Protein AF-A0A7E6FCP8-F1 (afdb_monomer)

Mean predicted aligned error: 22.7 Å

Secondary structure (DSSP, 8-state):
-HHHHHHHHHTT-----------SSSEE-S-HHHHHTSSSEEEEEEE-SS--TT-SSHHHHHHHHHHHHHHGGGGTEEEEEEETTTS--SGGGSTTGGGEEEEEETTEEEEEEEGGG-SSHHHHHHHHHHGGGTTTEEEP-SHHHHHHHHHHTTTT-EEEEEE-S-SSSHHHHHHHHHHHHHTTTEEEEEE--HHHHTTSTT--SS---EEEEE--TT--TTSTT----EEE--S--SHHHHHHHHHHHTS-SSEE--TT----GGGTSEEEEEEE-TTTHHHHHHHHHHHHHHHTTTEEEEEEETTSTT-TTTTTT---SSEEEEE-TT-S--EE--SPP-HHHHHHHHHHHTTTTSSSSSSS--TTTTTSTT-SS----HHHHHHHTTTT--GGGTSEEE-HHHHHHHTT-SS-EEEEEE-TT-HHHHHHHHHHHHHHHHHGGG-TT-EEEEEETTTTHHHHHHTT--SSSEEEEE--SS---SS--PEEP-S-SSHHHHHHHHHHHHS-SSEE--GGGHHHHHTT-GGGGGGT-SEEEEEE--TT-HHHHHHHHHHHHTTTTSEEEEE-HHHHHHHHHHHT-PSSEEEEEESS-SS-SEEEEPSP--HHHHHHHHHHTTS-TTEEP-TTTHHHHHHTT--EEEEEE-SSHHHHHHHHHHHHHHHHS-TTT-EEEEEE---TT-TTHHHHHHHHHH---SSSEEEEEETTTTEEEE--S----HHHHHHHHHHHHHHGGGSPPSB---TT----SSPPP-TTSS-------------------------------------------S-PPP--------TT--TTSTT--TTSBTTTEE-TT--TTS--TTT-GGGSPGGGEEEEEE-TTS-HHHHHHHHHHHHHHHHHH-BTTB-SSEEEE-SS-SS-EEEE--SSEEEESS--SS-EEEEE-TT--SHHHHHHHHHHHHTPPPGGGSTTGGGTEEE-GGGB-GGGGGGGPPP-TTT---TTPPP-TT-TTSPPTTTTBSSTTS-SEEESSTT------S---HHHHHHHHHHHTPPPPPPPPPPPTT---S-B--SSS-TT-EEPP--TTS-EE-PEEESS--SSTT-S-SS-SSSSSSSS-EEEE--TT-TT-EEEEEPSPBPSEEEEEEEEEEE-SSS--EEEEEEEETTEEEEEEEEEES--EEEEEEEEEEEEESSSBEEEEEEE--STT--EEEEEEEEESS--

Nearest PDB structures (foldseek):
  7uai-assembly1_C  TM=5.241E-01  e=2.575E-29  Homo sapiens
  8a28-assembly1_A  TM=5.181E-01  e=2.309E-29  Limulus polyphemus
  7uaf-assembly1_C  TM=5.137E-01  e=4.173E-28  Homo sapiens
  3edg-assembly1_A  TM=9.385E-01  e=3.650E-19  Homo sapiens
  8a28-assembly2_B  TM=8.696E-01  e=6.247E-18  Limulus polyphemus

Solvent-accessible surface area (backbone atoms only — not comparable to full-atom values): 69952 Å² total; per-residue (Å²): 79,73,58,48,49,40,61,63,30,66,78,67,75,88,84,92,84,92,82,82,92,78,82,85,68,48,40,79,44,86,49,59,70,63,62,39,59,34,90,52,36,32,40,39,36,45,42,74,59,96,68,38,84,83,40,98,47,53,63,64,51,50,52,40,54,34,56,28,32,60,62,37,48,79,71,55,35,47,42,34,38,37,44,47,85,82,36,91,56,77,62,71,73,43,91,66,38,53,46,33,35,38,33,28,50,44,77,44,79,76,46,76,46,50,40,88,64,42,86,47,42,48,19,42,45,31,61,61,52,46,66,86,33,46,90,39,55,44,42,38,76,40,46,62,56,50,52,54,54,54,54,72,28,49,54,67,30,30,36,42,39,35,41,32,71,37,26,54,34,66,68,41,32,41,53,50,58,47,33,74,73,38,44,93,64,33,42,37,36,35,28,67,40,71,72,40,55,72,82,63,88,87,76,72,98,64,75,71,68,45,45,32,41,30,47,11,38,85,45,64,99,80,54,100,76,77,67,52,60,70,35,70,58,75,66,67,93,43,60,71,49,47,58,38,15,50,57,45,67,77,39,71,83,57,44,69,73,57,97,83,70,70,92,67,69,45,79,68,32,28,31,37,40,39,36,23,37,91,90,45,38,70,64,50,51,61,40,47,53,59,46,37,68,68,37,52,47,52,46,50,42,32,44,38,62,72,79,54,94,81,48,78,88,62,60,83,77,61,94,61,68,61,34,45,32,41,30,53,47,90,53,97,62,72,52,67,60,90,66,76,73,45,63,68,48,48,52,53,47,41,49,60,49,51,36,28,56,66,46,41,52,65,76,84,84,69,94,61,70,82,66,62,82,79,73,82,80,83,92,87,45,74,46,55,56,45,40,61,78,42,80,86,61,84,50,74,88,78,39,45,77,44,48,77,68,56,43,63,52,45,78,72,30,66,58,59,31,38,35,38,36,30,46,97,84,38,52,68,40,42,32,35,47,49,47,39,46,56,47,42,74,76,49,36,88,81,49,84,81,71,45,51,30,37,34,51,39,74,88,37,44,71,58,32,58,75,71,64,61,88,61,70,64,35,42,33,42,42,46,67,68,80,76,82,67,100,58,101,67,67,48,74,64,84,74,63,80,45,44,59,52,51,49,30,26,55,56,42,56,74,48,64,51,57,43,83,57,56,77,85,51,48,67,36,49,76,71,34,55,45,90,54,41,51,83,52,40,61,49,40,37,41,35,28,30,58,70,94,34,69,48,51,54,24,50,43,50,24,22,52,78,40,56,26,77,54,52,39,33,32,30,46,48,68,57,21,54,54,51,28,62,73,73,77,47,68,80,57,29,38,34,38,41,24,84,79,34,90,86,61,36,64,46,76,47,67,71,77,63,38,37,62,55,50,46,51,48,57,60,62,54,75,58,49,68,71,32,76,63,38,63,83,51,46,67,59,55,60,73,66,75,49,36,39,35,42,36,38,32,46,97,45,79,68,28,55,55,37,51,61,23,50,58,44,40,50,67,75,46,68,73,87,68,44,47,39,29,32,42,82,72,69,59,102,86,42,92,52,65,60,55,50,51,46,32,72,77,65,72,57,94,54,79,57,35,42,37,40,35,33,76,94,74,60,35,36,39,67,65,82,82,84,61,48,48,50,68,55,49,50,52,51,53,49,47,50,69,78,40,43,93,80,50,81,56,75,43,84,70,71,103,75,78,61,61,62,94,62,76,81,83,61,76,90,76,63,88,88,48,71,71,76,65,54,72,87,88,85,84,89,88,88,88,84,90,82,91,80,90,89,88,84,89,86,90,85,83,89,85,89,88,86,88,89,85,87,90,87,87,80,83,82,87,80,86,88,76,90,80,78,82,60,87,80,50,43,78,94,43,27,49,51,30,63,90,36,51,67,18,27,36,48,56,88,91,51,62,89,85,50,60,25,22,78,45,32,70,80,19,36,45,70,92,32,45,45,33,30,44,75,48,90,80,59,51,72,70,55,48,49,34,47,48,47,6,59,46,47,56,28,61,64,39,36,50,96,92,40,69,46,39,43,78,42,77,59,85,83,68,81,53,34,38,42,38,42,75,46,80,25,28,30,16,33,61,16,38,77,91,44,66,45,59,32,28,47,10,76,85,30,81,36,43,16,49,38,34,40,41,51,39,19,37,59,20,50,75,50,50,67,27,37,75,68,31,77,83,48,36,47,74,36,70,90,35,36,35,78,93,50,55,72,48,69,46,66,43,49,74,62,40,42,72,66,85,90,52,82,87,60,59,58,22,41,46,24,65,40,38,40,58,62,32,70,49,73,92,46,57,19,46,40,64,76,50,85,99,60,74,52,30,51,63,78,51,61,30,74,64,50,34,38,48,51,21,62,71,72,72,38,84,68,74,81,86,78,80,82,65,70,68,90,44,74,38,62,58,36,50,42,58,61,46,68,25,69,43,42,76,47,93,74,62,92,94,50,53,77,48,55,69,44,80,45,30,58,57,49,92,46,86,81,24,27,47,72,35,19,70,80,74,56,27,66,84,24,21,25,38,30,34,77,7,64,94,29,49,66,14,40,22,33,38,27,43,40,78,42,70,51,41,46,30,17,40,36,30,32,34,23,33,13,38,48,67,31,27,35,47,34,34,31,37,25,46,93,87,38,81,75,43,82,74,47,75,50,63,47,62,74,45,88,52,80,42,80,48,76,43,63,51,70,43,90,48,62,28,28,48,33,46,35,40,32,20,42,20,41,38,14,22,41,31,40,28,50,30,37,68,40,91,35,80,110

pLDDT: mean 73.48, std 18.7, range [22.86, 97.38]

Radius of gyration: 41.13 Å; Cα contacts (8 Å, |Δi|>4): 2178; chains: 1; bounding box: 108×116×101 Å

Sequence (1224 aa):
MFLALITILVFAGRINGEEEFSFRRVTLVSDAEKFKAADGFKMIYHIVNSVIPTYERKEDFFEMFEHSADVLRNYDFKVGLIDCSTVKDIECNEPKVNSKVFLYNGDEIWADVPLANMLDVDSVVSNALLIPLLDDFEIIYTRIERLEVVAQLQGFKNVIFGYLFAIGTNVHRVLLELAYIYKQEIQFMLTTTQRTISDLEQHPKDNSTMIWFFLCKDSSDTEPFGVCPTVLYRGNISFTSLASAIKLVNGPKYYYLPENGSSIPCNVSNCLYLFHSKENKADVENVAESVVTTYLGVVAVILVDMDSKNLNSYLYYTKKTPSAAISFAGQNGKTFMETSFSKVSLMNFLQRYVAGSVVKQEPLIEEQEALEEFAYSINDDEVSNVVYSNRDVEYDNIVTTLTDQSFADLEQSSQLTLVIFYLPYNPVYSALLQHFLEWKQKYGSLYPHLSVARFNCFDWTDVCEKQHILHTPTLQLFGQKQGLSTSKTAINYTGALHATDIMAFLYLHHFNETVHLKEADIPSLLSGQFQSIANITSHCLLGLFSEDSEELKNFSRAAKEKRGTSLFTFLTGDAAKKFAKKNGVSIPSVMAIRWSDLLQPINYLSPPITPETVSQFAEASKVEKFGELTPEILPYIHRLGKPLSIFFWKPSDTCESAFAEVKRVSQSVKSQDIVFTWLNLASQMSDHFQIQLFETYFQAPVVPALSMVYFSEHAVYNYEDGNFSEESVLEWMEKLREKRHEMKSSYDMEYNDWKPTLRSINFLKDHPFMPLKETTTTTTTTAAAAVAVATSNMSQNIIVLLLFCVGTVGAIPIKSEFEYLPEGFDPAHPEDVPGMFQGDIDLDGHSPWSRNAVGDLKRRWPNGVVPFNIHSYFEEYEKETIMEGIQHIQEMTRLNGKDCIKFKNQTDEENYVYIGTGFGCHSNIGYKGKPQGISLGRGCRSRGIVSHEMLHTLGFYHEQSRPDRDNYVKINMTNVKEKAKSNFLKLYPPIVSTQGLPYDYNSIMHYNPYEFAIDRSIQTVESLKEGVTIGQRIGMSQLDILRVQKLYGCPERKIVVRQPAGLVTPNCTFDSDLCGWTHGEISPNVKNNTWIRENEETFTWKTGPSRDHTYGTFEGYFLYSEASSNAGSVAKIRTPTLKAGVHCLSFWYHMYGHNMGSLSVNELVKGKTLTKLFTKSGNQGNKWINGRISFTATEDTKIEFESTVGSVQSDIAIDDVMVLDAKC

Organism: NCBI:txid2607531

InterPro domains:
  IPR000998 MAM domain [PF00629] (1068-1224)
  IPR000998 MAM domain [PS50060] (1066-1224)
  IPR000998 MAM domain [SM00137] (1063-1223)
  IPR000998 MAM domain [cd06263] (1068-1224)
  IPR001506 Peptidase M12A [PF01400] (856-1048)
  IPR001506 Peptidase M12A [PR00480] (888-906)
  IPR001506 Peptidase M12A [PR00480] (940-958)
  IPR001506 Peptidase M12A [PR00480] (959-976)
  IPR001506 Peptidase M12A [PR00480] (998-1013)
  IPR001506 Peptidase M12A [PR00480] (1036-1049)
  IPR001506 Peptidase M12A [PS51864] (852-1051)
  IPR006026 Peptidase, metallopeptidase [SM00235] (857-1003)
  IPR013320 Concanavalin A-like lectin/glucanase domain superfamily [SSF49899] (1066-1224)
  IPR024079 Metallopeptidase, catalytic domain superfamily [G3DSA:3.40.390.10] (825-1053)
  IPR034035 Astacin-like metallopeptidase domain [cd04280] (863-1048)
  IPR036249 Thioredoxin-like superfamily [SSF52833] (394-506)
  IPR040090 Thioredoxin domain-containing protein 16 [PTHR22699] (51-765)
  IPR057639 TXNDC16, N-terminal [PF24508] (59-129)
  IPR057642 TXNDC16, second thioredoxin-like domain [PF24509] (133-252)

Foldseek 3Di:
DLFLLQVLFVPFDDDDDDDDDDQDQAAADQDPLVVLQDAFKEKEQEAADLDQPQDPHPVLVSVQLRVLSVVCVVVRYHYYYYYVVNHDDPCSPPVPSSQWIFMHHRNDTQDTHGVNQVPGSLSSLLVNLCSVCQVQAFEDEALLSVQVVQLVCAQPAKEKEKAACFASDPLNSLQSVCSSVCSNHYGYYYYNHPNNVVPDPDDDPDRDMWMKIFLRNPDDPPPPPSGGLIATALADRGNLLVVQLSVQSSDPLAAEDDPVDDDDSLQRAKEKEWEAEPVCVVQSVVLSNVCSSHHRSHYHYYYYYPVDDRCPVPVPPDPDPGWMWIDGHPDDDIHTQPDDDDSVSVVVVCCCVVCCNSVVVPPDDDPDPVPPVLLSDDDDDPLSVLLVVPPPDDCCVPAPEDDPVVVVVQLVAQAKEKEFEAANPDSLVSVLVVQLVVCCVVCVVLPVRYHYHYYYCRRPVVVCVVLVPPDPRWIWIHHDHPDPDDDSHTHTDDADSGNLLVVLLRVLLVDDLEAEDDLVQVVCVQQCNRSVNCVRDQKAKEWQAEPPDVLVVQLSLLSVVCRSPHHHYYYYDPSSVVVCVVVVHDPGKMKMAGNPAPQDRIDIDDDPRGSVSNNLVRLLSRAHLEEADHSNCSVSVVVLQAKEKEWEAEDDPLQVVLVVQVVVLSNVDDSNHYRHYYYYPDDPPHVPPSLVSCCVPPVDNDPRWMKIQRPVQRFIATDDPSDSHNVSVVVVVVCCVPPVVVDDTPDDDDPDPPDPPDDDDDSVPDDHDDDDGRDDDDDDDDDDDDDDDDDDDDDDDDDDDDDDDDDDDDDDDDDDDDADQPVPQDLVQLQQHPPAQLSAEDAVPDDLLDAWCQLPVVLADVLLEAAEDEDPPDDPVLVVQLVLLVVQLQVLLDDPNDTLHHYDHDDPDQEHEYEDAHGGWHAYAGGDVGYTYTHQYPPQSHSLSSNLRVLSHRGDAALLQAPCNVVWKDFPLVFADPSCSSSNHHDDPPRDDPLPPDRDQAASRYQFQQRRTPDSVHGRIGTPDPPGGHNDRQGGDLSSSQVSCSSSVHDGDDDDDDDDAPAQFQFFQCLRHPSVKDKADDDPVFQEWEWDKAAAQAPDPFWDARGGDRSRHSNTIWTKTAQQVAAQHKTKMKGDKDFFAKKKKKKKKAKTWPQAAKKWKFKADPSDTDDTFDMDTDHPDHDIDMDITIDGGRGTIMIMIMGTGHHSTHMMIIGRIDMDRDHD

Structure (mmCIF, N/CA/C/O backbone):
data_AF-A0A7E6FCP8-F1
#
_entry.id   AF-A0A7E6FCP8-F1
#
loop_
_atom_site.group_PDB
_atom_site.id
_atom_site.type_symbol
_atom_site.label_atom_id
_atom_site.label_alt_id
_atom_site.label_comp_id
_atom_site.label_asym_id
_atom_site.label_entity_id
_atom_site.label_seq_id
_atom_site.pdbx_PDB_ins_code
_atom_site.Cartn_x
_atom_site.Cartn_y
_atom_site.Cartn_z
_atom_site.occupancy
_atom_site.B_iso_or_equiv
_atom_site.auth_seq_id
_atom_site.auth_comp_id
_atom_site.auth_asym_id
_atom_site.auth_atom_id
_atom_site.pdbx_PDB_model_num
ATOM 1 N N . MET A 1 1 ? 13.374 8.288 -27.196 1.00 41.34 1 MET A N 1
ATOM 2 C CA . MET A 1 1 ? 14.717 8.305 -27.789 1.00 41.34 1 MET A CA 1
ATOM 3 C C . MET A 1 1 ? 15.658 9.076 -26.891 1.00 41.34 1 MET A C 1
ATOM 5 O O . MET A 1 1 ? 16.559 8.461 -26.359 1.00 41.34 1 MET A O 1
ATOM 9 N N . PHE A 1 2 ? 15.390 10.361 -26.618 1.00 39.50 2 PHE A N 1
ATOM 10 C CA . PHE A 1 2 ? 16.136 11.156 -25.629 1.00 39.50 2 PHE A CA 1
ATOM 11 C C . PHE A 1 2 ? 16.240 10.456 -24.256 1.00 39.50 2 PHE A C 1
ATOM 13 O O . PHE A 1 2 ? 17.345 10.246 -23.781 1.00 39.50 2 PHE A O 1
ATOM 20 N N . LEU A 1 3 ? 15.121 9.974 -23.693 1.00 40.94 3 LEU A N 1
ATOM 21 C CA . LEU A 1 3 ? 15.103 9.171 -22.454 1.00 40.94 3 LEU A CA 1
ATOM 22 C C . LEU A 1 3 ? 15.929 7.874 -22.548 1.00 40.94 3 LEU A C 1
ATOM 24 O O . LEU A 1 3 ? 16.766 7.634 -21.693 1.00 40.94 3 LEU A O 1
ATOM 28 N N . ALA A 1 4 ? 15.736 7.073 -23.599 1.00 46.28 4 ALA A N 1
ATOM 29 C CA . ALA A 1 4 ? 16.467 5.818 -23.808 1.00 46.28 4 ALA A CA 1
ATOM 30 C C . ALA A 1 4 ? 17.984 6.027 -23.973 1.00 46.28 4 ALA A C 1
ATOM 32 O O . ALA A 1 4 ? 18.779 5.263 -23.435 1.00 46.28 4 ALA A O 1
ATOM 33 N N . LEU A 1 5 ? 18.383 7.090 -24.680 1.00 48.25 5 LEU A N 1
ATOM 34 C CA . LEU A 1 5 ? 19.777 7.505 -24.790 1.00 48.25 5 LEU A CA 1
ATOM 35 C C . LEU A 1 5 ? 20.315 7.964 -23.437 1.00 48.25 5 LEU A C 1
ATOM 37 O O . LEU A 1 5 ? 21.386 7.514 -23.068 1.00 48.25 5 LEU A O 1
ATOM 41 N N . ILE A 1 6 ? 19.576 8.765 -22.660 1.00 47.31 6 ILE A N 1
ATOM 42 C CA . ILE A 1 6 ? 19.974 9.104 -21.283 1.00 47.31 6 ILE A CA 1
ATOM 43 C C . ILE A 1 6 ? 20.208 7.829 -20.465 1.00 47.31 6 ILE A C 1
ATOM 45 O O . ILE A 1 6 ? 21.270 7.709 -19.869 1.00 47.31 6 ILE A O 1
ATOM 49 N N . THR A 1 7 ? 19.299 6.848 -20.495 1.00 44.97 7 THR A N 1
ATOM 50 C CA . THR A 1 7 ? 19.487 5.582 -19.766 1.00 44.97 7 THR A CA 1
ATOM 51 C C . THR A 1 7 ? 20.761 4.854 -20.196 1.00 44.97 7 THR A C 1
ATOM 53 O O . THR A 1 7 ? 21.536 4.452 -19.342 1.00 44.97 7 THR A O 1
ATOM 56 N N . ILE A 1 8 ? 21.025 4.726 -21.500 1.00 42.69 8 ILE A N 1
ATOM 57 C CA . ILE A 1 8 ? 22.248 4.080 -22.010 1.00 42.69 8 ILE A CA 1
ATOM 58 C C . ILE A 1 8 ? 23.518 4.856 -21.608 1.00 42.69 8 ILE A C 1
ATOM 60 O O . ILE A 1 8 ? 24.549 4.253 -21.322 1.00 42.69 8 ILE A O 1
ATOM 64 N N . LEU A 1 9 ? 23.447 6.187 -21.578 1.00 45.47 9 LEU A N 1
ATOM 65 C CA . LEU A 1 9 ? 24.585 7.076 -21.336 1.00 45.47 9 LEU A CA 1
ATOM 66 C C . LEU A 1 9 ? 24.925 7.255 -19.850 1.00 45.47 9 LEU A C 1
ATOM 68 O O . LEU A 1 9 ? 26.081 7.514 -19.527 1.00 45.47 9 LEU A O 1
ATOM 72 N N . VAL A 1 10 ? 23.943 7.125 -18.952 1.00 45.47 10 VAL A N 1
ATOM 73 C CA . VAL A 1 10 ? 24.137 7.226 -17.493 1.00 45.47 10 VAL A CA 1
ATOM 74 C C . VAL A 1 10 ? 25.068 6.121 -16.975 1.00 45.47 10 VAL A C 1
ATOM 76 O O . VAL A 1 10 ? 25.889 6.380 -16.104 1.00 45.47 10 VAL A O 1
ATOM 79 N N . PHE A 1 11 ? 25.046 4.925 -17.571 1.00 43.00 11 PHE A N 1
ATOM 80 C CA . PHE A 1 11 ? 25.895 3.801 -17.147 1.00 43.00 11 PHE A CA 1
ATOM 81 C C . PHE A 1 11 ? 27.321 3.781 -17.754 1.00 43.00 11 PHE A C 1
ATOM 83 O O . PHE A 1 11 ? 28.019 2.770 -17.646 1.00 43.00 11 PHE A O 1
ATOM 90 N N . ALA A 1 12 ? 27.771 4.861 -18.408 1.00 36.41 12 ALA A N 1
ATOM 91 C CA . ALA A 1 12 ? 29.074 4.935 -19.092 1.00 36.41 12 ALA A CA 1
ATOM 92 C C . ALA A 1 12 ? 30.150 5.776 -18.350 1.00 36.41 12 ALA A C 1
ATOM 94 O O . ALA A 1 12 ? 31.179 6.123 -18.933 1.00 36.41 12 ALA A O 1
ATOM 95 N N . GLY A 1 13 ? 29.928 6.110 -17.071 1.00 29.22 13 GLY A N 1
ATOM 96 C CA . GLY A 1 13 ? 30.851 6.882 -16.220 1.00 29.22 13 GLY A CA 1
ATOM 97 C C . GLY A 1 13 ? 32.115 6.132 -15.743 1.00 29.22 13 GLY A C 1
ATOM 98 O O . GLY A 1 13 ? 32.189 4.908 -15.753 1.00 29.22 13 GLY A O 1
ATOM 99 N N . ARG A 1 14 ? 33.139 6.894 -15.330 1.00 28.56 14 ARG A N 1
ATOM 100 C CA . ARG A 1 14 ? 34.508 6.479 -14.913 1.00 28.56 14 ARG A CA 1
ATOM 101 C C . ARG A 1 14 ? 34.673 6.519 -13.369 1.00 28.56 14 ARG A C 1
ATOM 103 O O . ARG A 1 14 ? 33.984 7.330 -12.776 1.00 28.56 14 ARG A O 1
ATOM 110 N N . ILE A 1 15 ? 35.618 5.885 -12.637 1.00 29.64 15 ILE A N 1
ATOM 111 C CA . ILE A 1 15 ? 36.692 4.862 -12.835 1.00 29.64 15 ILE A CA 1
ATOM 112 C C . ILE A 1 15 ? 37.302 4.475 -11.440 1.00 29.64 15 ILE A C 1
ATOM 114 O O . ILE A 1 15 ? 37.383 5.343 -10.577 1.00 29.64 15 ILE A O 1
ATOM 118 N N . ASN A 1 16 ? 37.893 3.266 -11.316 1.00 27.00 16 ASN A N 1
ATOM 119 C CA . ASN A 1 16 ? 38.901 2.770 -10.325 1.00 27.00 16 ASN A CA 1
ATOM 120 C C . ASN A 1 16 ? 38.527 2.418 -8.860 1.00 27.00 16 ASN A C 1
ATOM 122 O O . ASN A 1 16 ? 38.222 3.299 -8.064 1.00 27.00 16 ASN A O 1
ATOM 126 N N . GLY A 1 17 ? 38.869 1.177 -8.464 1.00 25.30 17 GLY A N 1
ATOM 127 C CA . GLY A 1 17 ? 39.250 0.799 -7.087 1.00 25.30 17 GLY A CA 1
ATOM 128 C C . GLY A 1 17 ? 38.893 -0.645 -6.694 1.00 25.30 17 GLY A C 1
ATOM 129 O O . GLY A 1 17 ? 37.728 -0.926 -6.452 1.00 25.30 17 GLY A O 1
ATOM 130 N N . GLU A 1 18 ? 39.873 -1.553 -6.597 1.00 34.81 18 GLU A N 1
ATOM 131 C CA . GLU A 1 18 ? 39.699 -2.880 -5.968 1.00 34.81 18 GLU A CA 1
ATOM 132 C C . GLU A 1 18 ? 39.964 -2.777 -4.450 1.00 34.81 18 GLU A C 1
ATOM 134 O O . GLU A 1 18 ? 41.054 -2.347 -4.077 1.00 34.81 18 GLU A O 1
ATOM 139 N N . GLU A 1 19 ? 39.047 -3.222 -3.578 1.00 29.81 19 GLU A N 1
ATOM 140 C CA . GLU A 1 19 ? 39.340 -3.507 -2.156 1.00 29.81 19 GLU A CA 1
ATOM 141 C C . GLU A 1 19 ? 38.599 -4.760 -1.640 1.00 29.81 19 GLU A C 1
ATOM 143 O O . GLU A 1 19 ? 37.489 -5.079 -2.067 1.00 29.81 19 GLU A O 1
ATOM 148 N N . GLU A 1 20 ? 39.234 -5.481 -0.708 1.00 33.72 20 GLU A N 1
ATOM 149 C CA . GLU A 1 20 ? 38.661 -6.628 0.012 1.00 33.72 20 GLU A CA 1
ATOM 150 C C . GLU A 1 20 ? 37.803 -6.162 1.205 1.00 33.72 20 GLU A C 1
ATOM 152 O O . GLU A 1 20 ? 38.218 -5.305 1.985 1.00 33.72 20 GLU A O 1
ATOM 157 N N . PHE A 1 21 ? 36.631 -6.773 1.415 1.00 34.31 21 PHE A N 1
ATOM 158 C CA . PHE A 1 21 ? 35.751 -6.445 2.546 1.00 34.31 21 PHE A CA 1
ATOM 159 C C . PHE A 1 21 ? 36.363 -6.824 3.910 1.00 34.31 21 PHE A C 1
ATOM 161 O O . PHE A 1 21 ? 36.671 -7.991 4.160 1.00 34.31 21 PHE A O 1
ATOM 168 N N . SER A 1 22 ? 36.441 -5.860 4.840 1.00 36.31 22 SER A N 1
ATOM 169 C CA . SER A 1 22 ? 36.771 -6.106 6.254 1.00 36.31 22 SER A CA 1
ATOM 170 C C . SER A 1 22 ? 35.552 -5.884 7.161 1.00 36.31 22 SER A C 1
ATOM 172 O O . SER A 1 22 ? 35.138 -4.741 7.367 1.00 36.31 22 SER A O 1
ATOM 174 N N . PHE A 1 23 ? 35.014 -6.950 7.752 1.00 46.88 23 PHE A N 1
ATOM 175 C CA . PHE A 1 23 ? 33.907 -6.875 8.718 1.00 46.88 23 PHE A CA 1
ATOM 176 C C . PHE A 1 23 ? 34.357 -6.201 10.027 1.00 46.88 23 PHE A C 1
ATOM 178 O O . PHE A 1 23 ? 35.418 -6.543 10.558 1.00 46.88 23 PHE A O 1
ATOM 185 N N . ARG A 1 24 ? 33.569 -5.261 10.575 1.00 55.03 24 ARG A N 1
ATOM 186 C CA . ARG A 1 24 ? 33.927 -4.517 11.804 1.00 55.03 24 ARG A CA 1
ATOM 187 C C . ARG A 1 24 ? 33.027 -4.804 13.005 1.00 55.03 24 ARG A C 1
ATOM 189 O O . ARG A 1 24 ? 33.483 -4.629 14.134 1.00 55.03 24 ARG A O 1
ATOM 196 N N . ARG A 1 25 ? 31.768 -5.192 12.789 1.00 64.94 25 ARG A N 1
ATOM 197 C CA . ARG A 1 25 ? 30.730 -5.269 13.834 1.00 64.94 25 ARG A CA 1
ATOM 198 C C . ARG A 1 25 ? 30.083 -6.648 13.994 1.00 64.94 25 ARG A C 1
ATOM 200 O O . ARG A 1 25 ? 29.543 -6.922 15.065 1.00 64.94 25 ARG A O 1
ATOM 207 N N . VAL A 1 26 ? 30.155 -7.519 12.983 1.00 75.88 26 VAL A N 1
ATOM 208 C CA . VAL A 1 26 ? 29.755 -8.934 13.105 1.00 75.88 26 VAL A CA 1
ATOM 209 C C . VAL A 1 26 ? 30.952 -9.774 13.540 1.00 75.88 26 VAL A C 1
ATOM 211 O O . VAL A 1 26 ? 32.064 -9.584 13.049 1.00 75.88 26 VAL A O 1
ATOM 214 N N . THR A 1 27 ? 30.748 -10.723 14.455 1.00 82.06 27 THR A N 1
ATOM 215 C CA . THR A 1 27 ? 31.838 -11.609 14.886 1.00 82.06 27 THR A CA 1
ATOM 216 C C . THR A 1 27 ? 32.044 -12.723 13.862 1.00 82.06 27 THR A C 1
ATOM 218 O O . THR A 1 27 ? 31.191 -13.596 13.737 1.00 82.06 27 THR A O 1
ATOM 221 N N . LEU A 1 28 ? 33.190 -12.755 13.176 1.00 82.38 28 LEU A N 1
ATOM 222 C CA . LEU A 1 28 ? 33.640 -13.976 12.498 1.00 82.38 28 LEU A CA 1
ATOM 223 C C . LEU A 1 28 ? 34.003 -15.012 13.570 1.00 82.38 28 LEU A C 1
ATOM 225 O O . LEU A 1 28 ? 34.980 -14.856 14.307 1.00 82.38 28 LEU A O 1
ATOM 229 N N . VAL A 1 29 ? 33.170 -16.039 13.703 1.00 84.12 29 VAL A N 1
ATOM 230 C CA . VAL A 1 29 ? 33.243 -17.029 14.776 1.00 84.12 29 VAL A CA 1
ATOM 231 C C . VAL A 1 29 ? 34.266 -18.094 14.405 1.00 84.12 29 VAL A C 1
ATOM 233 O O . VAL A 1 29 ? 34.015 -18.916 13.536 1.00 84.12 29 VAL A O 1
ATOM 236 N N . SER A 1 30 ? 35.413 -18.104 15.085 1.00 82.50 30 SER A N 1
ATOM 237 C CA . SER A 1 30 ? 36.467 -19.119 14.913 1.00 82.50 30 SER A CA 1
ATOM 238 C C . SER A 1 30 ? 36.326 -20.339 15.836 1.00 82.50 30 SER A C 1
ATOM 240 O O . SER A 1 30 ? 37.015 -21.339 15.644 1.00 82.50 30 SER A O 1
ATOM 242 N N . ASP A 1 31 ? 35.441 -20.257 16.831 1.00 86.44 31 ASP A N 1
ATOM 243 C CA . ASP A 1 31 ? 35.149 -21.288 17.831 1.00 86.44 31 ASP A CA 1
ATOM 244 C C . ASP A 1 31 ? 33.633 -21.274 18.094 1.00 86.44 31 ASP A C 1
ATOM 246 O O . ASP A 1 31 ? 33.118 -20.427 18.832 1.00 86.44 31 ASP A O 1
ATOM 250 N N . ALA A 1 32 ? 32.915 -22.159 17.395 1.00 84.56 32 ALA A N 1
ATOM 251 C CA . ALA A 1 32 ? 31.454 -22.200 17.378 1.00 84.56 32 ALA A CA 1
ATOM 252 C C . ALA A 1 32 ? 30.867 -22.579 18.745 1.00 84.56 32 ALA A C 1
ATOM 254 O O . ALA A 1 32 ? 29.986 -21.877 19.244 1.00 84.56 32 ALA A O 1
ATOM 255 N N . GLU A 1 33 ? 31.400 -23.629 19.382 1.00 84.50 33 GLU A N 1
ATOM 256 C CA . GLU A 1 33 ? 30.969 -24.081 20.711 1.00 84.50 33 GLU A CA 1
ATOM 257 C C . GLU A 1 33 ? 31.109 -22.956 21.742 1.00 84.50 33 GLU A C 1
ATOM 259 O O . GLU A 1 33 ? 30.174 -22.680 22.492 1.00 84.50 33 GLU A O 1
ATOM 264 N N . LYS A 1 34 ? 32.237 -22.236 21.746 1.00 85.31 34 LYS A N 1
ATOM 265 C CA . LYS A 1 34 ? 32.463 -21.133 22.687 1.00 85.31 34 LYS A CA 1
ATOM 266 C C . LYS A 1 34 ? 31.580 -19.912 22.426 1.00 85.31 34 LYS A C 1
ATOM 268 O O . LYS A 1 34 ? 31.202 -19.232 23.381 1.00 85.31 34 LYS A O 1
ATOM 273 N N . PHE A 1 35 ? 31.274 -19.593 21.167 1.00 86.06 35 PHE A N 1
ATOM 274 C CA . PHE A 1 35 ? 30.385 -18.471 20.844 1.00 86.06 35 PHE A CA 1
ATOM 275 C C . PHE A 1 35 ? 28.933 -18.784 21.229 1.00 86.06 35 PHE A C 1
ATOM 277 O O . PHE A 1 35 ? 28.271 -17.945 21.844 1.00 86.06 35 PHE A O 1
ATOM 284 N N . LYS A 1 36 ? 28.474 -20.015 20.965 1.00 85.19 36 LYS A N 1
ATOM 285 C CA . LYS A 1 36 ? 27.177 -20.531 21.427 1.00 85.19 36 LYS A CA 1
ATOM 286 C C . LYS A 1 36 ? 27.110 -20.574 22.958 1.00 85.19 36 LYS A C 1
ATOM 288 O O . LYS A 1 36 ? 26.186 -20.027 23.535 1.00 85.19 36 LYS A O 1
ATOM 293 N N . ALA A 1 37 ? 28.130 -21.075 23.649 1.00 80.56 37 ALA A N 1
ATOM 294 C CA . ALA A 1 37 ? 28.138 -21.165 25.114 1.00 80.56 37 ALA A CA 1
ATOM 295 C C . ALA A 1 37 ? 28.313 -19.825 25.874 1.00 80.56 37 ALA A C 1
ATOM 297 O O . ALA A 1 37 ? 28.359 -19.826 27.103 1.00 80.56 37 ALA A O 1
ATOM 298 N N . ALA A 1 38 ? 28.447 -18.678 25.196 1.00 81.00 38 ALA A N 1
ATOM 299 C CA . ALA A 1 38 ? 28.571 -17.375 25.859 1.00 81.00 38 ALA A CA 1
ATOM 300 C C . ALA A 1 38 ? 27.248 -16.915 26.513 1.00 81.00 38 ALA A C 1
ATOM 302 O O . ALA A 1 38 ? 26.175 -17.333 26.095 1.00 81.00 38 ALA A O 1
ATOM 303 N N . ASP A 1 39 ? 27.283 -15.991 27.477 1.00 78.44 39 ASP A N 1
ATOM 304 C CA . ASP A 1 39 ? 26.044 -15.415 28.037 1.00 78.44 39 ASP A CA 1
ATOM 305 C C . ASP A 1 39 ? 25.289 -14.540 27.013 1.00 78.44 39 ASP A C 1
ATOM 307 O O . ASP A 1 39 ? 25.915 -13.914 26.150 1.00 78.44 39 ASP A O 1
ATOM 311 N N . GLY A 1 40 ? 23.961 -14.455 27.137 1.00 78.69 40 GLY A N 1
ATOM 312 C CA . GLY A 1 40 ? 23.076 -13.671 26.259 1.00 78.69 40 GLY A CA 1
ATOM 313 C C . GLY A 1 40 ? 22.528 -14.448 25.055 1.00 78.69 40 GLY A C 1
ATOM 314 O O . GLY A 1 40 ? 22.816 -15.640 24.874 1.00 78.69 40 GLY A O 1
ATOM 315 N N . PHE A 1 41 ? 21.744 -13.758 24.224 1.00 86.38 41 PHE A N 1
ATOM 316 C CA . PHE A 1 41 ? 21.187 -14.308 22.986 1.00 86.38 41 PHE A CA 1
ATOM 317 C C . PHE A 1 41 ? 22.212 -14.234 21.849 1.00 86.38 41 PHE A C 1
ATOM 319 O O . PHE A 1 41 ? 23.056 -13.335 21.815 1.00 86.38 41 PHE A O 1
ATOM 326 N N . LYS A 1 42 ? 22.190 -15.188 20.913 1.00 90.19 42 LYS A N 1
ATOM 327 C CA . LYS A 1 42 ? 23.081 -15.175 19.739 1.00 90.19 42 LYS A CA 1
ATOM 328 C C . LYS A 1 42 ? 22.268 -15.348 18.480 1.00 90.19 42 LYS A C 1
ATOM 330 O O . LYS A 1 42 ? 21.325 -16.130 18.454 1.00 90.19 42 LYS A O 1
ATOM 335 N N . MET A 1 43 ? 22.703 -14.671 17.432 1.00 91.00 43 MET A N 1
ATOM 336 C CA . MET A 1 43 ? 22.166 -14.799 16.089 1.00 91.00 43 MET A CA 1
ATOM 337 C C . MET A 1 43 ? 23.304 -15.236 15.174 1.00 91.00 43 MET A C 1
ATOM 339 O O . MET A 1 43 ? 24.273 -14.498 15.008 1.00 91.00 43 MET A O 1
ATOM 343 N N . ILE A 1 44 ? 23.230 -16.454 14.640 1.00 91.44 44 ILE A N 1
ATOM 344 C CA . ILE A 1 44 ? 24.329 -17.076 13.896 1.00 91.44 44 ILE A CA 1
ATOM 345 C C . ILE A 1 44 ? 23.865 -17.440 12.490 1.00 91.44 44 ILE A C 1
ATOM 347 O O . ILE A 1 44 ? 22.931 -18.226 12.314 1.00 91.44 44 ILE A O 1
ATOM 351 N N . TYR A 1 45 ? 24.552 -16.894 11.488 1.00 90.94 45 TYR A N 1
ATOM 352 C CA . TYR A 1 45 ? 24.407 -17.313 10.097 1.00 90.94 45 TYR A CA 1
ATOM 353 C C . TYR A 1 45 ? 25.598 -18.183 9.666 1.00 90.94 45 TYR A C 1
ATOM 355 O O . TYR A 1 45 ? 26.749 -17.901 10.014 1.00 90.94 45 TYR A O 1
ATOM 363 N N . HIS A 1 46 ? 25.306 -19.252 8.920 1.00 89.38 46 HIS A N 1
ATOM 364 C CA . HIS A 1 46 ? 26.269 -20.281 8.530 1.00 89.38 46 HIS A CA 1
ATOM 365 C C . HIS A 1 46 ? 26.526 -20.218 7.018 1.00 89.38 46 HIS A C 1
ATOM 367 O O . HIS A 1 46 ? 25.661 -20.532 6.197 1.00 89.38 46 HIS A O 1
ATOM 373 N N . ILE A 1 47 ? 27.737 -19.815 6.647 1.00 85.19 47 ILE A N 1
ATOM 374 C CA . ILE A 1 47 ? 28.186 -19.651 5.266 1.00 85.19 47 ILE A CA 1
ATOM 375 C C . ILE A 1 47 ? 28.709 -21.004 4.770 1.00 85.19 47 ILE A C 1
ATOM 377 O O . ILE A 1 47 ? 29.776 -21.452 5.179 1.00 85.19 47 ILE A O 1
ATOM 381 N N . VAL A 1 48 ? 27.965 -21.666 3.881 1.00 75.00 48 VAL A N 1
ATOM 382 C CA . VAL A 1 48 ? 28.369 -22.955 3.267 1.00 75.00 48 VAL A CA 1
ATOM 383 C C . VAL A 1 48 ? 29.042 -22.762 1.908 1.00 75.00 48 VAL A C 1
ATOM 385 O O . VAL A 1 48 ? 29.833 -23.588 1.457 1.00 75.00 48 VAL A O 1
ATOM 388 N N . ASN A 1 49 ? 28.698 -21.678 1.223 1.00 65.94 49 ASN A N 1
ATOM 389 C CA . ASN A 1 49 ? 29.067 -21.383 -0.151 1.00 65.94 49 ASN A CA 1
ATOM 390 C C . ASN A 1 49 ? 29.043 -19.865 -0.388 1.00 65.94 49 ASN A C 1
ATOM 392 O O . ASN A 1 49 ? 28.466 -19.106 0.385 1.00 65.94 49 ASN A O 1
ATOM 396 N N . SER A 1 50 ? 29.656 -19.411 -1.481 1.00 57.97 50 SER A N 1
ATOM 397 C CA . SER A 1 50 ? 29.769 -17.986 -1.825 1.00 57.97 50 SER A CA 1
ATOM 398 C C . SER A 1 50 ? 28.476 -17.348 -2.360 1.00 57.97 50 SER A C 1
ATOM 400 O O . SER A 1 50 ? 28.542 -16.264 -2.931 1.00 57.97 50 SER A O 1
ATOM 402 N N . VAL A 1 51 ? 27.331 -18.028 -2.246 1.00 55.72 51 VAL A N 1
ATOM 403 C CA . VAL A 1 51 ? 26.039 -17.629 -2.823 1.00 55.72 51 VAL A CA 1
ATOM 404 C C . VAL A 1 51 ? 24.971 -17.736 -1.742 1.00 55.72 51 VAL A C 1
ATOM 406 O O . VAL A 1 51 ? 24.771 -18.811 -1.175 1.00 55.72 51 VAL A O 1
ATOM 409 N N . ILE A 1 52 ? 24.282 -16.628 -1.475 1.00 66.44 52 ILE A N 1
ATOM 410 C CA . ILE A 1 52 ? 23.255 -16.519 -0.435 1.00 66.44 52 ILE A CA 1
ATOM 411 C C . ILE A 1 52 ? 21.886 -16.592 -1.131 1.00 66.44 52 ILE A C 1
ATOM 413 O O . ILE A 1 52 ? 21.574 -15.688 -1.896 1.00 66.44 52 ILE A O 1
ATOM 417 N N . PRO A 1 53 ? 21.060 -17.640 -0.929 1.00 49.72 53 PRO A N 1
ATOM 418 C CA . PRO A 1 53 ? 19.911 -17.935 -1.803 1.00 49.72 53 PRO A CA 1
ATOM 419 C C . PRO A 1 53 ? 18.812 -16.865 -1.907 1.00 49.72 53 PRO A C 1
ATOM 421 O O . PRO A 1 53 ? 17.951 -16.983 -2.775 1.00 49.72 53 PRO A O 1
ATOM 424 N N . THR A 1 54 ? 18.809 -15.875 -1.014 1.00 52.75 54 THR A N 1
ATOM 425 C CA . THR A 1 54 ? 17.815 -14.789 -0.944 1.00 52.75 54 THR A CA 1
ATOM 426 C C . THR A 1 54 ? 18.352 -13.458 -1.491 1.00 52.75 54 THR A C 1
ATOM 428 O O . THR A 1 54 ? 17.563 -12.550 -1.724 1.00 52.75 54 THR A O 1
ATOM 431 N N . TYR A 1 55 ? 19.663 -13.338 -1.730 1.00 47.19 55 TYR A N 1
ATOM 432 C CA . TYR A 1 55 ? 20.324 -12.079 -2.089 1.00 47.19 55 TYR A CA 1
ATOM 433 C C . TYR A 1 55 ? 21.127 -12.221 -3.383 1.00 47.19 55 TYR A C 1
ATOM 435 O O . TYR A 1 55 ? 21.941 -13.135 -3.515 1.00 47.19 55 TYR A O 1
ATOM 443 N N . GLU A 1 56 ? 20.929 -11.298 -4.328 1.00 46.69 56 GLU A N 1
ATOM 444 C CA . GLU A 1 56 ? 21.622 -11.323 -5.625 1.00 46.69 56 GLU A CA 1
ATOM 445 C C . GLU A 1 56 ? 23.137 -11.105 -5.484 1.00 46.69 56 GLU A C 1
ATOM 447 O O . GLU A 1 56 ? 23.921 -11.739 -6.195 1.00 46.69 56 GLU A O 1
ATOM 452 N N . ARG A 1 57 ? 23.558 -10.279 -4.516 1.00 46.66 57 ARG A N 1
ATOM 453 C CA . ARG A 1 57 ? 24.955 -10.148 -4.079 1.00 46.66 57 ARG A CA 1
ATOM 454 C C . ARG A 1 57 ? 25.064 -10.525 -2.606 1.00 46.66 57 ARG A C 1
ATOM 456 O O . ARG A 1 57 ? 24.241 -10.130 -1.784 1.00 46.66 57 ARG A O 1
ATOM 463 N N . LYS A 1 58 ? 26.103 -11.282 -2.251 1.00 59.31 58 LYS A N 1
ATOM 464 C CA . LYS A 1 58 ? 26.352 -11.693 -0.855 1.00 59.31 58 LYS A CA 1
ATOM 465 C C . LYS A 1 58 ? 26.698 -10.486 0.032 1.00 59.31 58 LYS A C 1
ATOM 467 O O . LYS A 1 58 ? 26.437 -10.513 1.228 1.00 59.31 58 LYS A O 1
ATOM 472 N N . GLU A 1 59 ? 27.274 -9.448 -0.568 1.00 61.69 59 GLU A N 1
ATOM 473 C CA . GLU A 1 59 ? 27.671 -8.184 0.047 1.00 61.69 59 GLU A CA 1
ATOM 474 C C . GLU A 1 59 ? 26.467 -7.466 0.675 1.00 61.69 59 GLU A C 1
ATOM 476 O O . GLU A 1 59 ? 26.535 -7.105 1.847 1.00 61.69 59 GLU A O 1
ATOM 481 N N . ASP A 1 60 ? 25.347 -7.372 -0.053 1.00 57.62 60 ASP A N 1
ATOM 482 C CA . ASP A 1 60 ? 24.120 -6.692 0.396 1.00 57.62 60 ASP A CA 1
ATOM 483 C C . ASP A 1 60 ? 23.531 -7.352 1.656 1.00 57.62 60 ASP A C 1
ATOM 485 O O . ASP A 1 60 ? 23.114 -6.677 2.600 1.00 57.62 60 ASP A O 1
ATOM 489 N N . PHE A 1 61 ? 23.556 -8.691 1.712 1.00 70.56 61 PHE A N 1
ATOM 490 C CA . PHE A 1 61 ? 23.182 -9.426 2.920 1.00 70.56 61 PHE A CA 1
ATOM 491 C C . PHE A 1 61 ? 24.120 -9.103 4.084 1.00 70.56 61 PHE A C 1
ATOM 493 O O . PHE A 1 61 ? 23.653 -8.851 5.193 1.00 70.56 61 PHE A O 1
ATOM 500 N N . PHE A 1 62 ? 25.438 -9.149 3.863 1.00 74.94 62 PHE A N 1
ATOM 501 C CA . PHE A 1 62 ? 26.399 -8.945 4.943 1.00 74.94 62 PHE A CA 1
ATOM 502 C C . PHE A 1 62 ? 26.351 -7.523 5.505 1.00 74.94 62 PHE A C 1
ATOM 504 O O . PHE A 1 62 ? 26.451 -7.374 6.720 1.00 74.94 62 PHE A O 1
ATOM 511 N N . GLU A 1 63 ? 26.137 -6.510 4.664 1.00 67.44 63 GLU A N 1
ATOM 512 C CA . GLU A 1 63 ? 25.921 -5.127 5.094 1.00 67.44 63 GLU A CA 1
ATOM 513 C C . GLU A 1 63 ? 24.660 -5.018 5.967 1.00 67.44 63 GLU A C 1
ATOM 515 O O . GLU A 1 63 ? 24.745 -4.611 7.128 1.00 67.44 63 GLU A O 1
ATOM 520 N N . MET A 1 64 ? 23.505 -5.494 5.486 1.00 77.56 64 MET A N 1
ATOM 521 C CA . MET A 1 64 ? 22.263 -5.517 6.272 1.00 77.56 64 MET A CA 1
ATOM 522 C C . MET A 1 64 ? 22.429 -6.276 7.603 1.00 77.56 64 MET A C 1
ATOM 524 O O . MET A 1 64 ? 21.975 -5.813 8.655 1.00 77.56 64 MET A O 1
ATOM 528 N N . PHE A 1 65 ? 23.097 -7.431 7.590 1.00 79.69 65 PHE A N 1
ATOM 529 C CA . PHE A 1 65 ? 23.350 -8.243 8.783 1.00 79.69 65 PHE A CA 1
ATOM 530 C C . PHE A 1 65 ? 24.311 -7.535 9.761 1.00 79.69 65 PHE A C 1
ATOM 532 O O . PHE A 1 65 ? 24.145 -7.643 10.977 1.00 79.69 65 PHE A O 1
ATOM 539 N N . GLU A 1 66 ? 25.262 -6.742 9.254 1.00 78.44 66 GLU A N 1
ATOM 540 C CA . GLU A 1 66 ? 26.175 -5.910 10.047 1.00 78.44 66 GLU A CA 1
ATOM 541 C C . GLU A 1 66 ? 25.480 -4.696 10.688 1.00 78.44 66 GLU A C 1
ATOM 543 O O . GLU A 1 66 ? 25.722 -4.408 11.865 1.00 78.44 66 GLU A O 1
ATOM 548 N N . HIS A 1 67 ? 24.564 -4.037 9.974 1.00 71.62 67 HIS A N 1
ATOM 549 C CA . HIS A 1 67 ? 23.714 -2.979 10.532 1.00 71.62 67 HIS A CA 1
ATOM 550 C C . HIS A 1 67 ? 22.744 -3.523 11.592 1.00 71.62 67 HIS A C 1
ATOM 552 O O . HIS A 1 67 ? 22.623 -2.960 12.683 1.00 71.62 67 HIS A O 1
ATOM 558 N N . SER A 1 68 ? 22.128 -4.677 11.329 1.00 72.88 68 SER A N 1
ATOM 559 C CA . SER A 1 68 ? 21.255 -5.368 12.289 1.00 72.88 68 SER A CA 1
ATOM 560 C C . SER A 1 68 ? 21.995 -5.742 13.576 1.00 72.88 68 SER A C 1
ATOM 562 O O . SER A 1 68 ? 21.460 -5.591 14.675 1.00 72.88 68 SER A O 1
ATOM 564 N N . ALA A 1 69 ? 23.263 -6.150 13.462 1.00 79.25 69 ALA A N 1
ATOM 565 C CA . ALA A 1 69 ? 24.140 -6.433 14.595 1.00 79.25 69 ALA A CA 1
ATOM 566 C C . ALA A 1 69 ? 24.501 -5.206 15.451 1.00 79.25 69 ALA A C 1
ATOM 568 O O . ALA A 1 69 ? 25.021 -5.375 16.556 1.00 79.25 69 ALA A O 1
ATOM 569 N N . ASP A 1 70 ? 24.273 -3.983 14.965 1.00 76.44 70 ASP A N 1
ATOM 570 C CA . ASP A 1 70 ? 24.448 -2.745 15.733 1.00 76.44 70 ASP A CA 1
ATOM 571 C C . ASP A 1 70 ? 23.228 -2.436 16.598 1.00 76.44 70 ASP A C 1
ATOM 573 O O . ASP A 1 70 ? 23.377 -2.167 17.788 1.00 76.44 70 ASP A O 1
ATOM 577 N N . VAL A 1 71 ? 22.029 -2.590 16.032 1.00 68.25 71 VAL A N 1
ATOM 578 C CA . VAL A 1 71 ? 20.759 -2.438 16.755 1.00 68.25 71 VAL A CA 1
ATOM 579 C C . VAL A 1 71 ? 20.606 -3.526 17.821 1.00 68.25 71 VAL A C 1
ATOM 581 O O . VAL A 1 71 ? 20.360 -3.226 18.989 1.00 68.25 71 VAL A O 1
ATOM 584 N N . LEU A 1 72 ? 20.816 -4.791 17.440 1.00 77.94 72 LEU A N 1
ATOM 585 C CA . LEU A 1 72 ? 20.612 -5.957 18.305 1.00 77.94 72 LEU A CA 1
ATOM 586 C C . LEU A 1 72 ? 21.530 -5.988 19.540 1.00 77.94 72 LEU A C 1
ATOM 588 O O . LEU A 1 72 ? 21.145 -6.521 20.581 1.00 77.94 72 LEU A O 1
ATOM 592 N N . ARG A 1 73 ? 22.700 -5.338 19.484 1.00 77.50 73 ARG A N 1
ATOM 593 C CA . ARG A 1 73 ? 23.603 -5.209 20.641 1.00 77.50 73 ARG A CA 1
ATOM 594 C C . ARG A 1 73 ? 22.994 -4.450 21.825 1.00 77.50 73 ARG A C 1
ATOM 596 O O . ARG A 1 73 ? 23.443 -4.663 22.947 1.00 77.50 73 ARG A O 1
ATOM 603 N N . ASN A 1 74 ? 21.974 -3.617 21.605 1.00 76.56 74 ASN A N 1
ATOM 604 C CA . ASN A 1 74 ? 21.252 -2.927 22.682 1.00 76.56 74 ASN A CA 1
ATOM 605 C C . ASN A 1 74 ? 20.256 -3.838 23.429 1.00 76.56 74 ASN A C 1
ATOM 607 O O . ASN A 1 74 ? 19.724 -3.439 24.463 1.00 76.56 74 ASN A O 1
ATOM 611 N N . TYR A 1 75 ? 20.026 -5.056 22.925 1.00 77.19 75 TYR A N 1
ATOM 612 C CA . TYR A 1 75 ? 19.045 -6.026 23.423 1.00 77.19 75 TYR A CA 1
ATOM 613 C C . TYR A 1 75 ? 19.701 -7.365 23.825 1.00 77.19 75 TYR A C 1
ATOM 615 O O . TYR A 1 75 ? 19.098 -8.426 23.703 1.00 77.19 75 TYR A O 1
ATOM 623 N N . ASP A 1 76 ? 20.964 -7.325 24.268 1.00 81.19 76 ASP A N 1
ATOM 624 C CA . ASP A 1 76 ? 21.772 -8.483 24.699 1.00 81.19 76 ASP A CA 1
ATOM 625 C C . ASP A 1 76 ? 21.994 -9.591 23.639 1.00 81.19 76 ASP A C 1
ATOM 627 O O . ASP A 1 76 ? 22.396 -10.714 23.967 1.00 81.19 76 ASP A O 1
ATOM 631 N N . PHE A 1 77 ? 21.817 -9.270 22.351 1.00 85.31 77 PHE A N 1
ATOM 632 C CA . PHE A 1 77 ? 22.150 -10.159 21.234 1.00 85.31 77 PHE A CA 1
ATOM 633 C C . PHE A 1 77 ? 23.603 -10.003 20.760 1.00 85.31 77 PHE A C 1
ATOM 635 O O . PHE A 1 77 ? 24.123 -8.900 20.572 1.00 85.31 77 PHE A O 1
ATOM 642 N N . LYS A 1 78 ? 24.243 -11.138 20.464 1.00 88.75 78 LYS A N 1
ATOM 643 C CA . LYS A 1 78 ? 25.549 -11.238 19.795 1.00 88.75 78 LYS A CA 1
ATOM 644 C C . LYS A 1 78 ? 25.376 -11.848 18.408 1.00 88.75 78 LYS A C 1
ATOM 646 O O . LYS A 1 78 ? 24.959 -12.997 18.285 1.00 88.75 78 LYS A O 1
ATOM 651 N N . VAL A 1 79 ? 25.728 -11.103 17.364 1.00 90.75 79 VAL A N 1
ATOM 652 C CA . VAL A 1 79 ? 25.606 -11.577 15.978 1.00 90.75 79 VAL A CA 1
ATOM 653 C C . VAL A 1 79 ? 26.935 -12.154 15.487 1.00 90.75 79 VAL A C 1
ATOM 655 O O . VAL A 1 79 ? 27.996 -11.541 15.660 1.00 90.75 79 VAL A O 1
ATOM 658 N N . GLY A 1 80 ? 26.878 -13.351 14.904 1.00 89.25 80 GLY A N 1
ATOM 659 C CA . GLY A 1 80 ? 28.036 -14.125 14.473 1.00 89.25 80 GLY A CA 1
ATOM 660 C C . GLY A 1 80 ? 27.886 -14.734 13.078 1.00 89.25 80 GLY A C 1
ATOM 661 O O . GLY A 1 80 ? 26.786 -15.057 12.627 1.00 89.25 80 GLY A O 1
ATOM 662 N N . LEU A 1 81 ? 29.024 -14.914 12.412 1.00 90.19 81 LEU A N 1
ATOM 663 C CA . LEU A 1 81 ? 29.162 -15.613 11.136 1.00 90.19 81 LEU A CA 1
ATOM 664 C C . LEU A 1 81 ? 30.066 -16.828 11.321 1.00 90.19 81 LEU A C 1
ATOM 666 O O . LEU A 1 81 ? 31.216 -16.678 11.735 1.00 90.19 81 LEU A O 1
ATOM 670 N N . ILE A 1 82 ? 29.557 -18.013 10.990 1.00 89.31 82 ILE A N 1
ATOM 671 C CA . ILE A 1 82 ? 30.337 -19.253 10.916 1.00 89.31 82 ILE A CA 1
ATOM 672 C C . ILE A 1 82 ? 30.564 -19.575 9.443 1.00 89.31 82 ILE A C 1
ATOM 674 O O . ILE A 1 82 ? 29.611 -19.765 8.695 1.00 89.31 82 ILE A O 1
ATOM 678 N N . ASP A 1 83 ? 31.822 -19.661 9.019 1.00 87.12 83 ASP A N 1
ATOM 679 C CA . ASP A 1 83 ? 32.181 -20.197 7.707 1.00 87.12 83 ASP A CA 1
ATOM 680 C C . ASP A 1 83 ? 32.389 -21.713 7.814 1.00 87.12 83 ASP A C 1
ATOM 682 O O . ASP A 1 83 ? 33.379 -22.191 8.367 1.00 87.12 83 ASP A O 1
ATOM 686 N N . CYS A 1 84 ? 31.449 -22.474 7.259 1.00 86.12 84 CYS A N 1
ATOM 687 C CA . CYS A 1 84 ? 31.436 -23.934 7.288 1.00 86.12 84 CYS A CA 1
ATOM 688 C C . CYS A 1 84 ? 32.571 -24.582 6.478 1.00 86.12 84 CYS A C 1
ATOM 690 O O . CYS A 1 84 ? 32.773 -25.794 6.569 1.00 86.12 84 CYS A O 1
ATOM 692 N N . SER A 1 85 ? 33.312 -23.811 5.672 1.00 82.31 85 SER A N 1
ATOM 693 C CA . SER A 1 85 ? 34.510 -24.302 4.987 1.00 82.31 85 SER A CA 1
ATOM 694 C C . SER A 1 85 ? 35.755 -24.297 5.885 1.00 82.31 85 SER A C 1
ATOM 696 O O . SER A 1 85 ? 36.666 -25.103 5.673 1.00 82.31 85 SER A O 1
ATOM 698 N N . THR A 1 86 ? 35.786 -23.441 6.914 1.00 81.69 86 THR A N 1
ATOM 699 C CA . THR A 1 86 ? 36.933 -23.263 7.822 1.00 81.69 86 THR A CA 1
ATOM 700 C C . THR A 1 86 ? 36.660 -23.725 9.254 1.00 81.69 86 THR A C 1
ATOM 702 O O . THR A 1 86 ? 37.578 -24.204 9.925 1.00 81.69 86 THR A O 1
ATOM 705 N N . VAL A 1 87 ? 35.409 -23.654 9.713 1.00 84.38 87 VAL A N 1
ATOM 706 C CA . VAL A 1 87 ? 34.979 -23.986 11.076 1.00 84.38 87 VAL A CA 1
ATOM 707 C C . VAL A 1 87 ? 34.085 -25.220 11.053 1.00 84.38 87 VAL A C 1
ATOM 709 O O . VAL A 1 87 ? 33.156 -25.331 10.257 1.00 84.38 87 VAL A O 1
ATOM 712 N N . LYS A 1 88 ? 34.372 -26.177 11.941 1.00 79.75 88 LYS A N 1
ATOM 713 C CA . LYS A 1 88 ? 33.542 -27.373 12.110 1.00 79.75 88 LYS A CA 1
ATOM 714 C C . LYS A 1 88 ? 32.441 -27.089 13.113 1.00 79.75 88 LYS A C 1
ATOM 716 O O . LYS A 1 88 ? 32.731 -26.913 14.291 1.00 79.75 88 LYS A O 1
ATOM 721 N N . ASP A 1 89 ? 31.211 -27.119 12.631 1.00 85.00 89 ASP A N 1
ATOM 722 C CA . ASP A 1 89 ? 30.003 -26.955 13.428 1.00 85.00 89 ASP A CA 1
ATOM 723 C C . ASP A 1 89 ? 28.954 -27.986 12.987 1.00 85.00 89 ASP A C 1
ATOM 725 O O . ASP A 1 89 ? 29.025 -28.494 11.860 1.00 85.00 89 ASP A O 1
ATOM 729 N N . ILE A 1 90 ? 28.018 -28.368 13.860 1.00 82.94 90 ILE A N 1
ATOM 730 C CA . ILE A 1 90 ? 27.100 -29.479 13.551 1.00 82.94 90 ILE A CA 1
ATOM 731 C C . ILE A 1 90 ? 26.019 -29.053 12.545 1.00 82.94 90 ILE A C 1
ATOM 733 O O . ILE A 1 90 ? 25.763 -29.779 11.580 1.00 82.94 90 ILE A O 1
ATOM 737 N N . GLU A 1 91 ? 25.509 -27.831 12.678 1.00 85.56 91 GLU A N 1
ATOM 738 C CA . GLU A 1 91 ? 24.496 -27.188 11.835 1.00 85.56 91 GLU A CA 1
ATOM 739 C C . GLU A 1 91 ? 25.001 -26.936 10.409 1.00 85.56 91 GLU A C 1
ATOM 741 O O . GLU A 1 91 ? 24.211 -26.923 9.472 1.00 85.56 91 GLU A O 1
ATOM 746 N N . CYS A 1 92 ? 26.318 -26.858 10.187 1.00 85.06 92 CYS A N 1
ATOM 747 C CA . CYS A 1 92 ? 26.902 -26.819 8.840 1.00 85.06 92 CYS A CA 1
ATOM 748 C C . CYS A 1 92 ? 26.559 -28.049 7.971 1.00 85.06 92 CYS A C 1
ATOM 750 O O . CYS A 1 92 ? 26.787 -28.026 6.762 1.00 85.06 92 CYS A O 1
ATOM 752 N N . ASN A 1 93 ? 26.021 -29.121 8.567 1.00 81.94 93 ASN A N 1
ATOM 753 C CA . ASN A 1 93 ? 25.545 -30.315 7.866 1.00 81.94 93 ASN A CA 1
ATOM 754 C C . ASN A 1 93 ? 24.015 -30.323 7.650 1.00 81.94 93 ASN A C 1
ATOM 756 O O . ASN A 1 93 ? 23.507 -31.251 7.018 1.00 81.94 93 ASN A O 1
ATOM 760 N N . GLU A 1 94 ? 23.278 -29.327 8.157 1.00 79.06 94 GLU A N 1
ATOM 761 C CA . GLU A 1 94 ? 21.819 -29.252 8.027 1.00 79.06 94 GLU A CA 1
ATOM 762 C C . GLU A 1 94 ? 21.381 -28.894 6.590 1.00 79.06 94 GLU A C 1
ATOM 764 O O . GLU A 1 94 ? 21.960 -28.003 5.949 1.00 79.06 94 GLU A O 1
ATOM 769 N N . PRO A 1 95 ? 20.329 -29.538 6.044 1.00 72.94 95 PRO A N 1
ATOM 770 C CA . PRO A 1 95 ? 19.820 -29.214 4.718 1.00 72.94 95 PRO A CA 1
ATOM 771 C C . PRO A 1 95 ? 19.348 -27.757 4.627 1.00 72.94 95 PRO A C 1
ATOM 773 O O . PRO A 1 95 ? 18.457 -27.327 5.357 1.00 72.94 95 PRO A O 1
ATOM 776 N N . LYS A 1 96 ? 19.895 -27.017 3.654 1.00 71.06 96 LYS A N 1
ATOM 777 C CA . LYS A 1 96 ? 19.613 -25.586 3.425 1.00 71.06 96 LYS A CA 1
ATOM 778 C C . LYS A 1 96 ? 19.999 -24.666 4.600 1.00 71.06 96 LYS A C 1
ATOM 780 O O . LYS A 1 96 ? 19.391 -23.613 4.768 1.00 71.06 96 LYS A O 1
ATOM 785 N N . VAL A 1 97 ? 21.013 -25.013 5.399 1.00 79.38 97 VAL A N 1
ATOM 786 C CA . VAL A 1 97 ? 21.502 -24.141 6.490 1.00 79.38 97 VAL A CA 1
ATOM 787 C C . VAL A 1 97 ? 21.859 -22.718 6.006 1.00 79.38 97 VAL A C 1
ATOM 789 O O . VAL A 1 97 ? 21.570 -21.746 6.694 1.00 79.38 97 VAL A O 1
ATOM 792 N N . ASN A 1 98 ? 22.355 -22.570 4.770 1.00 76.88 98 ASN A N 1
ATOM 793 C CA . ASN A 1 98 ? 22.640 -21.276 4.132 1.00 76.88 98 ASN A CA 1
ATOM 794 C C . ASN A 1 98 ? 21.388 -20.464 3.723 1.00 76.88 98 ASN A C 1
ATOM 796 O O . ASN A 1 98 ? 21.529 -19.397 3.137 1.00 76.88 98 ASN A O 1
ATOM 800 N N . SER A 1 99 ? 20.169 -20.953 3.978 1.00 75.19 99 SER A N 1
ATOM 801 C CA . SER A 1 99 ? 18.913 -20.216 3.769 1.00 75.19 99 SER A CA 1
ATOM 802 C C . SER A 1 99 ? 18.209 -19.862 5.087 1.00 75.19 99 SER A C 1
ATOM 804 O O . SER A 1 99 ? 17.010 -19.567 5.077 1.00 75.19 99 SER A O 1
ATOM 806 N N . LYS A 1 100 ? 18.911 -19.949 6.225 1.00 84.00 100 LYS A N 1
ATOM 807 C CA . LYS A 1 100 ? 18.369 -19.719 7.570 1.00 84.00 100 LYS A CA 1
ATOM 808 C C . LYS A 1 100 ? 19.388 -19.046 8.488 1.00 84.00 100 LYS A C 1
ATOM 810 O O . LYS A 1 100 ? 20.590 -19.248 8.340 1.00 84.00 100 LYS A O 1
ATOM 815 N N . VAL A 1 101 ? 18.899 -18.316 9.484 1.00 86.75 101 VAL A N 1
ATOM 816 C CA . VAL A 1 101 ? 19.687 -17.776 10.597 1.00 86.75 101 VAL A CA 1
ATOM 817 C C . VAL A 1 101 ? 19.199 -18.414 11.894 1.00 86.75 101 VAL A C 1
ATOM 819 O O . VAL A 1 101 ? 17.996 -18.526 12.120 1.00 86.75 101 VAL A O 1
ATOM 822 N N . PHE A 1 102 ? 20.126 -18.848 12.744 1.00 88.69 102 PHE A N 1
ATOM 823 C CA . PHE A 1 102 ? 19.821 -19.580 13.971 1.00 88.69 102 PHE A CA 1
ATOM 824 C C . PHE A 1 102 ? 19.911 -18.654 15.181 1.00 88.69 102 PHE A C 1
ATOM 826 O O . PHE A 1 102 ? 20.904 -17.941 15.353 1.00 88.69 102 PHE A O 1
ATOM 833 N N . LEU A 1 103 ? 18.880 -18.684 16.020 1.00 87.19 103 LEU A N 1
ATOM 834 C CA . LEU A 1 103 ? 18.793 -17.942 17.270 1.00 87.19 103 LEU A CA 1
ATOM 835 C C . LEU A 1 103 ? 19.043 -18.898 18.439 1.00 87.19 103 LEU A C 1
ATOM 837 O O . LEU A 1 103 ? 18.351 -19.907 18.581 1.00 87.19 103 LEU A O 1
ATOM 841 N N . TYR A 1 104 ? 20.033 -18.570 19.268 1.00 85.69 104 TYR A N 1
ATOM 842 C CA . TYR A 1 104 ? 20.445 -19.360 20.429 1.00 85.69 104 TYR A CA 1
ATOM 843 C C . TYR A 1 104 ? 20.233 -18.589 21.730 1.00 85.69 104 TYR A C 1
ATOM 845 O O . TYR A 1 104 ? 20.521 -17.389 21.798 1.00 85.69 104 TYR A O 1
ATOM 853 N N . ASN A 1 105 ? 19.859 -19.304 22.789 1.00 81.94 105 ASN A N 1
ATOM 854 C CA . ASN A 1 105 ? 19.963 -18.840 24.169 1.00 81.94 105 ASN A CA 1
ATOM 855 C C . ASN A 1 105 ? 20.766 -19.873 24.970 1.00 81.94 105 ASN A C 1
ATOM 857 O O . ASN A 1 105 ? 20.459 -21.061 24.940 1.00 81.94 105 ASN A O 1
ATOM 861 N N . GLY A 1 106 ? 21.849 -19.447 25.627 1.00 76.81 106 GLY A N 1
ATOM 862 C CA . GLY A 1 106 ? 22.904 -20.394 26.005 1.00 76.81 106 GLY A CA 1
ATOM 863 C C . GLY A 1 106 ? 23.369 -21.200 24.781 1.00 76.81 106 GLY A C 1
ATOM 864 O O . GLY A 1 106 ? 23.509 -20.630 23.696 1.00 76.81 106 GLY A O 1
ATOM 865 N N . ASP A 1 107 ? 23.574 -22.500 24.967 1.00 75.06 107 ASP A N 1
ATOM 866 C CA . ASP A 1 107 ? 23.916 -23.502 23.952 1.00 75.06 107 ASP A CA 1
ATOM 867 C C . ASP A 1 107 ? 22.699 -24.123 23.228 1.00 75.06 107 ASP A C 1
ATOM 869 O O . ASP A 1 107 ? 22.879 -24.930 22.317 1.00 75.06 107 ASP A O 1
ATOM 873 N N . GLU A 1 108 ? 21.468 -23.732 23.575 1.00 79.75 108 GLU A N 1
ATOM 874 C CA . GLU A 1 108 ? 20.229 -24.256 22.987 1.00 79.75 108 GLU A CA 1
ATOM 875 C C . GLU A 1 108 ? 19.753 -23.408 21.791 1.00 79.75 108 GLU A C 1
ATOM 877 O O . GLU A 1 108 ? 19.705 -22.176 21.866 1.00 79.75 108 GLU A O 1
ATOM 882 N N . ILE A 1 109 ? 19.363 -24.063 20.689 1.00 81.56 109 ILE A N 1
ATOM 883 C CA . ILE A 1 109 ? 18.676 -23.414 19.558 1.00 81.56 109 ILE A CA 1
ATOM 884 C C . ILE A 1 109 ? 17.223 -23.159 19.958 1.00 81.56 109 ILE A C 1
ATOM 886 O O . ILE A 1 109 ? 16.480 -24.097 20.235 1.00 81.56 109 ILE A O 1
ATOM 890 N N . TRP A 1 110 ? 16.809 -21.895 19.933 1.00 77.94 110 TRP A N 1
ATOM 891 C CA . TRP A 1 110 ? 15.429 -21.483 20.199 1.00 77.94 110 TRP A CA 1
ATOM 892 C C . TRP A 1 110 ? 14.599 -21.334 18.921 1.00 77.94 110 TRP A C 1
ATOM 894 O O . TRP A 1 110 ? 13.406 -21.625 18.937 1.00 77.94 110 TRP A O 1
ATOM 904 N N . ALA A 1 111 ? 15.213 -20.913 17.811 1.00 79.31 111 ALA A N 1
ATOM 905 C CA . ALA A 1 111 ? 14.543 -20.823 16.514 1.00 79.31 111 ALA A CA 1
ATOM 906 C C . ALA A 1 111 ? 15.534 -20.857 15.340 1.00 79.31 111 ALA A C 1
ATOM 908 O O . ALA A 1 111 ? 16.638 -20.317 15.428 1.00 79.31 111 ALA A O 1
ATOM 909 N N . ASP A 1 112 ? 15.105 -21.414 14.208 1.00 78.81 112 ASP A N 1
ATOM 910 C CA . ASP A 1 112 ? 15.740 -21.250 12.902 1.00 78.81 112 ASP A CA 1
ATOM 911 C C . ASP A 1 112 ? 14.847 -20.390 11.993 1.00 78.81 112 ASP A C 1
ATOM 913 O O . ASP A 1 112 ? 13.802 -20.819 11.507 1.00 78.81 112 ASP A O 1
ATOM 917 N N . VAL A 1 113 ? 15.244 -19.138 11.762 1.00 72.25 113 VAL A N 1
ATOM 918 C CA . VAL A 1 113 ? 14.440 -18.186 10.986 1.00 72.25 113 VAL A CA 1
ATOM 919 C C . VAL A 1 113 ? 14.879 -18.216 9.517 1.00 72.25 113 VAL A C 1
ATOM 921 O O . VAL A 1 113 ? 16.070 -18.051 9.239 1.00 72.25 113 VAL A O 1
ATOM 924 N N . PRO A 1 114 ? 13.965 -18.412 8.547 1.00 70.00 114 PRO A N 1
ATOM 925 C CA . PRO A 1 114 ? 14.303 -18.351 7.128 1.00 70.00 114 PRO A CA 1
ATOM 926 C C . PRO A 1 114 ? 14.852 -16.980 6.720 1.00 70.00 114 PRO A C 1
ATOM 928 O O . PRO A 1 114 ? 14.270 -15.953 7.060 1.00 70.00 114 PRO A O 1
ATOM 931 N N . LEU A 1 115 ? 15.898 -16.970 5.890 1.00 67.56 115 LEU A N 1
ATOM 932 C CA . LEU A 1 115 ? 16.449 -15.749 5.282 1.00 67.56 115 LEU A CA 1
ATOM 933 C C . LEU A 1 115 ? 15.396 -14.953 4.491 1.00 67.56 115 LEU A C 1
ATOM 935 O O . LEU A 1 115 ? 15.446 -13.735 4.458 1.00 67.56 115 LEU A O 1
ATOM 939 N N . ALA A 1 116 ? 14.386 -15.619 3.924 1.00 54.38 116 ALA A N 1
ATOM 940 C CA . ALA A 1 116 ? 13.267 -14.962 3.238 1.00 54.38 116 ALA A CA 1
ATOM 941 C C . ALA A 1 116 ? 12.372 -14.091 4.153 1.00 54.38 116 ALA A C 1
ATOM 943 O O . ALA A 1 116 ? 11.564 -13.318 3.644 1.00 54.38 116 ALA A O 1
ATOM 944 N N . ASN A 1 117 ? 12.511 -14.208 5.480 1.00 54.72 117 ASN A N 1
ATOM 945 C CA . ASN A 1 117 ? 11.817 -13.378 6.472 1.00 54.72 117 ASN A CA 1
ATOM 946 C C . ASN A 1 117 ? 12.719 -12.252 7.024 1.00 54.72 117 ASN A C 1
ATOM 948 O O . ASN A 1 117 ? 12.320 -11.545 7.947 1.00 54.72 117 ASN A O 1
ATOM 952 N N . MET A 1 118 ? 13.937 -12.124 6.493 1.00 60.06 118 MET A N 1
ATOM 953 C CA . MET A 1 118 ? 14.966 -11.156 6.861 1.00 60.06 118 MET A CA 1
ATOM 954 C C . MET A 1 118 ? 15.383 -10.438 5.584 1.00 60.06 118 MET A C 1
ATOM 956 O O . MET A 1 118 ? 16.268 -10.913 4.884 1.00 60.06 118 MET A O 1
ATOM 960 N N . LEU A 1 119 ? 14.679 -9.360 5.245 1.00 52.22 119 LEU A N 1
ATOM 961 C CA . LEU A 1 119 ? 14.855 -8.635 3.980 1.00 52.22 119 LEU A CA 1
ATOM 962 C C . LEU A 1 119 ? 15.538 -7.275 4.175 1.00 52.22 119 LEU A C 1
ATOM 964 O O . LEU A 1 119 ? 16.141 -6.745 3.247 1.00 52.22 119 LEU A O 1
ATOM 968 N N . ASP A 1 120 ? 15.460 -6.743 5.392 1.00 52.69 120 ASP A N 1
ATOM 969 C CA . ASP A 1 120 ? 15.980 -5.451 5.828 1.00 52.69 120 ASP A CA 1
ATOM 970 C C . ASP A 1 120 ? 16.348 -5.505 7.329 1.00 52.69 120 ASP A C 1
ATOM 972 O O . ASP A 1 120 ? 16.141 -6.511 8.016 1.00 52.69 120 ASP A O 1
ATOM 976 N N . VAL A 1 121 ? 16.896 -4.410 7.862 1.00 61.91 121 VAL A N 1
ATOM 977 C CA . VAL A 1 121 ? 17.293 -4.322 9.278 1.00 61.91 121 VAL A CA 1
ATOM 978 C C . VAL A 1 121 ? 16.095 -4.488 10.225 1.00 61.91 121 VAL A C 1
ATOM 980 O O . VAL A 1 121 ? 16.213 -5.166 11.246 1.00 61.91 121 VAL A O 1
ATOM 983 N N . ASP A 1 122 ? 14.934 -3.921 9.893 1.00 54.28 122 ASP A N 1
ATOM 984 C CA . ASP A 1 122 ? 13.752 -3.944 10.763 1.00 54.28 122 ASP A CA 1
ATOM 985 C C . ASP A 1 122 ? 13.138 -5.341 10.878 1.00 54.28 122 ASP A C 1
ATOM 987 O O . ASP A 1 122 ? 12.716 -5.737 11.966 1.00 54.28 122 ASP A O 1
ATOM 991 N N . SER A 1 123 ? 13.134 -6.120 9.798 1.00 53.75 123 SER A N 1
ATOM 992 C CA . SER A 1 123 ? 12.695 -7.516 9.779 1.00 53.75 123 SER A CA 1
ATOM 993 C C . SER A 1 123 ? 13.696 -8.441 10.476 1.00 53.75 123 SER A C 1
ATOM 995 O O . SER A 1 123 ? 13.265 -9.303 11.245 1.00 53.75 123 SER A O 1
ATOM 997 N N . VAL A 1 124 ? 15.011 -8.236 10.321 1.00 66.94 124 VAL A N 1
ATOM 998 C CA . VAL A 1 124 ? 16.034 -8.966 11.101 1.00 66.94 124 VAL A CA 1
ATOM 999 C C . VAL A 1 124 ? 15.865 -8.702 12.600 1.00 66.94 124 VAL A C 1
ATOM 1001 O O . VAL A 1 124 ? 15.771 -9.652 13.380 1.00 66.94 124 VAL A O 1
ATOM 1004 N N . VAL A 1 125 ? 15.767 -7.430 13.003 1.00 74.31 125 VAL A N 1
ATOM 1005 C CA . VAL A 1 125 ? 15.589 -7.023 14.406 1.00 74.31 125 VAL A CA 1
ATOM 1006 C C . VAL A 1 125 ? 14.249 -7.519 14.954 1.00 74.31 125 VAL A C 1
ATOM 1008 O O . VAL A 1 125 ? 14.220 -8.111 16.028 1.00 74.31 125 VAL A O 1
ATOM 1011 N N . SER A 1 126 ? 13.150 -7.359 14.210 1.00 67.62 126 SER A N 1
ATOM 1012 C CA . SER A 1 126 ? 11.814 -7.810 14.625 1.00 67.62 126 SER A CA 1
ATOM 1013 C C . SER A 1 126 ? 11.750 -9.320 14.849 1.00 67.62 126 SER A C 1
ATOM 1015 O O . SER A 1 126 ? 11.262 -9.762 15.884 1.00 67.62 126 SER A O 1
ATOM 1017 N N . ASN A 1 127 ? 12.245 -10.128 13.902 1.00 75.62 127 ASN A N 1
ATOM 1018 C CA . ASN A 1 127 ? 12.226 -11.586 14.050 1.00 75.62 127 ASN A CA 1
ATOM 1019 C C . ASN A 1 127 ? 13.152 -12.046 15.187 1.00 75.62 127 ASN A C 1
ATOM 1021 O O . ASN A 1 127 ? 12.833 -13.016 15.866 1.00 75.62 127 ASN A O 1
ATOM 1025 N N . ALA A 1 128 ? 14.274 -11.358 15.425 1.00 81.88 128 ALA A N 1
ATOM 1026 C CA . ALA A 1 128 ? 15.148 -11.656 16.555 1.00 81.88 128 ALA A CA 1
ATOM 1027 C C . ALA A 1 128 ? 14.524 -11.266 17.909 1.00 81.88 128 ALA A C 1
ATOM 1029 O O . ALA A 1 128 ? 14.667 -12.028 18.859 1.00 81.88 128 ALA A O 1
ATOM 1030 N N . LEU A 1 129 ? 13.816 -10.131 18.002 1.00 79.62 129 LEU A N 1
ATOM 1031 C CA . LEU A 1 129 ? 13.174 -9.650 19.235 1.00 79.62 129 LEU A CA 1
ATOM 1032 C C . LEU A 1 129 ? 11.855 -10.354 19.574 1.00 79.62 129 LEU A C 1
ATOM 1034 O O . LEU A 1 129 ? 11.548 -10.472 20.756 1.00 79.62 129 LEU A O 1
ATOM 1038 N N . LEU A 1 130 ? 11.102 -10.853 18.589 1.00 77.81 130 LEU A N 1
ATOM 1039 C CA . LEU A 1 130 ? 9.865 -11.604 18.838 1.00 77.81 130 LEU A CA 1
ATOM 1040 C C . LEU A 1 130 ? 10.137 -12.888 19.645 1.00 77.81 130 LEU A C 1
ATOM 1042 O O . LEU A 1 130 ? 9.448 -13.162 20.617 1.00 77.81 130 LEU A O 1
ATOM 1046 N N . ILE A 1 131 ? 11.196 -13.638 19.311 1.00 75.31 131 ILE A N 1
ATOM 1047 C CA . ILE A 1 131 ? 11.533 -14.919 19.964 1.00 75.31 131 ILE A CA 1
ATOM 1048 C C . ILE A 1 131 ? 11.756 -14.829 21.499 1.00 75.31 131 ILE A C 1
ATOM 1050 O O . ILE A 1 131 ? 11.258 -15.696 22.212 1.00 75.31 131 ILE A O 1
ATOM 1054 N N . PRO A 1 132 ? 12.458 -13.829 22.068 1.00 76.12 132 PRO A N 1
ATOM 1055 C CA . PRO A 1 132 ? 12.538 -13.615 23.520 1.00 76.12 132 PRO A CA 1
ATOM 1056 C C . PRO A 1 132 ? 11.369 -12.807 24.119 1.00 76.12 132 PRO A C 1
ATOM 1058 O O . PRO A 1 132 ? 11.401 -12.505 25.317 1.00 76.12 132 PRO A O 1
ATOM 1061 N N . LEU A 1 133 ? 10.381 -12.412 23.310 1.00 79.25 133 LEU A N 1
ATOM 1062 C CA . LEU A 1 133 ? 9.152 -11.738 23.749 1.00 79.25 133 LEU A CA 1
ATOM 1063 C C . LEU A 1 133 ? 7.919 -12.641 23.762 1.00 79.25 133 LEU A C 1
ATOM 1065 O O . LEU A 1 133 ? 6.892 -12.189 24.241 1.00 79.25 133 LEU A O 1
ATOM 1069 N N . LEU A 1 134 ? 8.099 -13.908 23.384 1.00 69.00 134 LEU A N 1
ATOM 1070 C CA . LEU A 1 134 ? 7.143 -15.003 23.182 1.00 69.00 134 LEU A CA 1
ATOM 1071 C C . LEU A 1 134 ? 6.093 -15.342 24.276 1.00 69.00 134 LEU A C 1
ATOM 1073 O O . LEU A 1 134 ? 5.374 -16.330 24.113 1.00 69.00 134 LEU A O 1
ATOM 1077 N N . ASP A 1 135 ? 5.989 -14.558 25.352 1.00 68.88 135 ASP A N 1
ATOM 1078 C CA . ASP A 1 135 ? 4.912 -14.607 26.363 1.00 68.88 135 ASP A CA 1
ATOM 1079 C C . ASP A 1 135 ? 4.365 -13.188 26.731 1.00 68.88 135 ASP A C 1
ATOM 1081 O O . ASP A 1 135 ? 3.489 -13.035 27.587 1.00 68.88 135 ASP A O 1
ATOM 1085 N N . ASP A 1 136 ? 4.898 -12.122 26.121 1.00 78.19 136 ASP A N 1
ATOM 1086 C CA . ASP A 1 136 ? 4.687 -10.700 26.440 1.00 78.19 136 ASP A CA 1
ATOM 1087 C C . ASP A 1 136 ? 4.143 -9.881 25.232 1.00 78.19 136 ASP A C 1
ATOM 1089 O O . ASP A 1 136 ? 3.788 -8.705 25.412 1.00 78.19 136 ASP A O 1
ATOM 1093 N N . PHE A 1 137 ? 4.071 -10.457 24.016 1.00 81.62 137 PHE A N 1
ATOM 1094 C CA . PHE A 1 137 ? 3.702 -9.772 22.763 1.00 81.62 137 PHE A CA 1
ATOM 1095 C C . PHE A 1 137 ? 2.710 -10.577 21.893 1.00 81.62 137 PHE A C 1
ATOM 1097 O O . PHE A 1 137 ? 2.996 -11.027 20.784 1.00 81.62 137 PHE A O 1
ATOM 1104 N N . GLU A 1 138 ? 1.475 -10.742 22.358 1.00 80.12 138 GLU A N 1
ATOM 1105 C CA . GLU A 1 138 ? 0.540 -11.667 21.711 1.00 80.12 138 GLU A CA 1
ATOM 1106 C C . GLU A 1 138 ? 0.005 -11.174 20.354 1.00 80.12 138 GLU A C 1
ATOM 1108 O O . GLU A 1 138 ? -0.571 -10.087 20.242 1.00 80.12 138 GLU A O 1
ATOM 1113 N N . ILE A 1 139 ? 0.077 -12.013 19.314 1.00 76.12 139 ILE A N 1
ATOM 1114 C CA . ILE A 1 139 ? -0.592 -11.724 18.036 1.00 76.12 139 ILE A CA 1
ATOM 1115 C C . ILE A 1 139 ? -1.952 -12.411 17.952 1.00 76.12 139 ILE A C 1
ATOM 1117 O O . ILE A 1 139 ? -2.088 -13.634 17.913 1.00 76.12 139 ILE A O 1
ATOM 1121 N N . ILE A 1 140 ? -2.959 -11.553 17.871 1.00 76.19 140 ILE A N 1
ATOM 1122 C CA . ILE A 1 140 ? -4.382 -11.814 17.935 1.00 76.19 140 ILE A CA 1
ATOM 1123 C C . ILE A 1 140 ? -4.947 -11.913 16.514 1.00 76.19 140 ILE A C 1
ATOM 1125 O O . ILE A 1 140 ? -4.833 -10.995 15.702 1.00 76.19 140 ILE A O 1
ATOM 1129 N N . TYR A 1 141 ? -5.627 -13.009 16.207 1.00 64.38 141 TYR A N 1
ATOM 1130 C CA . TYR A 1 141 ? -6.217 -13.303 14.901 1.00 64.38 141 TYR A CA 1
ATOM 1131 C C . TYR A 1 141 ? -7.736 -13.141 14.895 1.00 64.38 141 TYR A C 1
ATOM 1133 O O . TYR A 1 141 ? -8.329 -12.982 13.826 1.00 64.38 141 TYR A O 1
ATOM 1141 N N . THR A 1 142 ? -8.367 -13.167 16.072 1.00 58.28 142 THR A N 1
ATOM 1142 C CA . THR A 1 142 ? -9.821 -13.059 16.215 1.00 58.28 142 THR A CA 1
ATOM 1143 C C . THR A 1 142 ? -10.238 -12.062 17.290 1.00 58.28 142 THR A C 1
ATOM 1145 O O . THR A 1 142 ? -9.558 -11.855 18.294 1.00 58.28 142 THR A O 1
ATOM 1148 N N . ARG A 1 143 ? -11.432 -11.481 17.123 1.00 68.56 143 ARG A N 1
ATOM 1149 C CA . ARG A 1 143 ? -12.069 -10.639 18.147 1.00 68.56 143 ARG A CA 1
ATOM 1150 C C . ARG A 1 143 ? -12.227 -11.371 19.495 1.00 68.56 143 ARG A C 1
ATOM 1152 O O . ARG A 1 143 ? -12.217 -10.717 20.532 1.00 68.56 143 ARG A O 1
ATOM 1159 N N . ILE A 1 144 ? -12.378 -12.700 19.470 1.00 58.66 144 ILE A N 1
ATOM 1160 C CA . ILE A 1 144 ? -12.542 -13.563 20.654 1.00 58.66 144 ILE A CA 1
ATOM 1161 C C . ILE A 1 144 ? -11.285 -13.518 21.516 1.00 58.66 144 ILE A C 1
ATOM 1163 O O . ILE A 1 144 ? -11.326 -13.060 22.650 1.00 58.66 144 ILE A O 1
ATOM 1167 N N . GLU A 1 145 ? -10.170 -13.904 20.902 1.00 71.62 145 GLU A N 1
ATOM 1168 C CA . GLU A 1 145 ? -8.819 -13.976 21.459 1.00 71.62 145 GLU A CA 1
ATOM 1169 C C . GLU A 1 145 ? -8.445 -12.619 22.087 1.00 71.62 145 GLU A C 1
ATOM 1171 O O . GLU A 1 145 ? -8.069 -12.557 23.254 1.00 71.62 145 GLU A O 1
ATOM 1176 N N . ARG A 1 146 ? -8.742 -11.502 21.400 1.00 85.25 146 ARG A N 1
ATOM 1177 C CA . ARG A 1 146 ? -8.590 -10.142 21.956 1.00 85.25 146 ARG A CA 1
ATOM 1178 C C . ARG A 1 146 ? -9.351 -9.935 23.273 1.00 85.25 146 ARG A C 1
ATOM 1180 O O . ARG A 1 146 ? -8.837 -9.312 24.195 1.00 85.25 146 ARG A O 1
ATOM 1187 N N . LEU A 1 147 ? -10.616 -10.356 23.330 1.00 77.00 147 LEU A N 1
ATOM 1188 C CA . LEU A 1 147 ? -11.487 -10.151 24.493 1.00 77.00 147 LEU A CA 1
ATOM 1189 C C . LEU A 1 147 ? -11.102 -11.069 25.658 1.00 77.00 147 LEU A C 1
ATOM 1191 O O . LEU A 1 147 ? -11.186 -10.642 26.806 1.00 77.00 147 LEU A O 1
ATOM 1195 N N . GLU A 1 148 ? -10.660 -12.294 25.374 1.00 75.19 148 GLU A N 1
ATOM 1196 C CA . GLU A 1 148 ? -10.186 -13.245 26.382 1.00 75.19 148 GLU A CA 1
ATOM 1197 C C . GLU A 1 148 ? -8.907 -12.749 27.065 1.00 75.19 148 GLU A C 1
ATOM 1199 O O . GLU A 1 148 ? -8.843 -12.736 28.294 1.00 75.19 148 GLU A O 1
ATOM 1204 N N . VAL A 1 149 ? -7.929 -12.266 26.295 1.00 75.50 149 VAL A N 1
ATOM 1205 C CA . VAL A 1 149 ? -6.658 -11.733 26.817 1.00 75.50 149 VAL A CA 1
ATOM 1206 C C . VAL A 1 149 ? -6.889 -10.458 27.635 1.00 75.50 149 VAL A C 1
ATOM 1208 O O . VAL A 1 149 ? -6.426 -10.344 28.769 1.00 75.50 149 VAL A O 1
ATOM 1211 N N . VAL A 1 150 ? -7.710 -9.528 27.128 1.00 83.06 150 VAL A N 1
ATOM 1212 C CA . VAL A 1 150 ? -8.120 -8.315 27.866 1.00 83.06 150 VAL A CA 1
ATOM 1213 C C . VAL A 1 150 ? -8.823 -8.658 29.186 1.00 83.06 150 VAL A C 1
ATOM 1215 O O . VAL A 1 150 ? -8.555 -8.013 30.198 1.00 83.06 150 VAL A O 1
ATOM 1218 N N . ALA A 1 151 ? -9.684 -9.681 29.207 1.00 77.06 151 ALA A N 1
ATOM 1219 C CA . ALA A 1 151 ? -10.372 -10.115 30.423 1.00 77.06 151 ALA A CA 1
ATOM 1220 C C . ALA A 1 151 ? -9.427 -10.780 31.442 1.00 77.06 151 ALA A C 1
ATOM 1222 O O . ALA A 1 151 ? -9.591 -10.575 32.642 1.00 77.06 151 ALA A O 1
ATOM 1223 N N . GLN A 1 152 ? -8.421 -11.539 30.992 1.00 79.69 152 GLN A N 1
ATOM 1224 C CA . GLN A 1 152 ? -7.411 -12.144 31.876 1.00 79.69 152 GLN A CA 1
ATOM 1225 C C . GLN A 1 152 ? -6.505 -11.103 32.552 1.00 79.69 152 GLN A C 1
ATOM 1227 O O . GLN A 1 152 ? -6.031 -11.326 33.665 1.00 79.69 152 GLN A O 1
ATOM 1232 N N . LEU A 1 153 ? -6.273 -9.965 31.894 1.00 80.75 153 LEU A N 1
ATOM 1233 C CA . LEU A 1 153 ? -5.386 -8.897 32.369 1.00 80.75 153 LEU A CA 1
ATOM 1234 C C . LEU A 1 153 ? -6.113 -7.822 33.195 1.00 80.75 153 LEU A C 1
ATOM 1236 O O . LEU A 1 153 ? -5.471 -6.918 33.745 1.00 80.75 153 LEU A O 1
ATOM 1240 N N . GLN A 1 154 ? -7.441 -7.927 33.318 1.00 82.88 154 GLN A N 1
ATOM 1241 C CA . GLN A 1 154 ? -8.264 -7.027 34.118 1.00 82.88 154 GLN A CA 1
ATOM 1242 C C . GLN A 1 154 ? -7.819 -7.023 35.593 1.00 82.88 154 GLN A C 1
ATOM 1244 O O . GLN A 1 154 ? -7.616 -8.066 36.208 1.00 82.88 154 GLN A O 1
ATOM 1249 N N . GLY A 1 155 ? -7.611 -5.829 36.157 1.00 78.00 155 GLY A N 1
ATOM 1250 C CA . GLY A 1 155 ? -7.081 -5.639 37.511 1.00 78.00 155 GLY A CA 1
ATOM 1251 C C . GLY A 1 155 ? -5.581 -5.936 37.681 1.00 78.00 155 GLY A C 1
ATOM 1252 O O . GLY A 1 155 ? -5.080 -5.840 38.801 1.00 78.00 155 GLY A O 1
ATOM 1253 N N . PHE A 1 156 ? -4.851 -6.284 36.608 1.00 82.31 156 PHE A N 1
ATOM 1254 C CA . PHE A 1 156 ? -3.439 -6.687 36.676 1.00 82.31 156 PHE A CA 1
ATOM 1255 C C . PHE A 1 156 ? -2.492 -5.775 35.874 1.00 82.31 156 PHE A C 1
ATOM 1257 O O . PHE A 1 156 ? -1.674 -5.067 36.467 1.00 82.31 156 PHE A O 1
ATOM 1264 N N . LYS A 1 157 ? -2.609 -5.747 34.539 1.00 86.44 157 LYS A N 1
ATOM 1265 C CA . LYS A 1 157 ? -1.788 -4.915 33.632 1.00 86.44 157 LYS A CA 1
ATOM 1266 C C . LYS A 1 157 ? -2.690 -4.123 32.689 1.00 86.44 157 LYS A C 1
ATOM 1268 O O . LYS A 1 157 ? -3.742 -4.608 32.297 1.00 86.44 157 LYS A O 1
ATOM 1273 N N . ASN A 1 158 ? -2.259 -2.932 32.276 1.00 89.38 158 ASN A N 1
ATOM 1274 C CA . ASN A 1 158 ? -2.852 -2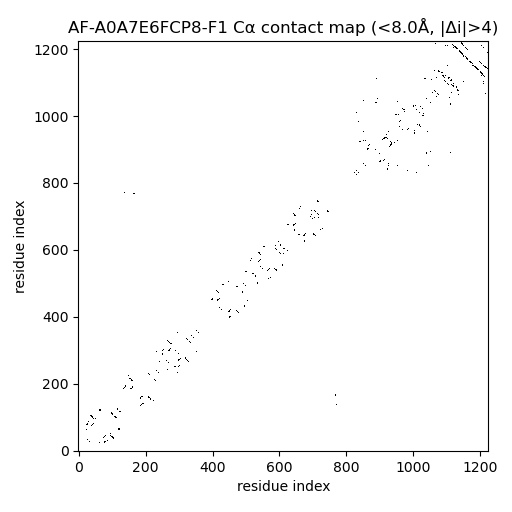.258 31.116 1.00 89.38 158 ASN A CA 1
ATOM 1275 C C . ASN A 1 158 ? -2.403 -2.961 29.824 1.00 89.38 158 ASN A C 1
ATOM 1277 O O . ASN A 1 158 ? -1.338 -3.582 29.809 1.00 89.38 158 ASN A O 1
ATOM 1281 N N . VAL A 1 159 ? -3.183 -2.843 28.746 1.00 90.81 159 VAL A N 1
ATOM 1282 C CA . VAL A 1 159 ? -2.865 -3.482 27.455 1.00 90.81 159 VAL A CA 1
ATOM 1283 C C . VAL A 1 159 ? -2.765 -2.448 26.339 1.00 90.81 159 VAL A C 1
ATOM 1285 O O . VAL A 1 159 ? -3.601 -1.546 26.244 1.00 90.81 159 VAL A O 1
ATOM 1288 N N . ILE A 1 160 ? -1.752 -2.590 25.488 1.00 92.31 160 ILE A N 1
ATOM 1289 C CA . ILE A 1 160 ? -1.607 -1.860 24.226 1.00 92.31 160 ILE A CA 1
ATOM 1290 C C . ILE A 1 160 ? -1.964 -2.810 23.099 1.00 92.31 160 ILE A C 1
ATOM 1292 O O . ILE A 1 160 ? -1.348 -3.860 22.964 1.00 92.31 160 ILE A O 1
ATOM 1296 N N . PHE A 1 161 ? -2.944 -2.436 22.284 1.00 91.88 161 PHE A N 1
ATOM 1297 C CA . PHE A 1 161 ? -3.407 -3.248 21.168 1.00 91.88 161 PHE A CA 1
ATOM 1298 C C . PHE A 1 161 ? -3.233 -2.504 19.846 1.00 91.88 161 PHE A C 1
ATOM 1300 O O . PHE A 1 161 ? -3.852 -1.458 19.649 1.00 91.88 161 PHE A O 1
ATOM 1307 N N . GLY A 1 162 ? -2.402 -3.037 18.951 1.00 88.62 162 GLY A N 1
ATOM 1308 C CA . GLY A 1 162 ? -2.173 -2.490 17.614 1.00 88.62 162 GLY A CA 1
ATOM 1309 C C . GLY A 1 162 ? -2.926 -3.253 16.523 1.00 88.62 162 GLY A C 1
ATOM 1310 O O . GLY A 1 162 ? -2.795 -4.468 16.420 1.00 88.62 162 GLY A O 1
ATOM 1311 N N . TYR A 1 163 ? -3.653 -2.549 15.657 1.00 86.94 163 TYR A N 1
ATOM 1312 C CA . TYR A 1 163 ? -3.967 -3.034 14.311 1.00 86.94 163 TYR A CA 1
ATOM 1313 C C . TYR A 1 163 ? -2.939 -2.470 13.345 1.00 86.94 163 TYR A C 1
ATOM 1315 O O . TYR A 1 163 ? -2.821 -1.253 13.227 1.00 86.94 163 TYR A O 1
ATOM 1323 N N . LEU A 1 164 ? -2.202 -3.338 12.661 1.00 71.88 164 LEU A N 1
ATOM 1324 C CA . LEU A 1 164 ? -1.287 -2.950 11.595 1.00 71.88 164 LEU A CA 1
ATOM 1325 C C . LEU A 1 164 ? -1.762 -3.599 10.296 1.00 71.88 164 LEU A C 1
ATOM 1327 O O . LEU A 1 164 ? -2.141 -4.766 10.290 1.00 71.88 164 LEU A O 1
ATOM 1331 N N . PHE A 1 165 ? -1.666 -2.888 9.173 1.00 57.19 165 PHE A N 1
ATOM 1332 C CA . PHE A 1 165 ? -1.843 -3.507 7.851 1.00 57.19 165 PHE A CA 1
ATOM 1333 C C . PHE A 1 165 ? -0.800 -4.606 7.584 1.00 57.19 165 PHE A C 1
ATOM 1335 O O . PHE A 1 165 ? -1.058 -5.548 6.838 1.00 57.19 165 PHE A O 1
ATOM 1342 N N . ALA A 1 166 ? 0.379 -4.454 8.194 1.00 50.22 166 ALA A N 1
ATOM 1343 C CA . ALA A 1 166 ? 1.543 -5.289 7.993 1.00 50.22 166 ALA A CA 1
ATOM 1344 C C . ALA A 1 166 ? 2.459 -5.296 9.211 1.00 50.22 166 ALA A C 1
ATOM 1346 O O . ALA A 1 166 ? 2.628 -4.295 9.909 1.00 50.22 166 ALA A O 1
ATOM 1347 N N . ILE A 1 167 ? 3.125 -6.422 9.400 1.00 55.62 167 ILE A N 1
ATOM 1348 C CA . ILE A 1 167 ? 3.986 -6.702 10.542 1.00 55.62 167 ILE A CA 1
ATOM 1349 C C . ILE A 1 167 ? 5.391 -7.024 9.997 1.00 55.62 167 ILE A C 1
ATOM 1351 O O . ILE A 1 167 ? 5.511 -7.450 8.852 1.00 55.62 167 ILE A O 1
ATOM 1355 N N . GLY A 1 168 ? 6.460 -6.799 10.766 1.00 49.47 168 GLY A N 1
ATOM 1356 C CA . GLY A 1 168 ? 7.824 -6.672 10.213 1.00 49.47 168 GLY A CA 1
ATOM 1357 C C . GLY A 1 168 ? 8.099 -5.285 9.612 1.00 49.47 168 GLY A C 1
ATOM 1358 O O . GLY A 1 168 ? 9.129 -5.066 8.996 1.00 49.47 168 GLY A O 1
ATOM 1359 N N . THR A 1 169 ? 7.161 -4.357 9.803 1.00 57.53 169 THR A N 1
ATOM 1360 C CA . THR A 1 169 ? 7.276 -2.923 9.523 1.00 57.53 169 THR A CA 1
ATOM 1361 C C . THR A 1 169 ? 7.960 -2.196 10.682 1.00 57.53 169 THR A C 1
ATOM 1363 O O . THR A 1 169 ? 8.028 -2.730 11.792 1.00 57.53 169 THR A O 1
ATOM 1366 N N . ASN A 1 170 ? 8.358 -0.937 10.483 1.00 60.41 170 ASN A N 1
ATOM 1367 C CA . ASN A 1 170 ? 8.885 -0.119 11.576 1.00 60.41 170 ASN A CA 1
ATOM 1368 C C . ASN A 1 170 ? 7.949 -0.068 12.800 1.00 60.41 170 ASN A C 1
ATOM 1370 O O . ASN A 1 170 ? 8.387 -0.304 13.921 1.00 60.41 170 ASN A O 1
ATOM 1374 N N . VAL A 1 171 ? 6.639 0.139 12.607 1.00 65.25 171 VAL A N 1
ATOM 1375 C CA . VAL A 1 171 ? 5.685 0.177 13.733 1.00 65.25 171 VAL A CA 1
ATOM 1376 C C . VAL A 1 171 ? 5.667 -1.146 14.505 1.00 65.25 171 VAL A C 1
ATOM 1378 O O . VAL A 1 171 ? 5.539 -1.139 15.728 1.00 65.25 171 VAL A O 1
ATOM 1381 N N . HIS A 1 172 ? 5.835 -2.284 13.826 1.00 72.81 172 HIS A N 1
ATOM 1382 C CA . HIS A 1 172 ? 5.993 -3.567 14.508 1.00 72.81 172 HIS A CA 1
ATOM 1383 C C . HIS A 1 172 ? 7.276 -3.614 15.341 1.00 72.81 172 HIS A C 1
ATOM 1385 O O . HIS A 1 172 ? 7.213 -3.981 16.514 1.00 72.81 172 HIS A O 1
ATOM 1391 N N . ARG A 1 173 ? 8.411 -3.191 14.770 1.00 75.81 173 ARG A N 1
ATOM 1392 C CA . ARG A 1 173 ? 9.677 -3.086 15.500 1.00 75.81 173 ARG A CA 1
ATOM 1393 C C . ARG A 1 173 ? 9.531 -2.183 16.726 1.00 75.81 173 ARG A C 1
ATOM 1395 O O . ARG A 1 173 ? 9.859 -2.619 17.820 1.00 75.81 173 ARG A O 1
ATOM 1402 N N . VAL A 1 174 ? 8.971 -0.982 16.579 1.00 77.56 174 VAL A N 1
ATOM 1403 C CA . VAL A 1 174 ? 8.726 -0.040 17.684 1.00 77.56 174 VAL A CA 1
ATOM 1404 C C . VAL A 1 174 ? 7.880 -0.677 18.788 1.00 77.56 174 VAL A C 1
ATOM 1406 O O . VAL A 1 174 ? 8.194 -0.521 19.967 1.00 77.56 174 VAL A O 1
ATOM 1409 N N . LEU A 1 175 ? 6.822 -1.415 18.439 1.00 82.00 175 LEU A N 1
ATOM 1410 C CA . LEU A 1 175 ? 5.987 -2.106 19.424 1.00 82.00 175 LEU A CA 1
ATOM 1411 C C . LEU A 1 175 ? 6.743 -3.244 20.137 1.00 82.00 175 LEU A C 1
ATOM 1413 O O . LEU A 1 175 ? 6.582 -3.378 21.348 1.00 82.00 175 LEU A O 1
ATOM 1417 N N . LEU A 1 176 ? 7.606 -3.997 19.444 1.00 81.50 176 LEU A N 1
ATOM 1418 C CA . LEU A 1 176 ? 8.483 -5.009 20.054 1.00 81.50 176 LEU A CA 1
ATOM 1419 C C . LEU A 1 176 ? 9.571 -4.392 20.949 1.00 81.50 176 LEU A C 1
ATOM 1421 O O . LEU A 1 176 ? 9.800 -4.869 22.057 1.00 81.50 176 LEU A O 1
ATOM 1425 N N . GLU A 1 177 ? 10.227 -3.312 20.519 1.00 80.75 177 GLU A N 1
ATOM 1426 C CA . GLU A 1 177 ? 11.239 -2.603 21.315 1.00 80.75 177 GLU A CA 1
ATOM 1427 C C . GLU A 1 177 ? 10.619 -2.013 22.596 1.00 80.75 177 GLU A C 1
ATOM 1429 O O . GLU A 1 177 ? 11.199 -2.100 23.683 1.00 80.75 177 GLU A O 1
ATOM 1434 N N . LEU A 1 178 ? 9.397 -1.474 22.504 1.00 85.00 178 LEU A N 1
ATOM 1435 C CA . LEU A 1 178 ? 8.629 -1.030 23.668 1.00 85.00 178 LEU A CA 1
ATOM 1436 C C . LEU A 1 178 ? 8.185 -2.200 24.550 1.00 85.00 178 LEU A C 1
ATOM 1438 O O . LEU A 1 178 ? 8.260 -2.074 25.770 1.00 85.00 178 LEU A O 1
ATOM 1442 N N . ALA A 1 179 ? 7.778 -3.334 23.978 1.00 87.62 179 ALA A N 1
ATOM 1443 C CA . ALA A 1 179 ? 7.463 -4.535 24.746 1.00 87.62 179 ALA A CA 1
ATOM 1444 C C . ALA A 1 179 ? 8.690 -5.057 25.505 1.00 87.62 179 ALA A C 1
ATOM 1446 O O . ALA A 1 179 ? 8.591 -5.320 26.699 1.00 87.62 179 ALA A O 1
ATOM 1447 N N . TYR A 1 180 ? 9.877 -5.081 24.891 1.00 83.31 180 TYR A N 1
ATOM 1448 C CA . TYR A 1 180 ? 11.125 -5.460 25.565 1.00 83.31 180 TYR A CA 1
ATOM 1449 C C . TYR A 1 180 ? 11.417 -4.624 26.815 1.00 83.31 180 TYR A C 1
ATOM 1451 O O . TYR A 1 180 ? 11.857 -5.166 27.831 1.00 83.31 180 TYR A O 1
ATOM 1459 N N . ILE A 1 181 ? 11.118 -3.325 26.765 1.00 82.62 181 ILE A N 1
ATOM 1460 C CA . ILE A 1 181 ? 11.333 -2.387 27.873 1.00 82.62 181 ILE A CA 1
ATOM 1461 C C . ILE A 1 181 ? 10.199 -2.448 28.910 1.00 82.62 181 ILE A C 1
ATOM 1463 O O . ILE A 1 181 ? 10.466 -2.425 30.111 1.00 82.62 181 ILE A O 1
ATOM 1467 N N . TYR A 1 182 ? 8.939 -2.515 28.469 1.00 84.94 182 TYR A N 1
ATOM 1468 C CA . TYR A 1 182 ? 7.753 -2.309 29.313 1.00 84.94 182 TYR A CA 1
ATOM 1469 C C . TYR A 1 182 ? 6.947 -3.577 29.627 1.00 84.94 182 TYR A C 1
ATOM 1471 O O . TYR A 1 182 ? 5.946 -3.474 30.339 1.00 84.94 182 TYR A O 1
ATOM 1479 N N . LYS A 1 183 ? 7.381 -4.766 29.191 1.00 83.00 183 LYS A N 1
ATOM 1480 C CA . LYS A 1 183 ? 6.708 -6.057 29.440 1.00 83.00 183 LYS A CA 1
ATOM 1481 C C . LYS A 1 183 ? 6.309 -6.321 30.891 1.00 83.00 183 LYS A C 1
ATOM 1483 O O . LYS A 1 183 ? 5.272 -6.923 31.158 1.00 83.00 183 LYS A O 1
ATOM 1488 N N . GLN A 1 184 ? 7.079 -5.824 31.861 1.00 84.12 184 GLN A N 1
ATOM 1489 C CA . GLN A 1 184 ? 6.733 -5.966 33.282 1.00 84.12 184 GLN A CA 1
ATOM 1490 C C . GLN A 1 184 ? 5.529 -5.106 33.714 1.00 84.12 184 GLN A C 1
ATOM 1492 O O . GLN A 1 184 ? 4.867 -5.439 34.695 1.00 84.12 184 GLN A O 1
ATOM 1497 N N . GLU A 1 185 ? 5.223 -4.021 32.998 1.00 83.38 185 GLU A N 1
ATOM 1498 C CA . GLU A 1 185 ? 4.180 -3.051 33.356 1.00 83.38 185 GLU A CA 1
ATOM 1499 C C . GLU A 1 185 ? 2.922 -3.118 32.473 1.00 83.38 185 GLU A C 1
ATOM 1501 O O . GLU A 1 185 ? 1.827 -2.800 32.946 1.00 83.38 185 GLU A O 1
ATOM 1506 N N . ILE A 1 186 ? 3.078 -3.481 31.197 1.00 88.56 186 ILE A N 1
ATOM 1507 C CA . ILE A 1 186 ? 2.041 -3.449 30.156 1.00 88.56 186 ILE A CA 1
ATOM 1508 C C . ILE A 1 186 ? 2.130 -4.723 29.316 1.00 88.56 186 ILE A C 1
ATOM 1510 O O . ILE A 1 186 ? 3.228 -5.175 29.006 1.00 88.56 186 ILE A O 1
ATOM 1514 N N . GLN A 1 187 ? 0.978 -5.281 28.936 1.00 90.31 187 GLN A N 1
ATOM 1515 C CA . GLN A 1 187 ? 0.912 -6.319 27.905 1.00 90.31 187 GLN A CA 1
ATOM 1516 C C . GLN A 1 187 ? 0.800 -5.667 26.525 1.00 90.31 187 GLN A C 1
ATOM 1518 O O . GLN A 1 187 ? 0.062 -4.690 26.357 1.00 90.31 187 GLN A O 1
ATOM 1523 N N . PHE A 1 188 ? 1.482 -6.225 25.531 1.00 92.50 188 PHE A N 1
ATOM 1524 C CA . PHE A 1 188 ? 1.317 -5.826 24.141 1.00 92.50 188 PHE A CA 1
ATOM 1525 C C . PHE A 1 188 ? 0.522 -6.892 23.387 1.00 92.50 188 PHE A C 1
ATOM 1527 O O . PHE A 1 188 ? 0.673 -8.087 23.621 1.00 92.50 188 PHE A O 1
ATOM 1534 N N . MET A 1 189 ? -0.356 -6.434 22.501 1.00 90.75 189 MET A N 1
ATOM 1535 C CA . MET A 1 189 ? -1.142 -7.258 21.596 1.00 90.75 189 MET A CA 1
ATOM 1536 C C . MET A 1 189 ? -1.114 -6.650 20.191 1.00 90.75 189 MET A C 1
ATOM 1538 O O . MET A 1 189 ? -1.165 -5.424 20.040 1.00 90.75 189 MET A O 1
ATOM 1542 N N . LEU A 1 190 ? -1.133 -7.480 19.152 1.00 87.50 190 LEU A N 1
ATOM 1543 C CA . LEU A 1 190 ? -1.138 -7.021 17.761 1.00 87.50 190 LEU A CA 1
ATOM 1544 C C . LEU A 1 190 ? -2.122 -7.809 16.889 1.00 87.50 190 LEU A C 1
ATOM 1546 O O . LEU A 1 190 ? -2.378 -8.977 17.137 1.00 87.50 190 LEU A O 1
ATOM 1550 N N . THR A 1 191 ? -2.680 -7.204 15.841 1.00 77.38 191 THR A N 1
ATOM 1551 C CA . THR A 1 191 ? -3.451 -7.916 14.812 1.00 77.38 191 THR A CA 1
ATOM 1552 C C . THR A 1 191 ? -3.256 -7.316 13.420 1.00 77.38 191 THR A C 1
ATOM 1554 O O . THR A 1 191 ? -3.115 -6.105 13.270 1.00 77.38 191 THR A O 1
ATOM 1557 N N . THR A 1 192 ? -3.330 -8.157 12.387 1.00 69.94 192 THR A N 1
ATOM 1558 C CA . THR A 1 192 ? -3.504 -7.749 10.975 1.00 69.94 192 THR A CA 1
ATOM 1559 C C . THR A 1 192 ? -4.934 -7.898 10.473 1.00 69.94 192 THR A C 1
ATOM 1561 O O . THR A 1 192 ? -5.235 -7.596 9.320 1.00 69.94 192 THR A O 1
ATOM 1564 N N . THR A 1 193 ? -5.847 -8.393 11.308 1.00 66.31 193 THR A N 1
ATOM 1565 C CA . THR A 1 193 ? -7.178 -8.805 10.861 1.00 66.31 193 THR A CA 1
ATOM 1566 C C . THR A 1 193 ? -8.206 -7.740 11.230 1.00 66.31 193 THR A C 1
ATOM 1568 O O . THR A 1 193 ? -8.591 -7.601 12.386 1.00 66.31 193 THR A O 1
ATOM 1571 N N . GLN A 1 194 ? -8.736 -7.031 10.229 1.00 67.19 194 GLN A N 1
ATOM 1572 C CA . GLN A 1 194 ? -9.729 -5.957 10.416 1.00 67.19 194 GLN A CA 1
ATOM 1573 C C . GLN A 1 194 ? -11.016 -6.429 11.139 1.00 67.19 194 GLN A C 1
ATOM 1575 O O . GLN A 1 194 ? -11.685 -5.661 11.828 1.00 67.19 194 GLN A O 1
ATOM 1580 N N . ARG A 1 195 ? -11.352 -7.727 11.065 1.00 63.44 195 ARG A N 1
ATOM 1581 C CA . ARG A 1 195 ? -12.464 -8.319 11.839 1.00 63.44 195 ARG A CA 1
ATOM 1582 C C . ARG A 1 195 ? -12.212 -8.287 13.352 1.00 63.44 195 ARG A C 1
ATOM 1584 O O . ARG A 1 195 ? -13.159 -8.124 14.117 1.00 63.44 195 ARG A O 1
ATOM 1591 N N . THR A 1 196 ? -10.954 -8.393 13.784 1.00 68.31 196 THR A N 1
ATOM 1592 C CA . THR A 1 196 ? -10.537 -8.359 15.196 1.00 68.31 196 THR A CA 1
ATOM 1593 C C . THR A 1 196 ? -10.787 -7.003 15.844 1.00 68.31 196 THR A C 1
ATOM 1595 O O . THR A 1 196 ? -10.993 -6.954 17.054 1.00 68.31 196 THR A O 1
ATOM 1598 N N . ILE A 1 197 ? -10.802 -5.909 15.074 1.00 77.75 197 ILE A N 1
ATOM 1599 C CA . ILE A 1 197 ? -11.056 -4.565 15.615 1.00 77.75 197 ILE A CA 1
ATOM 1600 C C . ILE A 1 197 ? -12.536 -4.168 15.614 1.00 77.75 197 ILE A C 1
ATOM 1602 O O . ILE A 1 197 ? -12.916 -3.410 16.494 1.00 77.75 197 ILE A O 1
ATOM 1606 N N . SER A 1 198 ? -13.351 -4.735 14.713 1.00 68.44 198 SER A N 1
ATOM 1607 C CA . SER A 1 198 ? -14.727 -4.350 14.304 1.00 68.44 198 SER A CA 1
ATOM 1608 C C . SER A 1 198 ? -15.736 -3.765 15.320 1.00 68.44 198 SER A C 1
ATOM 1610 O O . SER A 1 198 ? -16.707 -3.145 14.891 1.00 68.44 198 SER A O 1
ATOM 1612 N N . ASP A 1 199 ? -15.551 -3.941 16.628 1.00 70.81 199 ASP A N 1
ATOM 1613 C CA . ASP A 1 199 ? -16.468 -3.547 17.706 1.00 70.81 199 ASP A CA 1
ATOM 1614 C C . ASP A 1 199 ? -15.986 -2.411 18.629 1.00 70.81 199 ASP A C 1
ATOM 1616 O O . ASP A 1 199 ? -16.782 -1.923 19.430 1.00 70.81 199 ASP A O 1
ATOM 1620 N N . LEU A 1 200 ? -14.716 -1.990 18.567 1.00 77.06 200 LEU A N 1
ATOM 1621 C CA . LEU A 1 200 ? -14.272 -0.775 19.286 1.00 77.06 200 LEU A CA 1
ATOM 1622 C C . LEU A 1 200 ? -14.872 0.495 18.623 1.00 77.06 200 LEU A C 1
ATOM 1624 O O . LEU A 1 200 ? -15.476 0.425 17.553 1.00 77.06 200 LEU A O 1
ATOM 1628 N N . GLU A 1 201 ? -14.708 1.679 19.214 1.00 55.81 201 GLU A N 1
ATOM 1629 C CA . GLU A 1 201 ? -15.180 2.917 18.573 1.00 55.81 201 GLU A CA 1
ATOM 1630 C C . GLU A 1 201 ? -14.185 3.482 17.538 1.00 55.81 201 GLU A C 1
ATOM 1632 O O . GLU A 1 201 ? -12.970 3.421 17.718 1.00 55.81 201 GLU A O 1
ATOM 1637 N N . GLN A 1 202 ? -14.734 4.131 16.500 1.00 58.59 202 GLN A N 1
ATOM 1638 C CA . GLN A 1 202 ? -14.024 4.911 15.468 1.00 58.59 202 GLN A CA 1
ATOM 1639 C C . GLN A 1 202 ? -13.116 4.132 14.497 1.00 58.59 202 GLN A C 1
ATOM 1641 O O . GLN A 1 202 ? -12.160 4.700 13.972 1.00 58.59 202 GLN A O 1
ATOM 1646 N N . HIS A 1 203 ? -13.452 2.879 14.174 1.00 53.59 203 HIS A N 1
ATOM 1647 C CA . HIS A 1 203 ? -12.769 2.161 13.087 1.00 53.59 203 HIS A CA 1
ATOM 1648 C C . HIS A 1 203 ? -12.922 2.850 11.732 1.00 53.59 203 HIS A C 1
ATOM 1650 O O . HIS A 1 203 ? -14.038 3.243 11.367 1.00 53.59 203 HIS A O 1
ATOM 1656 N N . PRO A 1 204 ? -11.833 2.953 10.958 1.00 44.19 204 PRO A N 1
ATOM 1657 C CA . PRO A 1 204 ? -11.864 3.473 9.609 1.00 44.19 204 PRO A CA 1
ATOM 1658 C C . PRO A 1 204 ? -12.390 2.405 8.643 1.00 44.19 204 PRO A C 1
ATOM 1660 O O . PRO A 1 204 ? -12.488 1.218 8.959 1.00 44.19 204 PRO A O 1
ATOM 1663 N N . LYS A 1 205 ? -12.703 2.834 7.419 1.00 44.84 205 LYS A N 1
ATOM 1664 C CA . LYS A 1 205 ? -13.017 1.934 6.295 1.00 44.84 205 LYS A CA 1
ATOM 1665 C C . LYS A 1 205 ? -11.786 1.614 5.434 1.00 44.84 205 LYS A C 1
ATOM 1667 O O . LYS A 1 205 ? -11.937 1.064 4.348 1.00 44.84 205 LYS A O 1
ATOM 1672 N N . ASP A 1 206 ? -10.601 1.991 5.9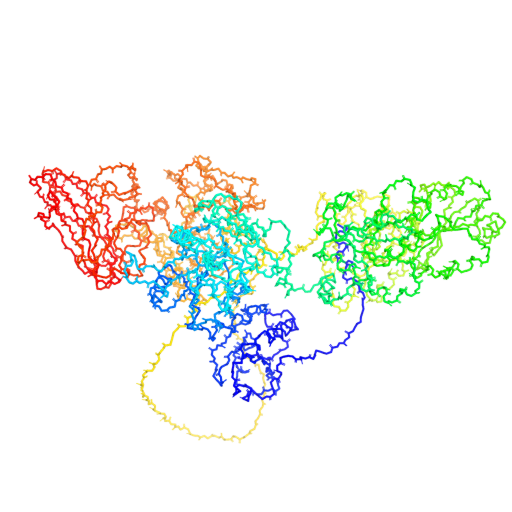02 1.00 43.88 206 ASP A N 1
ATOM 1673 C CA . ASP A 1 206 ? -9.309 1.816 5.240 1.00 43.88 206 ASP A CA 1
ATOM 1674 C C . ASP A 1 206 ? -8.362 0.946 6.089 1.00 43.88 206 ASP A C 1
ATOM 1676 O O . ASP A 1 206 ? -8.687 0.558 7.213 1.00 43.88 206 ASP A O 1
ATOM 1680 N N . ASN A 1 207 ? -7.198 0.619 5.526 1.00 52.94 207 ASN A N 1
ATOM 1681 C CA . ASN A 1 207 ? -6.179 -0.223 6.158 1.00 52.94 207 ASN A CA 1
ATOM 1682 C C . ASN A 1 207 ? -5.155 0.606 6.966 1.00 52.94 207 ASN A C 1
ATOM 1684 O O . ASN A 1 207 ? -3.969 0.281 6.963 1.00 52.94 207 ASN A O 1
ATOM 1688 N N . SER A 1 208 ? -5.557 1.710 7.605 1.00 60.12 208 SER A N 1
ATOM 1689 C CA . SER A 1 208 ? -4.633 2.511 8.421 1.00 60.12 208 SER A CA 1
ATOM 1690 C C . SER A 1 208 ? -4.257 1.818 9.739 1.00 60.12 208 SER A C 1
ATOM 1692 O O . SER A 1 208 ? -5.077 1.169 10.389 1.00 60.12 208 SER A O 1
ATOM 1694 N N . THR A 1 209 ? -2.9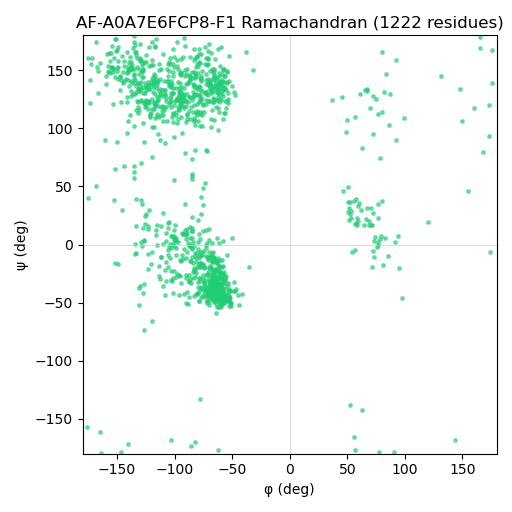91 1.961 10.143 1.00 74.31 209 THR A N 1
ATOM 1695 C CA . THR A 1 209 ? -2.481 1.442 11.421 1.00 74.31 209 THR A CA 1
ATOM 1696 C C . THR A 1 209 ? -3.089 2.206 12.598 1.00 74.31 209 THR A C 1
ATOM 1698 O O . THR A 1 209 ? -3.110 3.436 12.598 1.00 74.31 209 THR A O 1
ATOM 1701 N N . MET A 1 210 ? -3.548 1.491 13.626 1.00 84.44 210 MET A N 1
ATOM 1702 C CA . MET A 1 210 ? -4.211 2.064 14.802 1.00 84.44 210 MET A CA 1
ATOM 1703 C C . MET A 1 210 ? -3.771 1.397 16.101 1.00 84.44 210 MET A C 1
ATOM 1705 O O . MET A 1 210 ? -3.443 0.214 16.116 1.00 84.44 210 MET A O 1
ATOM 1709 N N . ILE A 1 211 ? -3.782 2.155 17.201 1.00 88.12 211 ILE A N 1
ATOM 1710 C CA . ILE A 1 211 ? -3.380 1.683 18.532 1.00 88.12 211 ILE A CA 1
ATOM 1711 C C . ILE A 1 211 ? -4.449 2.069 19.559 1.00 88.12 211 ILE A C 1
ATOM 1713 O O . ILE A 1 211 ? -4.858 3.227 19.631 1.00 88.12 211 ILE A O 1
ATOM 1717 N N . TRP A 1 212 ? -4.862 1.117 20.395 1.00 90.00 212 TRP A N 1
ATOM 1718 C CA . TRP A 1 212 ? -5.779 1.332 21.516 1.00 90.00 212 TRP A CA 1
ATOM 1719 C C . TRP A 1 212 ? -5.114 0.991 22.852 1.00 90.00 212 TRP A C 1
ATOM 1721 O O . TRP A 1 212 ? -4.438 -0.030 22.979 1.00 90.00 212 TRP A O 1
ATOM 1731 N N . PHE A 1 213 ? -5.366 1.817 23.866 1.00 89.62 213 PHE A N 1
ATOM 1732 C CA . PHE A 1 213 ? -5.048 1.533 25.264 1.00 89.62 213 PHE A CA 1
ATOM 1733 C C . PHE A 1 213 ? -6.265 0.939 25.968 1.00 89.62 213 PHE A C 1
ATOM 1735 O O . PHE A 1 213 ? -7.319 1.574 26.023 1.00 89.62 213 PHE A O 1
ATOM 1742 N N . PHE A 1 214 ? -6.107 -0.242 26.557 1.00 88.94 214 PHE A N 1
ATOM 1743 C CA . PHE A 1 214 ? -7.093 -0.876 27.427 1.00 88.94 214 PHE A CA 1
ATOM 1744 C C . PHE A 1 214 ? -6.654 -0.673 28.880 1.00 88.94 214 PHE A C 1
ATOM 1746 O O . PHE A 1 214 ? -5.638 -1.214 29.327 1.00 88.94 214 PHE A O 1
ATOM 1753 N N . LEU A 1 215 ? -7.417 0.128 29.623 1.00 86.25 215 LEU A N 1
ATOM 1754 C CA . LEU A 1 215 ? -7.093 0.586 30.980 1.00 86.25 215 LEU A CA 1
ATOM 1755 C C . LEU A 1 215 ? -7.528 -0.435 32.034 1.00 86.25 215 LEU A C 1
ATOM 1757 O O . LEU A 1 215 ? -8.336 -0.163 32.921 1.00 86.25 215 LEU A O 1
ATOM 1761 N N . CYS A 1 216 ? -7.032 -1.655 31.872 1.00 83.50 216 CYS A N 1
ATOM 1762 C CA . CYS A 1 216 ? -7.434 -2.815 32.649 1.00 83.50 216 CYS A CA 1
ATOM 1763 C C . CYS A 1 216 ? -6.997 -2.745 34.120 1.00 83.50 216 CYS A C 1
ATOM 1765 O O . CYS A 1 216 ? -7.737 -3.213 34.987 1.00 83.50 216 CYS A O 1
ATOM 1767 N N . LYS A 1 217 ? -5.844 -2.128 34.414 1.00 82.38 217 LYS A N 1
ATOM 1768 C CA . LYS A 1 217 ? -5.188 -2.148 35.733 1.00 82.38 217 LYS A CA 1
ATOM 1769 C C . LYS A 1 217 ? -6.015 -1.516 36.858 1.00 82.38 217 LYS A C 1
ATOM 1771 O O . LYS A 1 217 ? -6.088 -2.080 37.943 1.00 82.38 217 LYS A O 1
ATOM 1776 N N . ASP A 1 218 ? -6.655 -0.379 36.582 1.00 71.81 218 ASP A N 1
ATOM 1777 C CA . ASP A 1 218 ? -7.437 0.389 37.566 1.00 71.81 218 ASP A CA 1
ATOM 1778 C C . ASP A 1 218 ? -8.956 0.127 37.470 1.00 71.81 218 ASP A C 1
ATOM 1780 O O . ASP A 1 218 ? -9.751 0.790 38.142 1.00 71.81 218 ASP A O 1
ATOM 1784 N N . SER A 1 219 ? -9.388 -0.810 36.618 1.00 66.88 219 SER A N 1
ATOM 1785 C CA . SER A 1 219 ? -10.807 -1.152 36.468 1.00 66.88 219 SER A CA 1
ATOM 1786 C C . SER A 1 219 ? -11.271 -2.103 37.579 1.00 66.88 219 SER A C 1
ATOM 1788 O O . SER A 1 219 ? -10.598 -3.087 37.877 1.00 66.88 219 SER A O 1
ATOM 1790 N N . SER A 1 220 ? -12.423 -1.824 38.197 1.00 56.44 220 SER A N 1
ATOM 1791 C CA . SER A 1 220 ? -13.018 -2.690 39.224 1.00 56.44 220 SER A CA 1
ATOM 1792 C C . SER A 1 220 ? -14.087 -3.620 38.651 1.00 56.44 220 SER A C 1
ATOM 1794 O O . SER A 1 220 ? -14.833 -3.234 37.750 1.00 56.44 220 SER A O 1
ATOM 1796 N N . ASP A 1 221 ? -14.265 -4.787 39.278 1.00 51.88 221 ASP A N 1
ATOM 1797 C CA . ASP A 1 221 ? -15.270 -5.823 38.951 1.00 51.88 221 ASP A CA 1
ATOM 1798 C C . ASP A 1 221 ? -16.750 -5.365 38.994 1.00 51.88 221 ASP A C 1
ATOM 1800 O O . ASP A 1 221 ? -17.667 -6.172 38.846 1.00 51.88 221 ASP A O 1
ATOM 1804 N N . THR A 1 222 ? -17.022 -4.085 39.263 1.00 42.03 222 THR A N 1
ATOM 1805 C CA . THR A 1 222 ? -18.367 -3.543 39.519 1.00 42.03 222 THR A CA 1
ATOM 1806 C C . THR A 1 222 ? -18.957 -2.722 38.369 1.00 42.03 222 THR A C 1
ATOM 1808 O O . THR A 1 222 ? -20.102 -2.287 38.484 1.00 42.03 222 THR A O 1
ATOM 1811 N N . GLU A 1 223 ? -18.212 -2.477 37.286 1.00 41.88 223 GLU A N 1
ATOM 1812 C CA . GLU A 1 223 ? -18.739 -1.790 36.094 1.00 41.88 223 GLU A CA 1
ATOM 1813 C C . GLU A 1 223 ? -19.619 -2.734 35.240 1.00 41.88 223 GLU A C 1
ATOM 1815 O O . GLU A 1 223 ? -19.261 -3.904 35.079 1.00 41.88 223 GLU A O 1
ATOM 1820 N N . PRO A 1 224 ? -20.750 -2.283 34.647 1.00 35.25 224 PRO A N 1
ATOM 1821 C CA . PRO A 1 224 ? -21.842 -3.174 34.212 1.00 35.25 224 PRO A CA 1
ATOM 1822 C C . PRO A 1 224 ? -21.571 -4.135 33.042 1.00 35.25 224 PRO A C 1
ATOM 1824 O O . PRO A 1 224 ? -22.494 -4.838 32.630 1.00 35.25 224 PRO A O 1
ATOM 1827 N N . PHE A 1 225 ? -20.357 -4.156 32.485 1.00 42.41 225 PHE A N 1
ATOM 1828 C CA . PHE A 1 225 ? -20.010 -4.953 31.303 1.00 42.41 225 PHE A CA 1
ATOM 1829 C C . PHE A 1 225 ? -18.692 -5.737 31.398 1.00 42.41 225 PHE A C 1
ATOM 1831 O O . PHE A 1 225 ? -18.441 -6.545 30.511 1.00 42.41 225 PHE A O 1
ATOM 1838 N N . GLY A 1 226 ? -17.866 -5.549 32.438 1.00 48.69 226 GLY A N 1
ATOM 1839 C CA . GLY A 1 226 ? -16.605 -6.300 32.582 1.00 48.69 226 GLY A CA 1
ATOM 1840 C C . GLY A 1 226 ? -15.612 -6.112 31.423 1.00 48.69 226 GLY A C 1
ATOM 1841 O O . GLY A 1 226 ? -14.920 -7.051 31.049 1.00 48.69 226 GLY A O 1
ATOM 1842 N N . VAL A 1 227 ? -15.578 -4.921 30.814 1.00 62.81 227 VAL A N 1
ATOM 1843 C CA . VAL A 1 227 ? -14.639 -4.568 29.736 1.00 62.81 227 VAL A CA 1
ATOM 1844 C C . VAL A 1 227 ? -13.782 -3.399 30.203 1.00 62.81 227 VAL A C 1
ATOM 1846 O O . VAL A 1 227 ? -14.312 -2.396 30.685 1.00 62.81 227 VAL A O 1
ATOM 1849 N N . CYS A 1 228 ? -12.463 -3.510 30.046 1.00 76.00 228 CYS A N 1
ATOM 1850 C CA . CYS A 1 228 ? -11.536 -2.436 30.385 1.00 76.00 228 CYS A CA 1
ATOM 1851 C C . CYS A 1 228 ? -11.862 -1.155 29.589 1.00 76.00 228 CYS A C 1
ATOM 1853 O O . CYS A 1 228 ? -12.063 -1.238 28.370 1.00 76.00 228 CYS A O 1
ATOM 1855 N N . PRO A 1 229 ? -11.861 0.040 30.215 1.00 79.69 229 PRO A N 1
ATOM 1856 C CA . PRO A 1 229 ? -12.034 1.295 29.493 1.00 79.69 229 PRO A CA 1
ATOM 1857 C C . PRO A 1 229 ? -11.016 1.394 28.353 1.00 79.69 229 PRO A C 1
ATOM 1859 O O . PRO A 1 229 ? -9.813 1.288 28.583 1.00 79.69 229 PRO A O 1
ATOM 1862 N N . THR A 1 230 ? -11.502 1.545 27.122 1.00 81.88 230 THR A N 1
ATOM 1863 C CA . THR A 1 230 ? -10.670 1.509 25.913 1.00 81.88 230 THR A CA 1
ATOM 1864 C C . THR A 1 230 ? -10.549 2.910 25.325 1.00 81.88 230 THR A C 1
ATOM 1866 O O . THR A 1 230 ? -11.558 3.582 25.119 1.00 81.88 230 THR A O 1
ATOM 1869 N N . VAL A 1 231 ? -9.325 3.354 25.036 1.00 80.44 231 VAL A N 1
ATOM 1870 C CA . VAL A 1 231 ? -9.038 4.674 24.457 1.00 80.44 231 VAL A CA 1
ATOM 1871 C C . VAL A 1 231 ? -8.214 4.505 23.183 1.00 80.44 231 VAL A C 1
ATOM 1873 O O . VAL A 1 231 ? -7.114 3.961 23.224 1.00 80.44 231 VAL A O 1
ATOM 1876 N N . LEU A 1 232 ? -8.730 4.989 22.050 1.00 83.81 232 LEU A N 1
ATOM 1877 C CA . LEU A 1 232 ? -7.965 5.104 20.803 1.00 83.81 232 LEU A CA 1
ATOM 1878 C C . LEU A 1 232 ? -6.842 6.136 20.987 1.00 83.81 232 LEU A C 1
ATOM 1880 O O . LEU A 1 232 ? -7.117 7.289 21.335 1.00 83.81 232 LEU A O 1
ATOM 1884 N N . TYR A 1 233 ? -5.597 5.744 20.726 1.00 84.94 233 TYR A N 1
ATOM 1885 C CA . TYR A 1 233 ? -4.468 6.667 20.706 1.00 84.94 233 TYR A CA 1
ATOM 1886 C C . TYR A 1 233 ? -4.565 7.610 19.503 1.00 84.94 233 TYR A C 1
ATOM 1888 O O . TYR A 1 233 ? -4.925 7.203 18.402 1.00 84.94 233 TYR A O 1
ATOM 1896 N N . ARG A 1 234 ? -4.251 8.891 19.726 1.00 74.88 234 ARG A N 1
ATOM 1897 C CA . ARG A 1 234 ? -4.329 9.958 18.709 1.00 74.88 234 ARG A CA 1
ATOM 1898 C C . ARG A 1 234 ? -3.030 10.758 18.570 1.00 74.88 234 ARG A C 1
ATOM 1900 O O . ARG A 1 234 ? -3.064 11.864 18.044 1.00 74.88 234 ARG A O 1
ATOM 1907 N N . GLY A 1 235 ? -1.926 10.258 19.124 1.00 68.44 235 GLY A N 1
ATOM 1908 C CA . GLY A 1 235 ? -0.597 10.843 18.937 1.00 68.44 235 GLY A CA 1
ATOM 1909 C C . GLY A 1 235 ? 0.135 10.215 17.750 1.00 68.44 235 GLY A C 1
ATOM 1910 O O . GLY A 1 235 ? -0.377 9.289 17.121 1.00 68.44 235 GLY A O 1
ATOM 1911 N N . ASN A 1 236 ? 1.341 10.708 17.468 1.00 69.12 236 ASN A N 1
ATOM 1912 C CA . ASN A 1 236 ? 2.211 10.122 16.453 1.00 69.12 236 ASN A CA 1
ATOM 1913 C C . ASN A 1 236 ? 2.672 8.711 16.873 1.00 69.12 236 ASN A C 1
ATOM 1915 O O . ASN A 1 236 ? 2.951 8.465 18.048 1.00 69.12 236 ASN A O 1
ATOM 1919 N N . ILE A 1 237 ? 2.769 7.781 15.924 1.00 69.06 237 ILE A N 1
ATOM 1920 C CA . ILE A 1 237 ? 3.172 6.393 16.178 1.00 69.06 237 ILE A CA 1
ATOM 1921 C C . ILE A 1 237 ? 4.693 6.294 16.012 1.00 69.06 237 ILE A C 1
ATOM 1923 O O . ILE A 1 237 ? 5.197 5.849 14.990 1.00 69.06 237 ILE A O 1
ATOM 1927 N N . SER A 1 238 ? 5.420 6.738 17.039 1.00 67.69 238 SER A N 1
ATOM 1928 C CA . SER A 1 238 ? 6.878 6.609 17.144 1.00 67.69 238 SER A CA 1
ATOM 1929 C C . SER A 1 238 ? 7.282 6.085 18.523 1.00 67.69 238 SER A C 1
ATOM 1931 O O . SER A 1 238 ? 6.520 6.204 19.490 1.00 67.69 238 SER A O 1
ATOM 1933 N N . PHE A 1 239 ? 8.496 5.536 18.643 1.00 72.50 239 PHE A N 1
ATOM 1934 C CA . PHE A 1 239 ? 9.019 5.005 19.908 1.00 72.50 239 PHE A CA 1
ATOM 1935 C C . PHE A 1 239 ? 8.949 6.034 21.048 1.00 72.50 239 PHE A C 1
ATOM 1937 O O . PHE A 1 239 ? 8.472 5.730 22.141 1.00 72.50 239 PHE A O 1
ATOM 1944 N N . THR A 1 240 ? 9.365 7.278 20.794 1.00 66.69 240 THR A N 1
ATOM 1945 C CA . THR A 1 240 ? 9.373 8.368 21.785 1.00 66.69 240 THR A CA 1
ATOM 1946 C C . THR A 1 240 ? 7.963 8.773 22.224 1.00 66.69 240 THR A C 1
ATOM 1948 O O . THR A 1 240 ? 7.710 8.958 23.422 1.00 66.69 240 THR A O 1
ATOM 1951 N N . SER A 1 241 ? 7.034 8.857 21.269 1.00 68.94 241 SER A N 1
ATOM 1952 C CA . SER A 1 241 ? 5.632 9.227 21.492 1.00 68.94 241 SER A CA 1
ATOM 1953 C C . SER A 1 241 ? 4.886 8.156 22.288 1.00 68.94 241 SER A C 1
ATOM 1955 O O . SER A 1 241 ? 4.227 8.467 23.283 1.00 68.94 241 SER A O 1
ATOM 1957 N N . LEU A 1 242 ? 5.055 6.883 21.918 1.00 79.00 242 LEU A N 1
ATOM 1958 C CA . LEU A 1 242 ? 4.431 5.748 22.599 1.00 79.00 242 LEU A CA 1
ATOM 1959 C C . LEU A 1 242 ? 5.063 5.471 23.970 1.00 79.00 242 LEU A C 1
ATOM 1961 O O . LEU A 1 242 ? 4.327 5.259 24.930 1.00 79.00 242 LEU A O 1
ATOM 1965 N N . ALA A 1 243 ? 6.390 5.568 24.125 1.00 78.38 243 ALA A N 1
ATOM 1966 C CA . ALA A 1 243 ? 7.048 5.476 25.435 1.00 78.38 243 ALA A CA 1
ATOM 1967 C C . ALA A 1 243 ? 6.568 6.567 26.409 1.00 78.38 243 ALA A C 1
ATOM 1969 O O . ALA A 1 243 ? 6.468 6.337 27.616 1.00 78.38 243 ALA A O 1
ATOM 1970 N N . SER A 1 244 ? 6.264 7.762 25.900 1.00 74.19 244 SER A N 1
ATOM 1971 C CA . SER A 1 244 ? 5.679 8.844 26.698 1.00 74.19 244 SER A CA 1
ATOM 1972 C C . SER A 1 244 ? 4.206 8.576 27.014 1.00 74.19 244 SER A C 1
ATOM 1974 O O . SER A 1 244 ? 3.792 8.734 28.162 1.00 74.19 244 SER A O 1
ATOM 1976 N N . ALA A 1 245 ? 3.433 8.072 26.047 1.00 82.19 245 ALA A N 1
ATOM 1977 C CA . ALA A 1 245 ? 2.045 7.671 26.256 1.00 82.19 245 ALA A CA 1
ATOM 1978 C C . ALA A 1 245 ? 1.910 6.564 27.320 1.00 82.19 245 ALA A C 1
ATOM 1980 O O . ALA A 1 245 ? 1.079 6.686 28.217 1.00 82.19 245 ALA A O 1
ATOM 1981 N N . ILE A 1 246 ? 2.785 5.553 27.289 1.00 85.00 246 ILE A N 1
ATOM 1982 C CA . ILE A 1 246 ? 2.910 4.478 28.289 1.00 85.00 246 ILE A CA 1
ATOM 1983 C C . ILE A 1 246 ? 3.077 5.045 29.705 1.00 85.00 246 ILE A C 1
ATOM 1985 O O . ILE A 1 246 ? 2.331 4.681 30.616 1.00 85.00 246 ILE A O 1
ATOM 1989 N N . LYS A 1 247 ? 3.995 6.003 29.889 1.00 81.12 247 LYS A N 1
ATOM 1990 C CA . LYS A 1 247 ? 4.237 6.660 31.187 1.00 81.12 247 LYS A CA 1
ATOM 1991 C C . LYS A 1 247 ? 3.024 7.441 31.699 1.00 81.12 247 LYS A C 1
ATOM 1993 O O . LYS A 1 247 ? 2.849 7.550 32.910 1.00 81.12 247 LYS A O 1
ATOM 1998 N N . LEU A 1 248 ? 2.199 7.988 30.803 1.00 79.19 248 LEU A N 1
ATOM 1999 C CA . LEU A 1 248 ? 0.952 8.671 31.163 1.00 79.19 248 LEU A CA 1
ATOM 2000 C C . LEU A 1 248 ? -0.178 7.682 31.480 1.00 79.19 248 LEU A C 1
ATOM 2002 O O . LEU A 1 248 ? -0.914 7.903 32.435 1.00 79.19 248 LEU A O 1
ATOM 2006 N N . VAL A 1 249 ? -0.294 6.588 30.721 1.00 82.06 249 VAL A N 1
ATOM 2007 C CA . VAL A 1 249 ? -1.289 5.515 30.921 1.00 82.06 249 VAL A CA 1
ATOM 2008 C C . VAL A 1 249 ? -1.066 4.764 32.238 1.00 82.06 249 VAL A C 1
ATOM 2010 O O . VAL A 1 249 ? -2.033 4.393 32.898 1.00 82.06 249 VAL A O 1
ATOM 2013 N N . ASN A 1 250 ? 0.190 4.586 32.655 1.00 78.50 250 ASN A N 1
ATOM 2014 C CA . ASN A 1 250 ? 0.546 4.005 33.956 1.00 78.50 250 ASN A CA 1
ATOM 2015 C C . ASN A 1 250 ? 0.632 5.043 35.096 1.00 78.50 250 ASN A C 1
ATOM 2017 O O . ASN A 1 250 ? 0.924 4.677 36.238 1.00 78.50 250 ASN A O 1
ATOM 2021 N N . GLY A 1 251 ? 0.407 6.327 34.800 1.00 74.81 251 GLY A N 1
ATOM 2022 C CA . GLY A 1 251 ? 0.397 7.422 35.768 1.00 74.81 251 GLY A CA 1
ATOM 2023 C C . GLY A 1 251 ? -0.994 7.697 36.363 1.00 74.81 251 GLY A C 1
ATOM 2024 O O . GLY A 1 251 ? -1.998 7.164 35.898 1.00 74.81 251 GLY A O 1
ATOM 2025 N N . PRO A 1 252 ? -1.095 8.557 37.394 1.00 74.69 252 PRO A N 1
ATOM 2026 C CA . PRO A 1 252 ? -2.390 9.013 37.897 1.00 74.69 252 PRO A CA 1
ATOM 2027 C C . PRO A 1 252 ? -3.155 9.809 36.827 1.00 74.69 252 PRO A C 1
ATOM 2029 O O . PRO A 1 252 ? -2.559 10.638 36.139 1.00 74.69 252 PRO A O 1
ATOM 2032 N N . LYS A 1 253 ? -4.490 9.636 36.767 1.00 74.06 253 LYS A N 1
ATOM 2033 C CA . LYS A 1 253 ? -5.401 10.335 35.826 1.00 74.06 253 LYS A CA 1
ATOM 2034 C C . LYS A 1 253 ? -5.074 11.826 35.650 1.00 74.06 253 LYS A C 1
ATOM 2036 O O . LYS A 1 253 ? -5.113 12.344 34.540 1.00 74.06 253 LYS A O 1
ATOM 2041 N N . TYR A 1 254 ? -4.774 12.521 36.745 1.00 82.50 254 TYR A N 1
ATOM 2042 C CA . TYR A 1 254 ? -4.277 13.894 36.736 1.00 82.50 254 TYR A CA 1
ATOM 2043 C C . TYR A 1 254 ? -3.353 14.145 37.931 1.00 82.50 254 TYR A C 1
ATOM 2045 O O . TYR A 1 254 ? -3.482 13.528 38.991 1.00 82.50 254 TYR A O 1
ATOM 2053 N N . TYR A 1 255 ? -2.425 15.084 37.766 1.00 80.75 255 TYR A N 1
ATOM 2054 C CA . TYR A 1 255 ? -1.425 15.443 38.768 1.00 80.75 255 TYR A CA 1
ATOM 2055 C C . TYR A 1 255 ? -1.840 16.726 39.492 1.00 80.75 255 TYR A C 1
ATOM 2057 O O . TYR A 1 255 ? -2.196 17.715 38.857 1.00 80.75 255 TYR A O 1
ATOM 2065 N N . TYR A 1 256 ? -1.737 16.770 40.817 1.00 78.75 256 TYR A N 1
ATOM 2066 C CA . TYR A 1 256 ? -1.776 18.045 41.540 1.00 78.75 256 TYR A CA 1
ATOM 2067 C C . TYR A 1 256 ? -0.384 18.671 41.534 1.00 78.75 256 TYR A C 1
ATOM 2069 O O . TYR A 1 256 ? 0.601 17.966 41.758 1.00 78.75 256 TYR A O 1
ATOM 2077 N N . LEU A 1 257 ? -0.289 19.983 41.300 1.00 72.81 257 LEU A N 1
ATOM 2078 C CA . LEU A 1 257 ? 0.991 20.694 41.347 1.00 72.81 257 LEU A CA 1
ATOM 2079 C C . LEU A 1 257 ? 1.604 20.584 42.768 1.00 72.81 257 LEU A C 1
ATOM 2081 O O . LEU A 1 257 ? 1.018 21.115 43.713 1.00 72.81 257 LEU A O 1
ATOM 2085 N N . PRO A 1 258 ? 2.755 19.908 42.958 1.00 59.22 258 PRO A N 1
ATOM 2086 C CA . PRO A 1 258 ? 3.284 19.623 44.289 1.00 59.22 258 PRO A CA 1
ATOM 2087 C C . PRO A 1 258 ? 4.004 20.842 44.878 1.00 59.22 258 PRO A C 1
ATOM 2089 O O . PRO A 1 258 ? 4.845 21.450 44.217 1.00 59.22 258 PRO A O 1
ATOM 2092 N N . GLU A 1 259 ? 3.760 21.147 46.157 1.00 54.31 259 GLU A N 1
ATOM 2093 C CA . GLU A 1 259 ? 4.357 22.312 46.842 1.00 54.31 259 GLU A CA 1
ATOM 2094 C C . GLU A 1 259 ? 5.899 22.280 46.914 1.00 54.31 259 GLU A C 1
ATOM 2096 O O . GLU A 1 259 ? 6.516 23.329 47.090 1.00 54.31 259 GLU A O 1
ATOM 2101 N N . ASN A 1 260 ? 6.510 21.098 46.738 1.00 46.75 260 ASN A N 1
ATOM 2102 C CA . ASN A 1 260 ? 7.952 20.846 46.870 1.00 46.75 260 ASN A CA 1
ATOM 2103 C C . ASN A 1 260 ? 8.654 20.407 45.562 1.00 46.75 260 ASN A C 1
ATOM 2105 O O . ASN A 1 260 ? 9.797 19.962 45.615 1.00 46.75 260 ASN A O 1
ATOM 2109 N N . GLY A 1 261 ? 8.008 20.519 44.394 1.00 48.66 261 GLY A N 1
ATOM 2110 C CA . GLY A 1 261 ? 8.697 20.362 43.100 1.00 48.66 261 GLY A CA 1
ATOM 2111 C C . GLY A 1 261 ? 9.038 18.931 42.654 1.00 48.66 261 GLY A C 1
ATOM 2112 O O . GLY A 1 261 ? 10.061 18.729 42.003 1.00 48.66 261 GLY A O 1
ATOM 2113 N N . SER A 1 262 ? 8.199 17.937 42.965 1.00 50.78 262 SER A N 1
ATOM 2114 C CA . SER A 1 262 ? 8.309 16.586 42.384 1.00 50.78 262 SER A CA 1
ATOM 2115 C C . SER A 1 262 ? 8.237 16.614 40.847 1.00 50.78 262 SER A C 1
ATOM 2117 O O . SER A 1 262 ? 7.571 17.475 40.271 1.00 50.78 262 SER A O 1
ATOM 2119 N N . SER A 1 263 ? 8.876 15.651 40.174 1.00 54.88 263 SER A N 1
ATOM 2120 C CA . SER A 1 263 ? 8.917 15.565 38.708 1.00 54.88 263 SER A CA 1
ATOM 2121 C C . SER A 1 263 ? 7.539 15.283 38.097 1.00 54.88 263 SER A C 1
ATOM 2123 O O . SER A 1 263 ? 7.029 14.165 38.164 1.00 54.88 263 SER A O 1
ATOM 2125 N N . ILE A 1 264 ? 6.957 16.299 37.466 1.00 62.00 264 ILE A N 1
ATOM 2126 C CA . ILE A 1 264 ? 5.749 16.200 36.639 1.00 62.00 264 ILE A CA 1
ATOM 2127 C C . ILE A 1 264 ? 6.178 15.791 35.215 1.00 62.00 264 ILE A C 1
ATOM 2129 O O . ILE A 1 264 ? 7.206 16.295 34.756 1.00 62.00 264 ILE A O 1
ATOM 2133 N N . PRO A 1 265 ? 5.427 14.955 34.469 1.00 60.16 265 PRO A N 1
ATOM 2134 C CA . PRO A 1 265 ? 5.816 14.491 33.124 1.00 60.16 265 PRO A CA 1
ATOM 2135 C C . PRO A 1 265 ? 5.951 15.566 32.018 1.00 60.16 265 PRO A C 1
ATOM 2137 O O . PRO A 1 265 ? 6.223 15.219 30.873 1.00 60.16 265 PRO A O 1
ATOM 2140 N N . CYS A 1 266 ? 5.836 16.867 32.315 1.00 64.44 266 CYS A N 1
ATOM 2141 C CA . CYS A 1 266 ? 5.884 17.947 31.312 1.00 64.44 266 CYS A CA 1
ATOM 2142 C C . CYS A 1 266 ? 7.202 18.093 30.544 1.00 64.44 266 CYS A C 1
ATOM 2144 O O . CYS A 1 266 ? 7.235 18.775 29.525 1.00 64.44 266 CYS A O 1
ATOM 2146 N N . ASN A 1 267 ? 8.290 17.481 31.016 1.00 59.31 267 ASN A N 1
ATOM 2147 C CA . ASN A 1 267 ? 9.555 17.488 30.280 1.00 59.31 267 ASN A CA 1
ATOM 2148 C C . ASN A 1 267 ? 9.541 16.528 29.075 1.00 59.31 267 ASN A C 1
ATOM 2150 O O . ASN A 1 267 ? 10.403 16.647 28.215 1.00 59.31 267 ASN A O 1
ATOM 2154 N N . VAL A 1 268 ? 8.595 15.580 29.023 1.00 56.78 268 VAL A N 1
ATOM 2155 C CA . VAL A 1 268 ? 8.503 14.526 27.990 1.00 56.78 268 VAL A CA 1
ATOM 2156 C C . VAL A 1 268 ? 7.111 14.423 27.356 1.00 56.78 268 VAL A C 1
ATOM 2158 O O . VAL A 1 268 ? 6.853 13.537 26.550 1.00 56.78 268 VAL A O 1
ATOM 2161 N N . SER A 1 269 ? 6.165 15.281 27.740 1.00 64.62 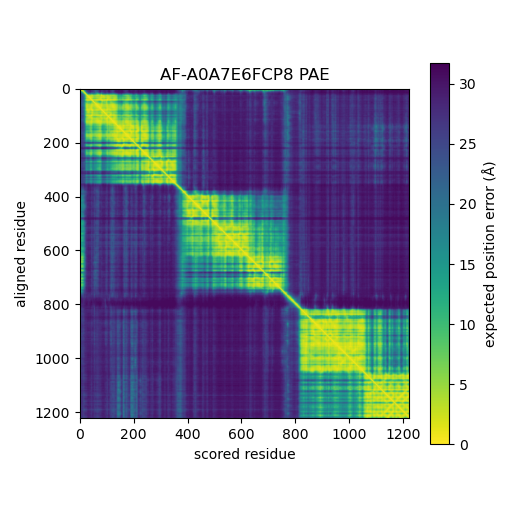269 SER A N 1
ATOM 2162 C CA . SER A 1 269 ? 4.783 15.237 27.252 1.00 64.62 269 SER A CA 1
ATOM 2163 C C . SER A 1 269 ? 4.117 16.605 27.350 1.00 64.62 269 SER A C 1
ATOM 2165 O O . SER A 1 269 ? 4.442 17.407 28.225 1.00 64.62 269 SER A O 1
ATOM 2167 N N . ASN A 1 270 ? 3.139 16.854 26.480 1.00 81.12 270 ASN A N 1
ATOM 2168 C CA . ASN A 1 270 ? 2.339 18.075 26.516 1.00 81.12 270 ASN A CA 1
ATOM 2169 C C . ASN A 1 270 ? 1.527 18.148 27.819 1.00 81.12 270 ASN A C 1
ATOM 2171 O O . ASN A 1 270 ? 0.971 17.148 28.270 1.00 81.12 270 ASN A O 1
ATOM 2175 N N . CYS A 1 271 ? 1.442 19.335 28.421 1.00 83.25 271 CYS A N 1
ATOM 2176 C CA . CYS A 1 271 ? 0.842 19.540 29.738 1.00 83.25 271 CYS A CA 1
ATOM 2177 C C . CYS A 1 271 ? -0.305 20.553 29.707 1.00 83.25 271 CYS A C 1
ATOM 2179 O O . CYS A 1 271 ? -0.111 21.720 29.361 1.00 83.25 271 CYS A O 1
ATOM 2181 N N . LEU A 1 272 ? -1.489 20.124 30.149 1.00 88.62 272 LEU A N 1
ATOM 2182 C CA . LEU A 1 272 ? -2.662 20.970 30.357 1.00 88.62 272 LEU A CA 1
ATOM 2183 C C . LEU A 1 272 ? -2.790 21.344 31.834 1.00 88.62 272 LEU A C 1
ATOM 2185 O O . LEU A 1 272 ? -3.123 20.513 32.672 1.00 88.62 272 LEU A O 1
ATOM 2189 N N . TYR A 1 273 ? -2.588 22.619 32.138 1.00 87.12 273 TYR A N 1
ATOM 2190 C CA . TYR A 1 273 ? -2.822 23.201 33.453 1.00 87.12 273 TYR A CA 1
ATOM 2191 C C . TYR A 1 273 ? -4.270 23.682 33.554 1.00 87.12 273 TYR A C 1
ATOM 2193 O O . TYR A 1 273 ? -4.700 24.532 32.773 1.00 87.12 273 TYR A O 1
ATOM 2201 N N . LEU A 1 274 ? -5.004 23.172 34.539 1.00 89.31 274 LEU A N 1
ATOM 2202 C CA . LEU A 1 274 ? -6.350 23.606 34.892 1.00 89.31 274 LEU A CA 1
ATOM 2203 C C . LEU A 1 274 ? -6.297 24.319 36.246 1.00 89.31 274 LEU A C 1
ATOM 2205 O O . LEU A 1 274 ? -5.958 23.727 37.271 1.00 89.31 274 LEU A O 1
ATOM 2209 N N . PHE A 1 275 ? -6.605 25.612 36.234 1.00 87.38 275 PHE A N 1
ATOM 2210 C CA . PHE A 1 275 ? -6.527 26.486 37.399 1.00 87.38 275 PHE A CA 1
ATOM 2211 C C . PHE A 1 275 ? -7.893 26.570 38.072 1.00 87.38 275 PHE A C 1
ATOM 2213 O O . PHE A 1 275 ? -8.867 27.009 37.451 1.00 87.38 275 PHE A O 1
ATOM 2220 N N . HIS A 1 276 ? -7.950 26.201 39.348 1.00 88.44 276 HIS A N 1
ATOM 2221 C CA . HIS A 1 276 ? -9.160 26.246 40.161 1.00 88.44 276 HIS A CA 1
ATOM 2222 C C . HIS A 1 276 ? -8.947 27.071 41.437 1.00 88.44 276 HIS A C 1
ATOM 2224 O O . HIS A 1 276 ? -7.822 27.342 41.850 1.00 88.44 276 HIS A O 1
ATOM 2230 N N . SER A 1 277 ? -10.048 27.467 42.066 1.00 86.75 277 SER A N 1
ATOM 2231 C CA . SER A 1 277 ? -10.106 27.873 43.476 1.00 86.75 277 SER A CA 1
ATOM 2232 C C . SER A 1 277 ? -11.002 26.893 44.237 1.00 86.75 277 SER A C 1
ATOM 2234 O O . SER A 1 277 ? -11.590 25.983 43.644 1.00 86.75 277 SER A O 1
ATOM 2236 N N . LYS A 1 278 ? -11.139 27.058 45.554 1.00 84.56 278 LYS A N 1
ATOM 2237 C CA . LYS A 1 278 ? -11.987 26.186 46.391 1.00 84.56 278 LYS A CA 1
ATOM 2238 C C . LYS A 1 278 ? -13.451 26.109 45.953 1.00 84.56 278 LYS A C 1
ATOM 2240 O O . LYS A 1 278 ? -14.078 25.078 46.167 1.00 84.56 278 LYS A O 1
ATOM 2245 N N . GLU A 1 279 ? -13.988 27.164 45.343 1.00 85.38 279 GLU A N 1
ATOM 2246 C CA . GLU A 1 279 ? -15.404 27.240 44.950 1.00 85.38 279 GLU A CA 1
ATOM 2247 C C . GLU A 1 279 ? -15.729 26.477 43.655 1.00 85.38 279 GLU A C 1
ATOM 2249 O O . GLU A 1 279 ? -16.843 25.989 43.511 1.00 85.38 279 GLU A O 1
ATOM 2254 N N . ASN A 1 280 ? -14.772 26.349 42.727 1.00 87.81 280 ASN A N 1
ATOM 2255 C CA . ASN A 1 280 ? -14.976 25.736 41.402 1.00 87.81 280 ASN A CA 1
ATOM 2256 C C . ASN A 1 280 ? -14.157 24.451 41.174 1.00 87.81 280 ASN A C 1
ATOM 2258 O O . ASN A 1 280 ? -14.157 23.906 40.070 1.00 87.81 280 ASN A O 1
ATOM 2262 N N . LYS A 1 281 ? -13.491 23.936 42.217 1.00 88.06 281 LYS A N 1
ATOM 2263 C CA . LYS A 1 281 ? -12.658 22.727 42.152 1.00 88.06 281 LYS A CA 1
ATOM 2264 C C . LYS A 1 281 ? -13.389 21.525 41.527 1.00 88.06 281 LYS A C 1
ATOM 2266 O O . LYS A 1 281 ? -12.866 20.933 40.588 1.00 88.06 281 LYS A O 1
ATOM 2271 N N . ALA A 1 282 ? -14.596 21.206 41.999 1.00 86.00 282 ALA A N 1
ATOM 2272 C CA . ALA A 1 282 ? -15.350 20.038 41.532 1.00 86.00 282 ALA A CA 1
ATOM 2273 C C . ALA A 1 282 ? -15.727 20.126 40.038 1.00 86.00 282 ALA A C 1
ATOM 2275 O O . ALA A 1 282 ? -15.654 19.133 39.317 1.00 86.00 282 ALA A O 1
ATOM 2276 N N . ASP A 1 283 ? -16.071 21.321 39.547 1.00 84.75 283 ASP A N 1
ATOM 2277 C CA . ASP A 1 283 ? -16.369 21.540 38.126 1.00 84.75 283 ASP A CA 1
ATOM 2278 C C . ASP A 1 283 ? -15.119 21.355 37.255 1.00 84.75 283 ASP A C 1
ATOM 2280 O O . ASP A 1 283 ? -15.195 20.800 36.158 1.00 84.75 283 ASP A O 1
ATOM 2284 N N . VAL A 1 284 ? -13.954 21.786 37.751 1.00 88.31 284 VAL A N 1
ATOM 2285 C CA . VAL A 1 284 ? -12.669 21.597 37.069 1.00 88.31 284 VAL A CA 1
ATOM 2286 C C . VAL A 1 284 ? -12.252 20.125 37.055 1.00 88.31 284 VAL A C 1
ATOM 2288 O O . VAL A 1 284 ? -11.788 19.658 36.020 1.00 88.31 284 VAL A O 1
ATOM 2291 N N . GLU A 1 285 ? -12.465 19.377 38.140 1.00 87.69 285 GLU A N 1
ATOM 2292 C CA . GLU A 1 285 ? -12.187 17.933 38.211 1.00 87.69 285 GLU A CA 1
ATOM 2293 C C . GLU A 1 285 ? -13.081 17.123 37.252 1.00 87.69 285 GLU A C 1
ATOM 2295 O O . GLU A 1 285 ? -12.568 16.325 36.467 1.00 87.69 285 GLU A O 1
ATOM 2300 N N . ASN A 1 286 ? -14.388 17.409 37.200 1.00 84.75 286 ASN A N 1
ATOM 2301 C CA . ASN A 1 286 ? -15.318 16.797 36.236 1.00 84.75 286 ASN A CA 1
ATOM 2302 C C . ASN A 1 286 ? -14.922 17.066 34.767 1.00 84.75 286 ASN A C 1
ATOM 2304 O O . ASN A 1 286 ? -15.087 16.223 33.876 1.00 84.75 286 ASN A O 1
ATOM 2308 N N . VAL A 1 287 ? -14.405 18.268 34.490 1.00 86.44 287 VAL A N 1
ATOM 2309 C CA . VAL A 1 287 ? -13.895 18.637 33.163 1.00 86.44 287 VAL A CA 1
ATOM 2310 C C . VAL A 1 287 ? -12.551 17.955 32.879 1.00 86.44 287 VAL A C 1
ATOM 2312 O O . VAL A 1 287 ? -12.353 17.484 31.759 1.00 86.44 287 VAL A O 1
ATOM 2315 N N . ALA A 1 288 ? -11.665 17.842 33.872 1.00 86.38 288 ALA A N 1
ATOM 2316 C CA . ALA A 1 288 ? -10.390 17.138 33.762 1.00 86.38 288 ALA A CA 1
ATOM 2317 C C . ALA A 1 288 ? -10.594 15.665 33.391 1.00 86.38 288 ALA A C 1
ATOM 2319 O O . ALA A 1 288 ? -9.978 15.195 32.439 1.00 86.38 288 ALA A O 1
ATOM 2320 N N . GLU A 1 289 ? -11.512 14.963 34.059 1.00 83.25 289 GLU A N 1
ATOM 2321 C CA . GLU A 1 289 ? -11.810 13.559 33.757 1.00 83.25 289 GLU A CA 1
ATOM 2322 C C . GLU A 1 289 ? -12.290 13.375 32.307 1.00 83.25 289 GLU A C 1
ATOM 2324 O O . GLU A 1 289 ? -11.794 12.503 31.599 1.00 83.25 289 GLU A O 1
ATOM 2329 N N . SER A 1 290 ? -13.131 14.285 31.800 1.00 80.56 290 SER A N 1
ATOM 2330 C CA . SER A 1 290 ? -13.544 14.279 30.386 1.00 80.56 290 SER A CA 1
ATOM 2331 C C . SER A 1 290 ? -12.379 14.463 29.399 1.00 80.56 290 SER A C 1
ATOM 2333 O O . SER A 1 290 ? -12.418 13.913 28.296 1.00 80.56 290 SER A O 1
ATOM 2335 N N . VAL A 1 291 ? -11.363 15.254 29.763 1.00 82.25 291 VAL A N 1
ATOM 2336 C CA . VAL A 1 291 ? -10.158 15.453 28.943 1.00 82.25 291 VAL A CA 1
ATOM 2337 C C . VAL A 1 291 ? -9.286 14.204 28.964 1.00 82.25 291 VAL A C 1
ATOM 2339 O O . VAL A 1 291 ? -8.894 13.733 27.898 1.00 82.25 291 VAL A O 1
ATOM 2342 N N . VAL A 1 292 ? -9.030 13.651 30.152 1.00 79.06 292 VAL A N 1
ATOM 2343 C CA . VAL A 1 292 ? -8.212 12.445 30.346 1.00 79.06 292 VAL A CA 1
ATOM 2344 C C . VAL A 1 292 ? -8.789 11.279 29.548 1.00 79.06 292 VAL A C 1
ATOM 2346 O O . VAL A 1 292 ? -8.051 10.653 28.801 1.00 79.06 292 VAL A O 1
ATOM 2349 N N . THR A 1 293 ? -10.105 11.046 29.588 1.00 73.81 293 THR A N 1
ATOM 2350 C CA . THR A 1 293 ? -10.760 9.987 28.792 1.00 73.81 293 THR A CA 1
ATOM 2351 C C . THR A 1 293 ? -10.582 10.151 27.275 1.00 73.81 293 THR A C 1
ATOM 2353 O O . THR A 1 293 ? -10.619 9.164 26.550 1.00 73.81 293 THR A O 1
ATOM 2356 N N . THR A 1 294 ? -10.389 11.377 26.771 1.00 76.69 294 THR A N 1
ATOM 2357 C CA . THR A 1 294 ? -10.367 11.661 25.320 1.00 76.69 294 THR A CA 1
ATOM 2358 C C . THR A 1 294 ? -8.953 11.821 24.746 1.00 76.69 294 THR A C 1
ATOM 2360 O O . THR A 1 294 ? -8.738 11.544 23.567 1.00 76.69 294 THR A O 1
ATOM 2363 N N . TYR A 1 295 ? -8.000 12.279 25.562 1.00 78.81 295 TYR A N 1
ATOM 2364 C CA . TYR A 1 295 ? -6.623 12.611 25.168 1.00 78.81 295 TYR A CA 1
ATOM 2365 C C . TYR A 1 295 ? -5.569 11.861 26.006 1.00 78.81 295 TYR A C 1
ATOM 2367 O O . TYR A 1 295 ? -4.442 12.340 26.181 1.00 78.81 295 TYR A O 1
ATOM 2375 N N . LEU A 1 296 ? -5.927 10.687 26.539 1.00 78.81 296 LEU A N 1
ATOM 2376 C CA . LEU A 1 296 ? -5.004 9.836 27.287 1.00 78.81 296 LEU A CA 1
ATOM 2377 C C . LEU A 1 296 ? -3.778 9.477 26.441 1.00 78.81 296 LEU A C 1
ATOM 2379 O O . LEU A 1 296 ? -3.884 9.239 25.239 1.00 78.81 296 LEU A O 1
ATOM 2383 N N . GLY A 1 297 ? -2.602 9.476 27.066 1.00 73.56 297 GLY A N 1
ATOM 2384 C CA . GLY A 1 297 ? -1.335 9.244 26.372 1.00 73.56 297 GLY A CA 1
ATOM 2385 C C . GLY A 1 297 ? -0.861 10.404 25.482 1.00 73.56 297 GLY A C 1
ATOM 2386 O O . GLY A 1 297 ? 0.255 10.342 24.981 1.00 73.56 297 GLY A O 1
ATOM 2387 N N . VAL A 1 298 ? -1.658 11.467 25.300 1.00 74.44 298 VAL A N 1
ATOM 2388 C CA . VAL A 1 298 ? -1.307 12.637 24.468 1.00 74.44 298 VAL A CA 1
ATOM 2389 C C . VAL A 1 298 ? -1.053 13.889 25.317 1.00 74.44 298 VAL A C 1
ATOM 2391 O O . VAL A 1 298 ? -0.178 14.691 24.989 1.00 74.44 298 VAL A O 1
ATOM 2394 N N . VAL A 1 299 ? -1.797 14.075 26.416 1.00 80.94 299 VAL A N 1
ATOM 2395 C CA . VAL A 1 299 ? -1.660 15.244 27.303 1.00 80.94 299 VAL A CA 1
ATOM 2396 C C . VAL A 1 299 ? -1.727 14.849 28.777 1.00 80.94 299 VAL A C 1
ATOM 2398 O O . VAL A 1 299 ? -2.698 14.246 29.227 1.00 80.94 299 VAL A O 1
ATOM 2401 N N . ALA A 1 300 ? -0.734 15.273 29.559 1.00 84.25 300 ALA A N 1
ATOM 2402 C CA . ALA A 1 300 ? -0.770 15.205 31.015 1.00 84.25 300 ALA A CA 1
ATOM 2403 C C . ALA A 1 300 ? -1.647 16.334 31.583 1.00 84.25 300 ALA A C 1
ATOM 2405 O O . ALA A 1 300 ? -1.404 17.514 31.317 1.00 84.25 300 ALA A O 1
ATOM 2406 N N . VAL A 1 301 ? -2.652 15.996 32.394 1.00 88.19 301 VAL A N 1
ATOM 2407 C CA . VAL A 1 301 ? -3.534 16.989 33.029 1.00 88.19 301 VAL A CA 1
ATOM 2408 C C . VAL A 1 301 ? -3.035 17.329 34.433 1.00 88.19 301 VAL A C 1
ATOM 2410 O O . VAL A 1 301 ? -2.742 16.442 35.235 1.00 88.19 301 VAL A O 1
ATOM 2413 N N . ILE A 1 302 ? -2.933 18.626 34.730 1.00 86.94 302 ILE A N 1
ATOM 2414 C CA . ILE A 1 302 ? -2.396 19.163 35.983 1.00 86.94 302 ILE A CA 1
ATOM 2415 C C . ILE A 1 302 ? -3.405 20.109 36.616 1.00 86.94 302 ILE A C 1
ATOM 2417 O O . ILE A 1 302 ? -3.781 21.116 36.017 1.00 86.94 302 ILE A O 1
ATOM 2421 N N . LEU A 1 303 ? -3.786 19.830 37.857 1.00 87.81 303 LEU A N 1
ATOM 2422 C CA . LEU A 1 303 ? -4.644 20.696 38.655 1.00 87.81 303 LEU A CA 1
ATOM 2423 C C . LEU A 1 303 ? -3.795 21.665 39.485 1.00 87.81 303 LEU A C 1
ATOM 2425 O O . LEU A 1 303 ? -2.852 21.264 40.177 1.00 87.81 303 LEU A O 1
ATOM 2429 N N . VAL A 1 304 ? -4.131 22.954 39.402 1.00 84.69 304 VAL A N 1
ATOM 2430 C CA . VAL A 1 304 ? -3.434 24.048 40.089 1.00 84.69 304 VAL A CA 1
ATOM 2431 C C . VAL A 1 304 ? -4.415 24.786 41.002 1.00 84.69 304 VAL A C 1
ATOM 2433 O O . VAL A 1 304 ? -5.316 25.476 40.522 1.00 84.69 304 VAL A O 1
ATOM 2436 N N . ASP A 1 305 ? -4.208 24.663 42.315 1.00 84.25 305 ASP A N 1
ATOM 2437 C CA . ASP A 1 305 ? -4.988 25.369 43.336 1.00 84.25 305 ASP A CA 1
ATOM 2438 C C . ASP A 1 305 ? -4.463 26.797 43.533 1.00 84.25 305 ASP A C 1
ATOM 2440 O O . ASP A 1 305 ? -3.451 27.018 44.201 1.00 84.25 305 ASP A O 1
ATOM 2444 N N . MET A 1 306 ? -5.171 27.776 42.969 1.00 80.00 306 MET A N 1
ATOM 2445 C CA . MET A 1 306 ? -4.809 29.194 43.052 1.00 80.00 306 MET A CA 1
ATOM 2446 C C . MET A 1 306 ? -4.942 29.787 44.465 1.00 80.00 306 MET A C 1
ATOM 2448 O O . MET A 1 306 ? -4.450 30.893 44.692 1.00 80.00 306 MET A O 1
ATOM 2452 N N . ASP A 1 307 ? -5.549 29.065 45.417 1.00 76.81 307 ASP A N 1
ATOM 2453 C CA . ASP A 1 307 ? -5.620 29.461 46.828 1.00 76.81 307 ASP A CA 1
ATOM 2454 C C . ASP A 1 307 ? -4.380 29.002 47.644 1.00 76.81 307 ASP A C 1
ATOM 2456 O O . ASP A 1 307 ? -4.292 29.286 48.847 1.00 76.81 307 ASP A O 1
ATOM 2460 N N . SER A 1 308 ? -3.412 28.302 47.024 1.00 74.75 308 SER A N 1
ATOM 2461 C CA . SER A 1 308 ? -2.150 27.879 47.661 1.00 74.75 308 SER A CA 1
ATOM 2462 C C . SER A 1 308 ? -1.101 29.004 47.744 1.00 74.75 308 SER A C 1
ATOM 2464 O O . SER A 1 308 ? -0.993 29.884 46.890 1.00 74.75 308 SER A O 1
ATOM 2466 N N . LYS A 1 309 ? -0.279 28.971 48.802 1.00 58.47 309 LYS A N 1
ATOM 2467 C CA . LYS A 1 309 ? 0.604 30.078 49.218 1.00 58.47 309 LYS A CA 1
ATOM 2468 C C . LYS A 1 309 ? 1.908 30.228 48.418 1.00 58.47 309 LYS A C 1
ATOM 2470 O O . LYS A 1 309 ? 2.582 31.239 48.596 1.00 58.47 309 LYS A O 1
ATOM 2475 N N . ASN A 1 310 ? 2.273 29.266 47.562 1.00 58.69 310 ASN A N 1
ATOM 2476 C CA . ASN A 1 310 ? 3.601 29.196 46.920 1.00 58.69 310 ASN A CA 1
ATOM 2477 C C . ASN A 1 310 ? 3.632 29.537 45.409 1.00 58.69 310 ASN A C 1
ATOM 2479 O O . ASN A 1 310 ? 4.663 29.374 44.762 1.00 58.69 310 ASN A O 1
ATOM 2483 N N . LEU A 1 311 ? 2.547 30.051 44.820 1.00 62.41 311 LEU A N 1
ATOM 2484 C CA . LEU A 1 311 ? 2.400 30.218 43.358 1.00 62.41 311 LEU A CA 1
ATOM 2485 C C . LEU A 1 311 ? 2.994 31.512 42.746 1.00 62.41 311 LEU A C 1
ATOM 2487 O O . LEU A 1 311 ? 2.583 31.927 41.661 1.00 62.41 311 LEU A O 1
ATOM 2491 N N . ASN A 1 312 ? 3.976 32.156 43.386 1.00 52.91 312 ASN A N 1
ATOM 2492 C CA . ASN A 1 312 ? 4.493 33.476 42.965 1.00 52.91 312 ASN A CA 1
ATOM 2493 C C . ASN A 1 312 ? 5.041 33.547 41.522 1.00 52.91 312 ASN A C 1
ATOM 2495 O O . ASN A 1 312 ? 5.008 34.621 40.927 1.00 52.91 312 ASN A O 1
ATOM 2499 N N . SER A 1 313 ? 5.499 32.437 40.935 1.00 52.75 313 SER A N 1
ATOM 2500 C CA . SER A 1 313 ? 5.931 32.365 39.526 1.00 52.75 313 SER A CA 1
ATOM 2501 C C . SER A 1 313 ? 4.785 32.163 38.521 1.00 52.75 313 SER A C 1
ATOM 2503 O O . SER A 1 313 ? 4.946 32.475 37.344 1.00 52.75 313 SER A O 1
ATOM 2505 N N . TYR A 1 314 ? 3.621 31.678 38.963 1.00 51.91 314 TYR A N 1
ATOM 2506 C CA . TYR A 1 314 ? 2.450 31.412 38.113 1.00 51.91 314 TYR A CA 1
ATOM 2507 C C . TYR A 1 314 ? 1.385 32.520 38.190 1.00 51.91 314 TYR A C 1
ATOM 2509 O O . TYR A 1 314 ? 0.624 32.721 37.243 1.00 51.91 314 TYR A O 1
ATOM 2517 N N . LEU A 1 315 ? 1.382 33.297 39.279 1.00 49.81 315 LEU A N 1
ATOM 2518 C CA . LEU A 1 315 ? 0.458 34.411 39.540 1.00 49.81 315 LEU A CA 1
ATOM 2519 C C . LEU A 1 315 ? 0.535 35.581 38.538 1.00 49.81 315 LEU A C 1
ATOM 2521 O O . LEU A 1 315 ? -0.340 36.446 38.552 1.00 49.81 315 LEU A O 1
ATOM 2525 N N . TYR A 1 316 ? 1.548 35.629 37.667 1.00 50.91 316 TYR A N 1
ATOM 2526 C CA . TYR A 1 316 ? 1.710 36.716 36.694 1.00 50.91 316 TYR A CA 1
ATOM 2527 C C . TYR A 1 316 ? 0.721 36.638 35.512 1.00 50.91 316 TYR A C 1
ATOM 2529 O O . TYR A 1 316 ? 0.478 37.651 34.860 1.00 50.91 316 TYR A O 1
ATOM 2537 N N . TYR A 1 317 ? 0.129 35.464 35.241 1.00 50.66 317 TYR A N 1
ATOM 2538 C CA . TYR A 1 317 ? -0.557 35.204 33.965 1.00 50.66 317 TYR A CA 1
ATOM 2539 C C . TYR A 1 317 ? -2.081 35.001 34.036 1.00 50.66 317 TYR A C 1
ATOM 2541 O O . TYR A 1 317 ? -2.751 35.181 33.021 1.00 50.66 317 TYR A O 1
ATOM 2549 N N . THR A 1 318 ? -2.682 34.696 35.196 1.00 54.53 318 THR A N 1
ATOM 2550 C CA . THR A 1 318 ? -4.156 34.707 35.332 1.00 54.53 318 THR A CA 1
ATOM 2551 C C . THR A 1 318 ? -4.632 35.131 36.728 1.00 54.53 318 THR A C 1
ATOM 2553 O O . THR A 1 318 ? -4.050 34.775 37.749 1.00 54.53 318 THR A O 1
ATOM 2556 N N . LYS A 1 319 ? -5.731 35.902 36.755 1.00 55.31 319 LYS A N 1
ATOM 2557 C CA . LYS A 1 319 ? -6.529 36.247 37.951 1.00 55.31 319 LYS A CA 1
ATOM 2558 C C . LYS A 1 319 ? -7.956 35.674 37.888 1.00 55.31 319 LYS A C 1
ATOM 2560 O O . LYS A 1 319 ? -8.850 36.179 38.562 1.00 55.31 319 LYS A O 1
ATOM 2565 N N . LYS A 1 320 ? -8.208 34.692 37.017 1.00 69.31 320 LYS A N 1
ATOM 2566 C CA . LYS A 1 320 ? -9.549 34.137 36.776 1.00 69.31 320 LYS A CA 1
ATOM 2567 C C . LYS A 1 320 ? -9.535 32.633 37.023 1.00 69.31 320 LYS A C 1
ATOM 2569 O O . LYS A 1 320 ? -8.788 31.917 36.363 1.00 69.31 320 LYS A O 1
ATOM 2574 N N . THR A 1 321 ? -10.393 32.164 37.920 1.00 75.25 321 THR A N 1
ATOM 2575 C CA . THR A 1 321 ? -10.727 30.744 38.073 1.00 75.25 321 THR A CA 1
ATOM 2576 C C . THR A 1 321 ? -12.228 30.547 37.805 1.00 75.25 321 THR A C 1
ATOM 2578 O O . THR A 1 321 ? -13.018 31.437 38.131 1.00 75.25 321 THR A O 1
ATOM 2581 N N . PRO A 1 322 ? -12.639 29.424 37.193 1.00 86.50 322 PRO A N 1
ATOM 2582 C CA . PRO A 1 322 ? -11.778 28.416 36.577 1.00 86.50 322 PRO A CA 1
ATOM 2583 C C . PRO A 1 322 ? -11.151 28.917 35.257 1.00 86.50 322 PRO A C 1
ATOM 2585 O O . PRO A 1 322 ? -11.749 29.711 34.529 1.00 86.50 322 PRO A O 1
ATOM 2588 N N . SER A 1 323 ? -9.925 28.485 34.950 1.00 85.38 323 SER A N 1
ATOM 2589 C CA . SER A 1 323 ? -9.242 28.768 33.672 1.00 85.38 323 SER A CA 1
ATOM 2590 C C . SER A 1 323 ? -8.289 27.637 33.271 1.00 85.38 323 SER A C 1
ATOM 2592 O O . SER A 1 323 ? -8.056 26.712 34.046 1.00 85.38 323 SER A O 1
ATOM 2594 N N . ALA A 1 324 ? -7.762 27.675 32.043 1.00 87.62 324 ALA A N 1
ATOM 2595 C CA . ALA A 1 324 ? -6.875 26.640 31.510 1.00 87.62 324 ALA A CA 1
ATOM 2596 C C . ALA A 1 324 ? -5.697 27.231 30.723 1.00 87.62 324 ALA A C 1
ATOM 2598 O O . ALA A 1 324 ? -5.818 28.309 30.134 1.00 87.62 324 ALA A O 1
ATOM 2599 N N . ALA A 1 325 ? -4.581 26.502 30.678 1.00 84.12 325 ALA A N 1
ATOM 2600 C CA . ALA A 1 325 ? -3.447 26.779 29.801 1.00 84.12 325 ALA A CA 1
ATOM 2601 C C . ALA A 1 325 ? -2.748 25.490 29.363 1.00 84.12 325 ALA A C 1
ATOM 2603 O O . ALA A 1 325 ? -2.626 24.564 30.160 1.00 84.12 325 ALA A O 1
ATOM 2604 N N . ILE A 1 326 ? -2.235 25.449 28.136 1.00 84.50 326 ILE A N 1
ATOM 2605 C CA . ILE A 1 326 ? -1.415 24.343 27.630 1.00 84.50 326 ILE A CA 1
ATOM 2606 C C . ILE A 1 326 ? 0.064 24.753 27.542 1.00 84.50 326 ILE A C 1
ATOM 2608 O O . ILE A 1 326 ? 0.383 25.930 27.366 1.00 84.50 326 ILE A O 1
ATOM 2612 N N . SER A 1 327 ? 0.960 23.782 27.689 1.00 79.38 327 SER A N 1
ATOM 2613 C CA . SER A 1 327 ? 2.407 23.891 27.488 1.00 79.38 327 SER A CA 1
ATOM 2614 C C . SER A 1 327 ? 2.858 22.695 26.660 1.00 79.38 327 SER A C 1
ATOM 2616 O O . SER A 1 327 ? 2.429 21.573 26.940 1.00 79.38 327 SER A O 1
ATOM 2618 N N . PHE A 1 328 ? 3.717 22.925 25.673 1.00 74.69 328 PHE A N 1
ATOM 2619 C CA . PHE A 1 328 ? 4.258 21.868 24.820 1.00 74.69 328 PHE A CA 1
ATOM 2620 C C . PHE A 1 328 ? 5.605 21.378 25.352 1.00 74.69 328 PHE A C 1
ATOM 2622 O O . PHE A 1 328 ? 6.348 22.157 25.958 1.00 74.69 328 PHE A O 1
ATOM 2629 N N . ALA A 1 329 ? 5.911 20.096 25.151 1.00 62.75 329 ALA A N 1
ATOM 2630 C CA . ALA A 1 329 ? 7.208 19.539 25.528 1.00 62.75 329 ALA A CA 1
ATOM 2631 C C . ALA A 1 329 ? 8.347 20.305 24.819 1.00 62.75 329 ALA A C 1
ATOM 2633 O O . ALA A 1 329 ? 8.213 20.712 23.668 1.00 62.75 329 ALA A O 1
ATOM 2634 N N . GLY A 1 330 ? 9.448 20.566 25.529 1.00 56.25 330 GLY A N 1
ATOM 2635 C CA . GLY A 1 330 ? 10.609 21.295 24.996 1.00 56.25 330 GLY A CA 1
ATOM 2636 C C . GLY A 1 330 ? 10.444 22.813 24.791 1.00 56.25 330 GLY A C 1
ATOM 2637 O O . GLY A 1 330 ? 11.448 23.494 24.592 1.00 56.25 330 GLY A O 1
ATOM 2638 N N . GLN A 1 331 ? 9.234 23.384 24.885 1.00 61.75 331 GLN A N 1
ATOM 2639 C CA . GLN A 1 331 ? 9.008 24.818 24.647 1.00 61.75 331 GLN A CA 1
ATOM 2640 C C . GLN A 1 331 ? 8.935 25.659 25.931 1.00 61.75 331 GLN A C 1
ATOM 2642 O O . GLN A 1 331 ? 8.198 25.359 26.870 1.00 61.75 331 GLN A O 1
ATOM 2647 N N . ASN A 1 332 ? 9.628 26.801 25.933 1.00 57.38 332 ASN A N 1
ATOM 2648 C CA . ASN A 1 332 ? 9.557 27.795 27.007 1.00 57.38 332 ASN A CA 1
ATOM 2649 C C . ASN A 1 332 ? 8.329 28.713 26.847 1.00 57.38 332 ASN A C 1
ATOM 2651 O O . ASN A 1 332 ? 8.441 29.842 26.371 1.00 57.38 332 ASN A O 1
ATOM 2655 N N . GLY A 1 333 ? 7.148 28.256 27.273 1.00 62.88 333 GLY A N 1
ATOM 2656 C CA . GLY A 1 333 ? 5.942 29.088 27.282 1.00 62.88 333 GLY A CA 1
ATOM 2657 C C . GLY A 1 333 ? 4.672 28.358 27.714 1.00 62.88 333 GLY A C 1
ATOM 2658 O O . GLY A 1 333 ? 4.641 27.137 27.799 1.00 62.88 333 GLY A O 1
ATOM 2659 N N . LYS A 1 334 ? 3.601 29.116 27.983 1.00 72.12 334 LYS A N 1
ATOM 2660 C CA . LYS A 1 334 ? 2.246 28.582 28.199 1.00 72.12 334 LYS A CA 1
ATOM 2661 C C . LYS A 1 334 ? 1.230 29.390 27.402 1.00 72.12 334 LYS A C 1
ATOM 2663 O O . LYS A 1 334 ? 1.217 30.617 27.499 1.00 72.12 334 LYS A O 1
ATOM 2668 N N . THR A 1 335 ? 0.355 28.718 26.661 1.00 78.88 335 THR A N 1
ATOM 2669 C CA . THR A 1 335 ? -0.757 29.354 25.944 1.00 78.88 335 THR A CA 1
ATOM 2670 C C . THR A 1 335 ? -2.027 29.248 26.777 1.00 78.88 335 THR A C 1
ATOM 2672 O O . THR A 1 335 ? -2.418 28.152 27.172 1.00 78.88 335 THR A O 1
ATOM 2675 N N . PHE A 1 336 ? -2.676 30.377 27.054 1.00 77.38 336 PHE A N 1
ATOM 2676 C CA . PHE A 1 336 ? -3.856 30.450 27.919 1.00 77.38 336 PHE A CA 1
ATOM 2677 C C . PHE A 1 336 ? -5.157 30.412 27.110 1.00 77.38 336 PHE A C 1
ATOM 2679 O O . PHE A 1 336 ? -5.232 30.937 26.002 1.00 77.38 336 PHE A O 1
ATOM 2686 N N . MET A 1 337 ? -6.202 29.806 27.675 1.00 80.25 337 MET A N 1
ATOM 2687 C CA . MET A 1 337 ? -7.532 29.786 27.069 1.00 80.25 337 MET A CA 1
ATOM 2688 C C . MET A 1 337 ? -8.238 31.134 27.272 1.00 80.25 337 MET A C 1
ATOM 2690 O O . MET A 1 337 ? -8.590 31.498 28.393 1.00 80.25 337 MET A O 1
ATOM 2694 N N . GLU A 1 338 ? -8.476 31.862 26.180 1.00 75.25 338 GLU A N 1
ATOM 2695 C CA . GLU A 1 338 ? -9.105 33.195 26.204 1.00 75.25 338 GLU A CA 1
ATOM 2696 C C . GLU A 1 338 ? -10.635 33.163 26.400 1.00 75.25 338 GLU A C 1
ATOM 2698 O O . GLU A 1 338 ? -11.244 34.162 26.790 1.00 75.25 338 GLU A O 1
ATOM 2703 N N . THR A 1 339 ? -11.275 32.020 26.135 1.00 75.06 339 THR A N 1
ATOM 2704 C CA . THR A 1 339 ? -12.732 31.828 26.231 1.00 75.06 339 THR A CA 1
ATOM 2705 C C . THR A 1 339 ? -13.194 31.432 27.635 1.00 75.06 339 THR A C 1
ATOM 2707 O O . THR A 1 339 ? -12.417 30.919 28.439 1.00 75.06 339 THR A O 1
ATOM 2710 N N . SER A 1 340 ? -14.488 31.602 27.931 1.00 79.81 340 SER A N 1
ATOM 2711 C CA . SER A 1 340 ? -15.085 31.140 29.192 1.00 79.81 340 SER A CA 1
ATOM 2712 C C . SER A 1 340 ? -14.902 29.632 29.387 1.00 79.81 340 SER A C 1
ATOM 2714 O O . SER A 1 340 ? -15.146 28.838 28.476 1.00 79.81 340 SER A O 1
ATOM 2716 N N . PHE A 1 341 ? -14.476 29.235 30.585 1.00 84.69 341 PHE A N 1
ATOM 2717 C CA . PHE A 1 341 ? -14.210 27.841 30.923 1.00 84.69 341 PHE A CA 1
ATOM 2718 C C . PHE A 1 341 ? -15.501 27.012 30.925 1.00 84.69 341 PHE A C 1
ATOM 2720 O O . PHE A 1 341 ? -16.455 27.316 31.637 1.00 84.69 341 PHE A O 1
ATOM 2727 N N . SER A 1 342 ? -15.524 25.963 30.108 1.00 82.75 342 SER A N 1
ATOM 2728 C CA . SER A 1 342 ? -16.569 24.939 30.063 1.00 82.75 342 SER A CA 1
ATOM 2729 C C . SER A 1 342 ? -15.991 23.682 29.411 1.00 82.75 342 SER A C 1
ATOM 2731 O O . SER A 1 342 ? -14.978 23.781 28.714 1.00 82.75 342 SER A O 1
ATOM 2733 N N . LYS A 1 343 ? -16.646 22.519 29.555 1.00 81.56 343 LYS A N 1
ATOM 2734 C CA . LYS A 1 343 ? -16.251 21.295 28.832 1.00 81.56 343 LYS A CA 1
ATOM 2735 C C . LYS A 1 343 ? -16.131 21.550 27.326 1.00 81.56 343 LYS A C 1
ATOM 2737 O O . LYS A 1 343 ? -15.101 21.249 26.744 1.00 81.56 343 LYS A O 1
ATOM 2742 N N . VAL A 1 344 ? -17.134 22.169 26.700 1.00 80.38 344 VAL A N 1
ATOM 2743 C CA . VAL A 1 344 ? -17.129 22.435 25.247 1.00 80.38 344 VAL A CA 1
ATOM 2744 C C . VAL A 1 344 ? -16.022 23.421 24.859 1.00 80.38 344 VAL A C 1
ATOM 2746 O O . VAL A 1 344 ? -15.295 23.175 23.901 1.00 80.38 344 VAL A O 1
ATOM 2749 N N . SER A 1 345 ? -15.837 24.503 25.622 1.00 80.88 345 SER A N 1
ATOM 2750 C CA . SER A 1 345 ? -14.763 25.478 25.378 1.00 80.88 345 SER A CA 1
ATOM 2751 C C . SER A 1 345 ? -13.381 24.839 25.486 1.00 80.88 345 SER A C 1
ATOM 2753 O O . SER A 1 345 ? -12.529 25.093 24.641 1.00 80.88 345 SER A O 1
ATOM 2755 N N . LEU A 1 346 ? -13.166 23.998 26.504 1.00 84.06 346 LEU A N 1
ATOM 2756 C CA . LEU A 1 346 ? -11.886 23.343 26.743 1.00 84.06 346 LEU A CA 1
ATOM 2757 C C . LEU A 1 346 ? -11.610 22.254 25.706 1.00 84.06 346 LEU A C 1
ATOM 2759 O O . LEU A 1 346 ? -10.493 22.172 25.215 1.00 84.06 346 LEU A O 1
ATOM 2763 N N . MET A 1 347 ? -12.614 21.468 25.313 1.00 81.75 347 MET A N 1
ATOM 2764 C CA . MET A 1 347 ? -12.454 20.486 24.238 1.00 81.75 347 MET A CA 1
ATOM 2765 C C . MET A 1 347 ? -12.183 21.172 22.896 1.00 81.75 347 MET A C 1
ATOM 2767 O O . MET A 1 347 ? -11.321 20.705 22.168 1.00 81.75 347 MET A O 1
ATOM 2771 N N . ASN A 1 348 ? -12.803 22.323 22.606 1.00 78.12 348 ASN A N 1
ATOM 2772 C CA . ASN A 1 348 ? -12.478 23.138 21.428 1.00 78.12 348 ASN A CA 1
ATOM 2773 C C . ASN A 1 348 ? -11.090 23.797 21.522 1.00 78.12 348 ASN A C 1
ATOM 2775 O O . ASN A 1 348 ? -10.416 23.959 20.509 1.00 78.12 348 ASN A O 1
ATOM 2779 N N . PHE A 1 349 ? -10.648 24.191 22.719 1.00 78.75 349 PHE A N 1
ATOM 2780 C CA . PHE A 1 349 ? -9.291 24.683 22.965 1.00 78.75 349 PHE A CA 1
ATOM 2781 C C . PHE A 1 349 ? -8.278 23.562 22.699 1.00 78.75 349 PHE A C 1
ATOM 2783 O O . PHE A 1 349 ? -7.399 23.718 21.860 1.00 78.75 349 PHE A O 1
ATOM 2790 N N . LEU A 1 350 ? -8.466 22.382 23.289 1.00 78.88 350 LEU A N 1
ATOM 2791 C CA . LEU A 1 350 ? -7.654 21.202 22.994 1.00 78.88 350 LEU A CA 1
ATOM 2792 C C . LEU A 1 350 ? -7.780 20.775 21.527 1.00 78.88 350 LEU A C 1
ATOM 2794 O O . LEU A 1 350 ? -6.785 20.417 20.926 1.00 78.88 350 LEU A O 1
ATOM 2798 N N . GLN A 1 351 ? -8.917 20.929 20.859 1.00 73.81 351 GLN A N 1
ATOM 2799 C CA . GLN A 1 351 ? -8.996 20.663 19.420 1.00 73.81 351 GLN A CA 1
ATOM 2800 C C . GLN A 1 351 ? -8.223 21.701 18.573 1.00 73.81 351 GLN A C 1
ATOM 2802 O O . GLN A 1 351 ? -7.872 21.425 17.438 1.00 73.81 351 GLN A O 1
ATOM 2807 N N . ARG A 1 352 ? -7.894 22.885 19.105 1.00 71.06 352 ARG A N 1
ATOM 2808 C CA . ARG A 1 352 ? -7.059 23.904 18.427 1.00 71.06 352 ARG A CA 1
ATOM 2809 C C . ARG A 1 352 ? -5.574 23.861 18.799 1.00 71.06 352 ARG A C 1
ATOM 2811 O O . ARG A 1 352 ? -4.777 24.547 18.155 1.00 71.06 352 ARG A O 1
ATOM 2818 N N . TYR A 1 353 ? -5.225 23.135 19.865 1.00 67.62 353 TYR A N 1
ATOM 2819 C CA . TYR A 1 353 ? -3.870 23.074 20.435 1.00 67.62 353 TYR A CA 1
ATOM 2820 C C . TYR A 1 353 ? -3.322 21.650 20.586 1.00 67.62 353 TYR A C 1
ATOM 2822 O O . TYR A 1 353 ? -2.149 21.453 20.347 1.00 67.62 353 TYR A O 1
ATOM 2830 N N . VAL A 1 354 ? -4.157 20.651 20.874 1.00 62.88 354 VAL A N 1
ATOM 2831 C CA . VAL A 1 354 ? -3.860 19.209 20.735 1.00 62.88 354 VAL A CA 1
ATOM 2832 C C . VAL A 1 354 ? -4.196 18.720 19.337 1.00 62.88 354 VAL A C 1
ATOM 2834 O O . VAL A 1 354 ? -3.317 18.171 18.714 1.00 62.88 354 VAL A O 1
ATOM 2837 N N . ALA A 1 355 ? -5.346 19.060 18.745 1.00 46.94 355 ALA A N 1
ATOM 2838 C CA . ALA A 1 355 ? -5.437 19.171 17.275 1.00 46.94 355 ALA A CA 1
ATOM 2839 C C . ALA A 1 355 ? -4.856 20.514 16.769 1.00 46.94 355 ALA A C 1
ATOM 2841 O O . ALA A 1 355 ? -5.089 20.948 15.658 1.00 46.94 355 ALA A O 1
ATOM 2842 N N . GLY A 1 356 ? -4.000 21.131 17.591 1.00 41.22 356 GLY A N 1
ATOM 2843 C CA . GLY A 1 356 ? -2.878 21.976 17.177 1.00 41.22 356 GLY A CA 1
ATOM 2844 C C . GLY A 1 356 ? -1.517 21.321 17.461 1.00 41.22 356 GLY A C 1
ATOM 2845 O O . GLY A 1 356 ? -0.539 21.998 17.750 1.00 41.22 356 GLY A O 1
ATOM 2846 N N . SER A 1 357 ? -1.491 19.994 17.478 1.00 40.34 357 SER A N 1
ATOM 2847 C CA . SER A 1 357 ? -0.310 19.115 17.528 1.00 40.34 357 SER A CA 1
ATOM 2848 C C . SER A 1 357 ? -0.588 17.789 16.796 1.00 40.34 357 SER A C 1
ATOM 2850 O O . SER A 1 357 ? 0.335 17.088 16.429 1.00 40.34 357 SER A O 1
ATOM 2852 N N . VAL A 1 358 ? -1.873 17.503 16.562 1.00 36.66 358 VAL A N 1
ATOM 2853 C CA . VAL A 1 358 ? -2.495 16.477 15.714 1.00 36.66 358 VAL A CA 1
ATOM 2854 C C . VAL A 1 358 ? -3.127 17.131 14.459 1.00 36.66 358 VAL A C 1
ATOM 2856 O O . VAL A 1 358 ? -3.439 16.429 13.511 1.00 36.66 358 VAL A O 1
ATOM 2859 N N . VAL A 1 359 ? -3.315 18.469 14.454 1.00 29.80 359 VAL A N 1
ATOM 2860 C CA . VAL A 1 359 ? -3.600 19.334 13.269 1.00 29.80 359 VAL A CA 1
ATOM 2861 C C . VAL A 1 359 ? -2.949 20.749 13.421 1.00 29.80 359 VAL A C 1
ATOM 2863 O O . VAL A 1 359 ? -3.484 21.763 12.982 1.00 29.80 359 VAL A O 1
ATOM 2866 N N . LYS A 1 360 ? -1.814 20.825 14.147 1.00 25.34 360 LYS A N 1
ATOM 2867 C CA . LYS A 1 360 ? -0.712 21.814 13.968 1.00 25.34 360 LYS A CA 1
ATOM 2868 C C . LYS A 1 360 ? 0.639 21.220 14.461 1.00 25.34 360 LYS A C 1
ATOM 2870 O O . LYS A 1 360 ? 1.383 21.869 15.184 1.00 25.34 360 LYS A O 1
ATOM 2875 N N . GLN A 1 361 ? 0.947 19.945 14.252 1.00 31.42 361 GLN A N 1
ATOM 2876 C CA . GLN A 1 361 ? 1.421 19.488 12.940 1.00 31.42 361 GLN A CA 1
ATOM 2877 C C . GLN A 1 361 ? 0.394 19.752 11.832 1.00 31.42 361 GLN A C 1
ATOM 2879 O O . GLN A 1 361 ? -0.758 19.379 11.990 1.00 31.42 361 GLN A O 1
ATOM 2884 N N . GLU A 1 362 ? 0.808 20.466 10.776 1.00 30.66 362 GLU A N 1
ATOM 2885 C CA . GLU A 1 362 ? -0.023 21.298 9.869 1.00 30.66 362 GLU A CA 1
ATOM 2886 C C . GLU A 1 362 ? -0.406 22.681 10.458 1.00 30.66 362 GLU A C 1
ATOM 2888 O O . GLU A 1 362 ? -1.534 22.908 10.891 1.00 30.66 362 GLU A O 1
ATOM 2893 N N . PRO A 1 363 ? 0.543 23.636 10.521 1.00 27.77 363 PRO A N 1
ATOM 2894 C CA . PRO A 1 363 ? 1.225 24.079 9.306 1.00 27.77 363 PRO A CA 1
ATOM 2895 C C . PRO A 1 363 ? 2.744 24.170 9.480 1.00 27.77 363 PRO A C 1
ATOM 2897 O O . PRO A 1 363 ? 3.186 25.043 10.217 1.00 27.77 363 PRO A O 1
ATOM 2900 N N . LEU A 1 364 ? 3.501 23.347 8.735 1.00 28.95 364 LEU A N 1
ATOM 2901 C CA . LEU A 1 364 ? 4.977 23.362 8.647 1.00 28.95 364 LEU A CA 1
ATOM 2902 C C . LEU A 1 364 ? 5.638 23.208 10.044 1.00 28.95 364 LEU A C 1
ATOM 2904 O O . LEU A 1 364 ? 5.590 24.093 10.886 1.00 28.95 364 LEU A O 1
ATOM 2908 N N . ILE A 1 365 ? 6.281 22.104 10.404 1.00 28.86 365 ILE A N 1
ATOM 2909 C CA . ILE A 1 365 ? 7.360 21.392 9.715 1.00 28.86 365 ILE A CA 1
ATOM 2910 C C . ILE A 1 365 ? 7.466 20.024 10.408 1.00 28.86 365 ILE A C 1
ATOM 2912 O O . ILE A 1 365 ? 7.542 20.029 11.630 1.00 28.86 365 ILE A O 1
ATOM 2916 N N . GLU A 1 366 ? 7.494 18.903 9.673 1.00 26.86 366 GLU A N 1
ATOM 2917 C CA . GLU A 1 366 ? 8.168 17.642 10.086 1.00 26.86 366 GLU A CA 1
ATOM 2918 C C . GLU A 1 366 ? 8.128 16.562 8.981 1.00 26.86 366 GLU A C 1
ATOM 2920 O O . GLU A 1 366 ? 8.022 15.362 9.226 1.00 26.86 366 GLU A O 1
ATOM 2925 N N . GLU A 1 367 ? 8.313 16.979 7.724 1.00 29.81 367 GLU A N 1
ATOM 2926 C CA . GLU A 1 367 ? 8.646 16.076 6.609 1.00 29.81 367 GLU A CA 1
ATOM 2927 C C . GLU A 1 367 ? 10.137 15.663 6.718 1.00 29.81 367 GLU A C 1
ATOM 2929 O O . GLU A 1 367 ? 10.923 15.850 5.793 1.00 29.81 367 GLU A O 1
ATOM 2934 N N . GLN A 1 368 ? 10.567 15.227 7.914 1.00 29.14 368 GLN A N 1
ATOM 2935 C CA . GLN A 1 368 ? 11.990 15.047 8.232 1.00 29.14 368 GLN A CA 1
ATOM 2936 C C . GLN A 1 368 ? 12.337 13.972 9.284 1.00 29.14 368 GLN A C 1
ATOM 2938 O O . GLN A 1 368 ? 13.477 13.533 9.271 1.00 29.14 368 GLN A O 1
ATOM 2943 N N . GLU A 1 369 ? 11.402 13.463 10.103 1.00 27.69 369 GLU A N 1
ATOM 2944 C CA . GLU A 1 369 ? 11.644 12.227 10.895 1.00 27.69 369 GLU A CA 1
ATOM 2945 C C . GLU A 1 369 ? 11.027 10.970 10.243 1.00 27.69 369 GLU A C 1
ATOM 2947 O O . GLU A 1 369 ? 11.589 9.885 10.336 1.00 27.69 369 GLU A O 1
ATOM 2952 N N . ALA A 1 370 ? 9.941 11.099 9.468 1.00 29.16 370 ALA A N 1
ATOM 2953 C CA . ALA A 1 370 ? 9.365 9.979 8.701 1.00 29.16 370 ALA A CA 1
ATOM 2954 C C . ALA A 1 370 ? 10.133 9.643 7.398 1.00 29.16 370 ALA A C 1
ATOM 2956 O O . ALA A 1 370 ? 9.820 8.663 6.724 1.00 29.16 370 ALA A O 1
ATOM 2957 N N . LEU A 1 371 ? 11.131 10.456 7.029 1.00 30.66 371 LEU A N 1
ATOM 2958 C CA . LEU A 1 371 ? 11.970 10.288 5.831 1.00 30.66 371 LEU A CA 1
ATOM 2959 C C . LEU A 1 371 ? 13.346 9.662 6.129 1.00 30.66 371 LEU A C 1
ATOM 2961 O O . LEU A 1 371 ? 14.196 9.571 5.240 1.00 30.66 371 LEU A O 1
ATOM 2965 N N . GLU A 1 372 ? 13.584 9.211 7.364 1.00 30.41 372 GLU A N 1
ATOM 2966 C CA . GLU A 1 372 ? 14.856 8.582 7.738 1.00 30.41 372 GLU A CA 1
ATOM 2967 C C . GLU A 1 372 ? 14.843 7.047 7.683 1.00 30.41 372 GLU A C 1
ATOM 2969 O O . GLU A 1 372 ? 15.888 6.465 7.402 1.00 30.41 372 GLU A O 1
ATOM 2974 N N . GLU A 1 373 ? 13.689 6.388 7.836 1.00 30.97 373 GLU A N 1
ATOM 2975 C CA . GLU A 1 373 ? 13.606 4.913 7.893 1.00 30.97 373 GLU A CA 1
ATOM 2976 C C . GLU A 1 373 ? 13.335 4.224 6.543 1.00 30.97 373 GLU A C 1
ATOM 2978 O O . GLU A 1 373 ? 13.498 3.014 6.428 1.00 30.97 373 GLU A O 1
ATOM 2983 N N . PHE A 1 374 ? 13.012 4.973 5.483 1.00 29.59 374 PHE A N 1
ATOM 2984 C CA . PHE A 1 374 ? 12.832 4.426 4.124 1.00 29.59 374 PHE A CA 1
ATOM 2985 C C . PHE A 1 374 ? 14.109 4.461 3.255 1.00 29.59 374 PHE A C 1
ATOM 2987 O O . PHE A 1 374 ? 14.053 4.208 2.053 1.00 29.59 374 PHE A O 1
ATOM 2994 N N . ALA A 1 375 ? 15.266 4.795 3.840 1.00 30.17 375 ALA A N 1
ATOM 2995 C CA . ALA A 1 375 ? 16.493 5.148 3.115 1.00 30.17 375 ALA A CA 1
ATOM 2996 C C . ALA A 1 375 ? 17.550 4.022 2.997 1.00 30.17 375 ALA A C 1
ATOM 2998 O O . ALA A 1 375 ? 18.702 4.313 2.690 1.00 30.17 375 ALA A O 1
ATOM 2999 N N . TYR A 1 376 ? 17.185 2.754 3.237 1.00 27.47 376 TYR A N 1
ATOM 3000 C CA . TYR A 1 376 ? 18.132 1.624 3.316 1.00 27.47 376 TYR A CA 1
ATOM 3001 C C . TYR A 1 376 ? 17.781 0.409 2.432 1.00 27.47 376 TYR A C 1
ATOM 3003 O O . TYR A 1 376 ? 18.065 -0.729 2.799 1.00 27.47 376 TYR A O 1
ATOM 3011 N N . SER A 1 377 ? 17.210 0.605 1.236 1.00 28.41 377 SER A N 1
ATOM 3012 C CA . SER A 1 377 ? 17.337 -0.432 0.197 1.00 28.41 377 SER A CA 1
ATOM 3013 C C . SER A 1 377 ? 17.404 0.113 -1.234 1.00 28.41 377 SER A C 1
ATOM 3015 O O . SER A 1 377 ? 16.474 0.734 -1.738 1.00 28.41 377 SER A O 1
ATOM 3017 N N . ILE A 1 378 ? 18.513 -0.257 -1.886 1.00 30.11 378 ILE A N 1
ATOM 3018 C CA . ILE A 1 378 ? 18.871 -0.142 -3.311 1.00 30.11 378 ILE A CA 1
ATOM 3019 C C . ILE A 1 378 ? 19.637 1.137 -3.698 1.00 30.11 378 ILE A C 1
ATOM 3021 O O . ILE A 1 378 ? 19.085 2.138 -4.152 1.00 30.11 378 ILE A O 1
ATOM 3025 N N . ASN A 1 379 ? 20.966 1.019 -3.611 1.00 32.41 379 ASN A N 1
ATOM 3026 C CA . ASN A 1 379 ? 21.914 1.814 -4.390 1.00 32.41 379 ASN A CA 1
ATOM 3027 C C . ASN A 1 379 ? 21.753 1.507 -5.889 1.00 32.41 379 ASN A C 1
ATOM 3029 O O . ASN A 1 379 ? 21.996 0.372 -6.290 1.00 32.41 379 ASN A O 1
ATOM 3033 N N . ASP A 1 380 ? 21.397 2.517 -6.688 1.00 37.34 380 ASP A N 1
ATOM 3034 C CA . ASP A 1 380 ? 22.075 2.830 -7.965 1.00 37.34 380 ASP A CA 1
ATOM 3035 C C . ASP A 1 380 ? 21.634 4.212 -8.502 1.00 37.34 380 ASP A C 1
ATOM 3037 O O . ASP A 1 380 ? 21.237 4.399 -9.652 1.00 37.34 380 ASP A O 1
ATOM 3041 N N . ASP A 1 381 ? 21.707 5.219 -7.629 1.00 40.94 381 ASP A N 1
ATOM 3042 C CA . ASP A 1 381 ? 21.694 6.626 -8.027 1.00 40.94 381 ASP A CA 1
ATOM 3043 C C . ASP A 1 381 ? 22.848 7.320 -7.294 1.00 40.94 381 ASP A C 1
ATOM 3045 O O . ASP A 1 381 ? 22.867 7.352 -6.059 1.00 40.94 381 ASP A O 1
ATOM 3049 N N . GLU A 1 382 ? 23.819 7.867 -8.036 1.00 39.94 382 GLU A N 1
ATOM 3050 C CA . GLU A 1 382 ? 24.921 8.644 -7.448 1.00 39.94 382 GLU A CA 1
ATOM 3051 C C . GLU A 1 382 ? 24.368 9.791 -6.592 1.00 39.94 382 GLU A C 1
ATOM 3053 O O . GLU A 1 382 ? 24.928 10.083 -5.540 1.00 39.94 382 GLU A O 1
ATOM 3058 N N . VAL A 1 383 ? 23.216 10.365 -6.968 1.00 38.22 383 VAL A N 1
ATOM 3059 C CA . VAL A 1 383 ? 22.504 11.385 -6.185 1.00 38.22 383 VAL A CA 1
ATOM 3060 C C . VAL A 1 383 ? 22.065 10.836 -4.826 1.00 38.22 383 VAL A C 1
ATOM 3062 O O . VAL A 1 383 ? 22.182 11.541 -3.829 1.00 38.22 383 VAL A O 1
ATOM 3065 N N . SER A 1 384 ? 21.582 9.592 -4.753 1.00 35.84 384 SER A N 1
ATOM 3066 C CA . SER A 1 384 ? 21.135 8.969 -3.498 1.00 35.84 384 SER A CA 1
ATOM 3067 C C . SER A 1 384 ? 22.311 8.639 -2.578 1.00 35.84 384 SER A C 1
ATOM 3069 O O . SER A 1 384 ? 22.283 8.994 -1.400 1.00 35.84 384 SER A O 1
ATOM 3071 N N . ASN A 1 385 ? 23.385 8.065 -3.129 1.00 37.75 385 ASN A N 1
ATOM 3072 C CA . ASN A 1 385 ? 24.596 7.745 -2.370 1.00 37.75 385 ASN A CA 1
ATOM 3073 C C . ASN A 1 385 ? 25.240 9.029 -1.800 1.00 37.75 385 ASN A C 1
ATOM 3075 O O . ASN A 1 385 ? 25.579 9.094 -0.622 1.00 37.75 385 ASN A O 1
ATOM 3079 N N . VAL A 1 386 ? 25.267 10.101 -2.601 1.00 39.81 386 VAL A N 1
ATOM 3080 C CA . VAL A 1 386 ? 25.685 11.459 -2.211 1.00 39.81 386 VAL A CA 1
ATOM 3081 C C . VAL A 1 386 ? 24.751 12.111 -1.177 1.00 39.81 386 VAL A C 1
ATOM 3083 O O . VAL A 1 386 ? 25.216 12.775 -0.253 1.00 39.81 386 VAL A O 1
ATOM 3086 N N . VAL A 1 387 ? 23.429 11.960 -1.288 1.00 38.97 387 VAL A N 1
ATOM 3087 C CA . VAL A 1 387 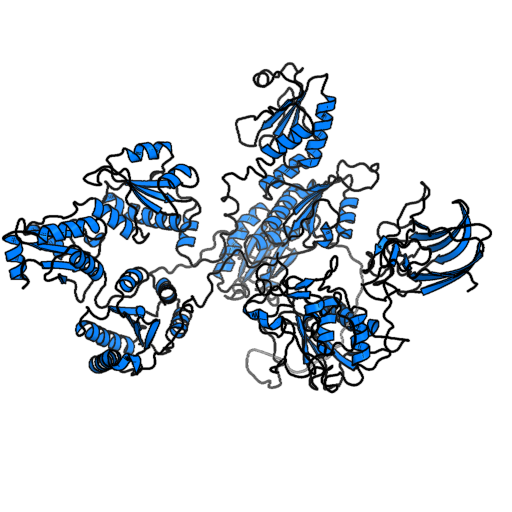? 22.472 12.439 -0.266 1.00 38.97 387 VAL A CA 1
ATOM 3088 C C . VAL A 1 387 ? 22.724 11.741 1.072 1.00 38.97 387 VAL A C 1
ATOM 3090 O O . VAL A 1 387 ? 22.687 12.379 2.125 1.00 38.97 387 VAL A O 1
ATOM 3093 N N . TYR A 1 388 ? 22.992 10.440 1.021 1.00 35.72 388 TYR A N 1
ATOM 3094 C CA . TYR A 1 388 ? 23.161 9.579 2.179 1.00 35.72 388 TYR A CA 1
ATOM 3095 C C . TYR A 1 388 ? 24.519 9.789 2.877 1.00 35.72 388 TYR A C 1
ATOM 3097 O O . TYR A 1 388 ? 24.557 9.972 4.094 1.00 35.72 388 TYR A O 1
ATOM 3105 N N . SER A 1 389 ? 25.625 9.902 2.130 1.00 39.19 389 SER A N 1
ATOM 3106 C CA . SER A 1 389 ? 26.976 10.131 2.678 1.00 39.19 389 SER A CA 1
ATOM 3107 C C . SER A 1 389 ? 27.181 11.499 3.346 1.00 39.19 389 SER A C 1
ATOM 3109 O O . SER A 1 389 ? 28.240 11.751 3.918 1.00 39.19 389 SER A O 1
ATOM 3111 N N . ASN A 1 390 ? 26.197 12.399 3.256 1.00 43.84 390 ASN A N 1
ATOM 3112 C CA . ASN A 1 390 ? 26.321 13.808 3.627 1.00 43.84 390 ASN A CA 1
ATOM 3113 C C . ASN A 1 390 ? 25.455 14.269 4.804 1.00 43.84 390 ASN A C 1
ATOM 3115 O O . ASN A 1 390 ? 25.533 15.450 5.152 1.00 43.84 390 ASN A O 1
ATOM 3119 N N . ARG A 1 391 ? 24.645 13.397 5.425 1.00 38.28 391 ARG A N 1
ATOM 3120 C CA . ARG A 1 391 ? 23.737 13.809 6.519 1.00 38.28 391 ARG A CA 1
ATOM 3121 C C . ARG A 1 391 ? 24.454 14.506 7.692 1.00 38.28 391 ARG A C 1
ATOM 3123 O O . ARG A 1 391 ? 23.857 15.379 8.311 1.00 38.28 391 ARG A O 1
ATOM 3130 N N . ASP A 1 392 ? 25.739 14.213 7.912 1.00 39.50 392 ASP A N 1
ATOM 3131 C CA . ASP A 1 392 ? 26.559 14.764 9.006 1.00 39.50 392 ASP A CA 1
ATOM 3132 C C . ASP A 1 392 ? 27.511 15.923 8.605 1.00 39.50 392 ASP A C 1
ATOM 3134 O O . ASP A 1 392 ? 28.414 16.283 9.366 1.00 39.50 392 ASP A O 1
ATOM 3138 N N . VAL A 1 393 ? 27.376 16.522 7.413 1.00 45.12 393 VAL A N 1
ATOM 3139 C CA . VAL A 1 393 ? 28.316 17.566 6.943 1.00 45.12 393 VAL A CA 1
ATOM 3140 C C . VAL A 1 393 ? 27.884 18.979 7.372 1.00 45.12 393 VAL A C 1
ATOM 3142 O O . VAL A 1 393 ? 26.924 19.543 6.852 1.00 45.12 393 VAL A O 1
ATOM 3145 N N . GLU A 1 394 ? 28.652 19.623 8.261 1.00 48.75 394 GLU A N 1
ATOM 3146 C CA . GLU A 1 394 ? 28.459 21.042 8.621 1.00 48.75 394 GLU A CA 1
ATOM 3147 C C . GLU A 1 394 ? 28.797 21.998 7.454 1.00 48.75 394 GLU A C 1
ATOM 3149 O O . GLU A 1 394 ? 29.955 22.347 7.198 1.00 48.75 394 GLU A O 1
ATOM 3154 N N . TYR A 1 395 ? 27.767 22.489 6.762 1.00 57.34 395 TYR A N 1
ATOM 3155 C CA . TYR A 1 395 ? 27.916 23.364 5.588 1.00 57.34 395 TYR A CA 1
ATOM 3156 C C . TYR A 1 395 ? 28.234 24.836 5.884 1.00 57.34 395 TYR A C 1
ATOM 3158 O O . TYR A 1 395 ? 28.726 25.545 4.997 1.00 57.34 395 TYR A O 1
ATOM 3166 N N . ASP A 1 396 ? 27.965 25.313 7.103 1.00 53.41 396 ASP A N 1
ATOM 3167 C CA . ASP A 1 396 ? 27.931 26.750 7.425 1.00 53.41 396 ASP A CA 1
ATOM 3168 C C . ASP A 1 396 ? 29.306 27.445 7.348 1.00 53.41 396 ASP A C 1
ATOM 3170 O O . ASP A 1 396 ? 29.388 28.669 7.249 1.00 53.41 396 ASP A O 1
ATOM 3174 N N . ASN A 1 397 ? 30.396 26.672 7.292 1.00 54.34 397 ASN A N 1
ATOM 3175 C CA . ASN A 1 397 ? 31.751 27.179 7.058 1.00 54.34 397 ASN A CA 1
ATOM 3176 C C . ASN A 1 397 ? 32.078 27.428 5.567 1.00 54.34 397 ASN A C 1
ATOM 3178 O O . ASN A 1 397 ? 33.120 28.014 5.262 1.00 54.34 397 ASN A O 1
ATOM 3182 N N . ILE A 1 398 ? 31.246 26.958 4.623 1.00 61.41 398 ILE A N 1
ATOM 3183 C CA . ILE A 1 398 ? 31.589 26.915 3.187 1.00 61.41 398 ILE A CA 1
ATOM 3184 C C . ILE A 1 398 ? 30.507 27.522 2.276 1.00 61.41 398 ILE A C 1
ATOM 3186 O O . ILE A 1 398 ? 30.872 28.163 1.283 1.00 61.41 398 ILE A O 1
ATOM 3190 N N . VAL A 1 399 ? 29.216 27.378 2.585 1.00 72.19 399 VAL A N 1
ATOM 3191 C CA . VAL A 1 399 ? 28.105 28.004 1.837 1.00 72.19 399 VAL A CA 1
ATOM 3192 C C . VAL A 1 399 ? 27.241 28.794 2.814 1.00 72.19 399 VAL A C 1
ATOM 3194 O O . VAL A 1 399 ? 26.751 28.244 3.793 1.00 72.19 399 VAL A O 1
ATOM 3197 N N . THR A 1 400 ? 27.065 30.094 2.570 1.00 80.19 400 THR A N 1
ATOM 3198 C CA . THR A 1 400 ? 26.395 30.978 3.535 1.00 80.19 400 THR A CA 1
ATOM 3199 C C . THR A 1 400 ? 24.894 30.710 3.584 1.00 80.19 400 THR A C 1
ATOM 3201 O O . THR A 1 400 ? 24.200 30.869 2.581 1.00 80.19 400 THR A O 1
ATOM 3204 N N . THR A 1 401 ? 24.383 30.350 4.756 1.00 82.12 401 THR A N 1
ATOM 3205 C CA . THR A 1 401 ? 22.945 30.196 5.009 1.00 82.12 401 THR A CA 1
ATOM 3206 C C . THR A 1 401 ? 22.287 31.565 5.172 1.00 82.12 401 THR A C 1
ATOM 3208 O O . THR A 1 401 ? 22.733 32.383 5.977 1.00 82.12 401 THR A O 1
ATOM 3211 N N . LEU A 1 402 ? 21.244 31.828 4.387 1.00 82.69 402 LEU A N 1
ATOM 3212 C CA . LEU A 1 402 ? 20.472 33.070 4.416 1.00 82.69 402 LEU A CA 1
ATOM 3213 C C . LEU A 1 402 ? 19.118 32.863 5.098 1.00 82.69 402 LEU A C 1
ATOM 3215 O O . LEU A 1 402 ? 18.526 31.793 4.991 1.00 82.69 402 LEU A O 1
ATOM 3219 N N . THR A 1 403 ? 18.634 33.921 5.744 1.00 83.06 403 THR A N 1
ATOM 3220 C CA . THR A 1 403 ? 17.307 34.041 6.363 1.00 83.06 403 THR A CA 1
ATOM 3221 C C . THR A 1 403 ? 16.510 35.141 5.665 1.00 83.06 403 THR A C 1
ATOM 3223 O O . THR A 1 403 ? 17.086 35.911 4.895 1.00 83.06 403 THR A O 1
ATOM 3226 N N . ASP A 1 404 ? 15.211 35.284 5.945 1.00 72.81 404 ASP A N 1
ATOM 3227 C CA . ASP A 1 404 ? 14.406 36.442 5.511 1.00 72.81 404 ASP A CA 1
ATOM 3228 C C . ASP A 1 404 ? 15.115 37.791 5.735 1.00 72.81 404 ASP A C 1
ATOM 3230 O O . ASP A 1 404 ? 15.138 38.652 4.852 1.00 72.81 404 ASP A O 1
ATOM 3234 N N . GLN A 1 405 ? 15.745 37.950 6.900 1.00 77.06 405 GLN A N 1
ATOM 3235 C CA . GLN A 1 405 ? 16.451 39.167 7.291 1.00 77.06 405 GLN A CA 1
ATOM 3236 C C . GLN A 1 405 ? 17.764 39.346 6.517 1.00 77.06 405 GLN A C 1
ATOM 3238 O O . GLN A 1 405 ? 17.972 40.398 5.913 1.00 77.06 405 GLN A O 1
ATOM 3243 N N . SER A 1 406 ? 18.634 38.330 6.463 1.00 81.94 406 SER A N 1
ATOM 3244 C CA . SER A 1 406 ? 19.927 38.460 5.768 1.00 81.94 406 SER A CA 1
ATOM 3245 C C . SER A 1 406 ? 19.810 38.416 4.238 1.00 81.94 406 SER A C 1
ATOM 3247 O O . SER A 1 406 ? 20.695 38.903 3.533 1.00 81.94 406 SER A O 1
ATOM 3249 N N . PHE A 1 407 ? 18.696 37.916 3.700 1.00 84.56 407 PHE A N 1
ATOM 3250 C CA . PHE A 1 407 ? 18.359 38.026 2.283 1.00 84.56 407 PHE A CA 1
ATOM 3251 C C . PHE A 1 407 ? 17.981 39.465 1.889 1.00 84.56 407 PHE A C 1
ATOM 3253 O O . PHE A 1 407 ? 18.413 39.945 0.841 1.00 84.56 407 PHE A O 1
ATOM 3260 N N . ALA A 1 408 ? 17.266 40.204 2.746 1.00 77.31 408 ALA A N 1
ATOM 3261 C CA . ALA A 1 408 ? 16.980 41.625 2.512 1.00 77.31 408 ALA A CA 1
ATOM 3262 C C . ALA A 1 408 ? 18.255 42.501 2.508 1.00 77.31 408 ALA A C 1
ATOM 3264 O O . ALA A 1 408 ? 18.322 43.509 1.794 1.00 77.31 408 ALA A O 1
ATOM 3265 N N . ASP A 1 409 ? 19.286 42.099 3.258 1.00 78.56 409 ASP A N 1
ATOM 3266 C CA . ASP A 1 409 ? 20.625 42.698 3.195 1.00 78.56 409 ASP A CA 1
ATOM 3267 C C . ASP A 1 409 ? 21.379 42.286 1.914 1.00 78.56 409 ASP A C 1
ATOM 3269 O O . ASP A 1 409 ? 22.076 43.105 1.304 1.00 78.56 409 ASP A O 1
ATOM 3273 N N . LEU A 1 410 ? 21.206 41.041 1.445 1.00 80.38 410 LEU A N 1
ATOM 3274 C CA . LEU A 1 410 ? 21.796 40.554 0.194 1.00 80.38 410 LEU A CA 1
ATOM 3275 C C . LEU A 1 410 ? 21.305 41.341 -1.030 1.00 80.38 410 LEU A C 1
ATOM 3277 O O . LEU A 1 410 ? 22.121 41.700 -1.882 1.00 80.38 410 LEU A O 1
ATOM 3281 N N . GLU A 1 411 ? 20.008 41.655 -1.112 1.00 70.94 411 GLU A N 1
ATOM 3282 C CA . GLU A 1 411 ? 19.430 42.456 -2.208 1.00 70.94 411 GLU A CA 1
ATOM 3283 C C . GLU A 1 411 ? 20.068 43.856 -2.337 1.00 70.94 411 GLU A C 1
ATOM 3285 O O . GLU A 1 411 ? 19.991 44.493 -3.392 1.00 70.94 411 GLU A O 1
ATOM 3290 N N . GLN A 1 412 ? 20.732 44.333 -1.280 1.00 70.00 412 GLN A N 1
ATOM 3291 C CA . GLN A 1 412 ? 21.431 45.619 -1.217 1.00 70.00 412 GLN A CA 1
ATOM 3292 C C . GLN A 1 412 ? 22.960 45.481 -1.381 1.00 70.00 412 GLN A C 1
ATOM 3294 O O . GLN A 1 412 ? 23.682 46.481 -1.371 1.00 70.00 412 GLN A O 1
ATOM 3299 N N . SER A 1 413 ? 23.473 44.260 -1.568 1.00 71.31 413 SER A N 1
ATOM 3300 C CA . SER A 1 413 ? 24.907 43.976 -1.658 1.00 71.31 413 SER A CA 1
ATOM 3301 C C . SER A 1 413 ? 25.531 44.348 -3.011 1.00 71.31 413 SER A C 1
ATOM 3303 O O . SER A 1 413 ? 24.959 44.190 -4.094 1.00 71.31 413 SER A O 1
ATOM 3305 N N . SER A 1 414 ? 26.786 44.801 -2.953 1.00 69.12 414 SER A N 1
ATOM 3306 C CA . SER A 1 414 ? 27.620 45.077 -4.133 1.00 69.12 414 SER A CA 1
ATOM 3307 C C . SER A 1 414 ? 28.432 43.865 -4.616 1.00 69.12 414 SER A C 1
ATOM 3309 O O . SER A 1 414 ? 29.073 43.934 -5.669 1.00 69.12 414 SER A O 1
ATOM 3311 N N . GLN A 1 415 ? 28.408 42.758 -3.868 1.00 73.88 415 GLN A N 1
ATOM 3312 C CA . GLN A 1 415 ? 29.063 41.499 -4.220 1.00 73.88 415 GLN A CA 1
ATOM 3313 C C . GLN A 1 415 ? 28.121 40.622 -5.052 1.00 73.88 415 GLN A C 1
ATOM 3315 O O . GLN A 1 415 ? 26.931 40.549 -4.761 1.00 73.88 415 GLN A O 1
ATOM 3320 N N . LEU A 1 416 ? 28.655 39.957 -6.083 1.00 76.69 416 LEU A N 1
ATOM 3321 C CA . LEU A 1 416 ? 27.906 38.947 -6.830 1.00 76.69 416 LEU A CA 1
ATOM 3322 C C . LEU A 1 416 ? 27.824 37.663 -5.997 1.00 76.69 416 LEU A C 1
ATOM 3324 O O . LEU A 1 416 ? 28.861 37.080 -5.673 1.00 76.69 416 LEU A O 1
ATOM 3328 N N . THR A 1 417 ? 26.602 37.241 -5.682 1.00 82.69 417 THR A N 1
ATOM 3329 C CA . THR A 1 417 ? 26.305 36.044 -4.890 1.00 82.69 417 THR A CA 1
ATOM 3330 C C . THR A 1 417 ? 25.278 35.192 -5.618 1.00 82.69 417 THR A C 1
ATOM 3332 O O . THR A 1 417 ? 24.183 35.665 -5.929 1.00 82.69 417 THR A O 1
ATOM 3335 N N . LEU A 1 418 ? 25.621 33.932 -5.876 1.00 86.69 418 LEU A N 1
ATOM 3336 C CA . LEU A 1 418 ? 24.646 32.942 -6.323 1.00 86.69 418 LEU A CA 1
ATOM 3337 C C . LEU A 1 418 ? 23.843 32.466 -5.115 1.00 86.69 418 LEU A C 1
ATOM 3339 O O . LEU A 1 418 ? 24.432 31.966 -4.160 1.00 86.69 418 LEU A O 1
ATOM 3343 N N . VAL A 1 419 ? 22.523 32.598 -5.165 1.00 88.88 419 VAL A N 1
ATOM 3344 C CA . VAL A 1 419 ? 21.621 32.002 -4.182 1.00 88.88 419 VAL A CA 1
ATOM 3345 C C . VAL A 1 419 ? 21.046 30.723 -4.766 1.00 88.88 419 VAL A C 1
ATOM 3347 O O . VAL A 1 419 ? 20.433 30.729 -5.836 1.00 88.88 419 VAL A O 1
ATOM 3350 N N . ILE A 1 420 ? 21.253 29.628 -4.045 1.00 90.44 420 ILE A N 1
ATOM 3351 C CA . ILE A 1 420 ? 20.594 28.350 -4.275 1.00 90.44 420 ILE A CA 1
ATOM 3352 C C . ILE A 1 420 ? 19.314 28.361 -3.434 1.00 90.44 420 ILE A C 1
ATOM 3354 O O . ILE A 1 420 ? 19.373 28.250 -2.209 1.00 90.44 420 ILE A O 1
ATOM 3358 N N . PHE A 1 421 ? 18.167 28.531 -4.084 1.00 85.31 421 PHE A N 1
ATOM 3359 C CA . PHE A 1 421 ? 16.852 28.372 -3.471 1.00 85.31 421 PHE A CA 1
ATOM 3360 C C . PHE A 1 421 ? 16.512 26.891 -3.418 1.00 85.31 421 PHE A C 1
ATOM 3362 O O . PHE A 1 421 ? 16.380 26.247 -4.463 1.00 85.31 421 PHE A O 1
ATOM 3369 N N . TYR A 1 422 ? 16.398 26.348 -2.211 1.00 76.31 422 TYR A N 1
ATOM 3370 C CA . TYR A 1 422 ? 16.282 24.911 -1.986 1.00 76.31 422 TYR A CA 1
ATOM 3371 C C . TYR A 1 422 ? 15.163 24.563 -1.005 1.00 76.31 422 TYR A C 1
ATOM 3373 O O . TYR A 1 422 ? 14.641 25.426 -0.302 1.00 76.31 422 TYR A O 1
ATOM 3381 N N . LEU A 1 423 ? 14.813 23.279 -0.982 1.00 58.06 423 LEU A N 1
ATOM 3382 C CA . LEU A 1 423 ? 14.101 22.638 0.120 1.00 58.06 423 LEU A CA 1
ATOM 3383 C C . LEU A 1 423 ? 15.067 21.606 0.730 1.00 58.06 423 LEU A C 1
ATOM 3385 O O . LEU A 1 423 ? 15.787 20.971 -0.048 1.00 58.06 423 LEU A O 1
ATOM 3389 N N . PRO A 1 424 ? 15.136 21.423 2.063 1.00 50.12 424 PRO A N 1
ATOM 3390 C CA . PRO A 1 424 ? 16.196 20.624 2.696 1.00 50.12 424 PRO A CA 1
ATOM 3391 C C . PRO A 1 424 ? 16.187 19.149 2.281 1.00 50.12 424 PRO A C 1
ATOM 3393 O O . PRO A 1 424 ? 17.233 18.517 2.205 1.00 50.12 424 PRO A O 1
ATOM 3396 N N . TYR A 1 425 ? 15.000 18.641 1.961 1.00 50.75 425 TYR A N 1
ATOM 3397 C CA . TYR A 1 425 ? 14.700 17.276 1.533 1.00 50.75 425 TYR A CA 1
ATOM 3398 C C . TYR A 1 425 ? 14.779 17.072 0.005 1.00 50.75 425 TYR A C 1
ATOM 3400 O O . TYR A 1 425 ? 14.378 16.029 -0.505 1.00 50.75 425 TYR A O 1
ATOM 3408 N N . ASN A 1 426 ? 15.278 18.050 -0.763 1.00 51.56 426 ASN A N 1
ATOM 3409 C CA . ASN A 1 426 ? 15.417 17.916 -2.214 1.00 51.56 426 ASN A CA 1
ATOM 3410 C C . ASN A 1 426 ? 16.737 17.196 -2.583 1.00 51.56 426 ASN A C 1
ATOM 3412 O O . ASN A 1 426 ? 17.810 17.776 -2.391 1.00 51.56 426 ASN A O 1
ATOM 3416 N N . PRO A 1 427 ? 16.707 15.982 -3.168 1.00 48.66 427 PRO A N 1
ATOM 3417 C CA . PRO A 1 427 ? 17.924 15.206 -3.419 1.00 48.66 427 PRO A CA 1
ATOM 3418 C C . PRO A 1 427 ? 18.851 15.861 -4.457 1.00 48.66 427 PRO A C 1
ATOM 3420 O O . PRO A 1 427 ? 20.074 15.812 -4.324 1.00 48.66 427 PRO A O 1
ATOM 3423 N N . VAL A 1 428 ? 18.284 16.570 -5.442 1.00 55.62 428 VAL A N 1
ATOM 3424 C CA . VAL A 1 428 ? 19.045 17.302 -6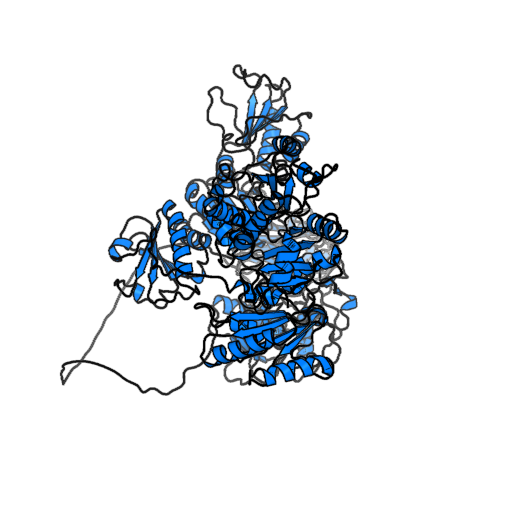.470 1.00 55.62 428 VAL A CA 1
ATOM 3425 C C . VAL A 1 428 ? 19.826 18.468 -5.853 1.00 55.62 428 VAL A C 1
ATOM 3427 O O . VAL A 1 428 ? 20.913 18.798 -6.323 1.00 55.62 428 VAL A O 1
ATOM 3430 N N . TYR A 1 429 ? 19.310 19.080 -4.780 1.00 68.44 429 TYR A N 1
ATOM 3431 C CA . TYR A 1 429 ? 20.040 20.102 -4.027 1.00 68.44 429 TYR A CA 1
ATOM 3432 C C . TYR A 1 429 ? 21.244 19.513 -3.282 1.00 68.44 429 TYR A C 1
ATOM 3434 O O . TYR A 1 429 ? 22.334 20.077 -3.362 1.00 68.44 429 TYR A O 1
ATOM 3442 N N . SER A 1 430 ? 21.074 18.386 -2.590 1.00 61.03 430 SER A N 1
ATOM 3443 C CA . SER A 1 430 ? 22.159 17.754 -1.830 1.00 61.03 430 SER A CA 1
ATOM 3444 C C . SER A 1 430 ? 23.290 17.268 -2.742 1.00 61.03 430 SER A C 1
ATOM 3446 O O . SER A 1 430 ? 24.459 17.496 -2.431 1.00 61.03 430 SER A O 1
ATOM 3448 N N . ALA A 1 431 ? 22.963 16.703 -3.912 1.00 61.62 431 ALA A N 1
ATOM 3449 C CA . ALA A 1 431 ? 23.972 16.316 -4.899 1.00 61.62 431 ALA A CA 1
ATOM 3450 C C . ALA A 1 431 ? 24.696 17.503 -5.539 1.00 61.62 431 ALA A C 1
ATOM 3452 O O . ALA A 1 431 ? 25.926 17.512 -5.632 1.00 61.62 431 ALA A O 1
ATOM 3453 N N . LEU A 1 432 ? 23.956 18.561 -5.880 1.00 74.12 432 LEU A N 1
ATOM 3454 C CA . LEU A 1 432 ? 24.550 19.833 -6.278 1.00 74.12 432 LEU A CA 1
ATOM 3455 C C . LEU A 1 432 ? 25.518 20.362 -5.201 1.00 74.12 432 LEU A C 1
ATOM 3457 O O . LEU A 1 432 ? 26.605 20.842 -5.530 1.00 74.12 432 LEU A O 1
ATOM 3461 N N . LEU A 1 433 ? 25.141 20.273 -3.923 1.00 73.00 433 LEU A N 1
ATOM 3462 C CA . LEU A 1 433 ? 25.946 20.781 -2.819 1.00 73.00 433 LEU A CA 1
ATOM 3463 C C . LEU A 1 433 ? 27.232 19.965 -2.621 1.00 73.00 433 LEU A C 1
ATOM 3465 O O . LEU A 1 433 ? 28.284 20.586 -2.479 1.00 73.00 433 LEU A O 1
ATOM 3469 N N . GLN A 1 434 ? 27.205 18.625 -2.688 1.00 68.81 434 GLN A N 1
ATOM 3470 C CA . GLN A 1 434 ? 28.436 17.819 -2.588 1.00 68.81 434 GLN A CA 1
ATOM 3471 C C . GLN A 1 434 ? 29.426 18.163 -3.696 1.00 68.81 434 GLN A C 1
ATOM 3473 O O . GLN A 1 434 ? 30.559 18.540 -3.399 1.00 68.81 434 GLN A O 1
ATOM 3478 N N . HIS A 1 435 ? 29.002 18.113 -4.961 1.00 69.38 435 HIS A N 1
ATOM 3479 C CA . HIS A 1 435 ? 29.897 18.420 -6.076 1.00 69.38 435 HIS A CA 1
ATOM 3480 C C . HIS A 1 435 ? 30.435 19.853 -5.995 1.00 69.38 435 HIS A C 1
ATOM 3482 O O . HIS A 1 435 ? 31.591 20.114 -6.338 1.00 69.38 435 HIS A O 1
ATOM 3488 N N . PHE A 1 436 ? 29.633 20.798 -5.493 1.00 72.44 436 PHE A N 1
ATOM 3489 C CA . PHE A 1 436 ? 30.089 22.161 -5.239 1.00 72.44 436 PHE A CA 1
ATOM 3490 C C . PHE A 1 436 ? 31.146 22.234 -4.120 1.00 72.44 436 PHE A C 1
ATOM 3492 O O . PHE A 1 436 ? 32.113 22.991 -4.239 1.00 72.44 436 PHE A O 1
ATOM 3499 N N . LEU A 1 437 ? 31.007 21.441 -3.053 1.00 69.56 437 LEU A N 1
ATOM 3500 C CA . LEU A 1 437 ? 31.973 21.354 -1.951 1.00 69.56 437 LEU A CA 1
ATOM 3501 C C . LEU A 1 437 ? 33.277 20.682 -2.379 1.00 69.56 437 LEU A C 1
ATOM 3503 O O . LEU A 1 437 ? 34.339 21.253 -2.147 1.00 69.56 437 LEU A O 1
ATOM 3507 N N . GLU A 1 438 ? 33.212 19.531 -3.047 1.00 69.25 438 GLU A N 1
ATOM 3508 C CA . GLU A 1 438 ? 34.369 18.831 -3.622 1.00 69.25 438 GLU A CA 1
ATOM 3509 C C . GLU A 1 438 ? 35.150 19.758 -4.555 1.00 69.25 438 GLU A C 1
ATOM 3511 O O . GLU A 1 438 ? 36.370 19.917 -4.438 1.00 69.25 438 GLU A O 1
ATOM 3516 N N . TRP A 1 439 ? 34.433 20.450 -5.446 1.00 72.12 439 TRP A N 1
ATOM 3517 C CA . TRP A 1 439 ? 35.023 21.429 -6.344 1.00 72.12 439 TRP A CA 1
ATOM 3518 C C . TRP A 1 439 ? 35.649 22.599 -5.569 1.00 72.12 439 TRP A C 1
ATOM 3520 O O . TRP A 1 439 ? 36.781 22.989 -5.857 1.00 72.12 439 TRP A O 1
ATOM 3530 N N . LYS A 1 440 ? 34.976 23.142 -4.545 1.00 70.31 440 LYS A N 1
ATOM 3531 C CA . LYS A 1 440 ? 35.485 24.274 -3.750 1.00 70.31 440 LYS A CA 1
ATOM 3532 C C . LYS A 1 440 ? 36.669 23.889 -2.856 1.00 70.31 440 LYS A C 1
ATOM 3534 O O . LYS A 1 440 ? 37.569 24.709 -2.688 1.00 70.31 440 LYS A O 1
ATOM 3539 N N . GLN A 1 441 ? 36.736 22.659 -2.355 1.00 70.25 441 GLN A N 1
ATOM 3540 C CA . GLN A 1 441 ? 37.917 22.123 -1.669 1.00 70.25 441 GLN A CA 1
ATOM 3541 C C . GLN A 1 441 ? 39.097 21.960 -2.641 1.00 70.25 441 GLN A C 1
ATOM 3543 O O . GLN A 1 441 ? 40.224 22.331 -2.315 1.00 70.25 441 GLN A O 1
ATOM 3548 N N . LYS A 1 442 ? 38.839 21.465 -3.857 1.00 69.12 442 LYS A N 1
ATOM 3549 C CA . LYS A 1 442 ? 39.862 21.182 -4.877 1.00 69.12 442 LYS A CA 1
ATOM 3550 C C . LYS A 1 442 ? 40.377 22.427 -5.616 1.00 69.12 442 LYS A C 1
ATOM 3552 O O . LYS A 1 442 ? 41.540 22.455 -6.017 1.00 69.12 442 LYS A O 1
ATOM 3557 N N . TYR A 1 443 ? 39.540 23.454 -5.791 1.00 66.62 443 TYR A N 1
ATOM 3558 C CA . TYR A 1 443 ? 39.821 24.617 -6.648 1.00 66.62 443 TYR A CA 1
ATOM 3559 C C . TYR A 1 443 ? 39.509 25.989 -6.024 1.00 66.62 443 TYR A C 1
ATOM 3561 O O . TYR A 1 443 ? 39.860 27.010 -6.614 1.00 66.62 443 TYR A O 1
ATOM 3569 N N . GLY A 1 444 ? 38.889 26.071 -4.841 1.00 65.81 444 GLY A N 1
ATOM 3570 C CA . GLY A 1 444 ? 38.376 27.333 -4.279 1.00 65.81 444 GLY A CA 1
ATOM 3571 C C . GLY A 1 444 ? 39.428 28.424 -4.032 1.00 65.81 444 GLY A C 1
ATOM 3572 O O . GLY A 1 444 ? 39.108 29.610 -4.086 1.00 65.81 444 GLY A O 1
ATOM 3573 N N . SER A 1 445 ? 40.698 28.051 -3.845 1.00 66.88 445 SER A N 1
ATOM 3574 C CA . SER A 1 445 ? 41.826 28.989 -3.720 1.00 66.88 445 SER A CA 1
ATOM 3575 C C . SER A 1 445 ? 42.118 29.783 -5.001 1.00 66.88 445 SER A C 1
ATOM 3577 O O . SER A 1 445 ? 42.683 30.874 -4.928 1.00 66.88 445 SER A O 1
ATOM 3579 N N . LEU A 1 446 ? 41.710 29.274 -6.168 1.00 63.31 446 LEU A N 1
ATOM 3580 C CA . LEU A 1 446 ? 41.883 29.929 -7.467 1.00 63.31 446 LEU A CA 1
ATOM 3581 C C . LEU A 1 446 ? 40.799 30.992 -7.744 1.00 63.31 446 LEU A C 1
ATOM 3583 O O . LEU A 1 446 ? 40.977 31.818 -8.639 1.00 63.31 446 LEU A O 1
ATOM 3587 N N . TYR A 1 447 ? 39.696 31.002 -6.980 1.00 66.81 447 TYR A N 1
ATOM 3588 C CA . TYR A 1 447 ? 38.505 31.821 -7.258 1.00 66.81 447 TYR A CA 1
ATOM 3589 C C . TYR A 1 447 ? 37.954 32.540 -6.002 1.00 66.81 447 TYR A C 1
ATOM 3591 O O . TYR A 1 447 ? 36.776 32.402 -5.666 1.00 66.81 447 TYR A O 1
ATOM 3599 N N . PRO A 1 448 ? 38.765 33.366 -5.307 1.00 63.44 448 PRO A N 1
ATOM 3600 C CA . PRO A 1 448 ? 38.453 33.906 -3.973 1.00 63.44 448 PRO A CA 1
ATOM 3601 C C . PRO A 1 448 ? 37.325 34.954 -3.922 1.00 63.44 448 PRO A C 1
ATOM 3603 O O . PRO A 1 448 ? 36.951 35.403 -2.842 1.00 63.44 448 PRO A O 1
ATOM 3606 N N . HIS A 1 449 ? 36.799 35.397 -5.067 1.00 64.38 449 HIS A N 1
ATOM 3607 C CA . HIS A 1 449 ? 35.757 36.432 -5.148 1.00 64.38 449 HIS A CA 1
ATOM 3608 C C . HIS A 1 449 ? 34.339 35.873 -5.324 1.00 64.38 449 HIS A C 1
ATOM 3610 O O . HIS A 1 449 ? 33.391 36.642 -5.488 1.00 64.38 449 HIS A O 1
ATOM 3616 N N . LEU A 1 450 ? 34.200 34.549 -5.323 1.00 68.50 450 LEU A N 1
ATOM 3617 C CA . LEU A 1 450 ? 32.973 33.855 -5.670 1.00 68.50 450 LEU A CA 1
ATOM 3618 C C . LEU A 1 450 ? 32.143 33.538 -4.420 1.00 68.50 450 LEU A C 1
ATOM 3620 O O . LEU A 1 450 ? 32.517 32.692 -3.608 1.00 68.50 450 LEU A O 1
ATOM 3624 N N . SER A 1 451 ? 31.017 34.236 -4.271 1.00 75.00 451 SER A N 1
ATOM 3625 C CA . SER A 1 451 ? 30.072 34.028 -3.174 1.00 75.00 451 SER A CA 1
ATOM 3626 C C . SER A 1 451 ? 28.943 33.104 -3.618 1.00 75.00 451 SER A C 1
ATOM 3628 O O . SER A 1 451 ? 28.314 33.339 -4.653 1.00 75.00 451 SER A O 1
ATOM 3630 N N . VAL A 1 452 ? 28.684 32.063 -2.831 1.00 81.56 452 VAL A N 1
ATOM 3631 C CA . VAL A 1 452 ? 27.526 31.182 -2.993 1.00 81.56 452 VAL A CA 1
ATOM 3632 C C . VAL A 1 452 ? 26.853 31.040 -1.641 1.00 81.56 452 VAL A C 1
ATOM 3634 O O . VAL A 1 452 ? 27.510 30.812 -0.622 1.00 81.56 452 VAL A O 1
ATOM 3637 N N . ALA A 1 453 ? 25.543 31.211 -1.661 1.00 85.38 453 ALA A N 1
ATOM 3638 C CA . ALA A 1 453 ? 24.673 31.195 -0.510 1.00 85.38 453 ALA A CA 1
ATOM 3639 C C . ALA A 1 453 ? 23.491 30.256 -0.764 1.00 85.38 453 ALA A C 1
ATOM 3641 O O . ALA A 1 453 ? 23.134 29.975 -1.911 1.00 85.38 453 ALA A O 1
ATOM 3642 N N . ARG A 1 454 ? 22.872 29.781 0.312 1.00 88.06 454 ARG A N 1
ATOM 3643 C CA . ARG A 1 454 ? 21.693 28.918 0.281 1.00 88.06 454 ARG A CA 1
ATOM 3644 C C . ARG A 1 454 ? 20.534 29.623 0.979 1.00 88.06 454 ARG A C 1
ATOM 3646 O O . ARG A 1 454 ? 20.730 30.212 2.040 1.00 88.06 454 ARG A O 1
ATOM 3653 N N . PHE A 1 455 ? 19.348 29.580 0.382 1.00 85.81 455 PHE A N 1
ATOM 3654 C CA . PHE A 1 455 ? 18.127 30.143 0.955 1.00 85.81 455 PHE A CA 1
ATOM 3655 C C . PHE A 1 455 ? 17.058 29.055 1.021 1.00 85.81 455 PHE A C 1
ATOM 3657 O O . PHE A 1 455 ? 16.683 28.488 -0.010 1.00 85.81 455 PHE A O 1
ATOM 3664 N N . ASN A 1 456 ? 16.598 28.745 2.231 1.00 78.19 456 ASN A N 1
ATOM 3665 C CA . ASN A 1 456 ? 15.613 27.696 2.438 1.00 78.19 456 ASN A CA 1
ATOM 3666 C C . ASN A 1 456 ? 14.203 28.226 2.132 1.00 78.19 456 ASN A C 1
ATOM 3668 O O . ASN A 1 456 ? 13.665 29.047 2.872 1.00 78.19 456 ASN A O 1
ATOM 3672 N N . CYS A 1 457 ? 13.589 27.741 1.052 1.00 66.69 457 CYS A N 1
ATOM 3673 C CA . CYS A 1 457 ? 12.223 28.122 0.691 1.00 66.69 457 CYS A CA 1
ATOM 3674 C C . CYS A 1 457 ? 11.153 27.522 1.606 1.00 66.69 457 CYS A C 1
ATOM 3676 O O . CYS A 1 457 ? 10.000 27.927 1.514 1.00 66.69 457 CYS A O 1
ATOM 3678 N N . PHE A 1 458 ? 11.516 26.570 2.464 1.00 52.41 458 PHE A N 1
ATOM 3679 C CA . PHE A 1 458 ? 10.620 25.966 3.444 1.00 52.41 458 PHE A CA 1
ATOM 3680 C C . PHE A 1 458 ? 10.393 26.888 4.650 1.00 52.41 458 PHE A C 1
ATOM 3682 O O . PHE A 1 458 ? 9.252 27.115 5.046 1.00 52.41 458 PHE A O 1
ATOM 3689 N N . ASP A 1 459 ? 11.472 27.483 5.171 1.00 50.88 459 ASP A N 1
ATOM 3690 C CA . ASP A 1 459 ? 11.430 28.370 6.342 1.00 50.88 459 ASP A CA 1
ATOM 3691 C C . ASP A 1 459 ? 10.831 29.749 6.000 1.00 50.88 459 ASP A C 1
ATOM 3693 O O . ASP A 1 459 ? 10.166 30.370 6.831 1.00 50.88 459 ASP A O 1
ATOM 3697 N N . TRP A 1 460 ? 11.048 30.227 4.766 1.00 69.50 460 TRP A N 1
ATOM 3698 C CA . TRP A 1 460 ? 10.649 31.563 4.297 1.00 69.50 460 TRP A CA 1
ATOM 3699 C C . TRP A 1 460 ? 9.994 31.514 2.908 1.00 69.50 460 TRP A C 1
ATOM 3701 O O . TRP A 1 460 ? 10.481 32.087 1.924 1.00 69.50 460 TRP A O 1
ATOM 3711 N N . THR A 1 461 ? 8.863 30.811 2.831 1.00 55.31 461 THR A N 1
ATOM 3712 C CA . THR A 1 461 ? 8.057 30.633 1.609 1.00 55.31 461 THR A CA 1
ATOM 3713 C C . THR A 1 461 ? 7.693 31.955 0.929 1.00 55.31 461 THR A C 1
ATOM 3715 O O . THR A 1 461 ? 7.780 32.062 -0.294 1.00 55.31 461 THR A O 1
ATOM 3718 N N . ASP A 1 462 ? 7.362 32.996 1.698 1.00 63.41 462 ASP A N 1
ATOM 3719 C CA . ASP A 1 462 ? 6.932 34.298 1.179 1.00 63.41 462 ASP A CA 1
ATOM 3720 C C . ASP A 1 462 ? 8.041 35.045 0.415 1.00 63.41 462 ASP A C 1
ATOM 3722 O O . ASP A 1 462 ? 7.755 35.805 -0.513 1.00 63.41 462 ASP A O 1
ATOM 3726 N N . VAL A 1 463 ? 9.311 34.831 0.774 1.00 75.06 463 VAL A N 1
ATOM 3727 C CA . VAL A 1 463 ? 10.463 35.355 0.028 1.00 75.06 463 VAL A CA 1
ATOM 3728 C C . VAL A 1 463 ? 10.603 34.606 -1.297 1.00 75.06 463 VAL A C 1
ATOM 3730 O O . VAL A 1 463 ? 10.748 35.243 -2.340 1.00 75.06 463 VAL A O 1
ATOM 3733 N N . CYS A 1 464 ? 10.472 33.279 -1.296 1.00 74.44 464 CYS A N 1
ATOM 3734 C CA . CYS A 1 464 ? 10.543 32.481 -2.522 1.00 74.44 464 CYS A CA 1
ATOM 3735 C C . CYS A 1 464 ? 9.369 32.742 -3.486 1.00 74.44 464 CYS A C 1
ATOM 3737 O O . CYS A 1 464 ? 9.584 32.816 -4.698 1.00 74.44 464 CYS A O 1
ATOM 3739 N N . GLU A 1 465 ? 8.156 32.989 -2.983 1.00 69.81 465 GLU A N 1
ATOM 3740 C CA . GLU A 1 465 ? 7.017 33.428 -3.804 1.00 69.81 465 GLU A CA 1
ATOM 3741 C C . GLU A 1 465 ? 7.278 34.792 -4.470 1.00 69.81 465 GLU A C 1
ATOM 3743 O O . GLU A 1 465 ? 7.028 34.960 -5.671 1.00 69.81 465 GLU A O 1
ATOM 3748 N N . LYS A 1 466 ? 7.844 35.757 -3.725 1.00 76.94 466 LYS A N 1
ATOM 3749 C CA . LYS A 1 466 ? 8.233 37.083 -4.251 1.00 76.94 466 LYS A CA 1
ATOM 3750 C C . LYS A 1 466 ? 9.330 37.003 -5.317 1.00 76.94 466 LYS A C 1
ATOM 3752 O O . LYS A 1 466 ? 9.305 37.804 -6.246 1.00 76.94 466 LYS A O 1
ATOM 3757 N N . GLN A 1 467 ? 10.255 36.046 -5.206 1.00 76.62 467 GLN A N 1
ATOM 3758 C CA . GLN A 1 467 ? 11.302 35.783 -6.209 1.00 76.62 467 GLN A CA 1
ATOM 3759 C C . GLN A 1 467 ? 10.844 34.833 -7.338 1.00 76.62 467 GLN A C 1
ATOM 3761 O O . GLN A 1 467 ? 11.643 34.466 -8.203 1.00 76.62 467 GLN A O 1
ATOM 3766 N N . HIS A 1 468 ? 9.558 34.455 -7.356 1.00 77.25 468 HIS A N 1
ATOM 3767 C CA . HIS A 1 468 ? 8.927 33.581 -8.353 1.00 77.25 468 HIS A CA 1
ATOM 3768 C C . HIS A 1 468 ? 9.585 32.194 -8.493 1.00 77.25 468 HIS A C 1
ATOM 3770 O O . HIS A 1 468 ? 9.696 31.648 -9.594 1.00 77.25 468 HIS A O 1
ATOM 3776 N N . ILE A 1 469 ? 10.001 31.603 -7.370 1.00 76.12 469 ILE A N 1
ATOM 3777 C CA . ILE A 1 469 ? 10.571 30.253 -7.324 1.00 76.12 469 ILE A CA 1
ATOM 3778 C C . ILE A 1 469 ? 9.445 29.217 -7.460 1.00 76.12 469 ILE A C 1
ATOM 3780 O O . ILE A 1 469 ? 8.714 28.944 -6.513 1.00 76.12 469 ILE A O 1
ATOM 3784 N N . LEU A 1 470 ? 9.298 28.641 -8.657 1.00 60.12 470 LEU A N 1
ATOM 3785 C CA . LEU A 1 470 ? 8.258 27.646 -8.978 1.00 60.12 470 LEU A CA 1
ATOM 3786 C C . LEU A 1 470 ? 8.708 26.185 -8.793 1.00 60.12 470 LEU A C 1
ATOM 3788 O O . LEU A 1 470 ? 7.889 25.275 -8.880 1.00 60.12 470 LEU A O 1
ATOM 3792 N N . HIS A 1 471 ? 10.007 25.947 -8.617 1.00 57.56 471 HIS A N 1
ATOM 3793 C CA . HIS A 1 471 ? 10.623 24.627 -8.455 1.00 57.56 471 HIS A CA 1
ATOM 3794 C C . HIS A 1 471 ? 11.955 24.764 -7.708 1.00 57.56 471 HIS A C 1
ATOM 3796 O O . HIS A 1 471 ? 12.557 25.838 -7.706 1.00 57.56 471 HIS A O 1
ATOM 3802 N N . THR A 1 472 ? 12.435 23.690 -7.080 1.00 59.19 472 THR A N 1
ATOM 3803 C CA . THR A 1 472 ? 13.745 23.657 -6.411 1.00 59.19 472 THR A CA 1
ATOM 3804 C C . THR A 1 472 ? 14.586 22.458 -6.882 1.00 59.19 472 THR A C 1
ATOM 3806 O O . THR A 1 472 ? 14.010 21.459 -7.318 1.00 59.19 472 THR A O 1
ATOM 3809 N N . PRO A 1 473 ? 15.931 22.531 -6.806 1.00 72.94 473 PRO A N 1
ATOM 3810 C CA . PRO A 1 473 ? 16.710 23.742 -6.554 1.00 72.94 473 PRO A CA 1
ATOM 3811 C C . PRO A 1 473 ? 16.610 24.736 -7.725 1.00 72.94 473 PRO A C 1
ATOM 3813 O O . PRO A 1 473 ? 16.774 24.361 -8.883 1.00 72.94 473 PRO A O 1
ATOM 3816 N N . THR A 1 474 ? 16.365 26.013 -7.422 1.00 84.62 474 THR A N 1
ATOM 3817 C CA . THR A 1 474 ? 16.467 27.112 -8.399 1.00 84.62 474 THR A CA 1
ATOM 3818 C C . THR A 1 474 ? 17.660 27.975 -8.034 1.00 84.62 474 THR A C 1
ATOM 3820 O O . THR A 1 474 ? 17.848 28.346 -6.879 1.00 84.62 474 THR A O 1
ATOM 3823 N N . LEU A 1 475 ? 18.482 28.305 -9.023 1.00 88.94 475 LEU A N 1
ATOM 3824 C CA . LEU A 1 475 ? 19.700 29.083 -8.836 1.00 88.94 475 LEU A CA 1
ATOM 3825 C C . LEU A 1 475 ? 19.477 30.483 -9.410 1.00 88.94 475 LEU A C 1
ATOM 3827 O O . LEU A 1 475 ? 19.160 30.616 -10.593 1.00 88.94 475 LEU A O 1
ATOM 3831 N N . GLN A 1 476 ? 19.656 31.525 -8.598 1.00 88.12 476 GLN A N 1
ATOM 3832 C CA . GLN A 1 476 ? 19.578 32.915 -9.058 1.00 88.12 476 GLN A CA 1
ATOM 3833 C C . GLN A 1 476 ? 20.801 33.722 -8.615 1.00 88.12 476 GLN A C 1
ATOM 3835 O O . GLN A 1 476 ? 21.282 33.590 -7.491 1.00 88.12 476 GLN A O 1
ATOM 3840 N N . LEU A 1 477 ? 21.309 34.580 -9.498 1.00 84.19 477 LEU A N 1
ATOM 3841 C CA . LEU A 1 477 ? 22.457 35.447 -9.234 1.00 84.19 477 LEU A CA 1
ATOM 3842 C C . LEU A 1 477 ? 21.997 36.854 -8.817 1.00 84.19 477 LEU A C 1
ATOM 3844 O O . LEU A 1 477 ? 21.283 37.524 -9.568 1.00 84.19 477 LEU A O 1
ATOM 3848 N N . PHE A 1 478 ? 22.462 37.303 -7.649 1.00 80.69 478 PHE A N 1
ATOM 3849 C CA . PHE A 1 478 ? 22.197 38.621 -7.059 1.00 80.69 478 PHE A CA 1
ATOM 3850 C C . PHE A 1 478 ? 23.478 39.468 -6.981 1.00 80.69 478 PHE A C 1
ATOM 3852 O O . PHE A 1 478 ? 24.581 38.925 -6.916 1.00 80.69 478 PHE A O 1
ATOM 3859 N N . GLY A 1 479 ? 23.336 40.800 -6.948 1.00 71.38 479 GLY A N 1
ATOM 3860 C CA . GLY A 1 479 ? 24.427 41.754 -6.687 1.00 71.38 479 GLY A CA 1
ATOM 3861 C C . GLY A 1 479 ? 24.515 42.917 -7.688 1.00 71.38 479 GLY A C 1
ATOM 3862 O O . GLY A 1 479 ? 24.270 42.761 -8.881 1.00 71.38 479 GLY A O 1
ATOM 3863 N N . GLN A 1 480 ? 24.898 44.109 -7.215 1.00 58.34 480 GLN A N 1
ATOM 3864 C CA . GLN A 1 480 ? 24.812 45.365 -7.992 1.00 58.34 480 GLN A CA 1
ATOM 3865 C C . GLN A 1 480 ? 25.981 45.693 -8.952 1.00 58.34 480 GLN A C 1
ATOM 3867 O O . GLN A 1 480 ? 26.030 46.790 -9.520 1.00 58.34 480 GLN A O 1
ATOM 3872 N N . LYS A 1 481 ? 26.966 44.809 -9.154 1.00 49.44 481 LYS A N 1
ATOM 3873 C CA . LYS A 1 481 ? 28.204 45.207 -9.850 1.00 49.44 481 LYS A CA 1
ATOM 3874 C C . LYS A 1 481 ? 28.058 45.253 -11.383 1.00 49.44 481 LYS A C 1
ATOM 3876 O O . LYS A 1 481 ? 28.106 44.236 -12.060 1.00 49.44 481 LYS A O 1
ATOM 3881 N N . GLN A 1 482 ? 28.002 46.480 -11.914 1.00 44.91 482 GLN A N 1
ATOM 3882 C CA . GLN A 1 482 ? 28.191 46.850 -13.330 1.00 44.91 482 GLN A CA 1
ATOM 3883 C C . GLN A 1 482 ? 27.171 46.280 -14.339 1.00 44.91 482 GLN A C 1
ATOM 3885 O O . GLN A 1 482 ? 27.443 45.348 -15.096 1.00 44.91 482 GLN A O 1
ATOM 3890 N N . GLY A 1 483 ? 26.028 46.961 -14.457 1.00 48.56 483 GLY A N 1
ATOM 3891 C CA . GLY A 1 483 ? 25.211 46.919 -15.677 1.00 48.56 483 GLY A CA 1
ATOM 3892 C C . GLY A 1 483 ? 24.114 45.854 -15.736 1.00 48.56 483 GLY A C 1
ATOM 3893 O O . GLY A 1 483 ? 23.385 45.828 -16.728 1.00 48.56 483 GLY A O 1
ATOM 3894 N N . LEU A 1 484 ? 23.925 45.051 -14.680 1.00 48.91 484 LEU A N 1
ATOM 3895 C CA . LEU A 1 484 ? 22.620 44.434 -14.411 1.00 48.91 484 LEU A CA 1
ATOM 3896 C C . LEU A 1 484 ? 21.623 45.576 -14.150 1.00 48.91 484 LEU A C 1
ATOM 3898 O O . LEU A 1 484 ? 21.643 46.231 -13.110 1.00 48.91 484 LEU A O 1
ATOM 3902 N N . SER A 1 485 ? 20.862 45.920 -15.187 1.00 38.97 485 SER A N 1
ATOM 3903 C CA . SER A 1 485 ? 20.265 47.246 -15.341 1.00 38.97 485 SER A CA 1
ATOM 3904 C C . SER A 1 485 ? 18.942 47.400 -14.602 1.00 38.97 485 SER A C 1
ATOM 3906 O O . SER A 1 485 ? 17.982 46.715 -14.939 1.00 38.97 485 SER A O 1
ATOM 3908 N N . THR A 1 486 ? 18.861 48.415 -13.730 1.00 41.97 486 THR A N 1
ATOM 3909 C CA . THR A 1 486 ? 17.656 49.222 -13.394 1.00 41.97 486 THR A CA 1
ATOM 3910 C C . THR A 1 486 ? 16.386 48.515 -12.889 1.00 41.97 486 THR A C 1
ATOM 3912 O O . THR A 1 486 ? 15.435 49.194 -12.511 1.00 41.97 486 THR A O 1
ATOM 3915 N N . SER A 1 487 ? 16.360 47.189 -12.852 1.00 43.28 487 SER A N 1
ATOM 3916 C CA . SER A 1 487 ? 15.265 46.336 -12.401 1.00 43.28 487 SER A CA 1
ATOM 3917 C C . SER A 1 487 ? 15.731 45.544 -11.183 1.00 43.28 487 SER A C 1
ATOM 3919 O O . SER A 1 487 ? 16.859 45.054 -11.163 1.00 43.28 487 SER A O 1
ATOM 3921 N N . LYS A 1 488 ? 14.868 45.398 -10.173 1.00 51.06 488 LYS A N 1
ATOM 3922 C CA . LYS A 1 488 ? 15.139 44.650 -8.930 1.00 51.06 488 LYS A CA 1
ATOM 3923 C C . LYS A 1 488 ? 15.096 43.119 -9.124 1.00 51.06 488 LYS A C 1
ATOM 3925 O O . LYS A 1 488 ? 14.596 42.406 -8.268 1.00 51.06 488 LYS A O 1
ATOM 3930 N N . THR A 1 489 ? 15.516 42.612 -10.278 1.00 58.94 489 THR A N 1
ATOM 3931 C CA . THR A 1 489 ? 15.258 41.228 -10.706 1.00 58.94 489 THR A CA 1
ATOM 3932 C C . THR A 1 489 ? 16.558 40.451 -10.846 1.00 58.94 489 THR A C 1
ATOM 3934 O O . THR A 1 489 ? 17.421 40.847 -11.632 1.00 58.94 489 THR A O 1
ATOM 3937 N N . ALA A 1 490 ? 16.674 39.347 -10.108 1.00 72.81 490 ALA A N 1
ATOM 3938 C CA . ALA A 1 490 ? 17.805 38.427 -10.174 1.00 72.81 490 ALA A CA 1
ATOM 3939 C C . ALA A 1 490 ? 17.915 37.727 -11.544 1.00 72.81 490 ALA A C 1
ATOM 3941 O O . ALA A 1 490 ? 16.942 37.648 -12.298 1.00 72.81 490 ALA A O 1
ATOM 3942 N N . ILE A 1 491 ? 19.101 37.201 -11.873 1.00 79.88 491 ILE A N 1
ATOM 3943 C CA . ILE A 1 491 ? 19.291 36.378 -13.081 1.00 79.88 491 ILE A CA 1
ATOM 3944 C C . ILE A 1 491 ? 19.080 34.906 -12.728 1.00 79.88 491 ILE A C 1
ATOM 3946 O O . ILE A 1 491 ? 19.873 34.347 -11.974 1.00 79.88 491 ILE A O 1
ATOM 3950 N N . ASN A 1 492 ? 18.076 34.265 -13.331 1.00 80.00 492 ASN A N 1
ATOM 3951 C CA . ASN A 1 492 ? 17.887 32.814 -13.251 1.00 80.00 492 ASN A CA 1
ATOM 3952 C C . ASN A 1 492 ? 19.002 32.071 -14.003 1.00 80.00 492 ASN A C 1
ATOM 3954 O O . ASN A 1 492 ? 19.255 32.338 -15.180 1.00 80.00 492 ASN A O 1
ATOM 3958 N N . TYR A 1 493 ? 19.616 31.091 -13.348 1.00 83.12 493 TYR A N 1
ATOM 3959 C CA . TYR A 1 493 ? 20.482 30.110 -13.988 1.00 83.12 493 TYR A CA 1
ATOM 3960 C C . TYR A 1 493 ? 19.643 29.037 -14.695 1.00 83.12 493 TYR A C 1
ATOM 3962 O O . TYR A 1 493 ? 18.672 28.531 -14.140 1.00 83.12 493 TYR A O 1
ATOM 3970 N N . THR A 1 494 ? 20.023 28.686 -15.925 1.00 73.56 494 THR A N 1
ATOM 3971 C CA . THR A 1 494 ? 19.311 27.712 -16.779 1.00 73.56 494 THR A CA 1
ATOM 3972 C C . THR A 1 494 ? 20.252 26.686 -17.430 1.00 73.56 494 THR A C 1
ATOM 3974 O O . THR A 1 494 ? 19.887 26.023 -18.403 1.00 73.56 494 THR A O 1
ATOM 3977 N N . GLY A 1 495 ? 21.486 26.578 -16.922 1.00 67.44 495 GLY A N 1
ATOM 3978 C CA . GLY A 1 495 ? 22.465 25.573 -17.342 1.00 67.44 495 GLY A CA 1
ATOM 3979 C C . GLY A 1 495 ? 22.315 24.243 -16.594 1.00 67.44 495 GLY A C 1
ATOM 3980 O O . GLY A 1 495 ? 21.366 24.044 -15.838 1.00 67.44 495 GLY A O 1
ATOM 3981 N N . ALA A 1 496 ? 23.255 23.323 -16.815 1.00 69.06 496 ALA A N 1
ATOM 3982 C CA . ALA A 1 496 ? 23.290 22.045 -16.108 1.00 69.06 496 ALA A CA 1
ATOM 3983 C C . ALA A 1 496 ? 23.666 22.247 -14.631 1.00 69.06 496 ALA A C 1
ATOM 3985 O O . ALA A 1 496 ? 24.562 23.024 -14.320 1.00 69.06 496 ALA A O 1
ATOM 3986 N N . LEU A 1 497 ? 23.031 21.516 -13.711 1.00 68.62 497 LEU A N 1
ATOM 3987 C CA . LEU A 1 497 ? 23.277 21.643 -12.265 1.00 68.62 497 LEU A CA 1
ATOM 3988 C C . LEU A 1 497 ? 24.578 20.960 -11.789 1.00 68.62 497 LEU A C 1
ATOM 3990 O O . LEU A 1 497 ? 24.693 20.571 -10.632 1.00 68.62 497 LEU A O 1
ATOM 3994 N N . HIS A 1 498 ? 25.567 20.825 -12.672 1.00 70.44 498 HIS A N 1
ATOM 3995 C CA . HIS A 1 498 ? 26.884 20.311 -12.322 1.00 70.44 498 HIS A CA 1
ATOM 3996 C C . HIS A 1 498 ? 27.791 21.450 -11.834 1.00 70.44 498 HIS A C 1
ATOM 3998 O O . HIS A 1 498 ? 27.714 22.586 -12.316 1.00 70.44 498 HIS A O 1
ATOM 4004 N N . ALA A 1 499 ? 28.678 21.152 -10.881 1.00 69.94 499 ALA A N 1
ATOM 4005 C CA . ALA A 1 499 ? 29.513 22.167 -10.245 1.00 69.94 499 ALA A CA 1
ATOM 4006 C C . ALA A 1 499 ? 30.374 22.939 -11.259 1.00 69.94 499 ALA A C 1
ATOM 4008 O O . ALA A 1 499 ? 30.491 24.158 -11.148 1.00 69.94 499 ALA A O 1
ATOM 4009 N N . THR A 1 500 ? 30.918 22.277 -12.288 1.00 69.88 500 THR A N 1
ATOM 4010 C CA . THR A 1 500 ? 31.733 22.942 -13.324 1.00 69.88 500 THR A CA 1
ATOM 4011 C C . THR A 1 500 ? 30.957 23.989 -14.112 1.00 69.88 500 THR A C 1
ATOM 4013 O O . THR A 1 500 ? 31.491 25.064 -14.368 1.00 69.88 500 THR A O 1
ATOM 4016 N N . ASP A 1 501 ? 29.704 23.718 -14.467 1.00 73.56 501 ASP A N 1
ATOM 4017 C CA . ASP A 1 501 ? 28.884 24.573 -15.329 1.00 73.56 501 ASP A CA 1
ATOM 4018 C C . ASP A 1 501 ? 28.348 25.793 -14.577 1.00 73.56 501 ASP A C 1
ATOM 4020 O O . ASP A 1 501 ? 28.293 26.900 -15.121 1.00 73.56 501 ASP A O 1
ATOM 4024 N N . ILE A 1 502 ? 28.004 25.616 -13.302 1.00 79.06 502 ILE A N 1
ATOM 4025 C CA . ILE A 1 502 ? 27.633 26.711 -12.399 1.00 79.06 502 ILE A CA 1
ATOM 4026 C C . ILE A 1 502 ? 28.854 27.595 -12.122 1.00 79.06 502 ILE A C 1
ATOM 4028 O O . ILE A 1 502 ? 28.775 28.824 -12.187 1.00 79.06 502 ILE A O 1
ATOM 4032 N N . MET A 1 503 ? 30.014 26.982 -11.882 1.00 75.12 503 MET A N 1
ATOM 4033 C CA . MET A 1 503 ? 31.270 27.700 -11.685 1.00 75.12 503 MET A CA 1
ATOM 4034 C C . MET A 1 503 ? 31.721 28.448 -12.941 1.00 75.12 503 MET A C 1
ATOM 4036 O O . MET A 1 503 ? 32.132 29.607 -12.842 1.00 75.12 503 MET A O 1
ATOM 4040 N N . ALA A 1 504 ? 31.584 27.842 -14.122 1.00 76.06 504 ALA A N 1
ATOM 4041 C CA . ALA A 1 504 ? 31.828 28.496 -15.401 1.00 76.06 504 ALA A CA 1
ATOM 4042 C C . ALA A 1 504 ? 30.899 29.697 -15.591 1.00 76.06 504 ALA A C 1
ATOM 4044 O O . ALA A 1 504 ? 31.370 30.779 -15.935 1.00 76.06 504 ALA A O 1
ATOM 4045 N N . PHE A 1 505 ? 29.609 29.551 -15.284 1.00 80.81 505 PHE A N 1
ATOM 4046 C CA . PHE A 1 505 ? 28.639 30.640 -15.359 1.00 80.81 505 PHE A CA 1
ATOM 4047 C C . PHE A 1 505 ? 28.993 31.829 -14.463 1.00 80.81 505 PHE A C 1
ATOM 4049 O O . PHE A 1 505 ? 28.959 32.973 -14.926 1.00 80.81 505 PHE A O 1
ATOM 4056 N N . LEU A 1 506 ? 29.381 31.576 -13.211 1.00 77.81 506 LEU A N 1
ATOM 4057 C CA . LEU A 1 506 ? 29.786 32.624 -12.274 1.00 77.81 506 LEU A CA 1
ATOM 4058 C C . LEU A 1 506 ? 31.116 33.280 -12.661 1.00 77.81 506 LEU A C 1
ATOM 4060 O O . LEU A 1 506 ? 31.241 34.505 -12.607 1.00 77.81 506 LEU A O 1
ATOM 4064 N N . TYR A 1 507 ? 32.098 32.486 -13.093 1.00 76.56 507 TYR A N 1
ATOM 4065 C CA . TYR A 1 507 ? 33.392 33.001 -13.534 1.00 76.56 507 TYR A CA 1
ATOM 4066 C C . TYR A 1 507 ? 33.256 33.843 -14.809 1.00 76.56 507 TYR A C 1
ATOM 4068 O O . TYR A 1 507 ? 33.797 34.943 -14.883 1.00 76.56 507 TYR A O 1
ATOM 4076 N N . LEU A 1 508 ? 32.455 33.397 -15.780 1.00 78.50 508 LEU A N 1
ATOM 4077 C CA . LEU A 1 508 ? 32.158 34.150 -17.001 1.00 78.50 508 LEU A CA 1
ATOM 4078 C C . LEU A 1 508 ? 31.332 35.422 -16.727 1.00 78.50 508 LEU A C 1
ATOM 4080 O O . LEU A 1 508 ? 31.513 36.417 -17.426 1.00 78.50 508 LEU A O 1
ATOM 4084 N N . HIS A 1 509 ? 30.491 35.450 -15.686 1.00 78.12 509 HIS A N 1
ATOM 4085 C CA . HIS A 1 509 ? 29.813 36.677 -15.241 1.00 78.12 509 HIS A CA 1
ATOM 4086 C C . HIS A 1 509 ? 30.762 37.726 -14.639 1.00 78.12 509 HIS A C 1
ATOM 4088 O O . HIS A 1 509 ? 30.463 38.921 -14.716 1.00 78.12 509 HIS A O 1
ATOM 4094 N N . HIS A 1 510 ? 31.910 37.308 -14.091 1.00 73.75 510 HIS A N 1
ATOM 4095 C CA . HIS A 1 510 ? 32.942 38.215 -13.577 1.00 73.75 510 HIS A CA 1
ATOM 4096 C C . HIS A 1 510 ? 33.609 39.049 -14.685 1.00 73.75 510 HIS A C 1
ATOM 4098 O O . HIS A 1 510 ? 34.101 40.146 -14.420 1.00 73.75 510 HIS A O 1
ATOM 4104 N N . PHE A 1 511 ? 33.610 38.557 -15.928 1.00 72.94 511 PHE A N 1
ATOM 4105 C CA . PHE A 1 511 ? 34.106 39.309 -17.076 1.00 72.94 511 PHE A CA 1
ATOM 4106 C C . PHE A 1 511 ? 33.097 40.355 -17.560 1.00 72.94 511 PHE A C 1
ATOM 4108 O O . PHE A 1 511 ? 31.878 40.237 -17.390 1.00 72.94 511 PHE A O 1
ATOM 4115 N N . ASN A 1 512 ? 33.632 41.380 -18.226 1.00 72.44 512 ASN A N 1
ATOM 4116 C CA . ASN A 1 512 ? 32.844 42.262 -19.078 1.00 72.44 512 ASN A CA 1
ATOM 4117 C C . ASN A 1 512 ? 32.197 41.449 -20.211 1.00 72.44 512 ASN A C 1
ATOM 4119 O O . ASN A 1 512 ? 32.767 40.453 -20.650 1.00 72.44 512 ASN A O 1
ATOM 4123 N N . GLU A 1 513 ? 31.062 41.932 -20.729 1.00 76.44 513 GLU A N 1
ATOM 4124 C CA . GLU A 1 513 ? 30.303 41.304 -21.829 1.00 76.44 513 GLU A CA 1
ATOM 4125 C C . GLU A 1 513 ? 31.209 40.883 -23.002 1.00 76.44 513 GLU A C 1
ATOM 4127 O O . GLU A 1 513 ? 31.047 39.799 -23.544 1.00 76.44 513 GLU A O 1
ATOM 4132 N N . THR A 1 514 ? 32.226 41.689 -23.330 1.00 83.38 514 THR A N 1
ATOM 4133 C CA . THR A 1 514 ? 33.306 41.318 -24.257 1.00 83.38 514 THR A CA 1
ATOM 4134 C C . THR A 1 514 ? 34.680 41.699 -23.709 1.00 83.38 514 THR A C 1
ATOM 4136 O O . THR A 1 514 ? 34.847 42.797 -23.170 1.00 83.38 514 THR A O 1
ATOM 4139 N N . VAL A 1 515 ? 35.687 40.848 -23.924 1.00 87.25 515 VAL A N 1
ATOM 4140 C CA . VAL A 1 515 ? 37.085 41.088 -23.525 1.00 87.25 515 VAL A CA 1
ATOM 4141 C C . VAL A 1 515 ? 37.937 41.486 -24.735 1.00 87.25 515 VAL A C 1
ATOM 4143 O O . VAL A 1 515 ? 38.098 40.708 -25.674 1.00 87.25 515 VAL A O 1
ATOM 4146 N N . HIS A 1 516 ? 38.511 42.691 -24.711 1.00 89.19 516 HIS A N 1
ATOM 4147 C CA . HIS A 1 516 ? 39.469 43.140 -25.730 1.00 89.19 516 HIS A CA 1
ATOM 4148 C C . HIS A 1 516 ? 40.850 42.530 -25.472 1.00 89.19 516 HIS A C 1
ATOM 4150 O O . HIS A 1 516 ? 41.362 42.620 -24.355 1.00 89.19 516 HIS A O 1
ATOM 4156 N N . LEU A 1 517 ? 41.446 41.919 -26.495 1.00 88.81 517 LEU A N 1
ATOM 4157 C CA . LEU A 1 517 ? 42.764 41.285 -26.417 1.00 88.81 517 LEU A CA 1
ATOM 4158 C C . LEU A 1 517 ? 43.851 42.128 -27.090 1.00 88.81 517 LEU A C 1
ATOM 4160 O O . LEU A 1 517 ? 43.599 42.884 -28.029 1.00 88.81 517 LEU A O 1
ATOM 4164 N N . LYS A 1 518 ? 45.097 41.940 -26.655 1.00 88.25 518 LYS A N 1
ATOM 4165 C CA . LYS A 1 518 ? 46.301 42.445 -27.327 1.00 88.25 518 LYS A CA 1
ATOM 4166 C C . LYS A 1 518 ? 46.950 41.320 -28.133 1.00 88.25 518 LYS A C 1
ATOM 4168 O O . LYS A 1 518 ? 46.739 40.141 -27.867 1.00 88.25 518 LYS A O 1
ATOM 4173 N N . GLU A 1 519 ? 47.816 41.666 -29.090 1.00 81.94 519 GLU A N 1
ATOM 4174 C CA . GLU A 1 519 ? 48.513 40.659 -29.916 1.00 81.94 519 GLU A CA 1
ATOM 4175 C C . GLU A 1 519 ? 49.339 39.660 -29.070 1.00 81.94 519 GLU A C 1
ATOM 4177 O O . GLU A 1 519 ? 49.471 38.493 -29.434 1.00 81.94 519 GLU A O 1
ATOM 4182 N N . ALA A 1 520 ? 49.843 40.099 -27.911 1.00 84.12 520 ALA A N 1
ATOM 4183 C CA . ALA A 1 520 ? 50.593 39.269 -26.967 1.00 84.12 520 ALA A CA 1
ATOM 4184 C C . ALA A 1 520 ? 49.742 38.211 -26.233 1.00 84.12 520 ALA A C 1
ATOM 4186 O O . ALA A 1 520 ? 50.303 37.229 -25.752 1.00 84.12 520 ALA A O 1
ATOM 4187 N N . ASP A 1 521 ? 48.418 38.380 -26.171 1.00 85.06 521 ASP A N 1
ATOM 4188 C CA . ASP A 1 521 ? 47.498 37.477 -25.460 1.00 85.06 521 ASP A CA 1
ATOM 4189 C C . ASP A 1 521 ? 47.051 36.287 -26.335 1.00 85.06 521 ASP A C 1
ATOM 4191 O O . ASP A 1 521 ? 46.515 35.292 -25.850 1.00 85.06 521 ASP A O 1
ATOM 4195 N N . ILE A 1 522 ? 47.287 36.368 -27.648 1.00 84.19 522 ILE A N 1
ATOM 4196 C CA . ILE A 1 522 ? 46.850 35.369 -28.632 1.00 84.19 522 ILE A CA 1
ATOM 4197 C C . ILE A 1 522 ? 47.462 33.974 -28.385 1.00 84.19 522 ILE A C 1
ATOM 4199 O O . ILE A 1 522 ? 46.714 32.996 -28.448 1.00 84.19 522 ILE A O 1
ATOM 4203 N N . PRO A 1 523 ? 48.775 33.810 -28.107 1.00 85.06 523 PRO A N 1
ATOM 4204 C CA . PRO A 1 523 ? 49.362 32.480 -27.932 1.00 85.06 523 PRO A CA 1
ATOM 4205 C C . PRO A 1 523 ? 48.802 31.731 -26.718 1.00 85.06 523 PRO A C 1
ATOM 4207 O O . PRO A 1 523 ? 48.585 30.525 -26.808 1.00 85.06 523 PRO A O 1
ATOM 4210 N N . SER A 1 524 ? 48.533 32.435 -25.612 1.00 83.12 524 SER A N 1
ATOM 4211 C CA . SER A 1 524 ? 47.945 31.837 -24.409 1.00 83.12 524 SER A CA 1
ATOM 4212 C C . SER A 1 524 ? 46.453 31.544 -24.578 1.00 83.12 524 SER A C 1
ATOM 4214 O O . SER A 1 524 ? 45.966 30.570 -24.009 1.00 83.12 524 SER A O 1
ATOM 4216 N N . LEU A 1 525 ? 45.723 32.317 -25.392 1.00 84.31 525 LEU A N 1
ATOM 4217 C CA . LEU A 1 525 ? 44.333 31.997 -25.739 1.00 84.31 525 LEU A CA 1
ATOM 4218 C C . LEU A 1 525 ? 44.258 30.694 -26.546 1.00 84.31 525 LEU A C 1
ATOM 4220 O O . LEU A 1 525 ? 43.470 29.806 -26.229 1.00 84.31 525 LEU A O 1
ATOM 4224 N N . LEU A 1 526 ? 45.111 30.549 -27.563 1.00 83.25 526 LEU A N 1
ATOM 4225 C CA . LEU A 1 526 ? 45.132 29.359 -28.415 1.00 83.25 526 LEU A CA 1
ATOM 4226 C C . LEU A 1 526 ? 45.560 28.092 -27.656 1.00 83.25 526 LEU A C 1
ATOM 4228 O O . LEU A 1 526 ? 45.040 27.023 -27.955 1.00 83.25 526 LEU A O 1
ATOM 4232 N N . SER A 1 527 ? 46.441 28.200 -26.654 1.00 79.25 527 SER A N 1
ATOM 4233 C CA . SER A 1 527 ? 46.828 27.069 -25.793 1.00 79.25 527 SER A CA 1
ATOM 4234 C C . SER A 1 527 ? 45.865 26.792 -24.628 1.00 79.25 527 SER A C 1
ATOM 4236 O O . SER A 1 527 ? 46.126 25.886 -23.840 1.00 79.25 527 SER A O 1
ATOM 4238 N N . GLY A 1 528 ? 44.793 27.579 -24.468 1.00 73.62 528 GLY A N 1
ATOM 4239 C CA . GLY A 1 528 ? 43.837 27.454 -23.357 1.00 73.62 528 GLY A CA 1
ATOM 4240 C C . GLY A 1 528 ? 44.336 27.998 -22.011 1.00 73.62 528 GLY A C 1
ATOM 4241 O O . GLY A 1 528 ? 43.599 28.027 -21.026 1.00 73.62 528 GLY A O 1
ATOM 4242 N N . GLN A 1 529 ? 45.579 28.481 -21.964 1.00 77.44 529 GLN A N 1
ATOM 4243 C CA . GLN A 1 529 ? 46.241 28.979 -20.756 1.00 77.44 529 GLN A CA 1
ATOM 4244 C C . GLN A 1 529 ? 45.882 30.435 -20.417 1.00 77.44 529 GLN A C 1
ATOM 4246 O O . GLN A 1 529 ? 46.233 30.914 -19.338 1.00 77.44 529 GLN A O 1
ATOM 4251 N N . PHE A 1 530 ? 45.194 31.159 -21.307 1.00 76.56 530 PHE A N 1
ATOM 4252 C CA . PHE A 1 530 ? 44.748 32.532 -21.060 1.00 76.56 530 PHE A CA 1
ATOM 4253 C C . PHE A 1 530 ? 43.854 32.589 -19.818 1.00 76.56 530 PHE A C 1
ATOM 4255 O O . PHE A 1 530 ? 42.729 32.097 -19.825 1.00 76.56 530 PHE A O 1
ATOM 4262 N N . GLN A 1 531 ? 44.388 33.166 -18.738 1.00 71.50 531 GLN A N 1
ATOM 4263 C CA . GLN A 1 531 ? 43.726 33.263 -17.431 1.00 71.50 531 GLN A CA 1
ATOM 4264 C C . GLN A 1 531 ? 43.193 31.910 -16.909 1.00 71.50 531 GLN A C 1
ATOM 4266 O O . GLN A 1 531 ? 42.184 31.858 -16.214 1.00 71.50 531 GLN A O 1
ATOM 4271 N N . SER A 1 532 ? 43.879 30.809 -17.252 1.00 67.06 532 SER A N 1
ATOM 4272 C CA . SER A 1 532 ? 43.507 29.429 -16.890 1.00 67.06 532 SER A CA 1
ATOM 4273 C C . SER A 1 532 ? 42.115 28.984 -17.371 1.00 67.06 532 SER A C 1
ATOM 4275 O O . SER A 1 532 ? 41.529 28.064 -16.800 1.00 67.06 532 SER A O 1
ATOM 4277 N N . ILE A 1 533 ? 41.566 29.616 -18.414 1.00 68.19 533 ILE A N 1
ATOM 4278 C CA . ILE A 1 533 ? 40.155 29.446 -18.778 1.00 68.19 533 ILE A CA 1
ATOM 4279 C C . ILE A 1 533 ? 39.788 28.048 -19.303 1.00 68.19 533 ILE A C 1
ATOM 4281 O O . ILE A 1 533 ? 38.659 27.606 -19.088 1.00 68.19 533 ILE A O 1
ATOM 4285 N N . ALA A 1 534 ? 40.728 27.317 -19.914 1.00 64.44 534 ALA A N 1
ATOM 4286 C CA . ALA A 1 534 ? 40.482 25.947 -20.378 1.00 64.44 534 ALA A CA 1
ATOM 4287 C C . ALA A 1 534 ? 40.230 24.938 -19.239 1.00 64.44 534 ALA A C 1
ATOM 4289 O O . ALA A 1 534 ? 39.714 23.854 -19.491 1.00 64.44 534 ALA A O 1
ATOM 4290 N N . ASN A 1 535 ? 40.529 25.301 -17.985 1.00 66.00 535 ASN A N 1
ATOM 4291 C CA . ASN A 1 535 ? 40.173 24.504 -16.805 1.00 66.00 535 ASN A CA 1
ATOM 4292 C C . ASN A 1 535 ? 38.700 24.690 -16.379 1.00 66.00 535 ASN A C 1
ATOM 4294 O O . ASN A 1 535 ? 38.270 24.076 -15.406 1.00 66.00 535 ASN A O 1
ATOM 4298 N N . ILE A 1 536 ? 37.957 25.585 -17.043 1.00 65.75 536 ILE A N 1
ATOM 4299 C CA . ILE A 1 536 ? 36.620 26.050 -16.636 1.00 65.75 536 ILE A CA 1
ATOM 4300 C C . ILE A 1 536 ? 35.611 25.899 -17.781 1.00 65.75 536 ILE A C 1
ATOM 4302 O O . ILE A 1 536 ? 34.477 25.491 -17.562 1.00 65.75 536 ILE A O 1
ATOM 4306 N N . THR A 1 537 ? 36.012 26.222 -19.013 1.00 72.56 537 THR A N 1
ATOM 4307 C CA . THR A 1 537 ? 35.213 26.010 -20.228 1.00 72.56 537 THR A CA 1
ATOM 4308 C C . THR A 1 537 ? 36.066 25.331 -21.289 1.00 72.56 537 THR A C 1
ATOM 4310 O O . THR A 1 537 ? 37.215 25.703 -21.503 1.00 72.56 537 THR A O 1
ATOM 4313 N N . SER A 1 538 ? 35.486 24.373 -22.008 1.00 72.38 538 SER A N 1
ATOM 4314 C CA . SER A 1 538 ? 36.124 23.700 -23.146 1.00 72.38 538 SER A CA 1
ATOM 4315 C C . SER A 1 538 ? 36.164 24.551 -24.424 1.00 72.38 538 SER A C 1
ATOM 4317 O O . SER A 1 538 ? 36.831 24.157 -25.382 1.00 72.38 538 SER A O 1
ATOM 4319 N N . HIS A 1 539 ? 35.482 25.707 -24.449 1.00 81.12 539 HIS A N 1
ATOM 4320 C CA . HIS A 1 539 ? 35.322 26.557 -25.637 1.00 81.12 539 HIS A CA 1
ATOM 4321 C C . HIS A 1 539 ? 35.423 28.076 -25.364 1.00 81.12 539 HIS A C 1
ATOM 4323 O O . HIS A 1 539 ? 35.169 28.548 -24.250 1.00 81.12 539 HIS A O 1
ATOM 4329 N N . CYS A 1 540 ? 35.758 28.850 -26.403 1.00 88.06 540 CYS A N 1
ATOM 4330 C CA . CYS A 1 540 ? 35.855 30.317 -26.396 1.00 88.06 540 CYS A CA 1
ATOM 4331 C C . CYS A 1 540 ? 35.610 30.907 -27.801 1.00 88.06 540 CYS A C 1
ATOM 4333 O O . CYS A 1 540 ? 35.924 30.261 -28.801 1.00 88.06 540 CYS A O 1
ATOM 4335 N N . LEU A 1 541 ? 35.094 32.140 -27.892 1.00 91.81 541 LEU A N 1
ATOM 4336 C CA . LEU A 1 541 ? 34.960 32.888 -29.148 1.00 91.81 541 LEU A CA 1
ATOM 4337 C C . LEU A 1 541 ? 35.940 34.068 -29.228 1.00 91.81 541 LEU A C 1
ATOM 4339 O O . LEU A 1 541 ? 36.143 34.795 -28.257 1.00 91.81 541 LEU A O 1
ATOM 4343 N N . LEU A 1 542 ? 36.499 34.289 -30.418 1.00 92.69 542 LEU A N 1
ATOM 4344 C CA . LEU A 1 542 ? 37.412 35.370 -30.784 1.00 92.69 542 LEU A CA 1
ATOM 4345 C C . LEU A 1 542 ? 36.893 36.107 -32.028 1.00 92.69 542 LEU A C 1
ATOM 4347 O O . LEU A 1 542 ? 36.998 35.620 -33.152 1.00 92.69 542 LEU A O 1
ATOM 4351 N N . GLY A 1 543 ? 36.347 37.304 -31.837 1.00 92.94 543 GLY A N 1
ATOM 4352 C CA . GLY A 1 543 ? 35.965 38.205 -32.921 1.00 92.94 543 GLY A CA 1
ATOM 4353 C C . GLY A 1 543 ? 37.162 38.963 -33.505 1.00 92.94 543 GLY A C 1
ATOM 4354 O O . GLY A 1 543 ? 37.998 39.480 -32.765 1.00 92.94 543 GLY A O 1
ATOM 4355 N N . LEU A 1 544 ? 37.245 39.061 -34.831 1.00 93.31 544 LEU A N 1
ATOM 4356 C CA . LEU A 1 544 ? 38.244 39.854 -35.551 1.00 93.31 544 LEU A CA 1
ATOM 4357 C C . LEU A 1 544 ? 37.520 40.972 -36.305 1.00 93.31 544 LEU A C 1
ATOM 4359 O O . LEU A 1 544 ? 36.786 40.693 -37.255 1.00 93.31 544 LEU A O 1
ATOM 4363 N N . PHE A 1 545 ? 37.725 42.225 -35.892 1.00 93.75 545 PHE A N 1
ATOM 4364 C CA . PHE A 1 545 ? 36.951 43.374 -36.377 1.00 93.75 545 PHE A CA 1
ATOM 4365 C C . PHE A 1 545 ? 37.821 44.587 -36.735 1.00 93.75 545 PHE A C 1
ATOM 4367 O O . PHE A 1 545 ? 38.993 44.687 -36.364 1.00 93.75 545 PHE A O 1
ATOM 4374 N N . SER A 1 546 ? 37.228 45.540 -37.455 1.00 89.12 546 SER A N 1
ATOM 4375 C CA . SER A 1 546 ? 37.750 46.910 -37.530 1.00 89.12 546 SER A CA 1
ATOM 4376 C C . SER A 1 546 ? 37.356 47.682 -36.265 1.00 89.12 546 SER A C 1
ATOM 4378 O O . SER A 1 546 ? 36.394 47.321 -35.591 1.00 89.12 546 SER A O 1
ATOM 4380 N N . GLU A 1 547 ? 38.091 48.744 -35.931 1.00 86.62 547 GLU A N 1
ATOM 4381 C CA . GLU A 1 547 ? 37.691 49.650 -34.843 1.00 86.62 547 GLU A CA 1
ATOM 4382 C C . GLU A 1 547 ? 36.326 50.293 -35.148 1.00 86.62 547 GLU A C 1
ATOM 4384 O O . GLU A 1 547 ? 36.024 50.587 -36.305 1.00 86.62 547 GLU A O 1
ATOM 4389 N N . ASP A 1 548 ? 35.493 50.435 -34.112 1.00 82.44 548 ASP A N 1
ATOM 4390 C CA . ASP A 1 548 ? 34.137 51.015 -34.130 1.00 82.44 548 ASP A CA 1
ATOM 4391 C C . ASP A 1 548 ? 33.148 50.457 -35.180 1.00 82.44 548 ASP A C 1
ATOM 4393 O O . ASP A 1 548 ? 32.131 51.087 -35.496 1.00 82.44 548 ASP A O 1
ATOM 4397 N N . SER A 1 549 ? 33.401 49.249 -35.699 1.00 87.44 549 SER A N 1
ATOM 4398 C CA . SER A 1 549 ? 32.568 48.622 -36.733 1.00 87.44 549 SER A CA 1
ATOM 4399 C C . SER A 1 549 ? 31.193 48.169 -36.212 1.00 87.44 549 SER A C 1
ATOM 4401 O O . SER A 1 549 ? 30.999 47.909 -35.022 1.00 87.44 549 SER A O 1
ATOM 4403 N N . GLU A 1 550 ? 30.201 48.068 -37.103 1.00 87.69 550 GLU A N 1
ATOM 4404 C CA . GLU A 1 550 ? 28.843 47.650 -36.720 1.00 87.69 550 GLU A CA 1
ATOM 4405 C C . GLU A 1 550 ? 28.797 46.159 -36.341 1.00 87.69 550 GLU A C 1
ATOM 4407 O O . GLU A 1 550 ? 28.064 45.755 -35.441 1.00 87.69 550 GLU A O 1
ATOM 4412 N N . GLU A 1 551 ? 29.654 45.345 -36.957 1.00 91.00 551 GLU A N 1
ATOM 4413 C CA . GLU A 1 551 ? 29.833 43.929 -36.634 1.00 91.00 551 GLU A CA 1
ATOM 4414 C C . GLU A 1 551 ? 30.384 43.728 -35.220 1.00 91.00 551 GLU A C 1
ATOM 4416 O O . GLU A 1 551 ? 29.944 42.808 -34.532 1.00 91.00 551 GLU A O 1
ATOM 4421 N N . LEU A 1 552 ? 31.274 44.614 -34.750 1.00 91.19 552 LEU A N 1
ATOM 4422 C CA . LEU A 1 552 ? 31.728 44.614 -33.358 1.00 91.19 552 LEU A CA 1
ATOM 4423 C C . LEU A 1 552 ? 30.561 44.904 -32.400 1.00 91.19 552 LEU A C 1
ATOM 4425 O O . LEU A 1 552 ? 30.408 44.204 -31.403 1.00 91.19 552 LEU A O 1
ATOM 4429 N N . LYS A 1 553 ? 29.680 45.863 -32.720 1.00 90.12 553 LYS A N 1
ATOM 4430 C CA . LYS A 1 553 ? 28.484 46.150 -31.900 1.00 90.12 553 LYS A CA 1
ATOM 4431 C C . LYS A 1 553 ? 27.499 44.978 -31.885 1.00 90.12 553 LYS A C 1
ATOM 4433 O O . LYS A 1 553 ? 26.942 44.667 -30.834 1.00 90.12 553 LYS A O 1
ATOM 4438 N N . ASN A 1 554 ? 27.299 44.309 -33.022 1.00 91.31 554 ASN A N 1
ATOM 4439 C CA . ASN A 1 554 ? 26.470 43.104 -33.109 1.00 91.31 554 ASN A CA 1
ATOM 4440 C C . ASN A 1 554 ? 27.067 41.936 -32.310 1.00 91.31 554 ASN A C 1
ATOM 4442 O O . ASN A 1 554 ? 26.333 41.248 -31.602 1.00 91.31 554 ASN A O 1
ATOM 4446 N N . PHE A 1 555 ? 28.388 41.749 -32.367 1.00 92.38 555 PHE A N 1
ATOM 4447 C CA . PHE A 1 555 ? 29.105 40.762 -31.562 1.00 92.38 555 PHE A CA 1
ATOM 4448 C C . PHE A 1 555 ? 28.982 41.057 -30.062 1.00 92.38 555 PHE A C 1
ATOM 4450 O O . PHE A 1 555 ? 28.650 40.157 -29.296 1.00 92.38 555 PHE A O 1
ATOM 4457 N N . SER A 1 556 ? 29.143 42.316 -29.638 1.00 89.81 556 SER A N 1
ATOM 4458 C CA . SER A 1 556 ? 28.902 42.722 -28.248 1.00 89.81 556 SER A CA 1
ATOM 4459 C C . SER A 1 556 ? 27.442 42.535 -27.815 1.00 89.81 556 SER A C 1
ATOM 4461 O O . SER A 1 556 ? 27.206 42.171 -26.666 1.00 89.81 556 SER A O 1
ATOM 4463 N N . ARG A 1 557 ? 26.456 42.715 -28.709 1.00 87.56 557 ARG A N 1
ATOM 4464 C CA . ARG A 1 557 ? 25.040 42.428 -28.404 1.00 87.56 557 ARG A CA 1
ATOM 4465 C C . ARG A 1 557 ? 24.799 40.930 -28.175 1.00 87.56 557 ARG A C 1
ATOM 4467 O O . ARG A 1 557 ? 24.222 40.582 -27.150 1.00 87.56 557 ARG A O 1
ATOM 4474 N N . ALA A 1 558 ? 25.321 40.055 -29.041 1.00 87.06 558 ALA A N 1
ATOM 4475 C CA . ALA A 1 558 ? 25.283 38.604 -28.813 1.00 87.06 558 ALA A CA 1
ATOM 4476 C C . ALA A 1 558 ? 25.965 38.215 -27.494 1.00 87.06 558 ALA A C 1
ATOM 4478 O O . ALA A 1 558 ? 25.425 37.441 -26.711 1.00 87.06 558 ALA A O 1
ATOM 4479 N N . ALA A 1 559 ? 27.139 38.784 -27.223 1.00 87.31 559 ALA A N 1
ATOM 4480 C CA . ALA A 1 559 ? 27.904 38.499 -26.017 1.00 87.31 559 ALA A CA 1
ATOM 4481 C C . ALA A 1 559 ? 27.184 38.940 -24.728 1.00 87.31 559 ALA A C 1
ATOM 4483 O O . ALA A 1 559 ? 27.301 38.284 -23.695 1.00 87.31 559 ALA A O 1
ATOM 4484 N N . LYS A 1 560 ? 26.386 40.014 -24.797 1.00 83.44 560 LYS A N 1
ATOM 4485 C CA . LYS A 1 560 ? 25.488 40.451 -23.721 1.00 83.44 560 LYS A CA 1
ATOM 4486 C C . LYS A 1 560 ? 24.338 39.466 -23.491 1.00 83.44 560 LYS A C 1
ATOM 4488 O O . LYS A 1 560 ? 24.064 39.121 -22.347 1.00 83.44 560 LYS A O 1
ATOM 4493 N N . GLU A 1 561 ? 23.689 39.002 -24.558 1.00 80.19 561 GLU A N 1
ATOM 4494 C CA . GLU A 1 561 ? 22.607 38.003 -24.500 1.00 80.19 561 GLU A CA 1
ATOM 4495 C C . GLU A 1 561 ? 23.102 36.621 -24.035 1.00 80.19 561 GLU A C 1
ATOM 4497 O O . GLU A 1 561 ? 22.362 35.870 -23.403 1.00 80.19 561 GLU A O 1
ATOM 4502 N N . LYS A 1 562 ? 24.370 36.298 -24.316 1.00 80.00 562 LYS A N 1
ATOM 4503 C CA . LYS A 1 562 ? 25.052 35.039 -23.971 1.00 80.00 562 LYS A CA 1
ATOM 4504 C C . LYS A 1 562 ? 26.033 35.169 -22.799 1.00 80.00 562 LYS A C 1
ATOM 4506 O O . LYS A 1 562 ? 26.921 34.325 -22.623 1.00 80.00 562 LYS A O 1
ATOM 4511 N N . ARG A 1 563 ? 25.896 36.216 -21.978 1.00 79.44 563 ARG A N 1
ATOM 4512 C CA . ARG A 1 563 ? 26.770 36.439 -20.819 1.00 79.44 563 ARG A CA 1
ATOM 4513 C C . ARG A 1 563 ? 26.674 35.249 -19.862 1.00 79.44 563 ARG A C 1
ATOM 4515 O O . ARG A 1 563 ? 25.589 34.776 -19.543 1.00 79.44 563 ARG A O 1
ATOM 4522 N N . GLY A 1 564 ? 27.824 34.738 -19.429 1.00 75.25 564 GLY A N 1
ATOM 4523 C CA . GLY A 1 564 ? 27.891 33.556 -18.569 1.00 75.25 564 GLY A CA 1
ATOM 4524 C C . GLY A 1 564 ? 27.862 32.203 -19.283 1.00 75.25 564 GLY A C 1
ATOM 4525 O O . GLY A 1 564 ? 28.116 31.205 -18.625 1.00 75.25 564 GLY A O 1
ATOM 4526 N N . THR A 1 565 ? 27.586 32.117 -20.592 1.00 76.00 565 THR A N 1
ATOM 4527 C CA . THR A 1 565 ? 27.508 30.807 -21.283 1.00 76.00 565 THR A CA 1
ATOM 4528 C C . THR A 1 565 ? 28.738 30.473 -22.126 1.00 76.00 565 THR A C 1
ATOM 4530 O O . THR A 1 565 ? 28.979 29.304 -22.423 1.00 76.00 565 THR A O 1
ATOM 4533 N N . SER A 1 566 ? 29.488 31.496 -22.540 1.00 80.50 566 SER A N 1
ATOM 4534 C CA . SER A 1 566 ? 30.708 31.411 -23.353 1.00 80.50 566 SER A CA 1
ATOM 4535 C C . SER A 1 566 ? 31.583 32.640 -23.073 1.00 80.50 566 SER A C 1
ATOM 4537 O O . SER A 1 566 ? 31.045 33.700 -22.747 1.00 80.50 566 SER A O 1
ATOM 4539 N N . LEU A 1 567 ? 32.912 32.550 -23.234 1.00 86.44 567 LEU A N 1
ATOM 4540 C CA . LEU A 1 567 ? 33.748 33.758 -23.266 1.00 86.44 567 LEU A CA 1
ATOM 4541 C C . LEU A 1 567 ? 33.735 34.369 -24.671 1.00 86.44 567 LEU A C 1
ATOM 4543 O O . LEU A 1 567 ? 34.053 33.691 -25.649 1.00 86.44 567 LEU A O 1
ATOM 4547 N N . PHE A 1 568 ? 33.440 35.667 -24.746 1.00 90.62 568 PHE A N 1
ATOM 4548 C CA . PHE A 1 568 ? 33.523 36.465 -25.965 1.00 90.62 568 PHE A CA 1
ATOM 4549 C C . PHE A 1 568 ? 34.736 37.397 -25.896 1.00 90.62 568 PHE A C 1
ATOM 4551 O O . PHE A 1 568 ? 34.747 38.402 -25.183 1.00 90.62 568 PHE A O 1
ATOM 4558 N N . THR A 1 569 ? 35.774 37.061 -26.653 1.00 91.38 569 THR A N 1
ATOM 4559 C CA . THR A 1 569 ? 36.983 37.875 -26.824 1.00 91.38 569 THR A CA 1
ATOM 4560 C C . THR A 1 569 ? 36.994 38.553 -28.190 1.00 91.38 569 THR A C 1
ATOM 4562 O O . THR A 1 569 ? 36.332 38.086 -29.118 1.00 91.38 569 THR A O 1
ATOM 4565 N N . PHE A 1 570 ? 37.731 39.654 -28.350 1.00 92.44 570 PHE A N 1
ATOM 4566 C CA . PHE A 1 570 ? 37.892 40.288 -29.659 1.00 92.44 570 PHE A CA 1
ATOM 4567 C C . PHE A 1 570 ? 39.225 41.023 -29.846 1.00 92.44 570 PHE A C 1
ATOM 4569 O O . PHE A 1 570 ? 39.821 41.540 -28.900 1.00 92.44 570 PHE A O 1
ATOM 4576 N N . LEU A 1 571 ? 39.661 41.093 -31.104 1.00 92.50 571 LEU A N 1
ATOM 4577 C CA . LEU A 1 571 ? 40.789 41.882 -31.596 1.00 92.50 571 LEU A CA 1
ATOM 4578 C C . LEU A 1 571 ? 40.281 42.943 -32.579 1.00 92.50 571 LEU A C 1
ATOM 4580 O O . LEU A 1 571 ? 39.413 42.669 -33.411 1.00 92.50 571 LEU A O 1
ATOM 4584 N N . THR A 1 572 ? 40.888 44.128 -32.535 1.00 92.12 572 THR A N 1
ATOM 4585 C CA . THR A 1 572 ? 40.606 45.239 -33.456 1.00 92.12 572 THR A CA 1
ATOM 4586 C C . THR A 1 572 ? 41.856 45.703 -34.209 1.00 92.12 572 THR A C 1
ATOM 4588 O O . THR A 1 572 ? 42.985 45.295 -33.909 1.00 92.12 572 THR A O 1
ATOM 4591 N N . GLY A 1 573 ? 41.654 46.560 -35.213 1.00 87.25 573 GLY A N 1
ATOM 4592 C CA . GLY A 1 573 ? 42.726 47.314 -35.862 1.00 87.25 573 GLY A CA 1
ATOM 4593 C C . GLY A 1 573 ? 43.760 46.438 -36.577 1.00 87.25 573 GLY A C 1
ATOM 4594 O O . GLY A 1 573 ? 43.434 45.437 -37.219 1.00 87.25 573 GLY A O 1
ATOM 4595 N N . ASP A 1 574 ? 45.031 46.829 -36.505 1.00 84.75 574 ASP A N 1
ATOM 4596 C CA . ASP A 1 574 ? 46.102 46.156 -37.250 1.00 84.75 574 ASP A CA 1
ATOM 4597 C C . ASP A 1 574 ? 46.511 44.800 -36.653 1.00 84.75 574 ASP A C 1
ATOM 4599 O O . ASP A 1 574 ? 46.919 43.906 -37.400 1.00 84.75 574 ASP A O 1
ATOM 4603 N N . ALA A 1 575 ? 46.325 44.598 -35.342 1.00 86.31 575 ALA A N 1
ATOM 4604 C CA . ALA A 1 575 ? 46.535 43.302 -34.693 1.00 86.31 575 ALA A CA 1
ATOM 4605 C C . ALA A 1 575 ? 45.564 42.246 -35.248 1.00 86.31 575 ALA A C 1
ATOM 4607 O O . ALA A 1 575 ? 45.991 41.155 -35.637 1.00 86.31 575 ALA A O 1
ATOM 4608 N N . ALA A 1 576 ? 44.280 42.604 -35.389 1.00 89.69 576 ALA A N 1
ATOM 4609 C CA . ALA A 1 576 ? 43.291 41.751 -36.037 1.00 89.69 576 ALA A CA 1
ATOM 4610 C C . ALA A 1 576 ? 43.700 41.430 -37.484 1.00 89.69 576 ALA A C 1
ATOM 4612 O O . ALA A 1 576 ? 43.765 40.257 -37.851 1.00 89.69 576 ALA A O 1
ATOM 4613 N N . LYS A 1 577 ? 44.040 42.441 -38.304 1.00 87.56 577 LYS A N 1
ATOM 4614 C CA . LYS A 1 577 ? 44.421 42.243 -39.724 1.00 87.56 577 LYS A CA 1
ATOM 4615 C C . LYS A 1 577 ? 45.624 41.310 -39.881 1.00 87.56 577 LYS A C 1
ATOM 4617 O O . LYS A 1 577 ? 45.646 40.467 -40.779 1.00 87.56 577 LYS A O 1
ATOM 4622 N N . LYS A 1 578 ? 46.626 41.450 -39.009 1.00 87.38 578 LYS A N 1
ATOM 4623 C CA . LYS A 1 578 ? 47.840 40.624 -38.992 1.00 87.38 578 LYS A CA 1
ATOM 4624 C C . LYS A 1 578 ? 47.532 39.174 -38.610 1.00 87.38 578 LYS A C 1
ATOM 4626 O O . LYS A 1 578 ? 48.024 38.262 -39.274 1.00 87.38 578 LYS A O 1
ATOM 4631 N N . PHE A 1 579 ? 46.687 38.957 -37.601 1.00 87.88 579 PHE A N 1
ATOM 4632 C CA . PHE A 1 579 ? 46.240 37.621 -37.202 1.00 87.88 579 PHE A CA 1
ATOM 4633 C C . PHE A 1 579 ? 45.368 36.955 -38.279 1.00 87.88 579 PHE A C 1
ATOM 4635 O O . PHE A 1 579 ? 45.624 35.811 -38.653 1.00 87.88 579 PHE A O 1
ATOM 4642 N N . ALA A 1 580 ? 44.407 37.684 -38.848 1.00 87.44 580 ALA A N 1
ATOM 4643 C CA . ALA A 1 580 ? 43.535 37.208 -39.920 1.00 87.44 580 ALA A CA 1
ATOM 4644 C C . ALA A 1 580 ? 44.351 36.768 -41.154 1.00 87.44 580 ALA A C 1
ATOM 4646 O O . ALA A 1 580 ? 44.229 35.633 -41.617 1.00 87.44 580 ALA A O 1
ATOM 4647 N N . LYS A 1 581 ? 45.306 37.604 -41.597 1.00 87.88 581 LYS A N 1
ATOM 4648 C CA . LYS A 1 581 ? 46.231 37.281 -42.697 1.00 87.88 581 LYS A CA 1
ATOM 4649 C C . LYS A 1 581 ? 47.112 36.058 -42.412 1.00 87.88 581 LYS A C 1
ATOM 4651 O O . LYS A 1 581 ? 47.406 35.311 -43.341 1.00 87.88 581 LYS A O 1
ATOM 4656 N N . LYS A 1 582 ? 47.540 35.842 -41.161 1.00 85.75 582 LYS A N 1
ATOM 4657 C CA . LYS A 1 582 ? 48.359 34.678 -40.770 1.00 85.75 582 LYS A CA 1
ATOM 4658 C C . LYS A 1 582 ? 47.575 33.360 -40.836 1.00 85.75 582 LYS A C 1
ATOM 4660 O O . LYS A 1 582 ? 48.165 32.341 -41.173 1.00 85.75 582 LYS A O 1
ATOM 4665 N N . ASN A 1 583 ? 46.277 33.389 -40.530 1.00 81.94 583 ASN A N 1
ATOM 4666 C CA . ASN A 1 583 ? 45.416 32.201 -40.485 1.00 81.94 583 ASN A CA 1
ATOM 4667 C C . ASN A 1 583 ? 44.549 32.013 -41.749 1.00 81.94 583 ASN A C 1
ATOM 4669 O O . ASN A 1 583 ? 43.744 31.091 -41.799 1.00 81.94 583 ASN A O 1
ATOM 4673 N N . GLY A 1 584 ? 44.704 32.865 -42.771 1.00 84.62 584 GLY A N 1
ATOM 4674 C CA . GLY A 1 584 ? 43.974 32.747 -44.041 1.00 84.62 584 GLY A CA 1
ATOM 4675 C C . GLY A 1 584 ? 42.508 33.201 -43.998 1.00 84.62 584 GLY A C 1
ATOM 4676 O O . GLY A 1 584 ? 41.725 32.777 -44.842 1.00 84.62 584 GLY A O 1
ATOM 4677 N N . VAL A 1 585 ? 42.131 34.057 -43.042 1.00 85.25 585 VAL A N 1
ATOM 4678 C CA . VAL A 1 585 ? 40.741 34.497 -42.808 1.00 85.25 585 VAL A CA 1
ATOM 4679 C C . VAL A 1 585 ? 40.578 35.991 -43.123 1.00 85.25 585 VAL A C 1
ATOM 4681 O O . VAL A 1 585 ? 41.524 36.771 -43.000 1.00 85.25 585 VAL A O 1
ATOM 4684 N N . SER A 1 586 ? 39.384 36.406 -43.550 1.00 84.69 586 SER A N 1
ATOM 4685 C CA . SER A 1 586 ? 39.026 37.804 -43.831 1.00 84.69 586 SER A CA 1
ATOM 4686 C C . SER A 1 586 ? 38.301 38.464 -42.657 1.00 84.69 586 SER A C 1
ATOM 4688 O O . SER A 1 586 ? 37.407 37.861 -42.078 1.00 84.69 586 SER A O 1
ATOM 4690 N N . ILE A 1 587 ? 38.611 39.730 -42.370 1.00 86.06 587 ILE A N 1
ATOM 4691 C CA . ILE A 1 587 ? 37.851 40.559 -41.417 1.00 86.06 587 ILE A CA 1
ATOM 4692 C C . ILE A 1 587 ? 36.637 41.174 -42.134 1.00 86.06 587 ILE A C 1
ATOM 4694 O O . ILE A 1 587 ? 36.821 41.673 -43.247 1.00 86.06 587 ILE A O 1
ATOM 4698 N N . PRO A 1 588 ? 35.439 41.217 -41.517 1.00 89.94 588 PRO A N 1
ATOM 4699 C CA . PRO A 1 588 ? 35.114 40.732 -40.173 1.00 89.94 588 PRO A CA 1
ATOM 4700 C C . PRO A 1 588 ? 34.833 39.221 -40.129 1.00 89.94 588 PRO A C 1
ATOM 4702 O O . PRO A 1 588 ? 34.237 38.664 -41.048 1.00 89.94 588 PRO A O 1
ATOM 4705 N N . SER A 1 589 ? 35.229 38.565 -39.037 1.00 91.31 589 SER A N 1
ATOM 4706 C CA . SER A 1 589 ? 34.995 37.129 -38.807 1.00 91.31 589 SER A CA 1
ATOM 4707 C C . SER A 1 589 ? 34.958 36.804 -37.319 1.00 91.31 589 SER A C 1
ATOM 4709 O O . SER A 1 589 ? 35.675 37.441 -36.546 1.00 91.31 589 SER A O 1
ATOM 4711 N N . VAL A 1 590 ? 34.230 35.761 -36.925 1.00 93.06 590 VAL A N 1
ATOM 4712 C CA . VAL A 1 590 ? 34.299 35.210 -35.561 1.00 93.06 590 VAL A CA 1
ATOM 4713 C C . VAL A 1 590 ? 34.919 33.819 -35.606 1.00 93.06 590 VAL A C 1
ATOM 4715 O O . VAL A 1 590 ? 34.509 32.973 -36.389 1.00 93.06 590 VAL A O 1
ATOM 4718 N N . MET A 1 591 ? 35.919 33.583 -34.769 1.00 91.12 591 MET A N 1
ATOM 4719 C CA . MET A 1 591 ? 36.607 32.309 -34.599 1.00 91.12 591 MET A CA 1
ATOM 4720 C C . MET A 1 591 ? 36.111 31.648 -33.312 1.00 91.12 591 MET A C 1
ATOM 4722 O O . MET A 1 591 ? 36.087 32.298 -32.275 1.00 91.12 591 MET A O 1
ATOM 4726 N N . ALA A 1 592 ? 35.728 30.376 -33.353 1.00 89.56 592 ALA A N 1
ATOM 4727 C CA . ALA A 1 592 ? 35.499 29.575 -32.155 1.00 89.56 592 ALA A CA 1
ATOM 4728 C C . ALA A 1 592 ? 36.692 28.640 -31.941 1.00 89.56 592 ALA A C 1
ATOM 4730 O O . ALA A 1 592 ? 37.185 28.037 -32.895 1.00 89.56 592 ALA A O 1
ATOM 4731 N N . ILE A 1 593 ? 37.154 28.543 -30.698 1.00 87.81 593 ILE A N 1
ATOM 4732 C CA . ILE A 1 593 ? 38.272 27.706 -30.263 1.00 87.81 593 ILE A CA 1
ATOM 4733 C C . ILE A 1 593 ? 37.710 26.680 -29.284 1.00 87.81 593 ILE A C 1
ATOM 4735 O O . ILE A 1 593 ? 37.027 27.065 -28.335 1.00 87.81 593 ILE A O 1
ATOM 4739 N N . ARG A 1 594 ? 38.008 25.398 -29.499 1.00 84.81 594 ARG A N 1
ATOM 4740 C CA . ARG A 1 594 ? 37.642 24.289 -28.617 1.00 84.81 594 ARG A CA 1
ATOM 4741 C C . ARG A 1 594 ? 38.864 23.410 -28.374 1.00 84.81 594 ARG A C 1
ATOM 4743 O O . ARG A 1 594 ? 39.361 22.776 -29.297 1.00 84.81 594 ARG A O 1
ATOM 4750 N N . TRP A 1 595 ? 39.357 23.374 -27.139 1.00 81.31 595 TRP A N 1
ATOM 4751 C CA . TRP A 1 595 ? 40.650 22.741 -26.838 1.00 81.31 595 TRP A CA 1
ATOM 4752 C C . TRP A 1 595 ? 40.587 21.212 -26.707 1.00 81.31 595 TRP A C 1
ATOM 4754 O O . TRP A 1 595 ? 41.620 20.562 -26.832 1.00 81.31 595 TRP A O 1
ATOM 4764 N N . SER A 1 596 ? 39.398 20.639 -26.479 1.00 72.88 596 SER A N 1
ATOM 4765 C CA . SER A 1 596 ? 39.193 19.184 -26.407 1.00 72.88 596 SER A CA 1
ATOM 4766 C C . SER A 1 596 ? 39.008 18.513 -27.774 1.00 72.88 596 SER A C 1
ATOM 4768 O O . SER A 1 596 ? 39.293 17.325 -27.905 1.00 72.88 596 SER A O 1
ATOM 4770 N N . ASP A 1 597 ? 38.570 19.249 -28.803 1.00 76.38 597 ASP A N 1
ATOM 4771 C CA . ASP A 1 597 ? 38.316 18.677 -30.129 1.00 76.38 597 ASP A CA 1
ATOM 4772 C C . ASP A 1 597 ? 39.632 18.463 -30.889 1.00 76.38 597 ASP A C 1
ATOM 4774 O O . ASP A 1 597 ? 40.215 19.387 -31.455 1.00 76.38 597 ASP A O 1
ATOM 4778 N N . LEU A 1 598 ? 40.097 17.214 -30.920 1.00 70.94 598 LEU A N 1
ATOM 4779 C CA . LEU A 1 598 ? 41.323 16.818 -31.619 1.00 70.94 598 LEU A CA 1
ATOM 4780 C C . LEU A 1 598 ? 41.188 16.804 -33.156 1.00 70.94 598 LEU A C 1
ATOM 4782 O O . LEU A 1 598 ? 42.194 16.634 -33.845 1.00 70.94 598 LEU A O 1
ATOM 4786 N N . LEU A 1 599 ? 39.975 16.939 -33.707 1.00 71.50 599 LEU A N 1
ATOM 4787 C CA . LEU A 1 599 ? 39.698 16.896 -35.148 1.00 71.50 599 LEU A CA 1
ATOM 4788 C C . LEU A 1 599 ? 39.499 18.283 -35.758 1.00 71.50 599 LEU A C 1
ATOM 4790 O O . LEU A 1 599 ? 39.971 18.540 -36.865 1.00 71.50 599 LEU A O 1
ATOM 4794 N N . GLN A 1 600 ? 38.783 19.167 -35.066 1.00 74.31 600 GLN A N 1
ATOM 4795 C CA . GLN A 1 600 ? 38.517 20.527 -35.522 1.00 74.31 600 GLN A CA 1
ATOM 4796 C C . GLN A 1 600 ? 38.512 21.520 -34.341 1.00 74.31 600 GLN A C 1
ATOM 4798 O O . GLN A 1 600 ? 37.482 22.130 -34.046 1.00 74.31 600 GLN A O 1
ATOM 4803 N N . PRO A 1 601 ? 39.677 21.755 -33.695 1.00 76.06 601 PRO A N 1
ATOM 4804 C CA . PRO A 1 601 ? 39.793 22.629 -32.520 1.00 76.06 601 PRO A CA 1
ATOM 4805 C C . PRO A 1 601 ? 39.504 24.107 -32.813 1.00 76.06 601 PRO A C 1
ATOM 4807 O O . PRO A 1 601 ? 39.429 24.925 -31.896 1.00 76.06 601 PRO A O 1
ATOM 4810 N N . ILE A 1 602 ? 39.399 24.486 -34.091 1.00 82.62 602 ILE A N 1
ATOM 4811 C CA . ILE A 1 602 ? 39.163 25.856 -34.539 1.00 82.62 602 ILE A CA 1
ATOM 4812 C C . ILE A 1 602 ? 38.105 25.859 -35.646 1.00 82.62 602 ILE A C 1
ATOM 4814 O O . ILE A 1 602 ? 38.231 25.158 -36.650 1.00 82.62 602 ILE A O 1
ATOM 4818 N N . ASN A 1 603 ? 37.093 26.709 -35.480 1.00 84.56 603 ASN A N 1
ATOM 4819 C CA . ASN A 1 603 ? 36.014 26.949 -36.435 1.00 84.56 603 ASN A CA 1
ATOM 4820 C C . ASN A 1 603 ? 35.868 28.446 -36.733 1.00 84.56 603 ASN A C 1
ATOM 4822 O O . ASN A 1 603 ? 36.218 29.278 -35.899 1.00 84.56 603 ASN A O 1
ATOM 4826 N N . TYR A 1 604 ? 35.309 28.800 -37.894 1.00 86.38 604 TYR A N 1
ATOM 4827 C CA . TYR A 1 604 ? 35.120 30.196 -38.307 1.00 86.38 604 TYR A CA 1
ATOM 4828 C C . TYR A 1 604 ? 33.700 30.469 -38.815 1.00 86.38 604 TYR A C 1
ATOM 4830 O O . TYR A 1 604 ? 33.182 29.743 -39.662 1.00 86.38 604 TYR A O 1
ATOM 4838 N N . LEU A 1 605 ? 33.115 31.565 -38.336 1.00 87.06 605 LEU A N 1
ATOM 4839 C CA . LEU A 1 605 ? 31.921 32.209 -38.865 1.00 87.06 605 LEU A CA 1
ATOM 4840 C C . LEU A 1 605 ? 32.340 33.359 -39.787 1.00 87.06 605 LEU A C 1
ATOM 4842 O O . LEU A 1 605 ? 32.928 34.354 -39.347 1.00 87.06 605 LEU A O 1
ATOM 4846 N N . SER A 1 606 ? 32.000 33.213 -41.064 1.00 79.56 606 SER A N 1
ATOM 4847 C CA . SER A 1 606 ? 32.059 34.280 -42.066 1.00 79.56 606 SER A CA 1
ATOM 4848 C C . SER A 1 606 ? 30.822 35.190 -41.970 1.00 79.56 606 SER A C 1
ATOM 4850 O O . SER A 1 606 ? 29.811 34.777 -41.400 1.00 79.56 606 SER A O 1
ATOM 4852 N N . PRO A 1 607 ? 30.853 36.412 -42.539 1.00 80.75 607 PRO A N 1
ATOM 4853 C CA . PRO A 1 607 ? 29.692 37.302 -42.570 1.00 80.75 607 PRO A CA 1
ATOM 4854 C C . PRO A 1 607 ? 28.439 36.643 -43.188 1.00 80.75 607 PRO A C 1
ATOM 4856 O O . PRO A 1 607 ? 28.581 35.841 -44.114 1.00 80.75 607 PRO A O 1
ATOM 4859 N N . PRO A 1 608 ? 27.218 37.007 -42.744 1.00 87.25 608 PRO A N 1
ATOM 4860 C CA . PRO A 1 608 ? 26.895 38.167 -41.907 1.00 87.25 608 PRO A CA 1
ATOM 4861 C C . PRO A 1 608 ? 27.101 37.941 -40.398 1.00 87.25 608 PRO A C 1
ATOM 4863 O O . PRO A 1 608 ? 26.672 36.937 -39.830 1.00 87.25 608 PRO A O 1
ATOM 4866 N N . ILE A 1 609 ? 27.707 38.932 -39.733 1.00 89.88 609 ILE A N 1
ATOM 4867 C CA . ILE A 1 609 ? 27.890 38.960 -38.275 1.00 89.88 609 ILE A CA 1
ATOM 4868 C C . ILE A 1 609 ? 26.721 39.733 -37.644 1.00 89.88 609 ILE A C 1
ATOM 4870 O O . ILE A 1 609 ? 26.710 40.965 -37.587 1.00 89.88 609 ILE A O 1
ATOM 4874 N N . THR A 1 610 ? 25.717 38.982 -37.200 1.00 91.88 610 THR A N 1
ATOM 4875 C CA . THR A 1 610 ? 24.497 39.464 -36.530 1.00 91.88 610 THR A CA 1
ATOM 4876 C C . THR A 1 610 ? 24.412 38.863 -35.125 1.00 91.88 610 THR A C 1
ATOM 4878 O O . THR A 1 610 ? 25.061 37.839 -34.885 1.00 91.88 610 THR A O 1
ATOM 4881 N N . PRO A 1 611 ? 23.648 39.455 -34.189 1.00 88.31 611 PRO A N 1
ATOM 4882 C CA . PRO A 1 611 ? 23.487 38.895 -32.847 1.00 88.31 611 PRO A CA 1
ATOM 4883 C C . PRO A 1 611 ? 23.045 37.421 -32.862 1.00 88.31 611 PRO A C 1
ATOM 4885 O O . PRO A 1 611 ? 23.569 36.587 -32.120 1.00 88.31 611 PRO A O 1
ATOM 4888 N N . GLU A 1 612 ? 22.145 37.087 -33.785 1.00 87.06 612 GLU A N 1
ATOM 4889 C CA . GLU A 1 612 ? 21.563 35.764 -33.972 1.00 87.06 612 GLU A CA 1
ATOM 4890 C C . GLU A 1 612 ? 22.580 34.779 -34.565 1.00 87.06 612 GLU A C 1
ATOM 4892 O O . GLU A 1 612 ? 22.771 33.696 -34.009 1.00 87.06 612 GLU A O 1
ATOM 4897 N N . THR A 1 613 ? 23.288 35.147 -35.645 1.00 88.31 613 THR A N 1
ATOM 4898 C CA . THR A 1 613 ? 24.294 34.258 -36.265 1.00 88.31 613 THR A CA 1
ATOM 4899 C C . THR A 1 613 ? 25.486 33.998 -35.347 1.00 88.31 613 THR A C 1
ATOM 4901 O O . THR A 1 613 ? 25.982 32.873 -35.299 1.00 88.31 613 THR A O 1
ATOM 4904 N N . VAL A 1 614 ? 25.913 34.994 -34.564 1.00 89.75 614 VAL A N 1
ATOM 4905 C CA . VAL A 1 614 ? 26.964 34.826 -33.547 1.00 89.75 614 VAL A CA 1
ATOM 4906 C C . VAL A 1 614 ? 26.489 33.913 -32.414 1.00 89.75 614 VAL A C 1
ATOM 4908 O O . VAL A 1 614 ? 27.223 33.009 -32.017 1.00 89.75 614 VAL A O 1
ATOM 4911 N N . SER A 1 615 ? 25.259 34.094 -31.926 1.00 84.94 615 SER A N 1
ATOM 4912 C CA . SER A 1 615 ? 24.688 33.257 -30.863 1.00 84.94 615 SER A CA 1
ATOM 4913 C C . SER A 1 615 ? 24.502 31.799 -31.291 1.00 84.94 615 SER A C 1
ATOM 4915 O O . SER A 1 615 ? 24.827 30.893 -30.526 1.00 84.94 615 SER A O 1
ATOM 4917 N N . GLN A 1 616 ? 24.027 31.554 -32.516 1.00 82.56 616 GLN A N 1
ATOM 4918 C CA . GLN A 1 616 ? 23.905 30.203 -33.077 1.00 82.56 616 GLN A CA 1
ATOM 4919 C C . GLN A 1 616 ? 25.275 29.541 -33.268 1.00 82.56 616 GLN A C 1
ATOM 4921 O O . GLN A 1 616 ? 25.447 28.370 -32.933 1.00 82.56 616 GLN A O 1
ATOM 4926 N N . PHE A 1 617 ? 26.266 30.292 -33.758 1.00 85.56 617 PHE A N 1
ATOM 4927 C CA . PHE A 1 617 ? 27.634 29.802 -33.920 1.00 85.56 617 PHE A CA 1
ATOM 4928 C C . PHE A 1 617 ? 28.295 29.458 -32.576 1.00 85.56 617 PHE A C 1
ATOM 4930 O O . PHE A 1 617 ? 28.964 28.430 -32.475 1.00 85.56 617 PHE A O 1
ATOM 4937 N N . ALA A 1 618 ? 28.059 30.260 -31.531 1.00 83.75 618 ALA A N 1
ATOM 4938 C CA . ALA A 1 618 ? 28.556 29.987 -30.185 1.00 83.75 618 ALA A CA 1
ATOM 4939 C C . ALA A 1 618 ? 28.029 28.652 -29.635 1.00 83.75 618 ALA A C 1
ATOM 4941 O O . ALA A 1 618 ? 28.828 27.827 -29.196 1.00 83.75 618 ALA A O 1
ATOM 4942 N N . GLU A 1 619 ? 26.721 28.386 -29.727 1.00 78.88 619 GLU A N 1
ATOM 4943 C CA . GLU A 1 619 ? 26.153 27.100 -29.287 1.00 78.88 619 GLU A CA 1
ATOM 4944 C C . GLU A 1 619 ? 26.631 25.923 -30.153 1.00 78.88 619 GLU A C 1
ATOM 4946 O O . GLU A 1 619 ? 27.025 24.889 -29.619 1.00 78.88 619 GLU A O 1
ATOM 4951 N N . ALA A 1 620 ? 26.678 26.083 -31.481 1.00 76.19 620 ALA A N 1
ATOM 4952 C CA . ALA A 1 620 ? 27.162 25.040 -32.391 1.00 76.19 620 ALA A CA 1
ATOM 4953 C C . ALA A 1 620 ? 28.635 24.664 -32.141 1.00 76.19 620 ALA A C 1
ATOM 4955 O O . ALA A 1 620 ? 29.023 23.521 -32.362 1.00 76.19 620 ALA A O 1
ATOM 4956 N N . SER A 1 621 ? 29.447 25.599 -31.637 1.00 79.00 621 SER A N 1
ATOM 4957 C CA . SER A 1 621 ? 30.857 25.362 -31.294 1.00 79.00 621 SER A CA 1
ATOM 4958 C C . SER A 1 621 ? 31.084 24.543 -30.009 1.00 79.00 621 SER A C 1
ATOM 4960 O O . SER A 1 621 ? 32.222 24.185 -29.699 1.00 79.00 621 SER A O 1
ATOM 4962 N N . LYS A 1 622 ? 30.017 24.220 -29.261 1.00 78.75 622 LYS A N 1
ATOM 4963 C CA . LYS A 1 622 ? 30.071 23.409 -28.029 1.00 78.75 622 LYS A CA 1
ATOM 4964 C C . LYS A 1 622 ? 30.042 21.893 -28.265 1.00 78.75 622 LYS A C 1
ATOM 4966 O O . LYS A 1 622 ? 30.155 21.151 -27.291 1.00 78.75 622 LYS A O 1
ATOM 4971 N N . VAL A 1 623 ? 29.915 21.427 -29.508 1.00 77.06 623 VAL A N 1
ATOM 4972 C CA . VAL A 1 623 ? 29.876 19.997 -29.862 1.00 77.06 623 VAL A CA 1
ATOM 4973 C C . VAL A 1 623 ? 31.101 19.637 -30.705 1.00 77.06 623 VAL A C 1
ATOM 4975 O O . VAL A 1 623 ? 31.523 20.418 -31.554 1.00 77.06 623 VAL A O 1
ATOM 4978 N N . GLU A 1 624 ? 31.682 18.466 -30.448 1.00 78.62 624 GLU A N 1
ATOM 4979 C CA . GLU A 1 624 ? 32.862 17.963 -31.163 1.00 78.62 624 GLU A CA 1
ATOM 4980 C C . GLU A 1 624 ? 32.490 17.328 -32.497 1.00 78.62 624 GLU A C 1
ATOM 4982 O O . GLU A 1 624 ? 31.400 16.778 -32.657 1.00 78.62 624 GLU A O 1
ATOM 4987 N N . LYS A 1 625 ? 33.419 17.352 -33.455 1.00 78.12 625 LYS A N 1
ATOM 4988 C CA . LYS A 1 625 ? 33.179 16.797 -34.795 1.00 78.12 625 LYS A CA 1
ATOM 4989 C C . LYS A 1 625 ? 32.961 15.276 -34.808 1.00 78.12 625 LYS A C 1
ATOM 4991 O O . LYS A 1 625 ? 32.267 14.775 -35.690 1.00 78.12 625 LYS A O 1
ATOM 4996 N N . PHE A 1 626 ? 33.557 14.558 -33.854 1.00 83.31 626 PHE A N 1
ATOM 4997 C CA . PHE A 1 626 ? 33.313 13.135 -33.590 1.00 83.31 626 PHE A CA 1
ATOM 4998 C C . PHE A 1 626 ? 33.564 12.823 -32.106 1.00 83.31 626 PHE A C 1
ATOM 5000 O O . PHE A 1 626 ? 34.534 12.151 -31.747 1.00 83.31 626 PHE A O 1
ATOM 5007 N N . GLY A 1 627 ? 32.732 13.410 -31.244 1.00 78.12 627 GLY A N 1
ATOM 5008 C CA . GLY A 1 627 ? 32.837 13.267 -29.789 1.00 78.12 627 GLY A CA 1
ATOM 5009 C C . GLY A 1 627 ? 32.237 11.965 -29.261 1.00 78.12 627 GLY A C 1
ATOM 5010 O O . GLY A 1 627 ? 31.403 11.336 -29.918 1.00 78.12 627 GLY A O 1
ATOM 5011 N N . GLU A 1 628 ? 32.631 11.588 -28.047 1.00 78.56 628 GLU A N 1
ATOM 5012 C CA . GLU A 1 628 ? 31.886 10.600 -27.265 1.00 78.56 628 GLU A CA 1
ATOM 5013 C C . GLU A 1 628 ? 30.493 11.165 -26.960 1.00 78.56 628 GLU A C 1
ATOM 5015 O O . GLU A 1 628 ? 30.347 12.340 -26.606 1.00 78.56 628 GLU A O 1
ATOM 5020 N N . LEU A 1 629 ? 29.454 10.354 -27.135 1.00 74.25 629 LEU A N 1
ATOM 5021 C CA . LEU A 1 629 ? 28.123 10.712 -26.678 1.00 74.25 629 LEU A CA 1
ATOM 5022 C C . LEU A 1 629 ? 28.085 10.493 -25.162 1.00 74.25 629 LEU A C 1
ATOM 5024 O O . LEU A 1 629 ? 28.390 9.402 -24.696 1.00 74.25 629 LEU A O 1
ATOM 5028 N N . THR A 1 630 ? 27.709 11.522 -24.401 1.00 67.19 630 THR A N 1
ATOM 5029 C CA . THR A 1 630 ? 27.597 11.486 -22.929 1.00 67.19 630 THR A CA 1
ATOM 5030 C C . THR A 1 630 ? 26.272 12.120 -22.479 1.00 67.19 630 THR A C 1
ATOM 5032 O O . THR A 1 630 ? 25.665 12.866 -23.266 1.00 67.19 630 THR A O 1
ATOM 5035 N N . PRO A 1 631 ? 25.804 11.892 -21.231 1.00 56.25 631 PRO A N 1
ATOM 5036 C CA . PRO A 1 631 ? 24.606 12.557 -20.704 1.00 56.25 631 PRO A CA 1
ATOM 5037 C C . PRO A 1 631 ? 24.723 14.087 -20.728 1.00 56.25 631 PRO A C 1
ATOM 5039 O O . PRO A 1 631 ? 23.737 14.785 -20.947 1.00 56.25 631 PRO A O 1
ATOM 5042 N N . GLU A 1 632 ? 25.941 14.604 -20.554 1.00 57.72 632 GLU A N 1
ATOM 5043 C CA . GLU A 1 632 ? 26.268 16.033 -20.546 1.00 57.72 632 GLU A CA 1
ATOM 5044 C C . GLU A 1 632 ? 26.127 16.671 -21.937 1.00 57.72 632 GLU A C 1
ATOM 5046 O O . GLU A 1 632 ? 25.631 17.790 -22.074 1.00 57.72 632 GLU A O 1
ATOM 5051 N N . ILE A 1 633 ? 26.561 15.963 -22.988 1.00 66.38 633 ILE A N 1
ATOM 5052 C CA . ILE A 1 633 ? 26.645 16.493 -24.357 1.00 66.38 633 ILE A CA 1
ATOM 5053 C C . ILE A 1 633 ? 25.313 16.314 -25.113 1.00 66.38 633 ILE A C 1
ATOM 5055 O O . ILE A 1 633 ? 24.944 17.169 -25.929 1.00 66.38 633 ILE A O 1
ATOM 5059 N N . LEU A 1 634 ? 24.542 15.258 -24.820 1.00 67.12 634 LEU A N 1
ATOM 5060 C CA . LEU A 1 634 ? 23.277 14.949 -25.504 1.00 67.12 634 LEU A CA 1
ATOM 5061 C C . LEU A 1 634 ? 22.255 16.120 -25.519 1.00 67.12 634 LEU A C 1
ATOM 5063 O O . LEU A 1 634 ? 21.689 16.379 -26.586 1.00 67.12 634 LEU A O 1
ATOM 5067 N N . PRO A 1 635 ? 22.022 16.892 -24.433 1.00 64.50 635 PRO A N 1
ATOM 5068 C CA . PRO A 1 635 ? 21.119 18.049 -24.449 1.00 64.50 635 PRO A CA 1
ATOM 5069 C C . PRO A 1 635 ? 21.584 19.194 -25.359 1.00 64.50 635 PRO A C 1
ATOM 5071 O O . PRO A 1 635 ? 20.761 19.979 -25.839 1.00 64.50 635 PRO A O 1
ATOM 5074 N N . TYR A 1 636 ? 22.890 19.333 -25.604 1.00 68.12 636 TYR A N 1
ATOM 5075 C CA . TYR A 1 636 ? 23.415 20.301 -26.572 1.00 68.12 636 TYR A CA 1
ATOM 5076 C C . TYR A 1 636 ? 23.188 19.810 -28.003 1.00 68.12 636 TYR A C 1
ATOM 5078 O O . TYR A 1 636 ? 22.658 20.565 -28.814 1.00 68.12 636 TYR A O 1
ATOM 5086 N N . ILE A 1 637 ? 23.475 18.534 -28.281 1.00 72.81 637 ILE A N 1
ATOM 5087 C CA . ILE A 1 637 ? 23.224 17.896 -29.584 1.00 72.81 637 ILE A CA 1
ATOM 5088 C C . ILE A 1 637 ? 21.742 17.979 -29.968 1.00 72.81 637 ILE A C 1
ATOM 5090 O O . ILE A 1 637 ? 21.417 18.426 -31.067 1.00 72.81 637 ILE A O 1
ATOM 5094 N N . HIS A 1 638 ? 20.835 17.623 -29.054 1.00 69.62 638 HIS A N 1
ATOM 5095 C CA . HIS A 1 638 ? 19.391 17.657 -29.299 1.00 69.62 638 HIS A CA 1
ATOM 5096 C C . HIS A 1 638 ? 18.895 19.064 -29.682 1.00 69.62 638 HIS A C 1
ATOM 5098 O O . HIS A 1 638 ? 18.097 19.218 -30.606 1.00 69.62 638 HIS A O 1
ATOM 5104 N N . ARG A 1 639 ? 19.425 20.112 -29.032 1.00 69.12 639 ARG A N 1
ATOM 5105 C CA . ARG A 1 639 ? 19.080 21.516 -29.321 1.00 69.12 639 ARG A CA 1
ATOM 5106 C C . ARG A 1 639 ? 19.551 22.012 -30.692 1.00 69.12 639 ARG A C 1
ATOM 5108 O O . ARG A 1 639 ? 19.048 23.035 -31.145 1.00 69.12 639 ARG A O 1
ATOM 5115 N N . LEU A 1 640 ? 20.463 21.309 -31.371 1.00 71.69 640 LEU A N 1
ATOM 5116 C CA . LEU A 1 640 ? 20.861 21.654 -32.741 1.00 71.69 640 LEU A CA 1
ATOM 5117 C C . LEU A 1 640 ? 19.782 21.302 -33.777 1.00 71.69 640 LEU A C 1
ATOM 5119 O O . LEU A 1 640 ? 19.834 21.832 -34.885 1.00 71.69 640 LEU A O 1
ATOM 5123 N N . GLY A 1 641 ? 18.830 20.415 -33.451 1.00 72.94 641 GLY A N 1
ATOM 5124 C CA . GLY A 1 641 ? 17.757 19.998 -34.365 1.00 72.94 641 GLY A CA 1
ATOM 5125 C C . GLY A 1 641 ? 18.239 19.248 -35.614 1.00 72.94 641 GLY A C 1
ATOM 5126 O O . GLY A 1 641 ? 17.505 19.160 -36.595 1.00 72.94 641 GLY A O 1
ATOM 5127 N N . LYS A 1 642 ? 19.477 18.738 -35.599 1.00 80.81 642 LYS A N 1
ATOM 5128 C CA . LYS A 1 642 ? 20.114 18.037 -36.722 1.00 80.81 642 LYS A CA 1
ATOM 5129 C C . LYS A 1 642 ? 20.014 16.517 -36.569 1.00 80.81 642 LYS A C 1
ATOM 5131 O O . LYS A 1 642 ? 19.888 16.037 -35.441 1.00 80.81 642 LYS A O 1
ATOM 5136 N N . PRO A 1 643 ? 20.141 15.754 -37.667 1.00 85.38 643 PRO A N 1
ATOM 5137 C CA . PRO A 1 643 ? 20.342 14.315 -37.598 1.00 85.38 643 PRO A CA 1
ATOM 5138 C C . PRO A 1 643 ? 21.605 13.963 -36.804 1.00 85.38 643 PRO A C 1
ATOM 5140 O O . PRO A 1 643 ? 22.631 14.644 -36.917 1.00 85.38 643 PRO A O 1
ATOM 5143 N N . LEU A 1 644 ? 21.524 12.888 -36.023 1.00 87.75 644 LEU A N 1
ATOM 5144 C CA . LEU A 1 644 ? 22.606 12.377 -35.186 1.00 87.75 644 LEU A CA 1
ATOM 5145 C C . LEU A 1 644 ? 23.035 10.990 -35.672 1.00 87.75 644 LEU A C 1
ATOM 5147 O O . LEU A 1 644 ? 22.229 10.070 -35.746 1.00 87.75 644 LEU A O 1
ATOM 5151 N N . SER A 1 645 ? 24.314 10.850 -35.987 1.00 89.12 645 SER A N 1
ATOM 5152 C CA . SER A 1 645 ? 24.969 9.596 -36.342 1.00 89.12 645 SER A CA 1
ATOM 5153 C C . SER A 1 645 ? 25.663 9.034 -35.103 1.00 89.12 645 SER A C 1
ATOM 5155 O O . SER A 1 645 ? 26.542 9.699 -34.551 1.00 89.12 645 SER A O 1
ATOM 5157 N N . ILE A 1 646 ? 25.262 7.846 -34.645 1.00 88.38 646 ILE A N 1
ATOM 5158 C CA . ILE A 1 646 ? 25.814 7.187 -33.454 1.00 88.38 646 ILE A CA 1
ATOM 5159 C C . ILE A 1 646 ? 26.539 5.910 -33.879 1.00 88.38 646 ILE A C 1
ATOM 5161 O O . ILE A 1 646 ? 25.923 5.003 -34.440 1.00 88.38 646 ILE A O 1
ATOM 5165 N N . PHE A 1 647 ? 27.840 5.844 -33.597 1.00 87.56 647 PHE A N 1
ATOM 5166 C CA . PHE A 1 647 ? 28.657 4.646 -33.777 1.00 87.56 647 PHE A CA 1
ATOM 5167 C C . PHE A 1 647 ? 28.824 3.895 -32.450 1.00 87.56 647 PHE A C 1
ATOM 5169 O O . PHE A 1 647 ? 29.454 4.393 -31.518 1.00 87.56 647 PHE A O 1
ATOM 5176 N N . PHE A 1 648 ? 28.268 2.693 -32.370 1.00 84.06 648 PHE A N 1
ATOM 5177 C CA . PHE A 1 648 ? 28.334 1.820 -31.203 1.00 84.06 648 PHE A CA 1
ATOM 5178 C C . PHE A 1 648 ? 29.511 0.859 -31.350 1.00 84.06 648 PHE A C 1
ATOM 5180 O O . PHE A 1 648 ? 29.620 0.171 -32.370 1.00 84.06 648 PHE A O 1
ATOM 5187 N N . TRP A 1 649 ? 30.391 0.796 -30.347 1.00 73.00 649 TRP A N 1
ATOM 5188 C CA . TRP A 1 649 ? 31.610 -0.014 -30.415 1.00 73.00 649 TRP A CA 1
ATOM 5189 C C . TRP A 1 649 ? 31.943 -0.713 -29.089 1.00 73.00 649 TRP A C 1
ATOM 5191 O O . TRP A 1 649 ? 31.565 -0.253 -28.016 1.00 73.00 649 TRP A O 1
ATOM 5201 N N . LYS A 1 650 ? 32.652 -1.843 -29.174 1.00 73.38 650 LYS A N 1
ATOM 5202 C CA . LYS A 1 650 ? 33.195 -2.630 -28.051 1.00 73.38 650 LYS A CA 1
ATOM 5203 C C . LYS A 1 650 ? 34.646 -2.993 -28.404 1.00 73.38 650 LYS A C 1
ATOM 5205 O O . LYS A 1 650 ? 34.863 -3.326 -29.569 1.00 73.38 650 LYS A O 1
ATOM 5210 N N . PRO A 1 651 ? 35.628 -2.941 -27.482 1.00 66.50 651 PRO A N 1
ATOM 5211 C CA . PRO A 1 651 ? 37.032 -3.197 -27.808 1.00 66.50 651 PRO A CA 1
ATOM 5212 C C . PRO A 1 651 ? 37.261 -4.565 -28.469 1.00 66.50 651 PRO A C 1
ATOM 5214 O O . PRO A 1 651 ? 37.065 -5.613 -27.852 1.00 66.50 651 PRO A O 1
ATOM 5217 N N . SER A 1 652 ? 37.656 -4.533 -29.742 1.00 68.44 652 SER A N 1
ATOM 5218 C CA . SER A 1 652 ? 38.048 -5.675 -30.571 1.00 68.44 652 SER A CA 1
ATOM 5219 C C . SER A 1 652 ? 38.714 -5.168 -31.859 1.00 68.44 652 SER A C 1
ATOM 5221 O O . SER A 1 652 ? 38.387 -4.078 -32.338 1.00 68.44 652 SER A O 1
ATOM 5223 N N . ASP A 1 653 ? 39.604 -5.968 -32.455 1.00 59.44 653 ASP A N 1
ATOM 5224 C CA . ASP A 1 653 ? 40.368 -5.594 -33.660 1.00 59.44 653 ASP A CA 1
ATOM 5225 C C . ASP A 1 653 ? 39.467 -5.130 -34.827 1.00 59.44 653 ASP A C 1
ATOM 5227 O O . ASP A 1 653 ? 39.801 -4.211 -35.581 1.00 59.44 653 ASP A O 1
ATOM 5231 N N . THR A 1 654 ? 38.286 -5.742 -34.973 1.00 65.00 654 THR A N 1
ATOM 5232 C CA . THR A 1 654 ? 37.298 -5.374 -35.996 1.00 65.00 654 THR A CA 1
ATOM 5233 C C . THR A 1 654 ? 36.635 -4.028 -35.700 1.00 65.00 654 THR A C 1
ATOM 5235 O O . THR A 1 654 ? 36.520 -3.204 -36.610 1.00 65.00 654 THR A O 1
ATOM 5238 N N . CYS A 1 655 ? 36.258 -3.758 -34.445 1.00 72.62 655 CYS A N 1
ATOM 5239 C CA . CYS A 1 655 ? 35.667 -2.482 -34.038 1.00 72.62 655 CYS A CA 1
ATOM 5240 C C . CYS A 1 655 ? 36.642 -1.307 -34.187 1.00 72.62 655 CYS A C 1
ATOM 5242 O O . CYS A 1 655 ? 36.222 -0.233 -34.613 1.00 72.62 655 CYS A O 1
ATOM 5244 N N . GLU A 1 656 ? 37.931 -1.494 -33.881 1.00 78.81 656 GLU A N 1
ATOM 5245 C CA . GLU A 1 656 ? 38.942 -0.435 -34.027 1.00 78.81 656 GLU A CA 1
ATOM 5246 C C . GLU A 1 656 ? 39.119 -0.000 -35.490 1.00 78.81 656 GLU A C 1
ATOM 5248 O O . GLU A 1 656 ? 39.175 1.199 -35.783 1.00 78.81 656 GLU A O 1
ATOM 5253 N N . SER A 1 657 ? 39.137 -0.956 -36.428 1.00 79.81 657 SER A N 1
ATOM 5254 C CA . SER A 1 657 ? 39.212 -0.636 -37.860 1.00 79.81 657 SER A CA 1
ATOM 5255 C C . SER A 1 657 ? 37.976 0.133 -38.353 1.00 79.81 657 SER A C 1
ATOM 5257 O O . SER A 1 657 ? 38.118 1.168 -39.007 1.00 79.81 657 SER A O 1
ATOM 5259 N N . ALA A 1 658 ? 36.771 -0.296 -37.962 1.00 83.12 658 ALA A N 1
ATOM 5260 C CA . ALA A 1 658 ? 35.516 0.373 -38.306 1.00 83.12 658 ALA A CA 1
ATOM 5261 C C . ALA A 1 658 ? 35.417 1.787 -37.700 1.00 83.12 658 ALA A C 1
ATOM 5263 O O . ALA A 1 658 ? 35.039 2.733 -38.393 1.00 83.12 658 ALA A O 1
ATOM 5264 N N . PHE A 1 659 ? 35.844 1.967 -36.444 1.00 84.94 659 PHE A N 1
ATOM 5265 C CA . PHE A 1 659 ? 35.928 3.277 -35.791 1.00 84.94 659 PHE A CA 1
ATOM 5266 C C . PHE A 1 659 ? 36.835 4.241 -36.575 1.00 84.94 659 PHE A C 1
ATOM 5268 O O . PHE A 1 659 ? 36.500 5.413 -36.756 1.00 84.94 659 PHE A O 1
ATOM 5275 N N . ALA A 1 660 ? 37.973 3.756 -37.083 1.00 84.19 660 ALA A N 1
ATOM 5276 C CA . ALA A 1 660 ? 38.925 4.558 -37.852 1.00 84.19 660 ALA A CA 1
ATOM 5277 C C . ALA A 1 660 ? 38.437 4.946 -39.265 1.00 84.19 660 ALA A C 1
ATOM 5279 O O . ALA A 1 660 ? 38.900 5.956 -39.805 1.00 84.19 660 ALA A O 1
ATOM 5280 N N . GLU A 1 661 ? 37.533 4.172 -39.873 1.00 87.12 661 GLU A N 1
ATOM 5281 C CA . GLU A 1 661 ? 36.857 4.521 -41.133 1.00 87.12 661 GLU A CA 1
ATOM 5282 C C . GLU A 1 661 ? 35.705 5.516 -40.893 1.00 87.12 661 GLU A C 1
ATOM 5284 O O . GLU A 1 661 ? 35.671 6.581 -41.508 1.00 87.12 661 GLU A O 1
ATOM 5289 N N . VAL A 1 662 ? 34.817 5.267 -39.920 1.00 86.44 662 VAL A N 1
ATOM 5290 C CA . VAL A 1 662 ? 33.710 6.192 -39.579 1.00 86.44 662 VAL A CA 1
ATOM 5291 C C . VAL A 1 662 ? 34.239 7.558 -39.106 1.00 86.44 662 VAL A C 1
ATOM 5293 O O . VAL A 1 662 ? 33.676 8.606 -39.434 1.00 86.44 662 VAL A O 1
ATOM 5296 N N . LYS A 1 663 ? 35.393 7.581 -38.426 1.00 85.75 663 LYS A N 1
ATOM 5297 C CA . LYS A 1 663 ? 36.125 8.810 -38.075 1.00 85.75 663 LYS A CA 1
ATOM 5298 C C . LYS A 1 663 ? 36.701 9.566 -39.284 1.00 85.75 663 LYS A C 1
ATOM 5300 O O . LYS A 1 663 ? 36.945 10.765 -39.166 1.00 85.75 663 LYS A O 1
ATOM 5305 N N . ARG A 1 664 ? 36.933 8.910 -40.427 1.00 84.50 664 ARG A N 1
ATOM 5306 C CA . ARG A 1 664 ? 37.279 9.574 -41.701 1.00 84.50 664 ARG A CA 1
ATOM 5307 C C . ARG A 1 664 ? 36.036 10.114 -42.400 1.00 84.50 664 ARG A C 1
ATOM 5309 O O . ARG A 1 664 ? 36.031 11.281 -42.783 1.00 84.50 664 ARG A O 1
ATOM 5316 N N . VAL A 1 665 ? 34.946 9.346 -42.431 1.00 85.81 665 VAL A N 1
ATOM 5317 C CA . VAL A 1 665 ? 33.644 9.803 -42.954 1.00 85.81 665 VAL A CA 1
ATOM 5318 C C . VAL A 1 665 ? 33.213 11.120 -42.295 1.00 85.81 665 VAL A C 1
ATOM 5320 O O . VAL A 1 665 ? 32.859 12.071 -42.994 1.00 85.81 665 VAL A O 1
ATOM 5323 N N . SER A 1 666 ? 33.318 11.237 -40.965 1.00 85.00 666 SER A N 1
ATOM 5324 C CA . SER A 1 666 ? 32.968 12.478 -40.254 1.00 85.00 666 SER A CA 1
ATOM 5325 C C . SER A 1 666 ? 33.872 13.674 -40.595 1.00 85.00 666 SER A C 1
ATOM 5327 O O . SER A 1 666 ? 33.454 14.819 -40.421 1.00 85.00 666 SER A O 1
ATOM 5329 N N . GLN A 1 667 ? 35.087 13.449 -41.114 1.00 79.38 667 GLN A N 1
ATOM 5330 C CA . GLN A 1 667 ? 35.981 14.499 -41.620 1.00 79.38 667 GLN A CA 1
ATOM 5331 C C . GLN A 1 667 ? 35.594 14.957 -43.031 1.00 79.38 667 GLN A C 1
ATOM 5333 O O . GLN A 1 667 ? 35.607 16.167 -43.281 1.00 79.38 667 GLN A O 1
ATOM 5338 N N . SER A 1 668 ? 35.248 14.003 -43.903 1.00 76.94 668 SER A N 1
ATOM 5339 C CA . SER A 1 668 ? 34.889 14.198 -45.314 1.00 76.94 668 SER A CA 1
ATOM 5340 C C . SER A 1 668 ? 33.490 14.806 -45.505 1.00 76.94 668 SER A C 1
ATOM 5342 O O . SER A 1 668 ? 33.277 15.603 -46.423 1.00 76.94 668 SER A O 1
ATOM 5344 N N . VAL A 1 669 ? 32.537 14.499 -44.618 1.00 74.56 669 VAL A N 1
ATOM 5345 C CA . VAL A 1 669 ? 31.193 15.101 -44.609 1.00 74.56 669 VAL A CA 1
ATOM 5346 C C . VAL A 1 669 ? 31.229 16.518 -44.018 1.00 74.56 669 VAL A C 1
ATOM 5348 O O . VAL A 1 669 ? 31.930 16.809 -43.045 1.00 74.56 669 VAL A O 1
ATOM 5351 N N . LYS A 1 670 ? 30.433 17.437 -44.580 1.00 64.31 670 LYS A N 1
ATOM 5352 C CA . LYS A 1 670 ? 30.262 18.783 -44.014 1.00 64.31 670 LYS A CA 1
ATOM 5353 C C . LYS A 1 670 ? 29.521 18.696 -42.676 1.00 64.31 670 LYS A C 1
ATOM 5355 O O . LYS A 1 670 ? 28.330 18.404 -42.638 1.00 64.31 670 LYS A O 1
ATOM 5360 N N . SER A 1 671 ? 30.192 19.074 -41.587 1.00 57.03 671 SER A N 1
ATOM 5361 C CA . SER A 1 671 ? 29.661 19.098 -40.207 1.00 57.03 671 SER A CA 1
ATOM 5362 C C . SER A 1 671 ? 28.459 20.032 -39.974 1.00 57.03 671 SER A C 1
ATOM 5364 O O . SER A 1 671 ? 27.963 20.172 -38.855 1.00 57.03 671 SER A O 1
ATOM 5366 N N . GLN A 1 672 ? 27.978 20.710 -41.017 1.00 58.16 672 GLN A N 1
ATOM 5367 C CA . GLN A 1 672 ? 26.798 21.562 -40.951 1.00 58.16 672 GLN A CA 1
ATOM 5368 C C . GLN A 1 672 ? 25.495 20.763 -41.077 1.00 58.16 672 GLN A C 1
ATOM 5370 O O . GLN A 1 672 ? 24.488 21.232 -40.550 1.00 58.16 672 GLN A O 1
ATOM 5375 N N . ASP A 1 673 ? 25.529 19.555 -41.647 1.00 69.56 673 ASP A N 1
ATOM 5376 C CA . ASP A 1 673 ? 24.314 18.812 -42.004 1.00 69.56 673 ASP A CA 1
ATOM 5377 C C . ASP A 1 673 ? 23.979 17.672 -41.022 1.00 69.56 673 ASP A C 1
ATOM 5379 O O . ASP A 1 673 ? 22.807 17.364 -40.828 1.00 69.56 673 ASP A O 1
ATOM 5383 N N . ILE A 1 674 ? 24.986 17.054 -40.387 1.00 81.88 674 ILE A N 1
ATOM 5384 C CA . ILE A 1 674 ? 24.853 15.882 -39.495 1.00 81.88 674 ILE A CA 1
ATOM 5385 C C . ILE A 1 674 ? 25.838 16.016 -38.322 1.00 81.88 674 ILE A C 1
ATOM 5387 O O . ILE A 1 674 ? 26.965 16.479 -38.510 1.00 81.88 674 ILE A O 1
ATOM 5391 N N . VAL A 1 675 ? 25.425 15.603 -37.119 1.00 85.44 675 VAL A N 1
ATOM 5392 C CA . VAL A 1 675 ? 26.299 15.466 -35.940 1.00 85.44 675 VAL A CA 1
ATOM 5393 C C . VAL A 1 675 ? 26.774 14.017 -35.847 1.00 85.44 675 VAL A C 1
ATOM 5395 O O . VAL A 1 675 ? 25.944 13.115 -35.886 1.00 85.44 675 VAL A O 1
ATOM 5398 N N . PHE A 1 676 ? 28.079 13.774 -35.709 1.00 87.38 676 PHE A N 1
ATOM 5399 C CA . PHE A 1 676 ? 28.629 12.426 -35.528 1.00 87.38 676 PHE A CA 1
ATOM 5400 C C . PHE A 1 676 ? 29.121 12.232 -34.093 1.00 87.38 676 PHE A C 1
ATOM 5402 O O . PHE A 1 676 ? 29.866 13.062 -33.574 1.00 87.38 676 PHE A O 1
ATOM 5409 N N . THR A 1 677 ? 28.756 11.108 -33.480 1.00 87.38 677 THR A N 1
ATOM 5410 C CA . THR A 1 677 ? 29.213 10.698 -32.148 1.00 87.38 677 THR A CA 1
ATOM 5411 C C . THR A 1 677 ? 29.476 9.199 -32.078 1.00 87.38 677 THR A C 1
ATOM 5413 O O . THR A 1 677 ? 29.016 8.439 -32.931 1.00 87.38 677 THR A O 1
ATOM 5416 N N . TRP A 1 678 ? 30.163 8.757 -31.031 1.00 84.56 678 TRP A N 1
ATOM 5417 C CA . TRP A 1 678 ? 30.371 7.339 -30.735 1.00 84.56 678 TRP A CA 1
ATOM 5418 C C . TRP A 1 678 ? 30.025 6.997 -29.283 1.00 84.56 678 TRP A C 1
ATOM 5420 O O . TRP A 1 678 ? 29.960 7.884 -28.435 1.00 84.56 678 TRP A O 1
ATOM 5430 N N . LEU A 1 679 ? 29.796 5.712 -29.008 1.00 80.00 679 LEU A N 1
ATOM 5431 C CA . LEU A 1 679 ? 29.466 5.188 -27.684 1.00 80.00 679 LEU A CA 1
ATOM 5432 C C . LEU A 1 679 ? 30.152 3.835 -27.443 1.00 80.00 679 LEU A C 1
ATOM 5434 O O . LEU A 1 679 ? 30.001 2.916 -28.251 1.00 80.00 679 LEU A O 1
ATOM 5438 N N . ASN A 1 680 ? 30.882 3.708 -26.332 1.00 73.12 680 ASN A N 1
ATOM 5439 C CA . ASN A 1 680 ? 31.478 2.443 -25.893 1.00 73.12 680 ASN A CA 1
ATOM 5440 C C . ASN A 1 680 ? 30.446 1.570 -25.149 1.00 73.12 680 ASN A C 1
ATOM 5442 O O . ASN A 1 680 ? 29.806 2.040 -24.215 1.00 73.12 680 ASN A O 1
ATOM 5446 N N . LEU A 1 681 ? 30.325 0.300 -25.541 1.00 68.00 681 LEU A N 1
ATOM 5447 C CA . LEU A 1 681 ? 29.416 -0.703 -24.965 1.00 68.00 681 LEU A CA 1
ATOM 5448 C C . LEU A 1 681 ? 30.132 -1.752 -24.089 1.00 68.00 681 LEU A C 1
ATOM 5450 O O . LEU A 1 681 ? 29.596 -2.835 -23.863 1.00 68.00 681 LEU A O 1
ATOM 5454 N N . ALA A 1 682 ? 31.357 -1.478 -23.632 1.00 57.50 682 ALA A N 1
ATOM 5455 C CA . ALA A 1 682 ? 32.071 -2.342 -22.695 1.00 57.50 682 ALA A CA 1
ATOM 5456 C C . ALA A 1 682 ? 32.736 -1.549 -21.563 1.00 57.50 682 ALA A C 1
ATOM 5458 O O . ALA A 1 682 ? 33.835 -1.005 -21.718 1.00 57.50 682 ALA A O 1
ATOM 5459 N N . SER A 1 683 ? 32.089 -1.564 -20.397 1.00 46.50 683 SER A N 1
ATOM 5460 C CA . SER A 1 683 ? 32.726 -1.363 -19.095 1.00 46.50 683 SER A CA 1
ATOM 5461 C C . SER A 1 683 ? 32.672 -2.684 -18.311 1.00 46.50 683 SER A C 1
ATOM 5463 O O . SER A 1 683 ? 31.812 -3.530 -18.544 1.00 46.50 683 SER A O 1
ATOM 5465 N N . GLN A 1 684 ? 33.637 -2.927 -17.419 1.00 43.00 684 GLN A N 1
ATOM 5466 C CA . GLN A 1 684 ? 33.920 -4.275 -16.885 1.00 43.00 684 GLN A CA 1
ATOM 5467 C C . GLN A 1 684 ? 32.879 -4.840 -15.888 1.00 43.00 684 GLN A C 1
ATOM 5469 O O . GLN A 1 684 ? 33.139 -5.860 -15.258 1.00 43.00 684 GLN A O 1
ATOM 5474 N N . MET A 1 685 ? 31.698 -4.224 -15.770 1.00 38.72 685 MET A N 1
ATOM 5475 C CA . MET A 1 685 ? 30.579 -4.701 -14.941 1.00 38.72 685 MET A CA 1
ATOM 5476 C C . MET A 1 685 ? 29.245 -4.834 -15.706 1.00 38.72 685 MET A C 1
ATOM 5478 O O . MET A 1 685 ? 28.237 -5.174 -15.096 1.00 38.72 685 MET A O 1
ATOM 5482 N N . SER A 1 686 ? 29.196 -4.577 -17.023 1.00 43.84 686 SER A N 1
ATOM 5483 C CA . SER A 1 686 ? 27.930 -4.276 -17.723 1.00 43.84 686 SER A CA 1
ATOM 5484 C C . SER A 1 686 ? 27.548 -5.180 -18.909 1.00 43.84 686 SER A C 1
ATOM 5486 O O . SER A 1 686 ? 26.634 -4.847 -19.668 1.00 43.84 686 SER A O 1
ATOM 5488 N N . ASP A 1 687 ? 28.173 -6.353 -19.048 1.00 43.44 687 ASP A N 1
ATOM 5489 C CA . ASP A 1 687 ? 28.136 -7.198 -20.263 1.00 43.44 687 ASP A CA 1
ATOM 5490 C C . ASP A 1 687 ? 26.789 -7.901 -20.589 1.00 43.44 687 ASP A C 1
ATOM 5492 O O . ASP A 1 687 ? 26.739 -8.782 -21.448 1.00 43.44 687 ASP A O 1
ATOM 5496 N N . HIS A 1 688 ? 25.682 -7.517 -19.941 1.00 48.41 688 HIS A N 1
ATOM 5497 C CA . HIS A 1 688 ? 24.318 -7.937 -20.307 1.00 48.41 688 HIS A CA 1
ATOM 5498 C C . HIS A 1 688 ? 23.337 -6.766 -20.411 1.00 48.41 688 HIS A C 1
ATOM 5500 O O . HIS A 1 688 ? 22.677 -6.623 -21.434 1.00 48.41 688 HIS A O 1
ATOM 5506 N N . PHE A 1 689 ? 23.242 -5.905 -19.395 1.00 44.72 689 PHE A N 1
ATOM 5507 C CA . PHE A 1 689 ? 22.159 -4.917 -19.323 1.00 44.72 689 PHE A CA 1
ATOM 5508 C C . PHE A 1 689 ? 22.280 -3.779 -20.352 1.00 44.72 689 PHE A C 1
ATOM 5510 O O . PHE A 1 689 ? 21.299 -3.430 -21.008 1.00 44.72 689 PHE A O 1
ATOM 5517 N N . GLN A 1 690 ? 23.487 -3.237 -20.558 1.00 50.06 690 GLN A N 1
ATOM 5518 C CA . GLN A 1 690 ? 23.717 -2.178 -21.555 1.00 50.06 690 GLN A CA 1
ATOM 5519 C C . GLN A 1 690 ? 23.513 -2.698 -22.986 1.00 50.06 690 GLN A C 1
ATOM 5521 O O . GLN A 1 690 ? 22.932 -2.005 -23.821 1.00 50.06 690 GLN A O 1
ATOM 5526 N N . ILE A 1 691 ? 23.936 -3.942 -23.241 1.00 54.78 691 ILE A N 1
ATOM 5527 C CA . ILE A 1 691 ? 23.743 -4.637 -24.517 1.00 54.78 691 ILE A CA 1
ATOM 5528 C C . ILE A 1 691 ? 22.252 -4.923 -24.741 1.00 54.78 691 ILE A C 1
ATOM 5530 O O . ILE A 1 691 ? 21.742 -4.569 -25.795 1.00 54.78 691 ILE A O 1
ATOM 5534 N N . GLN A 1 692 ? 21.518 -5.436 -23.748 1.00 53.88 692 GLN A N 1
ATOM 5535 C CA . GLN A 1 692 ? 20.068 -5.654 -23.852 1.00 53.88 692 GLN A CA 1
ATOM 5536 C C . GLN A 1 692 ? 19.288 -4.356 -24.093 1.00 53.88 692 GLN A C 1
ATOM 5538 O O . GLN A 1 692 ? 18.364 -4.347 -24.907 1.00 53.88 692 GLN A O 1
ATOM 5543 N N . LEU A 1 693 ? 19.646 -3.242 -23.440 1.00 51.72 693 LEU A N 1
ATOM 5544 C CA . LEU A 1 693 ? 19.022 -1.948 -23.736 1.00 51.72 693 LEU A CA 1
ATOM 5545 C C . LEU A 1 693 ? 19.319 -1.502 -25.174 1.00 51.72 693 LEU A C 1
ATOM 5547 O O . LEU A 1 693 ? 18.408 -1.086 -25.890 1.00 51.72 693 LEU A O 1
ATOM 5551 N N . PHE A 1 694 ? 20.577 -1.610 -25.605 1.00 60.44 694 PHE A N 1
ATOM 5552 C CA . PHE A 1 694 ? 20.992 -1.291 -26.968 1.00 60.44 694 PHE A CA 1
ATOM 5553 C C . PHE A 1 694 ? 20.250 -2.149 -28.011 1.00 60.44 694 PHE A C 1
ATOM 5555 O O . PHE A 1 694 ? 19.640 -1.603 -28.931 1.00 60.44 694 PHE A O 1
ATOM 5562 N N . GLU A 1 695 ? 20.200 -3.468 -27.826 1.00 58.97 695 GLU A N 1
ATOM 5563 C CA . GLU A 1 695 ? 19.443 -4.408 -28.661 1.00 58.97 695 GLU A CA 1
ATOM 5564 C C . GLU A 1 695 ? 17.946 -4.071 -28.691 1.00 58.97 695 GLU A C 1
ATOM 5566 O O . GLU A 1 695 ? 17.336 -4.085 -29.760 1.00 58.97 695 GLU A O 1
ATOM 5571 N N . THR A 1 696 ? 17.359 -3.695 -27.550 1.00 55.94 696 THR A N 1
ATOM 5572 C CA . THR A 1 696 ? 15.926 -3.371 -27.451 1.00 55.94 696 THR A CA 1
ATOM 5573 C C . THR A 1 696 ? 15.557 -2.092 -28.213 1.00 55.94 696 THR A C 1
ATOM 5575 O O . THR A 1 696 ? 14.515 -2.055 -28.866 1.00 55.94 696 THR A O 1
ATOM 5578 N N . TYR A 1 697 ? 16.389 -1.043 -28.164 1.00 53.88 697 TYR A N 1
ATOM 5579 C CA . TYR A 1 697 ? 16.088 0.236 -28.830 1.00 53.88 697 TYR A CA 1
ATOM 5580 C C . TYR A 1 697 ? 16.599 0.351 -30.266 1.00 53.88 697 TYR A C 1
ATOM 5582 O O . TYR A 1 697 ? 16.010 1.096 -31.049 1.00 53.88 697 TYR A O 1
ATOM 5590 N N . PHE A 1 698 ? 17.688 -0.338 -30.612 1.00 60.31 698 PHE A N 1
ATOM 5591 C CA . PHE A 1 698 ? 18.332 -0.221 -31.923 1.00 60.31 698 PHE A CA 1
ATOM 5592 C C . PHE A 1 698 ? 18.203 -1.483 -32.782 1.00 60.31 698 PHE A C 1
ATOM 5594 O O . PHE A 1 698 ? 18.499 -1.410 -33.970 1.00 60.31 698 PHE A O 1
ATOM 5601 N N . GLN A 1 699 ? 17.739 -2.617 -32.236 1.00 58.00 699 GLN A N 1
ATOM 5602 C CA . GLN A 1 699 ? 17.540 -3.891 -32.955 1.00 58.00 699 GLN A CA 1
ATOM 5603 C C . GLN A 1 699 ? 18.780 -4.374 -33.737 1.00 58.00 699 GLN A C 1
ATOM 5605 O O . GLN A 1 699 ? 18.664 -5.091 -34.730 1.00 58.00 699 GLN A O 1
ATOM 5610 N N . ALA A 1 700 ? 19.976 -3.974 -33.295 1.00 55.66 700 ALA A N 1
ATOM 5611 C CA . ALA A 1 700 ? 21.249 -4.228 -33.960 1.00 55.66 700 ALA A CA 1
ATOM 5612 C C . ALA A 1 700 ? 22.109 -5.190 -33.111 1.00 55.66 700 ALA A C 1
ATOM 5614 O O . ALA A 1 700 ? 22.879 -4.732 -32.273 1.00 55.66 700 ALA A O 1
ATOM 5615 N N . PRO A 1 701 ? 22.012 -6.520 -33.306 1.00 54.34 701 PRO A N 1
ATOM 5616 C CA . PRO A 1 701 ? 22.679 -7.513 -32.452 1.00 54.34 701 PRO A CA 1
ATOM 5617 C C . PRO A 1 701 ? 24.180 -7.703 -32.753 1.00 54.34 701 PRO A C 1
ATOM 5619 O O . PRO A 1 701 ? 24.794 -8.653 -32.272 1.00 54.34 701 PRO A O 1
ATOM 5622 N N . VAL A 1 702 ? 24.785 -6.856 -33.594 1.00 66.88 702 VAL A N 1
ATOM 5623 C CA . VAL A 1 702 ? 26.191 -6.979 -34.009 1.00 66.88 702 VAL A CA 1
ATOM 5624 C C . VAL A 1 702 ? 26.895 -5.639 -33.839 1.00 66.88 702 VAL A C 1
ATOM 5626 O O . VAL A 1 702 ? 26.571 -4.667 -34.513 1.00 66.88 702 VAL A O 1
ATOM 5629 N N . VAL A 1 703 ? 27.881 -5.611 -32.946 1.00 72.62 703 VAL A N 1
ATOM 5630 C CA . VAL A 1 703 ? 28.810 -4.492 -32.745 1.00 72.62 703 VAL A CA 1
ATOM 5631 C C . VAL A 1 703 ? 30.078 -4.792 -33.570 1.00 72.62 703 VAL A C 1
ATOM 5633 O O . VAL A 1 703 ? 30.571 -5.921 -33.489 1.00 72.62 703 VAL A O 1
ATOM 5636 N N . PRO A 1 704 ? 30.623 -3.853 -34.369 1.00 79.31 704 PRO A N 1
ATOM 5637 C CA . PRO A 1 704 ? 30.287 -2.431 -34.442 1.00 79.31 704 PRO A CA 1
ATOM 5638 C C . PRO A 1 704 ? 28.996 -2.151 -35.222 1.00 79.31 704 PRO A C 1
ATOM 5640 O O . PRO A 1 704 ? 28.738 -2.772 -36.250 1.00 79.31 704 PRO A O 1
ATOM 5643 N N . ALA A 1 705 ? 28.224 -1.168 -34.756 1.00 83.44 705 ALA A N 1
ATOM 5644 C CA . ALA A 1 705 ? 26.980 -0.732 -35.391 1.00 83.44 705 ALA A CA 1
ATOM 5645 C C . ALA A 1 705 ? 26.976 0.784 -35.625 1.00 83.44 705 ALA A C 1
ATOM 5647 O O . ALA A 1 705 ? 27.558 1.548 -34.855 1.00 83.44 705 ALA A O 1
ATOM 5648 N N . LEU A 1 706 ? 26.283 1.228 -36.673 1.00 87.19 706 LEU A N 1
ATOM 5649 C CA . LEU A 1 706 ? 26.094 2.642 -36.999 1.00 87.19 706 LEU A CA 1
ATOM 5650 C C . LEU A 1 706 ? 24.606 2.915 -37.220 1.00 87.19 706 LEU A C 1
ATOM 5652 O O . LEU A 1 706 ? 23.981 2.281 -38.071 1.00 87.19 706 LEU A O 1
ATOM 5656 N N . SER A 1 707 ? 24.058 3.878 -36.482 1.00 87.06 707 SER A N 1
ATOM 5657 C CA . SER A 1 707 ? 22.654 4.290 -36.589 1.00 87.06 707 SER A CA 1
ATOM 5658 C C . SER A 1 707 ? 22.550 5.783 -36.875 1.00 87.06 707 SER A C 1
ATOM 5660 O O . SER A 1 707 ? 23.208 6.597 -36.229 1.00 87.06 707 SER A O 1
ATOM 5662 N N . MET A 1 708 ? 21.686 6.150 -37.820 1.00 86.44 708 MET A N 1
ATOM 5663 C CA . MET A 1 708 ? 21.344 7.533 -38.139 1.00 86.44 708 MET A CA 1
ATOM 5664 C C . MET A 1 708 ? 19.962 7.874 -37.576 1.00 86.44 708 MET A C 1
ATOM 5666 O O . MET A 1 708 ? 18.972 7.193 -37.849 1.00 86.44 708 MET A O 1
ATOM 5670 N N . VAL A 1 709 ? 19.899 8.950 -36.800 1.00 84.12 709 VAL A N 1
ATOM 5671 C CA . VAL A 1 709 ? 18.759 9.329 -35.964 1.00 84.12 709 VAL A CA 1
ATOM 5672 C C . VAL A 1 709 ? 18.177 10.666 -36.427 1.00 84.12 709 VAL A C 1
ATOM 5674 O O . VAL A 1 709 ? 18.859 11.690 -36.376 1.00 84.12 709 VAL A O 1
ATOM 5677 N N . TYR A 1 710 ? 16.902 10.680 -36.827 1.00 81.50 710 TYR A N 1
ATOM 5678 C CA . TYR A 1 710 ? 16.186 11.877 -37.285 1.00 81.50 710 TYR A CA 1
ATOM 5679 C C . TYR A 1 710 ? 15.149 12.319 -36.248 1.00 81.50 710 TYR A C 1
ATOM 5681 O O . TYR A 1 710 ? 13.978 11.950 -36.322 1.00 81.50 710 TYR A O 1
ATOM 5689 N N . PHE A 1 711 ? 15.575 13.140 -35.278 1.00 72.62 711 PHE A N 1
ATOM 5690 C CA . PHE A 1 711 ? 14.727 13.606 -34.167 1.00 72.62 711 PHE A CA 1
ATOM 5691 C C . PHE A 1 711 ? 13.394 14.230 -34.614 1.00 72.62 711 PHE A C 1
ATOM 5693 O O . PHE A 1 711 ? 12.373 13.983 -33.982 1.00 72.62 711 PHE A O 1
ATOM 5700 N N . SER A 1 712 ? 13.389 15.011 -35.699 1.00 69.75 712 SER A N 1
ATOM 5701 C CA . SER A 1 712 ? 12.195 15.684 -36.236 1.00 69.75 712 SER A CA 1
ATOM 5702 C C . SER A 1 712 ? 11.184 14.744 -36.897 1.00 69.75 712 SER A C 1
ATOM 5704 O O . SER A 1 712 ? 10.001 15.064 -36.962 1.00 69.75 712 SER A O 1
ATOM 5706 N N . GLU A 1 713 ? 11.651 13.605 -37.408 1.00 70.44 713 GLU A N 1
ATOM 5707 C CA . GLU A 1 713 ? 10.845 12.619 -38.142 1.00 70.44 713 GLU A CA 1
ATOM 5708 C C . GLU A 1 713 ? 10.515 11.391 -37.277 1.00 70.44 713 GLU A C 1
ATOM 5710 O O . GLU A 1 713 ? 9.786 10.514 -37.718 1.00 70.44 713 GLU A O 1
ATOM 5715 N N . HIS A 1 714 ? 11.028 11.335 -36.039 1.00 71.00 714 HIS A N 1
ATOM 5716 C CA . HIS A 1 714 ? 10.922 10.204 -35.103 1.00 71.00 714 HIS A CA 1
ATOM 5717 C C . HIS A 1 714 ? 11.494 8.871 -35.635 1.00 71.00 714 HIS A C 1
ATOM 5719 O O . HIS A 1 714 ? 11.228 7.820 -35.055 1.00 71.00 714 HIS A O 1
ATOM 5725 N N . ALA A 1 715 ? 12.318 8.923 -36.687 1.00 74.31 715 ALA A N 1
ATOM 5726 C CA . ALA A 1 715 ? 12.813 7.761 -37.422 1.00 74.31 715 ALA A CA 1
ATOM 5727 C C . ALA A 1 715 ? 14.290 7.442 -37.124 1.00 74.31 715 ALA A C 1
ATOM 5729 O O . ALA A 1 715 ? 15.127 8.342 -36.971 1.00 74.31 715 ALA A O 1
ATOM 5730 N N . VAL A 1 716 ? 14.615 6.145 -37.112 1.00 79.19 716 VAL A N 1
ATOM 5731 C CA . VAL A 1 716 ? 15.982 5.613 -36.976 1.00 79.19 716 VAL A CA 1
ATOM 5732 C C . VAL A 1 716 ? 16.293 4.686 -38.154 1.00 79.19 716 VAL A C 1
ATOM 5734 O O . VAL A 1 716 ? 15.470 3.852 -38.537 1.00 79.19 716 VAL A O 1
ATOM 5737 N N . TYR A 1 717 ? 17.489 4.835 -38.724 1.00 83.19 717 TYR A N 1
ATOM 5738 C CA . TYR A 1 717 ? 17.988 4.035 -39.843 1.00 83.19 717 TYR A CA 1
ATOM 5739 C C . TYR A 1 717 ? 19.335 3.418 -39.470 1.00 83.19 717 TYR A C 1
ATOM 5741 O O . TYR A 1 717 ? 20.300 4.144 -39.225 1.00 83.19 717 TYR A O 1
ATOM 5749 N N . ASN A 1 718 ? 19.414 2.092 -39.446 1.00 84.06 718 ASN A N 1
ATOM 5750 C CA . ASN A 1 718 ? 20.653 1.367 -39.175 1.00 84.06 718 ASN A CA 1
ATOM 5751 C C . ASN A 1 718 ? 21.447 1.100 -40.463 1.00 84.06 718 ASN A C 1
ATOM 5753 O O . ASN A 1 718 ? 20.881 0.976 -41.552 1.00 84.06 718 ASN A O 1
ATOM 5757 N N . TYR A 1 719 ? 22.769 1.013 -40.335 1.00 86.00 719 TYR A N 1
ATOM 5758 C CA . TYR A 1 719 ? 23.666 0.599 -41.411 1.00 86.00 719 TYR A CA 1
ATOM 5759 C C . TYR A 1 719 ? 23.777 -0.930 -41.455 1.00 86.00 719 TYR A C 1
ATOM 5761 O O . TYR A 1 719 ? 24.233 -1.545 -40.494 1.00 86.00 719 TYR A O 1
ATOM 5769 N N . GLU A 1 720 ? 23.360 -1.539 -42.567 1.00 79.06 720 GLU A N 1
ATOM 5770 C CA . GLU A 1 720 ? 23.187 -3.000 -42.682 1.00 79.06 720 GLU A CA 1
ATOM 5771 C C . GLU A 1 720 ? 24.284 -3.711 -43.501 1.00 79.06 720 GLU A C 1
ATOM 5773 O O . GLU A 1 720 ? 24.333 -4.937 -43.513 1.00 79.06 720 GLU A O 1
ATOM 5778 N N . ASP A 1 721 ? 25.173 -2.975 -44.181 1.00 74.00 721 ASP A N 1
ATOM 5779 C CA . ASP A 1 721 ? 26.178 -3.551 -45.100 1.00 74.00 721 ASP A CA 1
ATOM 5780 C C . ASP A 1 721 ? 27.282 -4.338 -44.358 1.00 74.00 721 ASP A C 1
ATOM 5782 O O . ASP A 1 721 ? 27.872 -5.281 -44.880 1.00 74.00 721 ASP A O 1
ATOM 5786 N N . GLY A 1 722 ? 27.587 -3.949 -43.114 1.00 72.25 722 GLY A N 1
ATOM 5787 C CA . GLY A 1 722 ? 28.664 -4.532 -42.299 1.00 72.25 722 GLY A CA 1
ATOM 5788 C C . GLY A 1 722 ? 30.086 -4.172 -42.761 1.00 72.25 722 GLY A C 1
ATOM 5789 O O . GLY A 1 722 ? 31.022 -4.227 -41.964 1.00 72.25 722 GLY A O 1
ATOM 5790 N N . ASN A 1 723 ? 30.267 -3.738 -44.012 1.00 83.56 723 ASN A N 1
ATOM 5791 C CA . ASN A 1 723 ? 31.505 -3.139 -44.504 1.00 83.56 723 ASN A CA 1
ATOM 5792 C C . ASN A 1 723 ? 31.567 -1.645 -44.145 1.00 83.56 723 ASN A C 1
ATOM 5794 O O . ASN A 1 723 ? 30.893 -0.823 -44.759 1.00 83.56 723 ASN A O 1
ATOM 5798 N N . PHE A 1 724 ? 32.405 -1.268 -43.182 1.00 86.62 724 PHE A N 1
ATOM 5799 C CA . PHE A 1 724 ? 32.518 0.116 -42.700 1.00 86.62 724 PHE A CA 1
ATOM 5800 C C . PHE A 1 724 ? 33.466 1.018 -43.509 1.00 86.62 724 PHE A C 1
ATOM 5802 O O . PHE A 1 724 ? 33.807 2.092 -43.025 1.00 86.62 724 PHE A O 1
ATOM 5809 N N . SER A 1 725 ? 33.899 0.624 -44.713 1.00 88.19 725 SER A N 1
ATOM 5810 C CA . SER A 1 725 ? 34.790 1.465 -45.532 1.00 88.19 725 SER A CA 1
ATOM 5811 C C . SER A 1 725 ? 34.199 2.854 -45.820 1.00 88.19 725 SER A C 1
ATOM 5813 O O . SER A 1 725 ? 32.987 2.986 -46.012 1.00 88.19 725 SER A O 1
ATOM 5815 N N . GLU A 1 726 ? 35.055 3.883 -45.886 1.00 84.44 726 GLU A N 1
ATOM 5816 C CA . GLU A 1 726 ? 34.634 5.273 -46.134 1.00 84.44 726 GLU A CA 1
ATOM 5817 C C . GLU A 1 726 ? 33.712 5.418 -47.364 1.00 84.44 726 GLU A C 1
ATOM 5819 O O . GLU A 1 726 ? 32.713 6.132 -47.294 1.00 84.44 726 GLU A O 1
ATOM 5824 N N . GLU A 1 727 ? 33.983 4.695 -48.458 1.00 86.44 727 GLU A N 1
ATOM 5825 C CA . GLU A 1 727 ? 33.170 4.714 -49.685 1.00 86.44 727 GLU A CA 1
ATOM 5826 C C . GLU A 1 727 ? 31.754 4.148 -49.458 1.00 86.44 727 GLU A C 1
ATOM 5828 O O . GLU A 1 727 ? 30.769 4.808 -49.791 1.00 86.44 727 GLU A O 1
ATOM 5833 N N . SER A 1 728 ? 31.636 2.978 -48.819 1.00 87.75 728 SER A N 1
ATOM 5834 C CA . SER A 1 728 ? 30.347 2.314 -48.557 1.00 87.75 728 SER A CA 1
ATOM 5835 C C . SER A 1 728 ? 29.455 3.110 -47.598 1.00 87.75 728 SER A C 1
ATOM 5837 O O . SER A 1 728 ? 28.253 3.261 -47.832 1.00 87.75 728 SER A O 1
ATOM 5839 N N . VAL A 1 729 ? 30.042 3.680 -46.539 1.00 89.06 729 VAL A N 1
ATOM 5840 C CA . VAL A 1 729 ? 29.292 4.499 -45.576 1.00 89.06 729 VAL A CA 1
ATOM 5841 C C . VAL A 1 729 ? 28.824 5.804 -46.230 1.00 89.06 729 VAL A C 1
ATOM 5843 O O . VAL A 1 729 ? 27.677 6.204 -46.026 1.00 89.06 729 VAL A O 1
ATOM 5846 N N . LEU A 1 730 ? 29.657 6.450 -47.057 1.00 87.62 730 LEU A N 1
ATOM 5847 C CA . LEU A 1 730 ? 29.259 7.651 -47.802 1.00 87.62 730 LEU A CA 1
ATOM 5848 C C . LEU A 1 730 ? 28.143 7.362 -48.819 1.00 87.62 730 LEU A C 1
ATOM 5850 O O . LEU A 1 730 ? 27.190 8.140 -48.890 1.00 87.62 730 LEU A O 1
ATOM 5854 N N . GLU A 1 731 ? 28.203 6.247 -49.557 1.00 87.44 731 GLU A N 1
ATOM 5855 C CA . GLU A 1 731 ? 27.142 5.850 -50.496 1.00 87.44 731 GLU A CA 1
ATOM 5856 C C . GLU A 1 731 ? 25.803 5.612 -49.773 1.00 87.44 731 GLU A C 1
ATOM 5858 O O . GLU A 1 731 ? 24.758 6.099 -50.215 1.00 87.44 731 GLU A O 1
ATOM 5863 N N . TRP A 1 732 ? 25.817 4.942 -48.614 1.00 89.19 732 TRP A N 1
ATOM 5864 C CA . TRP A 1 732 ? 24.619 4.764 -47.786 1.00 89.19 732 TRP A CA 1
ATOM 5865 C C . TRP A 1 732 ? 24.069 6.089 -47.247 1.00 89.19 732 TRP A C 1
ATOM 5867 O O . TRP A 1 732 ? 22.856 6.308 -47.287 1.00 89.19 732 TRP A O 1
ATOM 5877 N N . MET A 1 733 ? 24.935 6.997 -46.787 1.00 87.19 733 MET A N 1
ATOM 5878 C CA . MET A 1 733 ? 24.518 8.317 -46.306 1.00 87.19 733 MET A CA 1
ATOM 5879 C C . MET A 1 733 ? 23.910 9.180 -47.421 1.00 87.19 733 MET A C 1
ATOM 5881 O O . MET A 1 733 ? 22.916 9.869 -47.183 1.00 87.19 733 MET A O 1
ATOM 5885 N N . GLU A 1 734 ? 24.444 9.112 -48.643 1.00 85.31 734 GLU A N 1
ATOM 5886 C CA . GLU A 1 734 ? 23.859 9.781 -49.811 1.00 85.31 734 GLU A CA 1
ATOM 5887 C C . GLU A 1 734 ? 22.520 9.160 -50.223 1.00 85.31 734 GLU A C 1
ATOM 5889 O O . GLU A 1 734 ? 21.536 9.874 -50.420 1.00 85.31 734 GLU A O 1
ATOM 5894 N N . LYS A 1 735 ? 22.417 7.827 -50.236 1.00 84.12 735 LYS A N 1
ATOM 5895 C CA . LYS A 1 735 ? 21.154 7.121 -50.490 1.00 84.12 735 LYS A CA 1
ATOM 5896 C C . LYS A 1 735 ? 20.077 7.482 -49.459 1.00 84.12 735 LYS A C 1
ATOM 5898 O O . LYS A 1 735 ? 18.937 7.750 -49.840 1.00 84.12 735 LYS A O 1
ATOM 5903 N N . LEU A 1 736 ? 20.441 7.572 -48.177 1.00 84.75 736 LEU A N 1
ATOM 5904 C CA . LEU A 1 736 ? 19.566 8.086 -47.120 1.00 84.75 736 LEU A CA 1
ATOM 5905 C C . LEU A 1 736 ? 19.186 9.553 -47.340 1.00 84.75 736 LEU A C 1
ATOM 5907 O O . LEU A 1 736 ? 18.087 9.947 -46.967 1.00 84.75 736 LEU A O 1
ATOM 5911 N N . ARG A 1 737 ? 20.061 10.384 -47.913 1.00 81.00 737 ARG A N 1
ATOM 5912 C CA . ARG A 1 737 ? 19.757 11.792 -48.200 1.00 81.00 737 ARG A CA 1
ATOM 5913 C C . ARG A 1 737 ? 18.783 11.950 -49.367 1.00 81.00 737 ARG A C 1
ATOM 5915 O O . ARG A 1 737 ? 17.849 12.737 -49.251 1.00 81.00 737 ARG A O 1
ATOM 5922 N N . GLU A 1 738 ? 18.983 11.217 -50.459 1.00 80.00 738 GLU A N 1
ATOM 5923 C CA . GLU A 1 738 ? 18.197 11.367 -51.691 1.00 80.00 738 GLU A CA 1
ATOM 5924 C C . GLU A 1 738 ? 16.891 10.560 -51.701 1.00 80.00 738 GLU A C 1
ATOM 5926 O O . GLU A 1 738 ? 15.904 10.995 -52.292 1.00 80.00 738 GLU A O 1
ATOM 5931 N N . LYS A 1 739 ? 16.870 9.382 -51.063 1.00 78.25 739 LYS A N 1
ATOM 5932 C CA . LYS A 1 739 ? 15.781 8.393 -51.172 1.00 78.25 739 LYS A CA 1
ATOM 5933 C C . LYS A 1 739 ? 15.196 7.967 -49.822 1.00 78.25 739 LYS A C 1
ATOM 5935 O O . LYS A 1 739 ? 14.595 6.900 -49.733 1.00 78.25 739 LYS A O 1
ATOM 5940 N N . ARG A 1 740 ? 15.311 8.806 -48.780 1.00 77.12 740 ARG A N 1
ATOM 5941 C CA . ARG A 1 740 ? 14.829 8.516 -47.411 1.00 77.12 740 ARG A CA 1
ATOM 5942 C C . ARG A 1 740 ? 13.437 7.887 -47.371 1.00 77.12 740 ARG A C 1
ATOM 5944 O O . ARG A 1 740 ? 13.271 6.826 -46.795 1.00 77.12 740 ARG A O 1
ATOM 5951 N N . HIS A 1 741 ? 12.463 8.514 -48.030 1.00 72.31 741 HIS A N 1
ATOM 5952 C CA . HIS A 1 741 ? 11.061 8.079 -48.022 1.00 72.31 741 HIS A CA 1
ATOM 5953 C C . HIS A 1 741 ? 10.795 6.782 -48.816 1.00 72.31 741 HIS A C 1
ATOM 5955 O O . HIS A 1 741 ? 9.706 6.225 -48.722 1.00 72.31 741 HIS A O 1
ATOM 5961 N N . GLU A 1 742 ? 11.764 6.307 -49.609 1.00 72.88 742 GLU A N 1
ATOM 5962 C CA . GLU A 1 742 ? 11.738 4.992 -50.269 1.00 72.88 742 GLU A CA 1
ATOM 5963 C C . GLU A 1 742 ? 12.463 3.916 -49.436 1.00 72.88 742 GLU A C 1
ATOM 5965 O O . GLU A 1 742 ? 12.328 2.723 -49.713 1.00 72.88 742 GLU A O 1
ATOM 5970 N N . MET A 1 743 ? 13.251 4.316 -48.431 1.00 71.12 743 MET A N 1
ATOM 5971 C CA . MET A 1 743 ? 13.941 3.409 -47.520 1.00 71.12 743 MET A CA 1
ATOM 5972 C C . MET A 1 743 ? 13.045 3.100 -46.324 1.00 71.12 743 MET A C 1
ATOM 5974 O O . MET A 1 743 ? 12.531 3.994 -45.658 1.00 71.12 743 MET A O 1
ATOM 5978 N N . LYS A 1 744 ? 12.885 1.810 -46.028 1.00 66.62 744 LYS A N 1
ATOM 5979 C CA . LYS A 1 744 ? 12.212 1.369 -44.809 1.00 66.62 744 LYS A CA 1
ATOM 5980 C C . LYS A 1 744 ? 13.060 1.808 -43.610 1.00 66.62 744 LYS A C 1
ATOM 5982 O O . LYS A 1 744 ? 14.241 1.466 -43.553 1.00 66.62 744 LYS A O 1
ATOM 5987 N N . SER A 1 745 ? 12.477 2.557 -42.680 1.00 63.38 745 SER A N 1
ATOM 5988 C CA . SER A 1 745 ? 13.112 2.821 -41.390 1.00 63.38 745 SER A CA 1
ATOM 5989 C C . SER A 1 745 ? 13.326 1.496 -40.650 1.00 63.38 745 SER A C 1
ATOM 5991 O O . SER A 1 745 ? 12.548 0.545 -40.787 1.00 63.38 745 SER A O 1
ATOM 5993 N N . SER A 1 746 ? 14.393 1.415 -39.858 1.00 62.03 746 SER A N 1
ATOM 5994 C CA . SER A 1 746 ? 14.595 0.265 -38.969 1.00 62.03 746 SER A CA 1
ATOM 5995 C C . SER A 1 746 ? 13.555 0.271 -37.838 1.00 62.03 746 SER A C 1
ATOM 5997 O O . SER A 1 746 ? 13.278 -0.768 -37.245 1.00 62.03 746 SER A O 1
ATOM 5999 N N . TYR A 1 747 ? 12.949 1.436 -37.575 1.00 57.72 747 TYR A N 1
ATOM 6000 C CA . TYR A 1 747 ? 11.882 1.632 -36.604 1.00 57.72 747 TYR A CA 1
ATOM 6001 C C . TYR A 1 747 ? 10.998 2.836 -36.999 1.00 57.72 747 TYR A C 1
ATOM 6003 O O . TYR A 1 747 ? 11.502 3.957 -37.098 1.00 57.72 747 TYR A O 1
ATOM 6011 N N . ASP A 1 748 ? 9.697 2.596 -37.204 1.00 47.97 748 ASP A N 1
ATOM 6012 C CA . ASP A 1 748 ? 8.634 3.608 -37.360 1.00 47.97 748 ASP A CA 1
ATOM 6013 C C . ASP A 1 748 ? 7.746 3.561 -36.107 1.00 47.97 748 ASP A C 1
ATOM 6015 O O . ASP A 1 748 ? 7.260 2.488 -35.747 1.00 47.97 748 ASP A O 1
ATOM 6019 N N . MET A 1 749 ? 7.505 4.702 -35.451 1.00 50.03 749 MET A N 1
ATOM 6020 C CA . MET A 1 749 ? 6.636 4.783 -34.267 1.00 50.03 749 MET A CA 1
ATOM 6021 C C . MET A 1 749 ? 5.762 6.036 -34.242 1.00 50.03 749 MET A C 1
ATOM 6023 O O . MET A 1 749 ? 6.169 7.114 -34.678 1.00 50.03 749 MET A O 1
ATOM 6027 N N . GLU A 1 750 ? 4.575 5.898 -33.648 1.00 45.78 750 GLU A N 1
ATOM 6028 C CA . GLU A 1 750 ? 3.669 7.011 -33.375 1.00 45.78 750 GLU A CA 1
ATOM 6029 C C . GLU A 1 750 ? 4.118 7.851 -32.160 1.00 45.78 750 GLU A C 1
ATOM 6031 O O . GLU A 1 750 ? 4.958 7.469 -31.338 1.00 45.78 750 GLU A O 1
ATOM 6036 N N . TYR A 1 751 ? 3.547 9.051 -32.050 1.00 35.03 751 TYR A N 1
ATOM 6037 C CA . TYR A 1 751 ? 3.886 10.051 -31.039 1.00 35.03 751 TYR A CA 1
ATOM 6038 C C . TYR A 1 751 ? 3.381 9.648 -29.637 1.00 35.03 751 TYR A C 1
ATOM 6040 O O . TYR A 1 751 ? 2.326 10.116 -29.216 1.00 35.03 751 TYR A O 1
ATOM 6048 N N . ASN A 1 752 ? 4.115 8.765 -28.937 1.00 40.72 752 ASN A N 1
ATOM 6049 C CA . ASN A 1 752 ? 4.242 8.676 -27.460 1.00 40.72 752 ASN A CA 1
ATOM 6050 C C . ASN A 1 752 ? 5.043 7.451 -26.943 1.00 40.72 752 ASN A C 1
ATOM 6052 O O . ASN A 1 752 ? 5.316 7.379 -25.741 1.00 40.72 752 ASN A O 1
ATOM 6056 N N . ASP A 1 753 ? 5.453 6.507 -27.797 1.00 43.78 753 ASP A N 1
ATOM 6057 C CA . ASP A 1 753 ? 6.007 5.205 -27.357 1.00 43.78 753 ASP A CA 1
ATOM 6058 C C . ASP A 1 753 ? 7.471 5.221 -26.874 1.00 43.78 753 ASP A C 1
ATOM 6060 O O . ASP A 1 753 ? 8.044 4.203 -26.493 1.00 43.78 753 ASP A O 1
ATOM 6064 N N . TRP A 1 754 ? 8.095 6.395 -26.798 1.00 46.62 754 TRP A N 1
ATOM 6065 C CA . TRP A 1 754 ? 9.470 6.557 -26.326 1.00 46.62 754 TRP A CA 1
ATOM 6066 C C . TRP A 1 754 ? 9.586 6.664 -24.791 1.00 46.62 754 TRP A C 1
ATOM 6068 O O . TRP A 1 754 ? 10.103 7.656 -24.268 1.00 46.62 754 TRP A O 1
ATOM 6078 N N . LYS A 1 755 ? 9.148 5.627 -24.073 1.00 40.53 755 LYS A N 1
ATOM 6079 C CA . LYS A 1 755 ? 9.337 5.467 -22.616 1.00 40.53 755 LYS A CA 1
ATOM 6080 C C . LYS A 1 755 ? 10.541 4.562 -22.311 1.00 40.53 755 LYS A C 1
ATOM 6082 O O . LYS A 1 755 ? 10.871 3.731 -23.155 1.00 40.53 755 LYS A O 1
ATOM 6087 N N . PRO A 1 756 ? 11.199 4.699 -21.143 1.00 35.88 756 PRO A N 1
ATOM 6088 C CA . PRO A 1 756 ? 12.150 3.691 -20.691 1.00 35.88 756 PRO A CA 1
ATOM 6089 C C . PRO A 1 756 ? 11.443 2.335 -20.519 1.00 35.88 756 PRO A C 1
ATOM 6091 O O . PRO A 1 756 ? 10.316 2.263 -20.030 1.00 35.88 756 PRO A O 1
ATOM 6094 N N . THR A 1 757 ? 12.114 1.273 -20.960 1.00 37.19 757 THR A N 1
ATOM 6095 C CA . THR A 1 757 ? 11.657 -0.127 -20.974 1.00 37.19 757 THR A CA 1
ATOM 6096 C C . THR A 1 757 ? 11.505 -0.730 -19.584 1.00 37.19 757 THR A C 1
ATOM 6098 O O . THR A 1 757 ? 10.728 -1.663 -19.407 1.00 37.19 757 THR A O 1
ATOM 6101 N N . LEU A 1 758 ? 12.188 -0.160 -18.592 1.00 32.91 758 LEU A N 1
ATOM 6102 C CA . LEU A 1 758 ? 11.918 -0.382 -17.178 1.00 32.91 758 LEU A CA 1
ATOM 6103 C C . LEU A 1 758 ? 11.215 0.848 -16.602 1.00 32.91 758 LEU A C 1
ATOM 6105 O O . LEU A 1 758 ? 11.597 1.991 -16.870 1.00 32.91 758 LEU A O 1
ATOM 6109 N N . ARG A 1 759 ? 10.180 0.609 -15.791 1.00 34.28 759 ARG A N 1
ATOM 6110 C CA . ARG A 1 759 ? 9.570 1.657 -14.969 1.00 34.28 759 ARG A CA 1
ATOM 6111 C C . ARG A 1 759 ? 10.606 2.176 -13.975 1.00 34.28 759 ARG A C 1
ATOM 6113 O O . ARG A 1 759 ? 11.271 1.384 -13.318 1.00 34.28 759 ARG A O 1
ATOM 6120 N N . SER A 1 760 ? 10.643 3.493 -13.786 1.00 27.16 760 SER A N 1
ATOM 6121 C CA . SER A 1 760 ? 11.183 4.078 -12.559 1.00 27.16 760 SER A CA 1
ATOM 6122 C C . SER A 1 760 ? 10.435 3.474 -11.368 1.00 27.16 760 SER A C 1
ATOM 6124 O O . SER A 1 760 ? 9.209 3.628 -11.281 1.00 27.16 760 SER A O 1
ATOM 6126 N N . ILE A 1 761 ? 11.150 2.767 -10.495 1.00 30.39 761 ILE A N 1
ATOM 6127 C CA . ILE A 1 761 ? 10.570 2.132 -9.312 1.00 30.39 761 ILE A CA 1
ATOM 6128 C C . ILE A 1 761 ? 10.017 3.234 -8.407 1.00 30.39 761 ILE A C 1
ATOM 6130 O O . ILE A 1 761 ? 10.720 4.174 -8.044 1.00 30.39 761 ILE A O 1
ATOM 6134 N N . ASN A 1 762 ? 8.730 3.139 -8.080 1.00 32.41 762 ASN A N 1
ATOM 6135 C CA . ASN A 1 762 ? 8.100 4.007 -7.099 1.00 32.41 762 ASN A CA 1
ATOM 6136 C C . ASN A 1 762 ? 8.014 3.221 -5.791 1.00 32.41 762 ASN A C 1
ATOM 6138 O O . ASN A 1 762 ? 7.046 2.498 -5.569 1.00 32.41 762 ASN A O 1
ATOM 6142 N N . PHE A 1 763 ? 9.041 3.378 -4.953 1.00 27.19 763 PHE A N 1
ATOM 6143 C CA . PHE A 1 763 ? 9.226 2.695 -3.665 1.00 27.19 763 PHE A CA 1
ATOM 6144 C C . PHE A 1 763 ? 8.049 2.844 -2.677 1.00 27.19 763 PHE A C 1
ATOM 6146 O O . PHE A 1 763 ? 8.008 2.162 -1.661 1.00 27.19 763 PHE A O 1
ATOM 6153 N N . LEU A 1 764 ? 7.066 3.702 -2.973 1.00 27.72 764 LEU A N 1
ATOM 6154 C CA . LEU A 1 764 ? 5.875 3.940 -2.154 1.00 27.72 764 LEU A CA 1
ATOM 6155 C C . LEU A 1 764 ? 4.662 3.066 -2.542 1.00 27.72 764 LEU A C 1
ATOM 6157 O O . LEU A 1 764 ? 3.555 3.332 -2.071 1.00 27.72 764 LEU A O 1
ATOM 6161 N N . LYS A 1 765 ? 4.818 2.064 -3.424 1.00 28.25 765 LYS A N 1
ATOM 6162 C CA . LYS A 1 765 ? 3.718 1.162 -3.833 1.00 28.25 765 LYS A CA 1
ATOM 6163 C C . LYS A 1 765 ? 3.914 -0.330 -3.555 1.00 28.25 765 LYS A C 1
ATOM 6165 O O . LYS A 1 765 ? 2.913 -1.042 -3.535 1.00 28.25 765 LYS A O 1
ATOM 6170 N N . ASP A 1 766 ? 5.135 -0.787 -3.289 1.00 28.92 766 ASP A N 1
ATOM 6171 C CA . ASP A 1 766 ? 5.489 -2.210 -3.234 1.00 28.92 766 ASP A CA 1
ATOM 6172 C C . ASP A 1 766 ? 6.615 -2.416 -2.176 1.00 28.92 766 ASP A C 1
ATOM 6174 O O . ASP A 1 766 ? 7.577 -1.657 -2.189 1.00 28.92 766 ASP A O 1
ATOM 6178 N N . HIS A 1 767 ? 6.595 -3.385 -1.240 1.00 34.97 767 HIS A N 1
ATOM 6179 C CA . HIS A 1 767 ? 5.521 -4.344 -0.922 1.00 34.97 767 HIS A CA 1
ATOM 6180 C C . HIS A 1 767 ? 5.628 -4.994 0.502 1.00 34.97 767 HIS A C 1
ATOM 6182 O O . HIS A 1 767 ? 6.221 -6.064 0.644 1.00 34.97 767 HIS A O 1
ATOM 6188 N N . PRO A 1 768 ? 5.032 -4.421 1.573 1.00 28.80 768 PRO A N 1
ATOM 6189 C CA . PRO A 1 768 ? 5.072 -4.977 2.945 1.00 28.80 768 PRO A CA 1
ATOM 6190 C C . PRO A 1 768 ? 3.807 -5.795 3.327 1.00 28.80 768 PRO A C 1
ATOM 6192 O O . PRO A 1 768 ? 2.785 -5.672 2.656 1.00 28.80 768 PRO A O 1
ATOM 6195 N N . PHE A 1 769 ? 3.709 -6.469 4.489 1.00 23.61 769 PHE A N 1
ATOM 6196 C CA . PHE A 1 769 ? 4.446 -7.643 5.022 1.00 23.61 769 PHE A CA 1
ATOM 6197 C C . PHE A 1 769 ? 3.674 -8.258 6.238 1.00 23.61 769 PHE A C 1
ATOM 6199 O O . PHE A 1 769 ? 2.592 -7.786 6.573 1.00 23.61 769 PHE A O 1
ATOM 6206 N N . MET A 1 770 ? 4.147 -9.326 6.900 1.00 30.05 770 MET A N 1
ATOM 6207 C CA . MET A 1 770 ? 3.495 -9.976 8.071 1.00 30.05 770 MET A CA 1
ATOM 6208 C C . MET A 1 770 ? 4.531 -10.816 8.860 1.00 30.05 770 MET A C 1
ATOM 6210 O O . MET A 1 770 ? 5.320 -11.491 8.200 1.00 30.05 770 MET A O 1
ATOM 6214 N N . PRO A 1 771 ? 4.570 -10.826 10.214 1.00 34.22 771 PRO A N 1
ATOM 6215 C CA . PRO A 1 771 ? 4.490 -12.094 10.960 1.00 34.22 771 PRO A CA 1
ATOM 6216 C C . PRO A 1 771 ? 3.785 -12.101 12.353 1.00 34.22 771 PRO A C 1
ATOM 6218 O O . PRO A 1 771 ? 3.950 -11.194 13.151 1.00 34.22 771 PRO A O 1
ATOM 6221 N N . LEU A 1 772 ? 3.101 -13.229 12.617 1.00 23.78 772 LEU A N 1
ATOM 6222 C CA . LEU A 1 772 ? 3.310 -14.220 13.711 1.00 23.78 772 LEU A CA 1
ATOM 6223 C C . LEU A 1 772 ? 2.896 -14.045 15.195 1.00 23.78 772 LEU A C 1
ATOM 6225 O O . LEU A 1 772 ? 3.554 -13.411 16.006 1.00 23.78 772 LEU A O 1
ATOM 6229 N N . LYS A 1 773 ? 1.907 -14.886 15.523 1.00 25.88 773 LYS A N 1
ATOM 6230 C CA . LYS A 1 773 ? 1.545 -15.557 16.784 1.00 25.88 773 LYS A CA 1
ATOM 6231 C C . LYS A 1 773 ? 2.682 -15.932 17.742 1.00 25.88 773 LYS A C 1
ATOM 6233 O O . LYS A 1 773 ? 3.743 -16.370 17.303 1.00 25.88 773 LYS A O 1
ATOM 6238 N N . GLU A 1 774 ? 2.344 -15.942 19.032 1.00 22.86 774 GLU A N 1
ATOM 6239 C CA . GLU A 1 774 ? 3.183 -16.485 20.101 1.00 22.86 774 GLU A CA 1
ATOM 6240 C C . GLU A 1 774 ? 2.746 -17.887 20.579 1.00 22.86 774 GLU A C 1
ATOM 6242 O O . GLU A 1 774 ? 1.612 -18.343 20.421 1.00 22.86 774 GLU A O 1
ATOM 6247 N N . THR A 1 775 ? 3.755 -18.554 21.117 1.00 28.69 775 THR A N 1
ATOM 6248 C CA . THR A 1 775 ? 3.940 -19.844 21.795 1.00 28.69 775 THR A CA 1
ATOM 6249 C C . THR A 1 775 ? 2.866 -20.365 22.754 1.00 28.69 775 THR A C 1
ATOM 6251 O O . THR A 1 775 ? 2.076 -19.638 23.341 1.00 28.69 775 THR A O 1
ATOM 6254 N N . THR A 1 776 ? 2.976 -21.661 23.076 1.00 23.11 776 THR A N 1
ATOM 6255 C CA . THR A 1 776 ? 2.984 -22.097 24.489 1.00 23.11 776 THR A CA 1
ATOM 6256 C C . THR A 1 776 ? 3.654 -23.464 24.664 1.00 23.11 776 THR A C 1
ATOM 6258 O O . THR A 1 776 ? 3.628 -24.322 23.781 1.00 23.11 776 THR A O 1
ATOM 6261 N N . THR A 1 777 ? 4.269 -23.671 25.827 1.00 23.22 777 THR A N 1
ATOM 6262 C CA . THR A 1 777 ? 4.949 -24.913 26.236 1.00 23.22 777 THR A CA 1
ATOM 6263 C C . THR A 1 777 ? 4.018 -25.833 27.046 1.00 23.22 777 THR A C 1
ATOM 6265 O O . THR A 1 777 ? 3.043 -25.351 27.616 1.00 23.22 777 THR A O 1
ATOM 6268 N N . THR A 1 778 ? 4.313 -27.147 27.154 1.00 23.39 778 THR A N 1
ATOM 6269 C CA . THR A 1 778 ? 4.498 -27.863 28.457 1.00 23.39 778 THR A CA 1
ATOM 6270 C C . THR A 1 778 ? 4.672 -29.406 28.382 1.00 23.39 778 THR A C 1
ATOM 6272 O O . THR A 1 778 ? 3.788 -30.161 27.998 1.00 23.39 778 THR A O 1
ATOM 6275 N N . THR A 1 779 ? 5.830 -29.866 28.878 1.00 23.33 779 THR A N 1
ATOM 6276 C CA . THR A 1 779 ? 6.082 -31.038 29.765 1.00 23.33 779 THR A CA 1
ATOM 6277 C C . THR A 1 779 ? 5.521 -32.462 29.501 1.00 23.33 779 THR A C 1
ATOM 6279 O O . THR A 1 779 ? 4.412 -32.809 29.894 1.00 23.33 779 THR A O 1
ATOM 6282 N N . THR A 1 780 ? 6.439 -33.351 29.086 1.00 27.17 780 THR A N 1
ATOM 6283 C CA . THR A 1 780 ? 6.783 -34.688 29.661 1.00 27.17 780 THR A CA 1
ATOM 6284 C C . THR A 1 780 ? 5.719 -35.728 30.081 1.00 27.17 780 THR A C 1
ATOM 6286 O O . THR A 1 780 ? 5.002 -35.554 31.065 1.00 27.17 780 THR A O 1
ATOM 6289 N N . THR A 1 781 ? 5.858 -36.962 29.565 1.00 24.52 781 THR A N 1
ATOM 6290 C CA . THR A 1 781 ? 5.880 -38.200 30.393 1.00 24.52 781 THR A CA 1
ATOM 6291 C C . THR A 1 781 ? 6.600 -39.369 29.688 1.00 24.52 781 THR A C 1
ATOM 6293 O O . THR A 1 781 ? 6.917 -39.296 28.505 1.00 24.52 781 THR A O 1
ATOM 6296 N N . THR A 1 782 ? 6.950 -40.418 30.440 1.00 25.52 782 THR A N 1
ATOM 6297 C CA . THR A 1 782 ? 7.968 -41.441 30.113 1.00 25.52 782 THR A CA 1
ATOM 6298 C C . THR A 1 782 ? 7.414 -42.777 29.577 1.00 25.52 782 THR A C 1
ATOM 6300 O O . THR A 1 782 ? 6.341 -43.197 29.997 1.00 25.52 782 THR A O 1
ATOM 6303 N N . ALA A 1 783 ? 8.203 -43.514 28.764 1.00 23.55 783 ALA A N 1
ATOM 6304 C CA . ALA A 1 783 ? 8.803 -44.830 29.127 1.00 23.55 783 ALA A CA 1
ATOM 6305 C C . ALA A 1 783 ? 9.005 -45.879 27.986 1.00 23.55 783 ALA A C 1
ATOM 6307 O O . ALA A 1 783 ? 8.079 -46.257 27.283 1.00 23.55 783 ALA A O 1
ATOM 6308 N N . ALA A 1 784 ? 10.213 -46.474 27.982 1.00 24.39 784 ALA A N 1
ATOM 6309 C CA . ALA A 1 784 ? 10.531 -47.910 27.796 1.00 24.39 784 ALA A CA 1
ATOM 6310 C C . ALA A 1 784 ? 10.417 -48.652 26.424 1.00 24.39 784 ALA A C 1
ATOM 6312 O O . ALA A 1 784 ? 9.427 -49.305 26.122 1.00 24.39 784 ALA A O 1
ATOM 6313 N N . ALA A 1 785 ? 11.568 -48.724 25.732 1.00 26.33 785 ALA A N 1
ATOM 6314 C CA . ALA A 1 785 ? 12.423 -49.926 25.541 1.00 26.33 785 ALA A CA 1
ATOM 6315 C C . ALA A 1 785 ? 11.940 -51.233 24.842 1.00 26.33 785 ALA A C 1
ATOM 6317 O O . ALA A 1 785 ? 11.018 -51.890 25.312 1.00 26.33 785 ALA A O 1
ATOM 6318 N N . ALA A 1 786 ? 12.744 -51.710 23.863 1.00 24.28 786 ALA A N 1
ATOM 6319 C CA . ALA A 1 786 ? 13.422 -53.041 23.777 1.00 24.28 786 ALA A CA 1
ATOM 6320 C C . ALA A 1 786 ? 13.814 -53.368 22.300 1.00 24.28 786 ALA A C 1
ATOM 6322 O O . ALA A 1 786 ? 12.959 -53.313 21.428 1.00 24.28 786 ALA A O 1
ATOM 6323 N N . VAL A 1 787 ? 15.090 -53.538 21.900 1.00 24.48 787 VAL A N 1
ATOM 6324 C CA . VAL A 1 787 ? 16.002 -54.707 22.093 1.00 24.48 787 VAL A CA 1
ATOM 6325 C C . VAL A 1 787 ? 15.547 -55.970 21.320 1.00 24.48 787 VAL A C 1
ATOM 6327 O O . VAL A 1 787 ? 14.406 -56.374 21.479 1.00 24.48 787 VAL A O 1
ATOM 6330 N N . ALA A 1 788 ? 16.365 -56.721 20.558 1.00 23.95 788 ALA A N 1
ATOM 6331 C CA . ALA A 1 788 ? 17.687 -56.509 19.935 1.00 23.95 788 ALA A CA 1
ATOM 6332 C C . ALA A 1 788 ? 18.038 -57.695 18.987 1.00 23.95 788 ALA A C 1
ATOM 6334 O O . ALA A 1 788 ? 17.511 -58.789 19.148 1.00 23.95 788 ALA A O 1
ATOM 6335 N N . VAL A 1 789 ? 18.985 -57.468 18.062 1.00 24.52 789 VAL A N 1
ATOM 6336 C CA . VAL A 1 789 ? 20.100 -58.361 17.637 1.00 24.52 789 VAL A CA 1
ATOM 6337 C C . VAL A 1 789 ? 19.891 -59.891 17.548 1.00 24.52 789 VAL A C 1
ATOM 6339 O O . VAL A 1 789 ? 19.768 -60.575 18.558 1.00 24.52 789 VAL A O 1
ATOM 6342 N N . ALA A 1 790 ? 20.174 -60.451 16.361 1.00 23.59 790 ALA A N 1
ATOM 6343 C CA . ALA A 1 790 ? 20.972 -61.681 16.220 1.00 23.59 790 ALA A CA 1
ATOM 6344 C C . ALA A 1 790 ? 21.759 -61.682 14.890 1.00 23.59 790 ALA A C 1
ATOM 6346 O O . ALA A 1 790 ? 21.271 -61.192 13.875 1.00 23.59 790 ALA A O 1
ATOM 6347 N N . THR A 1 791 ? 22.990 -62.205 14.903 1.00 27.62 791 THR A N 1
ATOM 6348 C CA . THR A 1 791 ? 24.003 -62.061 13.836 1.00 27.62 791 THR A CA 1
ATOM 6349 C C . THR A 1 791 ? 24.624 -63.402 13.413 1.00 27.62 791 THR A C 1
ATOM 6351 O O . THR A 1 791 ? 24.627 -64.367 14.174 1.00 27.62 791 THR A O 1
ATOM 6354 N N . SER A 1 792 ? 25.199 -63.465 12.205 1.00 26.25 792 SER A N 1
ATOM 6355 C CA . SER A 1 792 ? 26.388 -64.278 11.841 1.00 26.25 792 SER A CA 1
ATOM 6356 C C . SER A 1 792 ? 26.809 -63.926 10.396 1.00 26.25 792 SER A C 1
ATOM 6358 O O . SER A 1 792 ? 25.951 -63.850 9.527 1.00 26.25 792 SER A O 1
ATOM 6360 N N . ASN A 1 793 ? 28.032 -63.464 10.091 1.00 28.86 793 ASN A N 1
ATOM 6361 C CA . ASN A 1 793 ? 29.384 -64.057 10.216 1.00 28.86 793 ASN A CA 1
ATOM 6362 C C . ASN A 1 793 ? 29.633 -65.263 9.284 1.00 28.86 793 ASN A C 1
ATOM 6364 O O . ASN A 1 793 ? 28.846 -66.198 9.296 1.00 28.86 793 ASN A O 1
ATOM 6368 N N . MET A 1 794 ? 30.755 -65.388 8.557 1.00 24.92 794 MET A N 1
ATOM 6369 C CA . MET A 1 794 ? 31.824 -64.440 8.157 1.00 24.92 794 MET A CA 1
ATOM 6370 C C . MET A 1 794 ? 32.767 -65.173 7.172 1.00 24.92 794 MET A C 1
ATOM 6372 O O . MET A 1 794 ? 33.059 -66.339 7.427 1.00 24.92 794 MET A O 1
ATOM 6376 N N . SER A 1 795 ? 33.298 -64.532 6.115 1.00 29.50 795 SER A N 1
ATOM 6377 C CA . SER A 1 795 ? 34.669 -64.787 5.580 1.00 29.50 795 SER A CA 1
ATOM 6378 C C . SER A 1 795 ? 34.992 -64.044 4.268 1.00 29.50 795 SER A C 1
ATOM 6380 O O . SER A 1 795 ? 34.780 -64.567 3.182 1.00 29.50 795 SER A O 1
ATOM 6382 N N . GLN A 1 796 ? 35.597 -62.854 4.367 1.00 28.81 796 GLN A N 1
ATOM 6383 C CA . GLN A 1 796 ? 36.958 -62.532 3.880 1.00 28.81 796 GLN A CA 1
ATOM 6384 C C . GLN A 1 796 ? 37.228 -61.026 4.083 1.00 28.81 796 GLN A C 1
ATOM 6386 O O . GLN A 1 796 ? 36.337 -60.204 3.905 1.00 28.81 796 GLN A O 1
ATOM 6391 N N . ASN A 1 797 ? 38.445 -60.679 4.517 1.00 33.34 797 ASN A N 1
ATOM 6392 C CA . ASN A 1 797 ? 38.812 -59.356 5.046 1.00 33.34 797 ASN A CA 1
ATOM 6393 C C . ASN A 1 797 ? 39.818 -58.646 4.108 1.00 33.34 797 ASN A C 1
ATOM 6395 O O . ASN A 1 797 ? 40.773 -59.282 3.674 1.00 33.34 797 ASN A O 1
ATOM 6399 N N . ILE A 1 798 ? 39.536 -57.402 3.677 1.00 33.12 798 ILE A N 1
ATOM 6400 C CA . ILE A 1 798 ? 40.096 -56.118 4.190 1.00 33.12 798 ILE A CA 1
ATOM 6401 C C . ILE A 1 798 ? 41.595 -55.948 3.829 1.00 33.12 798 ILE A C 1
ATOM 6403 O O . ILE A 1 798 ? 42.420 -56.734 4.278 1.00 33.12 798 ILE A O 1
ATOM 6407 N N . ILE A 1 799 ? 42.019 -54.938 3.041 1.00 28.08 799 ILE A N 1
ATOM 6408 C CA . ILE A 1 799 ? 42.064 -53.507 3.442 1.00 28.08 799 ILE A CA 1
ATOM 6409 C C . ILE A 1 799 ? 42.245 -52.518 2.239 1.00 28.08 799 ILE A C 1
ATOM 6411 O O . ILE A 1 799 ? 42.852 -52.888 1.241 1.00 28.08 799 ILE A O 1
ATOM 6415 N N . VAL A 1 800 ? 41.813 -51.248 2.415 1.00 27.48 800 VAL A N 1
ATOM 6416 C CA . VAL A 1 800 ? 42.233 -49.978 1.723 1.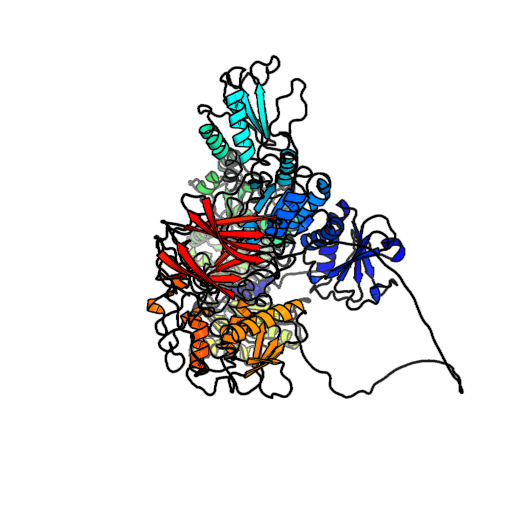00 27.48 800 VAL A CA 1
ATOM 6417 C C . VAL A 1 800 ? 41.590 -49.511 0.377 1.00 27.48 800 VAL A C 1
ATOM 6419 O O . VAL A 1 800 ? 41.985 -49.910 -0.709 1.00 27.48 800 VAL A O 1
ATOM 6422 N N . LEU A 1 801 ? 40.687 -48.521 0.539 1.00 26.05 801 LEU A N 1
ATOM 6423 C CA . LEU A 1 801 ? 40.501 -47.202 -0.134 1.00 26.05 801 LEU A CA 1
ATOM 6424 C C . LEU A 1 801 ? 40.122 -46.984 -1.635 1.00 26.05 801 LEU A C 1
ATOM 6426 O O . LEU A 1 801 ? 40.832 -47.361 -2.554 1.00 26.05 801 LEU A O 1
ATOM 6430 N N . LEU A 1 802 ? 39.125 -46.081 -1.768 1.00 24.28 802 LEU A N 1
ATOM 6431 C CA . LEU A 1 802 ? 38.920 -44.974 -2.739 1.00 24.28 802 LEU A CA 1
ATOM 6432 C C . LEU A 1 802 ? 38.381 -45.206 -4.182 1.00 24.28 802 LEU A C 1
ATOM 6434 O O . LEU A 1 802 ? 39.095 -45.608 -5.089 1.00 24.28 802 LEU A O 1
ATOM 6438 N N . LEU A 1 803 ? 37.172 -44.642 -4.369 1.00 25.56 803 LEU A N 1
ATOM 6439 C CA . LEU A 1 803 ? 36.737 -43.693 -5.421 1.00 25.56 803 LEU A CA 1
ATOM 6440 C C . LEU A 1 803 ? 36.194 -44.120 -6.812 1.00 25.56 803 LEU A C 1
ATOM 6442 O O . LEU A 1 803 ? 36.864 -44.726 -7.636 1.00 25.56 803 LEU A O 1
ATOM 6446 N N . PHE A 1 804 ? 35.030 -43.502 -7.078 1.00 26.19 804 PHE A N 1
ATOM 6447 C CA . PHE A 1 804 ? 34.507 -42.904 -8.321 1.00 26.19 804 PHE A CA 1
ATOM 6448 C C . PHE A 1 804 ? 33.842 -43.730 -9.455 1.00 26.19 804 PHE A C 1
ATOM 6450 O O . PHE A 1 804 ? 34.413 -44.635 -10.049 1.00 26.19 804 PHE A O 1
ATOM 6457 N N . CYS A 1 805 ? 32.670 -43.188 -9.839 1.00 25.47 805 CYS A N 1
ATOM 6458 C CA . CYS A 1 805 ? 32.065 -43.078 -11.181 1.00 25.47 805 CYS A CA 1
ATOM 6459 C C . CYS A 1 805 ? 30.972 -44.059 -11.684 1.00 25.47 805 CYS A C 1
ATOM 6461 O O . CYS A 1 805 ? 31.252 -45.145 -12.170 1.00 25.47 805 CYS A O 1
ATOM 6463 N N . VAL A 1 806 ? 29.756 -43.479 -11.765 1.00 32.47 806 VAL A N 1
ATOM 6464 C CA . VAL A 1 806 ? 28.759 -43.536 -12.868 1.00 32.47 806 VAL A CA 1
ATOM 6465 C C . VAL A 1 806 ? 27.973 -44.837 -13.112 1.00 32.47 806 VAL A C 1
ATOM 6467 O O . VAL A 1 806 ? 28.545 -45.875 -13.420 1.00 32.47 806 VAL A O 1
ATOM 6470 N N . GLY A 1 807 ? 26.631 -44.725 -13.165 1.00 27.58 807 GLY A N 1
ATOM 6471 C CA . GLY A 1 807 ? 25.827 -45.668 -13.961 1.00 27.58 807 GLY A CA 1
ATOM 6472 C C . GLY A 1 807 ? 24.355 -45.923 -13.602 1.00 27.58 807 GLY A C 1
ATOM 6473 O O . GLY A 1 807 ? 23.960 -47.084 -13.626 1.00 27.58 807 GLY A O 1
ATOM 6474 N N . THR A 1 808 ? 23.514 -44.916 -13.327 1.00 33.38 808 THR A N 1
ATOM 6475 C CA . THR A 1 808 ? 22.044 -45.110 -13.278 1.00 33.38 808 THR A CA 1
ATOM 6476 C C . THR A 1 808 ? 21.324 -44.268 -14.333 1.00 33.38 808 THR A C 1
ATOM 6478 O O . THR A 1 808 ? 21.415 -43.045 -14.348 1.00 33.38 808 THR A O 1
ATOM 6481 N N . VAL A 1 809 ? 20.574 -44.934 -15.218 1.00 39.09 809 VAL A N 1
ATOM 6482 C CA . VAL A 1 809 ? 19.634 -44.310 -16.163 1.00 39.09 809 VAL A CA 1
ATOM 6483 C C . VAL A 1 809 ? 18.238 -44.822 -15.821 1.00 39.09 809 VAL A C 1
ATOM 6485 O O . VAL A 1 809 ? 18.002 -46.026 -15.879 1.00 39.09 809 VAL A O 1
ATOM 6488 N N . GLY A 1 810 ? 17.320 -43.922 -15.460 1.00 27.75 810 GLY A N 1
ATOM 6489 C CA . GLY A 1 810 ? 15.954 -44.298 -15.086 1.00 27.75 810 GLY A CA 1
ATOM 6490 C C . GLY A 1 810 ? 15.149 -43.171 -14.437 1.00 27.75 810 GLY A C 1
ATOM 6491 O O . GLY A 1 810 ? 15.005 -43.162 -13.225 1.00 27.75 810 GLY A O 1
ATOM 6492 N N . ALA A 1 811 ? 14.621 -42.265 -15.268 1.00 28.89 811 ALA A N 1
ATOM 6493 C CA . ALA A 1 811 ? 13.522 -41.326 -14.985 1.00 28.89 811 ALA A CA 1
ATOM 6494 C C . ALA A 1 811 ? 13.581 -40.493 -13.679 1.00 28.89 811 ALA A C 1
ATOM 6496 O O . ALA A 1 811 ? 13.072 -40.891 -12.635 1.00 28.89 811 ALA A O 1
ATOM 6497 N N . ILE A 1 812 ? 14.072 -39.254 -13.795 1.00 29.12 812 ILE A N 1
ATOM 6498 C CA . ILE A 1 812 ? 13.778 -38.173 -12.839 1.00 29.12 812 ILE A CA 1
ATOM 6499 C C . ILE A 1 812 ? 12.422 -37.547 -13.227 1.00 29.12 812 ILE A C 1
ATOM 6501 O O . ILE A 1 812 ? 12.273 -37.164 -14.392 1.00 29.12 812 ILE A O 1
ATOM 6505 N N . PRO A 1 813 ? 11.442 -37.407 -12.312 1.00 28.12 813 PRO A N 1
ATOM 6506 C CA . PRO A 1 813 ? 10.275 -36.561 -12.546 1.00 28.12 813 PRO A CA 1
ATOM 6507 C C . PRO A 1 813 ? 10.681 -35.077 -12.504 1.00 28.12 813 PRO A C 1
ATOM 6509 O O . PRO A 1 813 ? 11.403 -34.640 -11.612 1.00 28.12 813 PRO A O 1
ATOM 6512 N N . ILE A 1 814 ? 10.232 -34.315 -13.501 1.00 29.31 814 ILE A N 1
ATOM 6513 C CA . ILE A 1 814 ? 10.511 -32.880 -13.689 1.00 29.31 814 ILE A CA 1
ATOM 6514 C C . ILE A 1 814 ? 9.398 -32.033 -13.030 1.00 29.31 814 ILE A C 1
ATOM 6516 O O . ILE A 1 814 ? 8.290 -32.543 -12.869 1.00 29.31 814 ILE A O 1
ATOM 6520 N N . LYS A 1 815 ? 9.694 -30.739 -12.778 1.00 29.36 815 LYS A N 1
ATOM 6521 C CA . LYS A 1 815 ? 8.858 -29.636 -12.224 1.00 29.36 815 LYS A CA 1
ATOM 6522 C C . LYS A 1 815 ? 8.767 -29.582 -10.685 1.00 29.36 815 LYS A C 1
ATOM 6524 O O . LYS A 1 815 ? 8.816 -30.617 -10.034 1.00 29.36 815 LYS A O 1
ATOM 6529 N N . SER A 1 816 ? 8.670 -28.408 -10.048 1.00 31.03 816 SER A N 1
ATOM 6530 C CA . SER A 1 816 ? 8.578 -26.994 -10.514 1.00 31.03 816 SER A CA 1
ATOM 6531 C C . SER A 1 816 ? 8.772 -26.044 -9.313 1.00 31.03 816 SER A C 1
ATOM 6533 O O . SER A 1 816 ? 8.766 -26.525 -8.186 1.00 31.03 816 SER A O 1
ATOM 6535 N N . GLU A 1 817 ? 8.863 -24.712 -9.402 1.00 28.66 817 GLU A N 1
ATOM 6536 C CA . GLU A 1 817 ? 9.316 -23.712 -10.398 1.00 28.66 817 GLU A CA 1
ATOM 6537 C C . GLU A 1 817 ? 9.581 -22.431 -9.571 1.00 28.66 817 GLU A C 1
ATOM 6539 O O . GLU A 1 817 ? 8.866 -22.189 -8.599 1.00 28.66 817 GLU A O 1
ATOM 6544 N N . PHE A 1 818 ? 10.584 -21.612 -9.914 1.00 30.95 818 PHE A N 1
ATOM 6545 C CA . PHE A 1 818 ? 10.631 -20.239 -9.387 1.00 30.95 818 PHE A CA 1
ATOM 6546 C C . PHE A 1 818 ? 9.571 -19.440 -10.138 1.00 30.95 818 PHE A C 1
ATOM 6548 O O . PHE A 1 818 ? 9.653 -19.289 -11.358 1.00 30.95 818 PHE A O 1
ATOM 6555 N N . GLU A 1 819 ? 8.543 -19.004 -9.424 1.00 33.84 819 GLU A N 1
ATOM 6556 C CA . GLU A 1 819 ? 7.366 -18.414 -10.040 1.00 33.84 819 GLU A CA 1
ATOM 6557 C C . GLU A 1 819 ? 7.593 -16.916 -10.325 1.00 33.84 819 GLU A C 1
ATOM 6559 O O . GLU A 1 819 ? 7.967 -16.144 -9.443 1.00 33.84 819 GLU A O 1
ATOM 6564 N N . TYR A 1 820 ? 7.357 -16.500 -11.575 1.00 41.97 820 TYR A N 1
ATOM 6565 C CA . TYR A 1 820 ? 7.536 -15.131 -12.081 1.00 41.97 820 TYR A CA 1
ATOM 6566 C C . TYR A 1 820 ? 6.200 -14.360 -12.096 1.00 41.97 820 TYR A C 1
ATOM 6568 O O . TYR A 1 820 ? 5.357 -14.624 -12.955 1.00 41.97 820 TYR A O 1
ATOM 6576 N N . LEU A 1 821 ? 5.990 -13.436 -11.145 1.00 45.91 821 LEU A N 1
ATOM 6577 C CA . LEU A 1 821 ? 4.729 -12.685 -10.991 1.00 45.91 821 LEU A CA 1
ATOM 6578 C C . LEU A 1 821 ? 4.365 -11.942 -12.299 1.00 45.91 821 LEU A C 1
ATOM 6580 O O . LEU A 1 821 ? 5.172 -11.137 -12.770 1.00 45.91 821 LEU A O 1
ATOM 6584 N N . PRO A 1 822 ? 3.175 -12.164 -12.899 1.00 53.16 822 PRO A N 1
ATOM 6585 C CA . PRO A 1 822 ? 2.794 -11.505 -14.148 1.00 53.16 822 PRO A CA 1
ATOM 6586 C C . PRO A 1 822 ? 2.726 -9.977 -14.020 1.00 53.16 822 PRO A C 1
ATOM 6588 O O . PRO A 1 822 ? 2.200 -9.450 -13.039 1.00 53.16 822 PRO A O 1
ATOM 6591 N N . GLU A 1 823 ? 3.200 -9.250 -15.039 1.00 57.56 823 GLU A N 1
ATOM 6592 C CA . GLU A 1 823 ? 3.225 -7.781 -15.031 1.00 57.56 823 GLU A CA 1
ATOM 6593 C C . GLU A 1 823 ? 1.814 -7.192 -14.815 1.00 57.56 823 GLU A C 1
ATOM 6595 O O . GLU A 1 823 ? 0.929 -7.293 -15.670 1.00 57.56 823 GLU A O 1
ATOM 6600 N N . GLY A 1 824 ? 1.620 -6.534 -13.669 1.00 61.41 824 GLY A N 1
ATOM 6601 C CA . GLY A 1 824 ? 0.353 -5.910 -13.277 1.00 61.41 824 GLY A CA 1
ATOM 6602 C C . GLY A 1 824 ? -0.571 -6.776 -12.414 1.00 61.41 824 GLY A C 1
ATOM 6603 O O . GLY A 1 824 ? -1.702 -6.348 -12.179 1.00 61.41 824 GLY A O 1
ATOM 6604 N N . PHE A 1 825 ? -0.122 -7.953 -11.962 1.00 67.19 825 PHE A N 1
ATOM 6605 C CA . PHE A 1 825 ? -0.842 -8.775 -10.987 1.00 67.19 825 PHE A CA 1
ATOM 6606 C C . PHE A 1 825 ? -0.812 -8.095 -9.617 1.00 67.19 825 PHE A C 1
ATOM 6608 O O . PHE A 1 825 ? 0.199 -7.517 -9.229 1.00 67.19 825 PHE A O 1
ATOM 6615 N N . ASP A 1 826 ? -1.934 -8.151 -8.908 1.00 70.38 826 ASP A N 1
ATOM 6616 C CA . ASP A 1 826 ? -2.149 -7.480 -7.629 1.00 70.38 826 ASP A CA 1
ATOM 6617 C C . ASP A 1 826 ? -2.405 -8.560 -6.563 1.00 70.38 826 ASP A C 1
ATOM 6619 O O . ASP A 1 826 ? -3.508 -9.103 -6.512 1.00 70.38 826 ASP A O 1
ATOM 6623 N N . PRO A 1 827 ? -1.415 -8.932 -5.726 1.00 63.03 827 PRO A N 1
ATOM 6624 C CA . PRO A 1 827 ? -1.572 -10.025 -4.763 1.00 63.03 827 PRO A CA 1
ATOM 6625 C C . PRO A 1 827 ? -2.656 -9.795 -3.698 1.00 63.03 827 PRO A C 1
ATOM 6627 O O . PRO A 1 827 ? -3.092 -10.757 -3.068 1.00 63.03 827 PRO A O 1
ATOM 6630 N N . ALA A 1 828 ? -3.107 -8.550 -3.492 1.00 63.81 828 ALA A N 1
ATOM 6631 C CA . ALA A 1 828 ? -4.247 -8.243 -2.624 1.00 63.81 828 ALA A CA 1
ATOM 6632 C C . ALA A 1 828 ? -5.603 -8.547 -3.297 1.00 63.81 828 ALA A C 1
ATOM 6634 O O . ALA A 1 828 ? -6.624 -8.653 -2.619 1.00 63.81 828 ALA A O 1
ATOM 6635 N N . HIS A 1 829 ? -5.602 -8.720 -4.619 1.00 73.31 829 HIS A N 1
ATOM 6636 C CA . HIS A 1 829 ? -6.750 -9.045 -5.457 1.00 73.31 829 HIS A CA 1
ATOM 6637 C C . HIS A 1 829 ? -6.402 -10.250 -6.346 1.00 73.31 829 HIS A C 1
ATOM 6639 O O . HIS A 1 829 ? -6.215 -10.100 -7.552 1.00 73.31 829 HIS A O 1
ATOM 6645 N N . PRO A 1 830 ? -6.271 -11.461 -5.771 1.00 79.25 830 PRO A N 1
ATOM 6646 C CA . PRO A 1 830 ? -5.697 -12.604 -6.479 1.00 79.25 830 PRO A CA 1
ATOM 6647 C C . PRO A 1 830 ? -6.582 -13.147 -7.618 1.00 79.25 830 PRO A C 1
ATOM 6649 O O . PRO A 1 830 ? -6.097 -13.946 -8.413 1.00 79.25 830 PRO A O 1
ATOM 6652 N N . GLU A 1 831 ? -7.834 -12.693 -7.725 1.00 79.50 831 GLU A N 1
ATOM 6653 C CA . GLU A 1 831 ? -8.753 -12.942 -8.849 1.00 79.50 831 GLU A CA 1
ATOM 6654 C C . GLU A 1 831 ? -8.522 -11.944 -10.028 1.00 79.50 831 GLU A C 1
ATOM 6656 O O . GLU A 1 831 ? -8.893 -12.232 -11.161 1.00 79.50 831 GLU A O 1
ATOM 6661 N N . ASP A 1 832 ? -7.818 -10.809 -9.838 1.00 84.12 832 ASP A N 1
ATOM 6662 C CA . ASP A 1 832 ? -7.459 -9.827 -10.892 1.00 84.12 832 ASP A CA 1
ATOM 6663 C C . ASP A 1 832 ? -6.261 -10.315 -11.778 1.00 84.12 832 ASP A C 1
ATOM 6665 O O . ASP A 1 832 ? -5.365 -9.523 -12.100 1.00 84.12 832 ASP A O 1
ATOM 6669 N N . VAL A 1 833 ? -6.158 -11.594 -12.187 1.00 82.00 833 VAL A N 1
ATOM 6670 C CA . VAL A 1 833 ? -4.939 -12.092 -12.882 1.00 82.00 833 VAL A CA 1
ATOM 6671 C C . VAL A 1 833 ? -4.752 -11.455 -14.279 1.00 82.00 833 VAL A C 1
ATOM 6673 O O . VAL A 1 833 ? -5.624 -11.564 -15.149 1.00 82.00 833 VAL A O 1
ATOM 6676 N N . PRO A 1 834 ? -3.609 -10.791 -14.568 1.00 73.75 834 PRO A N 1
ATOM 6677 C CA . PRO A 1 834 ? -3.372 -10.156 -15.861 1.00 73.75 834 PRO A CA 1
ATOM 6678 C C . PRO A 1 834 ? -3.305 -11.164 -17.002 1.00 73.75 834 PRO A C 1
ATOM 6680 O O . PRO A 1 834 ? -2.643 -12.195 -16.912 1.00 73.75 834 PRO A O 1
ATOM 6683 N N . GLY A 1 835 ? -3.942 -10.828 -18.122 1.00 75.19 835 GLY A N 1
ATOM 6684 C CA . GLY A 1 835 ? -3.936 -11.657 -19.330 1.00 75.19 835 GLY A CA 1
ATOM 6685 C C . GLY A 1 835 ? -4.933 -12.819 -19.309 1.00 75.19 835 GLY A C 1
ATOM 6686 O O . GLY A 1 835 ? -5.301 -13.292 -20.385 1.00 75.19 835 GLY A O 1
ATOM 6687 N N . MET A 1 836 ? -5.439 -13.219 -18.139 1.00 84.06 836 MET A N 1
ATOM 6688 C CA . MET A 1 836 ? -6.593 -14.114 -18.040 1.00 84.06 836 MET A CA 1
ATOM 6689 C C . MET A 1 836 ? -7.866 -13.401 -18.502 1.00 84.06 836 MET A C 1
ATOM 6691 O O . MET A 1 836 ? -8.021 -12.181 -18.368 1.00 84.06 836 MET A O 1
ATOM 6695 N N . PHE A 1 837 ? -8.807 -14.161 -19.062 1.00 84.62 837 PHE A N 1
ATOM 6696 C CA . PHE A 1 837 ? -10.100 -13.599 -19.425 1.00 84.62 837 PHE A CA 1
ATOM 6697 C C . PHE A 1 837 ? -10.874 -13.305 -18.145 1.00 84.62 837 PHE A C 1
ATOM 6699 O O . PHE A 1 837 ? -10.999 -14.173 -17.297 1.00 84.62 837 PHE A O 1
ATOM 6706 N N . GLN A 1 838 ? -11.397 -12.090 -17.992 1.00 88.25 838 GLN A N 1
ATOM 6707 C CA . GLN A 1 838 ? -12.156 -11.722 -16.794 1.00 88.25 838 GLN A CA 1
ATOM 6708 C C . GLN A 1 838 ? -11.412 -11.885 -15.451 1.00 88.25 838 GLN A C 1
ATOM 6710 O O . GLN A 1 838 ? -12.067 -11.813 -14.421 1.00 88.25 838 GLN A O 1
ATOM 6715 N N . GLY A 1 839 ? -10.079 -11.979 -15.452 1.00 85.94 839 GLY A N 1
ATOM 6716 C CA . GLY A 1 839 ? -9.258 -12.083 -14.240 1.00 85.94 839 GLY A CA 1
ATOM 6717 C C . GLY A 1 839 ? -8.863 -13.512 -13.874 1.00 85.94 839 GLY A C 1
ATOM 6718 O O . GLY A 1 839 ? -7.690 -13.774 -13.676 1.00 85.94 839 GLY A O 1
ATOM 6719 N N . ASP A 1 840 ? -9.794 -14.453 -13.896 1.00 89.88 840 ASP A N 1
ATOM 6720 C CA . ASP A 1 840 ? -9.645 -15.805 -13.325 1.00 89.88 840 ASP A CA 1
ATOM 6721 C C . ASP A 1 840 ? -10.001 -16.932 -14.319 1.00 89.88 840 ASP A C 1
ATOM 6723 O O . ASP A 1 840 ? -9.860 -18.122 -14.028 1.00 89.88 840 ASP A O 1
ATOM 6727 N N . ILE A 1 841 ? -10.426 -16.599 -15.542 1.00 88.12 841 ILE A N 1
ATOM 6728 C CA . ILE A 1 841 ? -10.789 -17.600 -16.547 1.00 88.12 841 ILE A CA 1
ATOM 6729 C C . ILE A 1 841 ? -9.617 -17.854 -17.493 1.00 88.12 841 ILE A C 1
ATOM 6731 O O . ILE A 1 841 ? -9.325 -17.075 -18.410 1.00 88.12 841 ILE A O 1
ATOM 6735 N N . ASP A 1 842 ? -9.015 -19.034 -17.340 1.00 88.25 842 ASP A N 1
ATOM 6736 C CA . ASP A 1 842 ? -8.096 -19.590 -18.327 1.00 88.25 842 ASP A CA 1
ATOM 6737 C C . ASP A 1 842 ? -8.884 -20.192 -19.505 1.00 88.25 842 ASP A C 1
ATOM 6739 O O . ASP A 1 842 ? -9.577 -21.216 -19.394 1.00 88.25 842 ASP A O 1
ATOM 6743 N N . LEU A 1 843 ? -8.748 -19.548 -20.666 1.00 80.12 843 LEU A N 1
ATOM 6744 C CA . LEU A 1 843 ? -9.350 -19.976 -21.927 1.00 80.12 843 LEU A CA 1
ATOM 6745 C C . LEU A 1 843 ? -8.547 -21.064 -22.662 1.00 80.12 843 LEU A C 1
ATOM 6747 O O . LEU A 1 843 ? -9.043 -21.579 -23.665 1.00 80.12 843 LEU A O 1
ATOM 6751 N N . ASP A 1 844 ? -7.343 -21.428 -22.208 1.00 68.81 844 ASP A N 1
ATOM 6752 C CA . ASP A 1 844 ? -6.502 -22.493 -22.782 1.00 68.81 844 ASP A CA 1
ATOM 6753 C C . ASP A 1 844 ? -6.215 -22.275 -24.288 1.00 68.81 844 ASP A C 1
ATOM 6755 O O . ASP A 1 844 ? -6.260 -23.193 -25.109 1.00 68.81 844 ASP A O 1
ATOM 6759 N N . GLY A 1 845 ? -6.016 -21.007 -24.678 1.00 60.94 845 GLY A N 1
ATOM 6760 C CA . GLY A 1 845 ? -5.829 -20.566 -26.068 1.00 60.94 845 GLY A CA 1
ATOM 6761 C C . GLY A 1 845 ? -7.108 -20.491 -26.920 1.00 60.94 845 GLY A C 1
ATOM 6762 O O . GLY A 1 845 ? -7.041 -20.162 -28.107 1.00 60.94 845 GLY A O 1
ATOM 6763 N N . HIS A 1 846 ? -8.287 -20.777 -26.360 1.00 59.66 846 HIS A N 1
ATOM 6764 C CA . HIS A 1 846 ? -9.558 -20.637 -27.069 1.00 59.66 846 HIS A CA 1
ATOM 6765 C C . HIS A 1 846 ? -10.107 -19.206 -27.042 1.00 59.66 846 HIS A C 1
ATOM 6767 O O . HIS A 1 846 ? -9.799 -18.388 -26.184 1.00 59.66 846 HIS A O 1
ATOM 6773 N N . SER A 1 847 ? -10.993 -18.902 -27.992 1.00 62.50 847 SER A N 1
ATOM 6774 C CA . SER A 1 847 ? -11.718 -17.633 -27.994 1.00 62.50 847 SER A CA 1
ATOM 6775 C C . SER A 1 847 ? -12.769 -17.585 -26.867 1.00 62.50 847 SER A C 1
ATOM 6777 O O . SER A 1 847 ? -13.479 -18.585 -26.680 1.00 62.50 847 SER A O 1
ATOM 6779 N N . PRO A 1 848 ? -12.980 -16.430 -26.197 1.00 59.34 848 PRO A N 1
ATOM 6780 C CA . PRO A 1 848 ? -14.101 -16.243 -25.268 1.00 59.34 848 PRO A CA 1
ATOM 6781 C C . PRO A 1 848 ? -15.470 -16.347 -25.963 1.00 59.34 848 PRO A C 1
ATOM 6783 O O . PRO A 1 848 ? -16.488 -16.534 -25.308 1.00 59.34 848 PRO A O 1
ATOM 6786 N N . TRP A 1 849 ? -15.504 -16.297 -27.301 1.00 60.97 849 TRP A N 1
ATOM 6787 C CA . TRP A 1 849 ? -16.702 -16.560 -28.101 1.00 60.97 849 TRP A CA 1
ATOM 6788 C C . TRP A 1 849 ? -17.000 -18.066 -28.290 1.00 60.97 849 TRP A C 1
ATOM 6790 O O . TRP A 1 849 ? -17.946 -18.427 -28.994 1.00 60.97 849 TRP A O 1
ATOM 6800 N N . SER A 1 850 ? -16.206 -18.965 -27.690 1.00 58.59 850 SER A N 1
ATOM 6801 C CA . SER A 1 850 ? -16.493 -20.406 -27.662 1.00 58.59 850 SER A CA 1
ATOM 6802 C C . SER A 1 850 ? -17.604 -20.741 -26.654 1.00 58.59 850 SER A C 1
ATOM 6804 O O . SER A 1 850 ? -17.790 -20.059 -25.652 1.00 58.59 850 SER A O 1
ATOM 6806 N N . ARG A 1 851 ? -18.395 -21.786 -26.923 1.00 57.22 851 ARG A N 1
ATOM 6807 C CA . ARG A 1 851 ? -19.554 -22.142 -26.084 1.00 57.22 851 ARG A CA 1
ATOM 6808 C C . ARG A 1 851 ? -19.109 -22.826 -24.789 1.00 57.22 851 ARG A C 1
ATOM 6810 O O . ARG A 1 851 ? -18.344 -23.781 -24.860 1.00 57.22 851 ARG A O 1
ATOM 6817 N N . ASN A 1 852 ? -19.622 -22.400 -23.635 1.00 61.25 852 ASN A N 1
ATOM 6818 C CA . ASN A 1 852 ? -19.437 -23.089 -22.346 1.00 61.25 852 ASN A CA 1
ATOM 6819 C C . ASN A 1 852 ? -20.432 -24.259 -22.157 1.00 61.25 852 ASN A C 1
ATOM 6821 O O . ASN A 1 852 ? -21.168 -24.603 -23.077 1.00 61.25 852 ASN A O 1
ATOM 6825 N N . ALA A 1 853 ? -20.516 -24.831 -20.950 1.00 54.41 853 ALA A N 1
ATOM 6826 C CA . ALA A 1 853 ? -21.450 -25.914 -20.600 1.00 54.41 853 ALA A CA 1
ATOM 6827 C C . ALA A 1 853 ? -22.949 -25.562 -20.752 1.00 54.41 853 ALA A C 1
ATOM 6829 O O . ALA A 1 853 ? -23.799 -26.453 -20.878 1.00 54.41 853 ALA A O 1
ATOM 6830 N N . VAL A 1 854 ? -23.281 -24.266 -20.712 1.00 59.19 854 VAL A N 1
ATOM 6831 C CA . VAL A 1 854 ? -24.634 -23.729 -20.921 1.00 59.19 854 VAL A CA 1
ATOM 6832 C C . VAL A 1 854 ? -24.961 -23.662 -22.421 1.00 59.19 854 VAL A C 1
ATOM 6834 O O . VAL A 1 854 ? -26.093 -23.945 -22.811 1.00 59.19 854 VAL A O 1
ATOM 6837 N N . GLY A 1 855 ? -23.972 -23.331 -23.260 1.00 59.94 855 GLY A N 1
ATOM 6838 C CA . GLY A 1 855 ? -24.083 -23.249 -24.722 1.00 59.94 855 GLY A CA 1
ATOM 6839 C C . GLY A 1 855 ? -23.840 -24.552 -25.494 1.00 59.94 855 GLY A C 1
ATOM 6840 O O . GLY A 1 855 ? -24.341 -24.725 -26.612 1.00 59.94 855 GLY A O 1
ATOM 6841 N N . ASP A 1 856 ? -23.060 -25.462 -24.917 1.00 73.62 856 ASP A N 1
ATOM 6842 C CA . ASP A 1 856 ? -22.773 -26.806 -25.409 1.00 73.62 856 ASP A CA 1
ATOM 6843 C C . ASP A 1 856 ? -22.778 -27.795 -24.236 1.00 73.62 856 ASP A C 1
ATOM 6845 O O . ASP A 1 856 ? -21.883 -27.812 -23.390 1.00 73.62 856 ASP A O 1
ATOM 6849 N N . LEU A 1 857 ? -23.785 -28.671 -24.217 1.00 78.12 857 LEU A N 1
ATOM 6850 C CA . LEU A 1 857 ? -23.980 -29.669 -23.162 1.00 78.12 857 LEU A CA 1
ATOM 6851 C C . LEU A 1 857 ? -22.798 -30.651 -23.056 1.00 78.12 857 LEU A C 1
ATOM 6853 O O . LEU A 1 857 ? -22.642 -31.292 -22.021 1.00 78.12 857 LEU A O 1
ATOM 6857 N N . LYS A 1 858 ? -21.960 -30.764 -24.099 1.00 79.50 858 LYS A N 1
ATOM 6858 C CA . LYS A 1 858 ? -20.741 -31.588 -24.093 1.00 79.50 858 LYS A CA 1
ATOM 6859 C C . LYS A 1 858 ? -19.648 -31.053 -23.167 1.00 79.50 858 LYS A C 1
ATOM 6861 O O . LYS A 1 858 ? -18.776 -31.828 -22.797 1.00 79.50 858 LYS A O 1
ATOM 6866 N N . ARG A 1 859 ? -19.698 -29.772 -22.778 1.00 84.12 859 ARG A N 1
ATOM 6867 C CA . ARG A 1 859 ? -18.797 -29.175 -21.773 1.00 84.12 859 ARG A CA 1
ATOM 6868 C C . ARG A 1 859 ? -19.321 -29.298 -20.335 1.00 84.12 859 ARG A C 1
ATOM 6870 O O . ARG A 1 859 ? -18.803 -28.644 -19.436 1.00 84.12 859 ARG A O 1
ATOM 6877 N N . ARG A 1 860 ? -20.338 -30.128 -20.089 1.00 90.56 860 ARG A N 1
ATOM 6878 C CA . ARG A 1 860 ? -20.744 -30.537 -18.733 1.00 90.56 860 ARG A CA 1
ATOM 6879 C C . ARG A 1 860 ? -19.929 -31.747 -18.297 1.00 90.56 860 ARG A C 1
ATOM 6881 O O . ARG A 1 860 ? -19.669 -32.631 -19.112 1.00 90.56 860 ARG A O 1
ATOM 6888 N N . TRP A 1 861 ? -19.604 -31.834 -17.011 1.00 93.12 861 TRP A N 1
ATOM 6889 C CA . TRP A 1 861 ? -18.970 -33.032 -16.462 1.00 93.12 861 TRP A CA 1
ATOM 6890 C C . TRP A 1 861 ? -19.892 -34.258 -16.590 1.00 93.12 861 TRP A C 1
ATOM 6892 O O . TRP A 1 861 ? -21.071 -34.170 -16.217 1.00 93.12 861 TRP A O 1
ATOM 6902 N N . PRO A 1 862 ? -19.407 -35.401 -17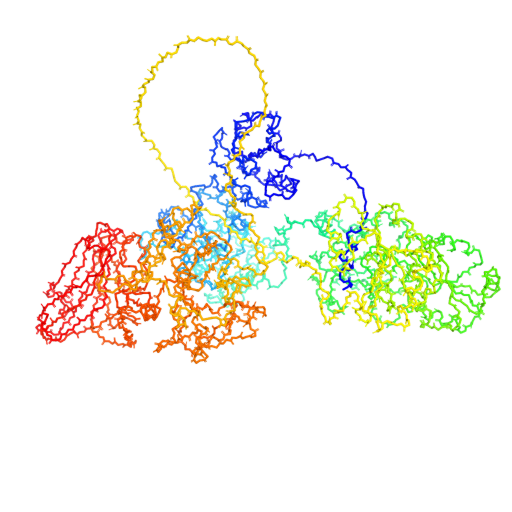.118 1.00 90.38 862 PRO A N 1
ATOM 6903 C CA . PRO A 1 862 ? -20.231 -36.589 -17.323 1.00 90.38 862 PRO A CA 1
ATOM 6904 C C . PRO A 1 862 ? -20.951 -37.033 -16.044 1.00 90.38 862 PRO A C 1
ATOM 6906 O O . PRO A 1 862 ? -20.335 -37.267 -15.006 1.00 90.38 862 PRO A O 1
ATOM 6909 N N . ASN A 1 863 ? -22.279 -37.158 -16.121 1.00 88.25 863 ASN A N 1
ATOM 6910 C CA . ASN A 1 863 ? -23.159 -37.515 -14.998 1.00 88.25 863 ASN A CA 1
ATOM 6911 C C . ASN A 1 863 ? -23.063 -36.591 -13.761 1.00 88.25 863 ASN A C 1
ATOM 6913 O O . ASN A 1 863 ? -23.479 -37.002 -12.680 1.00 88.25 863 ASN A O 1
ATOM 6917 N N . GLY A 1 864 ? -22.511 -35.377 -13.894 1.00 90.56 864 GLY A N 1
ATOM 6918 C CA . GLY A 1 864 ? -22.251 -34.486 -12.756 1.00 90.56 864 GLY A CA 1
ATOM 6919 C C . GLY A 1 864 ? -21.142 -34.981 -11.820 1.00 90.56 864 GLY A C 1
ATOM 6920 O O . GLY A 1 864 ? -21.062 -34.520 -10.685 1.00 90.56 864 GLY A O 1
ATOM 6921 N N . VAL A 1 865 ? -20.304 -35.927 -12.261 1.00 94.75 865 VAL A N 1
ATOM 6922 C CA . VAL A 1 865 ? -19.193 -36.467 -11.466 1.00 94.75 865 VAL A CA 1
ATOM 6923 C C . VAL A 1 865 ? -17.893 -35.776 -11.862 1.00 94.75 865 VAL A C 1
ATOM 6925 O O . VAL A 1 865 ? -17.520 -35.790 -13.034 1.00 94.75 865 VAL A O 1
ATOM 6928 N N . VAL A 1 866 ? -17.191 -35.222 -10.876 1.00 96.81 866 VAL A N 1
ATOM 6929 C CA . VAL A 1 866 ? -15.912 -34.525 -11.049 1.00 96.81 866 VAL A CA 1
ATOM 6930 C C . VAL A 1 866 ? -14.839 -35.251 -10.223 1.00 96.81 866 VAL A C 1
ATOM 6932 O O . VAL A 1 866 ? -14.801 -35.103 -8.997 1.00 96.81 866 VAL A O 1
ATOM 6935 N N . PRO A 1 867 ? -13.990 -36.082 -10.853 1.00 96.94 867 PRO A N 1
ATOM 6936 C CA . PRO A 1 867 ? -12.788 -36.608 -10.217 1.00 96.94 867 PRO A CA 1
ATOM 6937 C C . PRO A 1 867 ? -11.783 -35.468 -10.022 1.00 96.94 867 PRO A C 1
ATOM 6939 O O . PRO A 1 867 ? -11.574 -34.677 -10.943 1.00 96.94 867 PRO A O 1
ATOM 6942 N N . PHE A 1 868 ? -11.151 -35.379 -8.854 1.00 96.25 868 PHE A N 1
ATOM 6943 C CA . PHE A 1 868 ? -10.145 -34.355 -8.568 1.00 96.25 868 PHE A CA 1
ATOM 6944 C C . PHE A 1 868 ? -8.937 -34.915 -7.807 1.00 96.25 868 PHE A C 1
ATOM 6946 O O . PHE A 1 868 ? -9.023 -35.935 -7.123 1.00 96.25 868 PHE A O 1
ATOM 6953 N N . ASN A 1 869 ? -7.804 -34.229 -7.915 1.00 94.19 869 ASN A N 1
ATOM 6954 C CA . ASN A 1 869 ? -6.586 -34.507 -7.167 1.00 94.19 869 ASN A CA 1
ATOM 6955 C C . ASN A 1 869 ? -6.048 -33.192 -6.584 1.00 94.19 869 ASN A C 1
ATOM 6957 O O . ASN A 1 869 ? -5.823 -32.241 -7.332 1.00 94.19 869 ASN A O 1
ATOM 6961 N N . ILE A 1 870 ? -5.860 -33.136 -5.263 1.00 92.06 870 ILE A N 1
ATOM 6962 C CA . ILE A 1 870 ? -5.194 -32.013 -4.591 1.00 92.06 870 ILE A CA 1
ATOM 6963 C C . ILE A 1 870 ? -3.706 -32.347 -4.501 1.00 92.06 870 ILE A C 1
ATOM 6965 O O . ILE A 1 870 ? -3.341 -33.399 -3.970 1.00 92.06 870 ILE A O 1
ATOM 6969 N N . HIS A 1 871 ? -2.854 -31.468 -5.027 1.00 88.50 871 HIS A N 1
ATOM 6970 C CA . HIS A 1 871 ? -1.415 -31.699 -5.069 1.00 88.50 871 HIS A CA 1
ATOM 6971 C C . HIS A 1 871 ? -0.816 -31.831 -3.659 1.00 88.50 871 HIS A C 1
ATOM 6973 O O . HIS A 1 871 ? -1.203 -31.136 -2.722 1.00 88.50 871 HIS A O 1
ATOM 6979 N N . SER A 1 872 ? 0.199 -32.678 -3.498 1.00 80.44 872 SER A N 1
ATOM 6980 C CA . SER A 1 872 ? 0.802 -32.981 -2.193 1.00 80.44 872 SER A CA 1
ATOM 6981 C C . SER A 1 872 ? 1.620 -31.843 -1.566 1.00 80.44 872 SER A C 1
ATOM 6983 O O . SER A 1 872 ? 2.240 -32.074 -0.534 1.00 80.44 872 SER A O 1
ATOM 6985 N N . TYR A 1 873 ? 1.672 -30.657 -2.186 1.00 76.56 873 TYR A N 1
ATOM 6986 C CA . TYR A 1 873 ? 2.423 -29.514 -1.649 1.00 76.56 873 TYR A CA 1
ATOM 6987 C C . TYR A 1 873 ? 1.600 -28.725 -0.620 1.00 76.56 873 TYR A C 1
ATOM 6989 O O . TYR A 1 873 ? 2.191 -28.113 0.261 1.00 76.56 873 TYR A O 1
ATOM 6997 N N . PHE A 1 874 ? 0.264 -28.731 -0.750 1.00 70.00 874 PHE A N 1
ATOM 6998 C CA . PHE A 1 874 ? -0.630 -28.075 0.200 1.00 70.00 874 PHE A CA 1
ATOM 6999 C C . PHE A 1 874 ? -0.438 -28.681 1.592 1.00 70.00 874 PHE A C 1
ATOM 7001 O O . PHE A 1 874 ? -0.332 -29.909 1.737 1.00 70.00 874 PHE A O 1
ATOM 7008 N N . GLU A 1 875 ? -0.455 -27.835 2.614 1.00 73.62 875 GLU A N 1
ATOM 7009 C CA . GLU A 1 875 ? -0.486 -28.294 4.002 1.00 73.62 875 GLU A CA 1
ATOM 7010 C C . GLU A 1 875 ? -1.861 -28.897 4.342 1.00 73.62 875 GLU A C 1
ATOM 7012 O O . GLU A 1 875 ? -2.849 -28.667 3.642 1.00 73.62 875 GLU A O 1
ATOM 7017 N N . GLU A 1 876 ? -1.959 -29.714 5.397 1.00 69.31 876 GLU A N 1
ATOM 7018 C CA . GLU A 1 876 ? -3.215 -30.428 5.698 1.00 69.31 876 GLU A CA 1
ATOM 7019 C C . GLU A 1 876 ? -4.390 -29.485 6.000 1.00 69.31 876 GLU A C 1
ATOM 7021 O O . GLU A 1 876 ? -5.503 -29.760 5.557 1.00 69.31 876 GLU A O 1
ATOM 7026 N N . TYR A 1 877 ? -4.154 -28.340 6.652 1.00 62.22 877 TYR A N 1
ATOM 7027 C CA . TYR A 1 877 ? -5.211 -27.343 6.872 1.00 62.22 877 TYR A CA 1
ATOM 7028 C C . TYR A 1 877 ? -5.671 -26.689 5.556 1.00 62.22 877 TYR A C 1
ATOM 7030 O O . TYR A 1 877 ? -6.854 -26.415 5.374 1.00 62.22 877 TYR A O 1
ATOM 7038 N N . GLU A 1 878 ? -4.765 -26.496 4.594 1.00 69.62 878 GLU A N 1
ATOM 7039 C CA . GLU A 1 878 ? -5.109 -25.950 3.278 1.00 69.62 878 GLU A CA 1
ATOM 7040 C C . GLU A 1 878 ? -5.916 -26.960 2.461 1.00 69.62 878 GLU A C 1
ATOM 7042 O O . GLU A 1 878 ? -6.888 -26.593 1.801 1.00 69.62 878 GLU A O 1
ATOM 7047 N N . LYS A 1 879 ? -5.557 -28.250 2.544 1.00 79.56 879 LYS A N 1
ATOM 7048 C CA . LYS A 1 879 ? -6.364 -29.342 1.985 1.00 79.56 879 LYS A CA 1
ATOM 7049 C C . LYS A 1 879 ? -7.747 -29.379 2.624 1.00 79.56 879 LYS A C 1
ATOM 7051 O O . LYS A 1 879 ? -8.712 -29.581 1.894 1.00 79.56 879 LYS A O 1
ATOM 7056 N N . GLU A 1 880 ? -7.861 -29.164 3.936 1.00 74.94 880 GLU A N 1
ATOM 7057 C CA . GLU A 1 880 ? -9.148 -29.085 4.637 1.00 74.94 880 GLU A CA 1
ATOM 7058 C C . GLU A 1 880 ? -10.003 -27.935 4.075 1.00 74.94 880 GLU A C 1
ATOM 7060 O O . GLU A 1 880 ? -11.097 -28.197 3.578 1.00 74.94 880 GLU A O 1
ATOM 7065 N N . THR A 1 881 ? -9.481 -26.705 3.981 1.00 72.31 881 THR A N 1
ATOM 7066 C CA . THR A 1 881 ? -10.222 -25.559 3.407 1.00 72.31 881 THR A CA 1
ATOM 7067 C C . THR A 1 881 ? -10.567 -25.725 1.917 1.00 72.31 881 THR A C 1
ATOM 7069 O O . THR A 1 881 ? -11.639 -25.312 1.465 1.00 72.31 881 THR A O 1
ATOM 7072 N N . ILE A 1 882 ? -9.700 -26.364 1.125 1.00 82.50 882 ILE A N 1
ATOM 7073 C CA . ILE A 1 882 ? -10.009 -26.710 -0.273 1.00 82.50 882 ILE A CA 1
ATOM 7074 C C . ILE A 1 882 ? -11.138 -27.740 -0.324 1.00 82.50 882 ILE A C 1
ATOM 7076 O O . ILE A 1 882 ? -12.100 -27.582 -1.079 1.00 82.50 882 ILE A O 1
ATOM 7080 N N . MET A 1 883 ? -11.067 -28.774 0.514 1.00 85.75 883 MET A N 1
ATOM 7081 C CA . MET A 1 883 ? -12.119 -29.776 0.626 1.00 85.75 883 MET A CA 1
ATOM 7082 C C . MET A 1 883 ? -13.444 -29.176 1.100 1.00 85.75 883 MET A C 1
ATOM 7084 O O . MET A 1 883 ? -14.480 -29.592 0.588 1.00 85.75 883 MET A O 1
ATOM 7088 N N . GLU A 1 884 ? -13.444 -28.186 1.994 1.00 79.00 884 GLU A N 1
ATOM 7089 C CA . GLU A 1 884 ? -14.647 -27.444 2.395 1.00 79.00 884 GLU A CA 1
ATOM 7090 C C . GLU A 1 884 ? -15.303 -26.728 1.208 1.00 79.00 884 GLU A C 1
ATOM 7092 O O . GLU A 1 884 ? -16.512 -26.855 1.019 1.00 79.00 884 GLU A O 1
ATOM 7097 N N . GLY A 1 885 ? -14.535 -26.018 0.371 1.00 80.06 885 GLY A N 1
ATOM 7098 C CA . GLY A 1 885 ? -15.072 -25.345 -0.822 1.00 80.06 885 GLY A CA 1
ATOM 7099 C C . GLY A 1 885 ? -15.653 -26.322 -1.851 1.00 80.06 885 GLY A C 1
ATOM 7100 O O . GLY A 1 885 ? -16.733 -26.103 -2.402 1.00 80.06 885 GLY A O 1
ATOM 7101 N N . ILE A 1 886 ? -14.986 -27.459 -2.056 1.00 90.44 886 ILE A N 1
ATOM 7102 C CA . ILE A 1 886 ? -15.468 -28.540 -2.930 1.00 90.44 886 ILE A CA 1
ATOM 7103 C C . ILE A 1 886 ? -16.751 -29.174 -2.362 1.00 90.44 886 ILE A C 1
ATOM 7105 O O . ILE A 1 886 ? -17.733 -29.385 -3.081 1.00 90.44 886 ILE A O 1
ATOM 7109 N N . GLN A 1 887 ? -16.768 -29.474 -1.060 1.00 85.88 887 GLN A N 1
ATOM 7110 C CA . GLN A 1 887 ? -17.921 -30.069 -0.384 1.00 85.88 887 GLN A CA 1
ATOM 7111 C C . GLN A 1 887 ? -19.111 -29.109 -0.338 1.00 85.88 887 GLN A C 1
ATOM 7113 O O . GLN A 1 887 ? -20.237 -29.569 -0.532 1.00 85.88 887 GLN A O 1
ATOM 7118 N N . HIS A 1 888 ? -18.879 -27.800 -0.187 1.00 83.94 888 HIS A N 1
ATOM 7119 C CA . HIS A 1 888 ? -19.917 -26.766 -0.213 1.00 83.94 888 HIS A CA 1
ATOM 7120 C C . HIS A 1 888 ? -20.799 -26.898 -1.458 1.00 83.94 888 HIS A C 1
ATOM 7122 O O . HIS A 1 888 ? -22.008 -27.079 -1.339 1.00 83.94 888 HIS A O 1
ATOM 7128 N N . ILE A 1 889 ? -20.224 -26.943 -2.664 1.00 90.62 889 ILE A N 1
ATOM 7129 C CA . ILE A 1 889 ? -21.016 -27.091 -3.901 1.00 90.62 889 ILE A CA 1
ATOM 7130 C C . ILE A 1 889 ? -21.843 -28.390 -3.901 1.00 90.62 889 ILE A C 1
ATOM 7132 O O . ILE A 1 889 ? -23.020 -28.389 -4.281 1.00 90.62 889 ILE A O 1
ATOM 7136 N N . GLN A 1 890 ? -21.260 -29.509 -3.465 1.00 91.62 890 GLN A N 1
ATOM 7137 C CA . GLN A 1 890 ? -21.952 -30.802 -3.411 1.00 91.62 890 GLN A CA 1
ATOM 7138 C C . GLN A 1 890 ? -23.111 -30.796 -2.403 1.00 91.62 890 GLN A C 1
ATOM 7140 O O . GLN A 1 890 ? -24.201 -31.267 -2.724 1.00 91.62 890 GLN A O 1
ATOM 7145 N N . GLU A 1 891 ? -22.913 -30.240 -1.207 1.00 86.12 891 GLU A N 1
ATOM 7146 C CA . GLU A 1 891 ? -23.956 -30.135 -0.184 1.00 86.12 891 GLU A CA 1
ATOM 7147 C C . GLU A 1 891 ? -25.088 -29.196 -0.587 1.00 86.12 891 GLU A C 1
ATOM 7149 O O . GLU A 1 891 ? -26.260 -29.512 -0.387 1.00 86.12 891 GLU A O 1
ATOM 7154 N N . MET A 1 892 ? -24.749 -28.044 -1.155 1.00 84.19 892 MET A N 1
ATOM 7155 C CA . MET A 1 892 ? -25.715 -26.991 -1.461 1.00 84.19 892 MET A CA 1
ATOM 7156 C C . MET A 1 892 ? -26.587 -27.356 -2.663 1.00 84.19 892 MET A C 1
ATOM 7158 O O . MET A 1 892 ? -27.766 -27.004 -2.714 1.00 84.19 892 MET A O 1
ATOM 7162 N N . THR A 1 893 ? -26.038 -28.128 -3.606 1.00 88.81 893 THR A N 1
ATOM 7163 C CA . THR A 1 893 ? -26.779 -28.634 -4.770 1.00 88.81 893 THR A CA 1
ATOM 7164 C C . THR A 1 893 ? -27.520 -29.950 -4.504 1.00 88.81 893 THR A C 1
ATOM 7166 O O . THR A 1 893 ? -28.412 -30.301 -5.285 1.00 88.81 893 THR A O 1
ATOM 7169 N N . ARG A 1 894 ? -27.222 -30.656 -3.400 1.00 87.19 894 ARG A N 1
ATOM 7170 C CA . ARG A 1 894 ? -27.928 -31.869 -2.948 1.00 87.19 894 ARG A CA 1
ATOM 7171 C C . ARG A 1 894 ? -29.399 -31.570 -2.644 1.00 87.19 894 ARG A C 1
ATOM 7173 O O . ARG A 1 894 ? -29.735 -30.640 -1.912 1.00 87.19 894 ARG A O 1
ATOM 7180 N N . LEU A 1 895 ? -30.296 -32.424 -3.139 1.00 81.75 895 LEU A N 1
ATOM 7181 C CA . LEU A 1 895 ? -31.726 -32.356 -2.824 1.00 81.75 895 LEU A CA 1
ATOM 7182 C C . LEU A 1 895 ? -32.284 -33.758 -2.559 1.00 81.75 895 LEU A C 1
ATOM 7184 O O . LEU A 1 895 ? -31.938 -34.717 -3.247 1.00 81.75 895 LEU A O 1
ATOM 7188 N N . ASN A 1 896 ? -33.147 -33.890 -1.547 1.00 78.88 896 ASN A N 1
ATOM 7189 C CA . ASN A 1 896 ? -33.771 -35.160 -1.143 1.00 78.88 896 ASN A CA 1
ATOM 7190 C C . ASN A 1 896 ? -32.765 -36.309 -0.897 1.00 78.88 896 ASN A C 1
ATOM 7192 O O . ASN A 1 896 ? -33.031 -37.461 -1.232 1.00 78.88 896 ASN A O 1
ATOM 7196 N N . GLY A 1 897 ? -31.588 -35.990 -0.343 1.00 74.50 897 GLY A N 1
ATOM 7197 C CA . GLY A 1 897 ? -30.521 -36.964 -0.073 1.00 74.50 897 GLY A CA 1
ATOM 7198 C C . GLY A 1 897 ? -29.757 -37.456 -1.309 1.00 74.50 897 GLY A C 1
ATOM 7199 O O . GLY A 1 897 ? -28.927 -38.351 -1.178 1.00 74.50 897 GLY A O 1
ATOM 7200 N N . LYS A 1 898 ? -30.008 -36.885 -2.495 1.00 80.56 898 LYS A N 1
ATOM 7201 C CA . LYS A 1 898 ? -29.280 -37.189 -3.730 1.00 80.56 898 LYS A CA 1
ATOM 7202 C C . LYS A 1 898 ? -28.366 -36.022 -4.107 1.00 80.56 898 LYS A C 1
ATOM 7204 O O . LYS A 1 898 ? -28.833 -34.891 -4.239 1.00 80.56 898 LYS A O 1
ATOM 7209 N N . ASP A 1 899 ? -27.083 -36.314 -4.301 1.00 88.50 899 ASP A N 1
ATOM 7210 C CA . ASP A 1 899 ? -26.107 -35.358 -4.831 1.00 88.50 899 ASP A CA 1
ATOM 7211 C C . ASP A 1 899 ? -26.478 -34.958 -6.270 1.00 88.50 899 ASP A C 1
ATOM 7213 O O . ASP A 1 899 ? -26.850 -35.812 -7.082 1.00 88.50 899 ASP A O 1
ATOM 7217 N N . CYS A 1 900 ? -26.393 -33.662 -6.578 1.00 89.81 900 CYS A N 1
ATOM 7218 C CA . CYS A 1 900 ? -26.538 -33.150 -7.944 1.00 89.81 900 CYS A CA 1
ATOM 7219 C C . CYS A 1 900 ? -25.184 -33.143 -8.662 1.00 89.81 900 CYS A C 1
ATOM 7221 O O . CYS A 1 900 ? -25.051 -33.715 -9.742 1.00 89.81 900 CYS A O 1
ATOM 7223 N N . ILE A 1 901 ? -24.177 -32.551 -8.015 1.00 95.44 901 ILE A N 1
ATOM 7224 C CA . ILE A 1 901 ? -22.764 -32.672 -8.373 1.00 95.44 901 ILE A CA 1
ATOM 7225 C C . ILE A 1 901 ? -22.100 -33.604 -7.367 1.00 95.44 901 ILE A C 1
ATOM 7227 O O . ILE A 1 901 ? -22.371 -33.499 -6.172 1.00 95.44 901 ILE A O 1
ATOM 7231 N N . LYS A 1 902 ? -21.232 -34.501 -7.840 1.00 94.44 902 LYS A N 1
ATOM 7232 C CA . LYS A 1 902 ? -20.458 -35.405 -6.991 1.00 94.44 902 LYS A CA 1
ATOM 7233 C C . LYS A 1 902 ? -18.964 -35.237 -7.229 1.00 94.44 902 LYS A C 1
ATOM 7235 O O . LYS A 1 902 ? -18.467 -35.585 -8.301 1.00 94.44 902 LYS A O 1
ATOM 7240 N N . PHE A 1 903 ? -18.248 -34.806 -6.201 1.00 95.31 903 PHE A N 1
ATOM 7241 C CA . PHE A 1 903 ? -16.789 -34.786 -6.199 1.00 95.31 903 PHE A CA 1
ATOM 7242 C C . PHE A 1 903 ? -16.244 -36.097 -5.634 1.00 95.31 903 PHE A C 1
ATOM 7244 O O . PHE A 1 903 ? -16.841 -36.711 -4.746 1.00 95.31 903 PHE A O 1
ATOM 7251 N N . LYS A 1 904 ? -15.113 -36.556 -6.169 1.00 94.12 904 LYS A N 1
ATOM 7252 C CA . LYS A 1 904 ? -14.391 -37.718 -5.643 1.00 94.12 904 LYS A CA 1
ATOM 7253 C C . LYS A 1 904 ? -12.895 -37.589 -5.897 1.00 94.12 904 LYS A C 1
ATOM 7255 O O . LYS A 1 904 ? -12.503 -37.048 -6.928 1.00 94.12 904 LYS A O 1
ATOM 7260 N N . ASN A 1 905 ? -12.086 -38.151 -5.004 1.00 92.88 905 ASN A N 1
ATOM 7261 C CA . ASN A 1 905 ? -10.661 -38.320 -5.263 1.00 92.88 905 ASN A CA 1
ATOM 7262 C C . ASN A 1 905 ? -10.484 -39.143 -6.548 1.00 92.88 905 ASN A C 1
ATOM 7264 O O . ASN A 1 905 ? -11.172 -40.149 -6.741 1.00 92.88 905 ASN A O 1
ATOM 7268 N N . GLN A 1 906 ? -9.591 -38.685 -7.418 1.00 91.88 906 GLN A N 1
ATOM 7269 C CA . GLN A 1 906 ? -9.211 -39.368 -8.647 1.00 91.88 906 GLN A CA 1
ATOM 7270 C C . GLN A 1 906 ? -8.500 -40.693 -8.326 1.00 91.88 906 GLN A C 1
ATOM 7272 O O . GLN A 1 906 ? -7.751 -40.786 -7.350 1.00 91.88 906 GLN A O 1
ATOM 7277 N N . THR A 1 907 ? -8.768 -41.721 -9.135 1.00 92.69 907 THR A N 1
ATOM 7278 C CA . THR A 1 907 ? -8.142 -43.046 -9.034 1.00 92.69 907 THR A CA 1
ATOM 7279 C C . THR A 1 907 ? -7.535 -43.475 -10.365 1.00 92.69 907 THR A C 1
ATOM 7281 O O . THR A 1 907 ? -6.318 -43.472 -10.532 1.00 92.69 907 THR A O 1
ATOM 7284 N N . ASP A 1 908 ? -8.383 -43.834 -11.320 1.00 89.25 908 ASP A N 1
ATOM 7285 C CA . ASP A 1 908 ? -8.044 -44.376 -12.638 1.00 89.25 908 ASP A CA 1
ATOM 7286 C C . ASP A 1 908 ? -8.709 -43.576 -13.771 1.00 89.25 908 ASP A C 1
ATOM 7288 O O . ASP A 1 908 ? -8.567 -43.909 -14.946 1.00 89.25 908 ASP A O 1
ATOM 7292 N N . GLU A 1 909 ? -9.418 -42.491 -13.442 1.00 94.19 909 GLU A N 1
ATOM 7293 C CA . GLU A 1 909 ? -10.065 -41.641 -14.434 1.00 94.19 909 GLU A CA 1
ATOM 7294 C C . GLU A 1 909 ? -9.048 -40.841 -15.250 1.00 94.19 909 GLU A C 1
ATOM 7296 O O . GLU A 1 909 ? -8.293 -40.031 -14.710 1.00 94.19 909 GLU A O 1
ATOM 7301 N N . GLU A 1 910 ? -9.112 -40.996 -16.574 1.00 88.62 910 GLU A N 1
ATOM 7302 C CA . GLU A 1 910 ? -8.310 -40.235 -17.544 1.00 88.62 910 GLU A CA 1
ATOM 7303 C C . GLU A 1 910 ? -8.629 -38.728 -17.546 1.00 88.62 910 GLU A C 1
ATOM 7305 O O . GLU A 1 910 ? -7.808 -37.919 -17.970 1.00 88.62 910 GLU A O 1
ATOM 7310 N N . ASN A 1 911 ? -9.824 -38.339 -17.083 1.00 92.81 911 ASN A N 1
ATOM 7311 C CA . ASN A 1 911 ? -10.312 -36.961 -17.093 1.00 92.81 911 ASN A CA 1
ATOM 7312 C C . ASN A 1 911 ? -10.646 -36.505 -15.673 1.00 92.81 911 ASN A C 1
ATOM 7314 O O . ASN A 1 911 ? -11.624 -36.970 -15.083 1.00 92.81 911 ASN A O 1
ATOM 7318 N N . TYR A 1 912 ? -9.845 -35.585 -15.143 1.00 94.56 912 TYR A N 1
ATOM 7319 C CA . TYR A 1 912 ? -9.933 -35.113 -13.765 1.00 94.56 912 TYR A CA 1
ATOM 7320 C C . TYR A 1 912 ? -9.456 -33.661 -13.630 1.00 94.56 912 TYR A C 1
ATOM 7322 O O . TYR A 1 912 ? -8.827 -33.108 -14.536 1.00 94.56 912 TYR A O 1
ATOM 7330 N N . VAL A 1 913 ? -9.764 -33.056 -12.486 1.00 95.88 913 VAL A N 1
ATOM 7331 C CA . VAL A 1 913 ? -9.286 -31.730 -12.086 1.00 95.88 913 VAL A CA 1
ATOM 7332 C C . VAL A 1 913 ? -8.023 -31.888 -11.241 1.00 95.88 913 VAL A C 1
ATOM 7334 O O . VAL A 1 913 ? -8.068 -32.557 -10.209 1.00 95.88 913 VAL A O 1
ATOM 7337 N N . TYR A 1 914 ? -6.906 -31.283 -11.638 1.00 93.31 914 TYR A N 1
ATOM 7338 C CA . TYR A 1 914 ? -5.747 -31.143 -10.754 1.00 93.31 914 TYR A CA 1
ATOM 7339 C C . TYR A 1 914 ? -5.787 -29.772 -10.074 1.00 93.31 914 TYR A C 1
ATOM 7341 O O . TYR A 1 914 ? -5.965 -28.747 -10.728 1.00 93.31 914 TYR A O 1
ATOM 7349 N N . ILE A 1 915 ? -5.644 -29.760 -8.753 1.00 94.06 915 ILE A N 1
ATOM 7350 C CA . ILE A 1 915 ? -5.652 -28.548 -7.934 1.00 94.06 915 ILE A CA 1
ATOM 7351 C C . ILE A 1 915 ? -4.220 -28.336 -7.444 1.00 94.06 915 ILE A C 1
ATOM 7353 O O . ILE A 1 915 ? -3.668 -29.207 -6.765 1.00 94.06 915 ILE A O 1
ATOM 7357 N N . GLY A 1 916 ? -3.611 -27.214 -7.828 1.00 85.62 916 GLY A N 1
ATOM 7358 C CA . GLY A 1 916 ? -2.202 -26.905 -7.573 1.00 85.62 916 GLY A CA 1
ATOM 7359 C C . GLY A 1 916 ? -1.972 -25.473 -7.084 1.00 85.62 916 GLY A C 1
ATOM 7360 O O . GLY A 1 916 ? -2.914 -24.692 -6.947 1.00 85.62 916 GLY A O 1
ATOM 7361 N N . THR A 1 917 ? -0.704 -25.138 -6.829 1.00 71.12 917 THR A N 1
ATOM 7362 C CA . THR A 1 917 ? -0.291 -23.748 -6.600 1.00 71.12 917 THR A CA 1
ATOM 7363 C C . THR A 1 917 ? -0.133 -23.048 -7.931 1.00 71.12 917 THR A C 1
ATOM 7365 O O . THR A 1 917 ? 0.211 -23.683 -8.931 1.00 71.12 917 THR A O 1
ATOM 7368 N N . GLY A 1 918 ? -0.271 -21.736 -7.889 1.00 72.31 918 GLY A N 1
ATOM 7369 C CA . GLY A 1 918 ? 0.360 -20.868 -8.855 1.00 72.31 918 GLY A CA 1
ATOM 7370 C C . GLY A 1 918 ? 0.102 -19.410 -8.514 1.00 72.31 918 GLY A C 1
ATOM 7371 O O . GLY A 1 918 ? -0.258 -19.076 -7.377 1.00 72.31 918 GLY A O 1
ATOM 7372 N N . PHE A 1 919 ? 0.197 -18.553 -9.520 1.00 71.19 919 PHE A N 1
ATOM 7373 C CA . PHE A 1 919 ? -0.314 -17.193 -9.432 1.00 71.19 919 PHE A CA 1
ATOM 7374 C C . PHE A 1 919 ? -1.830 -17.117 -9.432 1.00 71.19 919 PHE A C 1
ATOM 7376 O O . PHE A 1 919 ? -2.507 -17.785 -10.215 1.00 71.19 919 PHE A O 1
ATOM 7383 N N . GLY A 1 920 ? -2.325 -16.238 -8.561 1.00 79.94 920 GLY A N 1
ATOM 7384 C CA . GLY A 1 920 ? -3.732 -15.894 -8.450 1.00 79.94 920 GLY A CA 1
ATOM 7385 C C . GLY A 1 920 ? -4.660 -17.078 -8.209 1.00 79.94 920 GLY A C 1
ATOM 7386 O O . GLY A 1 920 ? -4.247 -18.181 -7.834 1.00 79.94 920 GLY A O 1
ATOM 7387 N N . CYS A 1 921 ? -5.936 -16.795 -8.411 1.00 88.50 921 CYS A N 1
ATOM 7388 C CA . CYS A 1 921 ? -7.024 -17.752 -8.417 1.00 88.50 921 CYS A CA 1
ATOM 7389 C C . CYS A 1 921 ? -7.489 -17.822 -9.869 1.00 88.50 921 CYS A C 1
ATOM 7391 O O . CYS A 1 921 ? -7.787 -16.780 -10.455 1.00 88.50 921 CYS A O 1
ATOM 7393 N N . HIS A 1 922 ? -7.412 -19.001 -10.490 1.00 91.62 922 HIS A N 1
ATOM 7394 C CA . HIS A 1 922 ? -7.928 -19.167 -11.845 1.00 91.62 922 HIS A CA 1
ATOM 7395 C C . HIS A 1 922 ? -8.258 -20.622 -12.197 1.00 91.62 922 HIS A C 1
ATOM 7397 O O . HIS A 1 922 ? -7.633 -21.578 -11.719 1.00 91.62 922 HIS A O 1
ATOM 7403 N N . SER A 1 923 ? -9.199 -20.788 -13.126 1.00 92.62 923 SER A N 1
ATOM 7404 C CA . SER A 1 923 ? -9.802 -22.070 -13.494 1.00 92.62 923 SER A CA 1
ATOM 7405 C C . SER A 1 923 ? -10.223 -22.096 -14.963 1.00 92.62 923 SER A C 1
ATOM 7407 O O . SER A 1 923 ? -10.432 -21.075 -15.621 1.00 92.62 923 SER A O 1
ATOM 7409 N N . ASN A 1 924 ? -10.355 -23.301 -15.517 1.00 90.44 924 ASN A N 1
ATOM 7410 C CA . ASN A 1 924 ? -10.909 -23.486 -16.853 1.00 90.44 924 ASN A CA 1
ATOM 7411 C C . ASN A 1 924 ? -12.439 -23.598 -16.826 1.00 90.44 924 ASN A C 1
ATOM 7413 O O . ASN A 1 924 ? -13.008 -24.277 -15.972 1.00 90.44 924 ASN A O 1
ATOM 7417 N N . ILE A 1 925 ? -13.114 -23.063 -17.850 1.00 88.31 925 ILE A N 1
ATOM 7418 C CA . ILE A 1 925 ? -14.578 -23.169 -17.948 1.00 88.31 925 ILE A CA 1
ATOM 7419 C C . ILE A 1 925 ? -15.052 -24.512 -18.519 1.00 88.31 925 ILE A C 1
ATOM 7421 O O . ILE A 1 925 ? -14.955 -24.780 -19.722 1.00 88.31 925 ILE A O 1
ATOM 7425 N N . GLY A 1 926 ? -15.717 -25.289 -17.663 1.00 89.62 926 GLY A N 1
ATOM 7426 C CA . GLY A 1 926 ? -16.417 -26.523 -18.017 1.00 89.62 926 GLY A CA 1
ATOM 7427 C C . GLY A 1 926 ? -15.501 -27.730 -18.232 1.00 89.62 926 GLY A C 1
ATOM 7428 O O . GLY A 1 926 ? -14.282 -27.660 -18.104 1.00 89.62 926 GLY A O 1
ATOM 7429 N N . TYR A 1 927 ? -16.114 -28.857 -18.586 1.00 91.38 927 TYR A N 1
ATOM 7430 C CA . TYR A 1 927 ? -15.433 -30.113 -18.898 1.00 91.38 927 TYR A CA 1
ATOM 7431 C C . TYR A 1 927 ? -14.715 -30.048 -20.252 1.00 91.38 927 TYR A C 1
ATOM 7433 O O . TYR A 1 927 ? -15.341 -29.793 -21.287 1.00 91.38 927 TYR A O 1
ATOM 7441 N N . LYS A 1 928 ? -13.406 -30.329 -20.248 1.00 87.69 928 LYS A N 1
ATOM 7442 C CA . LYS A 1 928 ? -12.531 -30.249 -21.432 1.00 87.69 928 LYS A CA 1
ATOM 7443 C C . LYS A 1 928 ? -12.265 -31.587 -22.134 1.00 87.69 928 LYS A C 1
ATOM 7445 O O . LYS A 1 928 ? -11.696 -31.578 -23.222 1.00 87.69 928 LYS A O 1
ATOM 7450 N N . GLY A 1 929 ? -12.668 -32.726 -21.558 1.00 87.44 929 GLY A N 1
ATOM 7451 C CA . GLY A 1 929 ? -12.374 -34.056 -22.126 1.00 87.44 929 GLY A CA 1
ATOM 7452 C C . GLY A 1 929 ? -10.883 -34.427 -22.130 1.00 87.44 929 GLY A C 1
ATOM 7453 O O . GLY A 1 929 ? -10.460 -35.242 -22.946 1.00 87.44 929 GLY A O 1
ATOM 7454 N N . LYS A 1 930 ? -10.115 -33.779 -21.250 1.00 89.00 930 LYS A N 1
ATOM 7455 C CA . LYS A 1 930 ? -8.717 -34.034 -20.881 1.00 89.00 930 LYS A CA 1
ATOM 7456 C C . LYS A 1 930 ? -8.534 -33.602 -19.411 1.00 89.00 930 LYS A C 1
ATOM 7458 O O . LYS A 1 930 ? -9.410 -32.887 -18.909 1.00 89.00 930 LYS A O 1
ATOM 7463 N N . PRO A 1 931 ? -7.428 -33.948 -18.726 1.00 89.31 931 PRO A N 1
ATOM 7464 C CA . PRO A 1 931 ? -7.073 -33.325 -17.451 1.00 89.31 931 PRO A CA 1
ATOM 7465 C C . PRO A 1 931 ? -7.052 -31.791 -17.549 1.00 89.31 931 PRO A C 1
ATOM 7467 O O . PRO A 1 931 ? -6.616 -31.234 -18.562 1.00 89.31 931 PRO A O 1
ATOM 7470 N N . GLN A 1 932 ? -7.535 -31.109 -16.510 1.00 91.31 932 GLN A N 1
ATOM 7471 C CA . GLN A 1 932 ? -7.625 -29.644 -16.452 1.00 91.31 932 GLN A CA 1
ATOM 7472 C C . GLN A 1 932 ? -7.263 -29.111 -15.063 1.00 91.31 932 GLN A C 1
ATOM 7474 O O . GLN A 1 932 ? -7.433 -29.818 -14.071 1.00 91.31 932 GLN A O 1
ATOM 7479 N N . GLY A 1 933 ? -6.731 -27.890 -15.009 1.00 87.25 933 GLY A N 1
ATOM 7480 C CA . GLY A 1 933 ? -6.121 -27.325 -13.807 1.00 87.25 933 GLY A CA 1
ATOM 7481 C C . GLY A 1 933 ? -6.965 -26.263 -13.115 1.00 87.25 933 GLY A C 1
ATOM 7482 O O . GLY A 1 933 ? -7.755 -25.573 -13.761 1.00 87.25 933 GLY A O 1
ATOM 7483 N N . ILE A 1 934 ? -6.727 -26.113 -11.814 1.00 92.81 934 ILE A N 1
ATOM 7484 C CA . ILE A 1 934 ? -7.089 -24.936 -11.018 1.00 92.81 934 ILE A CA 1
ATOM 7485 C C . ILE A 1 934 ? -5.832 -24.458 -10.285 1.00 92.81 934 ILE A C 1
ATOM 7487 O O . ILE A 1 934 ? -5.148 -25.266 -9.644 1.00 92.81 934 ILE A O 1
ATOM 7491 N N . SER A 1 935 ? -5.548 -23.158 -10.376 1.00 91.69 935 SER A N 1
ATOM 7492 C CA . SER A 1 935 ? -4.535 -22.476 -9.567 1.00 91.69 935 SER A CA 1
ATOM 7493 C C . SER A 1 935 ? -5.187 -21.935 -8.299 1.00 91.69 935 SER A C 1
ATOM 7495 O O . SER A 1 935 ? -6.151 -21.176 -8.377 1.00 91.69 935 SER A O 1
ATOM 7497 N N . LEU A 1 936 ? -4.674 -22.333 -7.132 1.00 87.00 936 LEU A N 1
ATOM 7498 C CA . LEU A 1 936 ? -5.037 -21.753 -5.837 1.00 87.00 936 LEU A CA 1
ATOM 7499 C C . LEU A 1 936 ? -3.787 -21.165 -5.174 1.00 87.00 936 LEU A C 1
ATOM 7501 O O . LEU A 1 936 ? -3.202 -21.727 -4.234 1.00 87.00 936 LEU A O 1
ATOM 7505 N N . GLY A 1 937 ? -3.374 -20.012 -5.693 1.00 78.44 937 GLY A N 1
ATOM 7506 C CA . GLY A 1 937 ? -2.276 -19.218 -5.167 1.00 78.44 937 GLY A CA 1
ATOM 7507 C C . GLY A 1 937 ? -2.489 -18.706 -3.741 1.00 78.44 937 GLY A C 1
ATOM 7508 O O . GLY A 1 937 ? -3.477 -19.001 -3.056 1.00 78.44 937 GLY A O 1
ATOM 7509 N N . ARG A 1 938 ? -1.521 -17.919 -3.265 1.00 74.00 938 ARG A N 1
ATOM 7510 C CA . ARG A 1 938 ? -1.620 -17.237 -1.967 1.00 74.00 938 ARG A CA 1
ATOM 7511 C C . ARG A 1 938 ? -2.815 -16.272 -2.005 1.00 74.00 938 ARG A C 1
ATOM 7513 O O . ARG A 1 938 ? -2.949 -15.504 -2.947 1.00 74.00 938 ARG A O 1
ATOM 7520 N N . GLY A 1 939 ? -3.690 -16.347 -1.002 1.00 69.31 939 GLY A N 1
ATOM 7521 C CA . GLY A 1 939 ? -4.947 -15.582 -0.940 1.00 69.31 939 GLY A CA 1
ATOM 7522 C C . GLY A 1 939 ? -6.193 -16.321 -1.460 1.00 69.31 939 GLY A C 1
ATOM 7523 O O . GLY A 1 939 ? -7.297 -16.008 -1.029 1.00 69.31 939 GLY A O 1
ATOM 7524 N N . CYS A 1 940 ? -6.044 -17.366 -2.281 1.00 79.00 940 CYS A N 1
ATOM 7525 C CA . CYS A 1 940 ? -7.179 -18.088 -2.889 1.00 79.00 940 CYS A CA 1
ATOM 7526 C C . CYS A 1 940 ? -7.793 -19.185 -2.009 1.00 79.00 940 CYS A C 1
ATOM 7528 O O . CYS A 1 940 ? -8.836 -19.754 -2.326 1.00 79.00 940 CYS A O 1
ATOM 7530 N N . ARG A 1 941 ? -7.121 -19.533 -0.909 1.00 82.69 941 ARG A N 1
ATOM 7531 C CA . ARG A 1 941 ? -7.386 -20.731 -0.098 1.00 82.69 941 ARG A CA 1
ATOM 7532 C C . ARG A 1 941 ? -8.494 -20.465 0.926 1.00 82.69 941 ARG A C 1
ATOM 7534 O O . ARG A 1 941 ? -8.280 -20.559 2.126 1.00 82.69 941 ARG A O 1
ATOM 7541 N N . SER A 1 942 ? -9.677 -20.091 0.437 1.00 76.56 942 SER A N 1
ATOM 7542 C CA . SER A 1 942 ? -10.896 -19.909 1.235 1.00 76.56 942 SER A CA 1
ATOM 7543 C C . SER A 1 942 ? -12.064 -20.685 0.626 1.00 76.56 942 SER A C 1
ATOM 7545 O O . SER A 1 942 ? -12.162 -20.807 -0.596 1.00 76.56 942 SER A O 1
ATOM 7547 N N . ARG A 1 943 ? -12.994 -21.171 1.461 1.00 81.88 943 ARG A N 1
ATOM 7548 C CA . ARG A 1 943 ? -14.186 -21.929 1.025 1.00 81.88 943 ARG A CA 1
ATOM 7549 C C . ARG A 1 943 ? -14.944 -21.243 -0.121 1.00 81.88 943 ARG A C 1
ATOM 7551 O O . ARG A 1 943 ? -15.416 -21.917 -1.037 1.00 81.88 943 ARG A O 1
ATOM 7558 N N . GLY A 1 944 ? -15.064 -19.914 -0.070 1.00 77.81 944 GLY A N 1
ATOM 7559 C CA . GLY A 1 944 ? -15.761 -19.117 -1.077 1.00 77.81 944 GLY A CA 1
ATOM 7560 C C . GLY A 1 944 ? -15.028 -19.051 -2.416 1.00 77.81 944 GLY A C 1
ATOM 7561 O O . GLY A 1 944 ? -15.619 -19.399 -3.434 1.00 77.81 944 GLY A O 1
ATOM 7562 N N . ILE A 1 945 ? -13.745 -18.682 -2.421 1.00 84.44 945 ILE A N 1
ATOM 7563 C CA . ILE A 1 945 ? -12.949 -18.605 -3.660 1.00 84.44 945 ILE A CA 1
ATOM 7564 C C . ILE A 1 945 ? -12.792 -20.002 -4.283 1.00 84.44 945 ILE A C 1
ATOM 7566 O O . ILE A 1 945 ? -13.026 -20.183 -5.472 1.00 84.44 945 ILE A O 1
ATOM 7570 N N . VAL A 1 946 ? -12.551 -21.044 -3.481 1.00 88.50 946 VAL A N 1
ATOM 7571 C CA . VAL A 1 946 ? -12.522 -22.430 -3.987 1.00 88.50 946 VAL A CA 1
ATOM 7572 C C . VAL A 1 946 ? -13.872 -22.839 -4.596 1.00 88.50 946 VAL A C 1
ATOM 7574 O O . VAL A 1 946 ? -13.906 -23.528 -5.616 1.00 88.50 946 VAL A O 1
ATOM 7577 N N . SER A 1 947 ? -14.997 -22.386 -4.027 1.00 90.06 947 SER A N 1
ATOM 7578 C CA . SER A 1 947 ? -16.321 -22.599 -4.634 1.00 90.06 947 SER A CA 1
ATOM 7579 C C . SER A 1 947 ? -16.482 -21.844 -5.963 1.00 90.06 947 SER A C 1
ATOM 7581 O O . SER A 1 947 ? -17.110 -22.368 -6.882 1.00 90.06 947 SER A O 1
ATOM 7583 N N . HIS A 1 948 ? -15.918 -20.641 -6.083 1.00 93.56 948 HIS A N 1
ATOM 7584 C CA . HIS A 1 948 ? -15.923 -19.834 -7.306 1.00 93.56 948 HIS A CA 1
ATOM 7585 C C . HIS A 1 948 ? -15.160 -20.544 -8.444 1.00 93.56 948 HIS A C 1
ATOM 7587 O O . HIS A 1 948 ? -15.738 -20.856 -9.489 1.00 93.56 948 HIS A O 1
ATOM 7593 N N . GLU A 1 949 ? -13.909 -20.942 -8.201 1.00 95.44 949 GLU A N 1
ATOM 7594 C CA . GLU A 1 949 ? -13.074 -21.649 -9.186 1.00 95.44 949 GLU A CA 1
ATOM 7595 C C . GLU A 1 949 ? -13.674 -22.989 -9.637 1.00 95.44 949 GLU A C 1
ATOM 7597 O O . GLU A 1 949 ? -13.612 -23.384 -10.811 1.00 95.44 949 GLU A O 1
ATOM 7602 N N . MET A 1 950 ? -14.314 -23.700 -8.708 1.00 95.19 950 MET A N 1
ATOM 7603 C CA . MET A 1 950 ? -15.004 -24.952 -9.009 1.00 95.19 950 MET A CA 1
ATOM 7604 C C . MET A 1 950 ? -16.311 -24.727 -9.793 1.00 95.19 950 MET A C 1
ATOM 7606 O O . MET A 1 950 ? -16.703 -25.593 -10.579 1.00 95.19 950 MET A O 1
ATOM 7610 N N . LEU A 1 951 ? -16.963 -23.563 -9.679 1.00 95.44 951 LEU A N 1
ATOM 7611 C CA . LEU A 1 951 ? -18.104 -23.191 -10.525 1.00 95.44 951 LEU A CA 1
ATOM 7612 C C . LEU A 1 951 ? -17.682 -22.830 -11.958 1.00 95.44 951 LEU A C 1
ATOM 7614 O O . LEU A 1 951 ? -18.385 -23.220 -12.900 1.00 95.44 951 LEU A O 1
ATOM 7618 N N . HIS A 1 952 ? -16.514 -22.213 -12.166 1.00 94.44 952 HIS A N 1
ATOM 7619 C CA . HIS A 1 952 ? -15.908 -22.143 -13.503 1.00 94.44 952 HIS A CA 1
ATOM 7620 C C . HIS A 1 952 ? -15.697 -23.545 -14.080 1.00 94.44 952 HIS A C 1
ATOM 7622 O O . HIS A 1 952 ? -16.220 -23.847 -15.156 1.00 94.44 952 HIS A O 1
ATOM 7628 N N . THR A 1 953 ? -15.080 -24.455 -13.320 1.00 93.62 953 THR A N 1
ATOM 7629 C CA . THR A 1 953 ? -14.886 -25.859 -13.730 1.00 93.62 953 THR A CA 1
ATOM 7630 C C . THR A 1 953 ? -16.202 -26.585 -14.051 1.00 93.62 953 THR A C 1
ATOM 7632 O O . THR A 1 953 ? -16.238 -27.420 -14.959 1.00 93.62 953 THR A O 1
ATOM 7635 N N . LEU A 1 954 ? -17.315 -26.250 -13.387 1.00 93.50 954 LEU A N 1
ATOM 7636 C CA . LEU A 1 954 ? -18.651 -26.773 -13.716 1.00 93.50 954 LEU A CA 1
ATOM 7637 C C . LEU A 1 954 ? -19.295 -26.128 -14.956 1.00 93.50 954 LEU A C 1
ATOM 7639 O O . LEU A 1 954 ? -20.225 -26.720 -15.517 1.00 93.50 954 LEU A O 1
ATOM 7643 N N . GLY A 1 955 ? -18.784 -24.980 -15.410 1.00 89.00 955 GLY A N 1
ATOM 7644 C CA . GLY A 1 955 ? -19.083 -24.371 -16.706 1.00 89.00 955 GLY A CA 1
ATOM 7645 C C . GLY A 1 955 ? -19.709 -22.975 -16.677 1.00 89.00 955 GLY A C 1
ATOM 7646 O O . GLY A 1 955 ? -20.322 -22.590 -17.679 1.00 89.00 955 GLY A O 1
ATOM 7647 N N . PHE A 1 956 ? -19.592 -22.235 -15.572 1.00 89.88 956 PHE A N 1
ATOM 7648 C CA . PHE A 1 956 ? -20.175 -20.899 -15.412 1.00 89.88 956 PHE A CA 1
ATOM 7649 C C . PHE A 1 956 ? -19.192 -19.765 -15.749 1.00 89.88 956 PHE A C 1
ATOM 7651 O O . PHE A 1 956 ? -17.988 -19.886 -15.547 1.00 89.88 956 PHE A O 1
ATOM 7658 N N . TYR A 1 957 ? -19.735 -18.663 -16.275 1.00 90.06 957 TYR A N 1
ATOM 7659 C CA . TYR A 1 957 ? -19.073 -17.355 -16.357 1.00 90.06 957 TYR A CA 1
ATOM 7660 C C . TYR A 1 957 ? -19.605 -16.456 -15.237 1.00 90.06 957 TYR A C 1
ATOM 7662 O O . TYR A 1 957 ? -20.658 -16.736 -14.658 1.00 90.06 957 TYR A O 1
ATOM 7670 N N . HIS A 1 958 ? -18.928 -15.334 -15.028 1.00 93.50 958 HIS A N 1
ATOM 7671 C CA . HIS A 1 958 ? -19.335 -14.274 -14.122 1.00 93.50 958 HIS A CA 1
ATOM 7672 C C . HIS A 1 958 ? -20.747 -13.706 -14.337 1.00 93.50 958 HIS A C 1
ATOM 7674 O O . HIS A 1 958 ? -21.215 -13.563 -15.471 1.00 93.50 958 HIS A O 1
ATOM 7680 N N . GLU A 1 959 ? -21.389 -13.251 -13.262 1.00 93.62 959 GLU A N 1
ATOM 7681 C CA . GLU A 1 959 ? -22.739 -12.680 -13.284 1.00 93.62 959 GLU A CA 1
ATOM 7682 C C . GLU A 1 959 ? -22.796 -11.315 -13.984 1.00 93.62 959 GLU A C 1
ATOM 7684 O O . GLU A 1 959 ? -23.666 -11.095 -14.833 1.00 93.62 959 GLU A O 1
ATOM 7689 N N . GLN A 1 960 ? -21.812 -10.435 -13.760 1.00 92.94 960 GLN A N 1
ATOM 7690 C CA . GLN A 1 960 ? -21.731 -9.151 -14.466 1.00 92.94 960 GLN A CA 1
ATOM 7691 C C . GLN A 1 960 ? -21.424 -9.299 -15.967 1.00 92.94 960 GLN A C 1
ATOM 7693 O O . GLN A 1 960 ? -21.501 -8.314 -16.699 1.00 92.94 960 GLN A O 1
ATOM 7698 N N . SER A 1 961 ? -21.118 -10.506 -16.465 1.00 90.44 961 SER A N 1
ATOM 7699 C CA . SER A 1 961 ? -20.972 -10.777 -17.906 1.00 90.44 961 SER A CA 1
ATOM 7700 C C . SER A 1 961 ? -22.313 -10.939 -18.638 1.00 90.44 961 SER A C 1
ATOM 7702 O O . SER A 1 961 ? -22.343 -10.960 -19.870 1.00 90.44 961 SER A O 1
ATOM 7704 N N . ARG A 1 962 ? -23.435 -11.060 -17.914 1.00 88.88 962 ARG A N 1
ATOM 7705 C CA . ARG A 1 962 ? -24.752 -11.370 -18.488 1.00 88.88 962 ARG A CA 1
ATOM 7706 C C . ARG A 1 962 ? -25.230 -10.373 -19.557 1.00 88.88 962 ARG A C 1
ATOM 7708 O O . ARG A 1 962 ? -24.990 -9.171 -19.440 1.00 88.88 962 ARG A O 1
ATOM 7715 N N . PRO A 1 963 ? -26.033 -10.817 -20.545 1.00 87.44 963 PRO A N 1
ATOM 7716 C CA . PRO A 1 963 ? -26.549 -9.940 -21.600 1.00 87.44 963 PRO A CA 1
ATOM 7717 C C . PRO A 1 963 ? -27.500 -8.844 -21.077 1.00 87.44 963 PRO A C 1
ATOM 7719 O O . PRO A 1 963 ? -27.585 -7.768 -21.677 1.00 87.44 963 PRO A O 1
ATOM 7722 N N . ASP A 1 964 ? -28.187 -9.106 -19.959 1.00 90.62 964 ASP A N 1
ATOM 7723 C CA . ASP A 1 964 ? -29.165 -8.242 -19.288 1.00 90.62 964 ASP A CA 1
ATOM 7724 C C . ASP A 1 964 ? -28.594 -7.425 -18.109 1.00 90.62 964 ASP A C 1
ATOM 7726 O O . ASP A 1 964 ? -29.344 -6.665 -17.498 1.00 90.62 964 ASP A O 1
ATOM 7730 N N . ARG A 1 965 ? -27.285 -7.523 -17.812 1.00 93.88 965 ARG A N 1
ATOM 7731 C CA . ARG A 1 965 ? -26.650 -6.911 -16.623 1.00 93.88 965 ARG A CA 1
ATOM 7732 C C . ARG A 1 965 ? -26.801 -5.389 -16.511 1.00 93.88 965 ARG A C 1
ATOM 7734 O O . ARG A 1 965 ? -26.945 -4.886 -15.405 1.00 93.88 965 ARG A O 1
ATOM 7741 N N . ASP A 1 966 ? -26.862 -4.663 -17.632 1.00 93.62 966 ASP A N 1
ATOM 7742 C CA . ASP A 1 966 ? -27.006 -3.192 -17.635 1.00 93.62 966 ASP A CA 1
ATOM 7743 C C . ASP A 1 966 ? -28.370 -2.705 -17.086 1.00 93.62 966 ASP A C 1
ATOM 7745 O O . ASP A 1 966 ? -28.543 -1.516 -16.837 1.00 93.62 966 ASP A O 1
ATOM 7749 N N . ASN A 1 967 ? -29.346 -3.604 -16.881 1.00 94.19 967 ASN A N 1
ATOM 7750 C CA . ASN A 1 967 ? -30.605 -3.291 -16.189 1.00 94.19 967 ASN A CA 1
ATOM 7751 C C . ASN A 1 967 ? -30.471 -3.308 -14.651 1.00 94.19 967 ASN A C 1
ATOM 7753 O O . ASN A 1 967 ? -31.433 -2.987 -13.953 1.00 94.19 967 ASN A O 1
ATOM 7757 N N . TYR A 1 968 ? -29.320 -3.740 -14.127 1.00 93.06 968 TYR A N 1
ATOM 7758 C CA . TYR A 1 968 ? -29.099 -4.060 -12.712 1.00 93.06 968 TYR A CA 1
ATOM 7759 C C . TYR A 1 968 ? -27.834 -3.402 -12.148 1.00 93.06 968 TYR A C 1
ATOM 7761 O O . TYR A 1 968 ? -27.837 -2.921 -11.016 1.00 93.06 968 TYR A O 1
ATOM 7769 N N . VAL A 1 969 ? -26.767 -3.330 -12.945 1.00 95.06 969 VAL A N 1
ATOM 7770 C CA . VAL A 1 969 ? -25.499 -2.687 -12.582 1.00 95.06 969 VAL A CA 1
ATOM 7771 C C . VAL A 1 969 ? -25.029 -1.735 -13.680 1.00 95.06 969 VAL A C 1
ATOM 7773 O O . VAL A 1 969 ? -25.282 -1.950 -14.866 1.00 95.06 969 VAL A O 1
ATOM 7776 N N . LYS A 1 970 ? -24.301 -0.692 -13.287 1.00 94.75 970 LYS A N 1
ATOM 7777 C CA . LYS A 1 970 ? -23.662 0.282 -14.173 1.00 94.75 970 LYS A CA 1
ATOM 7778 C C . LYS A 1 970 ? -22.146 0.117 -14.096 1.00 94.75 970 LYS A C 1
ATOM 7780 O O . LYS A 1 970 ? -21.576 0.090 -13.010 1.00 94.75 970 LYS A O 1
ATOM 7785 N N . ILE A 1 971 ? -21.495 0.016 -15.255 1.00 95.44 971 ILE A N 1
ATOM 7786 C CA . ILE A 1 971 ? -20.034 -0.113 -15.339 1.00 95.44 971 ILE A CA 1
ATOM 7787 C C . ILE A 1 971 ? -19.402 1.266 -15.528 1.00 95.44 971 ILE A C 1
ATOM 7789 O O . ILE A 1 971 ? -19.640 1.941 -16.533 1.00 95.44 971 ILE A O 1
ATOM 7793 N N . ASN A 1 972 ? -18.564 1.675 -14.581 1.00 93.38 972 ASN A N 1
ATOM 7794 C CA . ASN A 1 972 ? -17.851 2.946 -14.606 1.00 93.38 972 ASN A CA 1
ATOM 7795 C C . ASN A 1 972 ? -16.546 2.832 -15.415 1.00 93.38 972 ASN A C 1
ATOM 7797 O O . ASN A 1 972 ? -15.444 2.809 -14.870 1.00 93.38 972 ASN A O 1
ATOM 7801 N N . MET A 1 973 ? -16.677 2.754 -16.742 1.00 90.38 973 MET A N 1
ATOM 7802 C CA . MET A 1 973 ? -15.562 2.533 -17.680 1.00 90.38 973 MET A CA 1
ATOM 7803 C C . MET A 1 973 ? -14.432 3.577 -17.611 1.00 90.38 973 MET A C 1
ATOM 7805 O O . MET A 1 973 ? -13.336 3.299 -18.095 1.00 90.38 973 MET A O 1
ATOM 7809 N N . THR A 1 974 ? -14.662 4.762 -17.033 1.00 92.50 974 THR A N 1
ATOM 7810 C CA . THR A 1 974 ? -13.608 5.771 -16.819 1.00 92.50 974 THR A CA 1
ATOM 7811 C C . THR A 1 974 ? -12.705 5.456 -15.630 1.00 92.50 974 THR A C 1
ATOM 7813 O O . THR A 1 974 ? -11.609 5.997 -15.567 1.00 92.50 974 THR A O 1
ATOM 7816 N N . ASN A 1 975 ? -13.137 4.580 -14.717 1.00 92.44 975 ASN A N 1
ATOM 7817 C CA . ASN A 1 975 ? -12.331 4.096 -13.596 1.00 92.44 975 ASN A CA 1
ATOM 7818 C C . ASN A 1 975 ? -11.792 2.667 -13.810 1.00 92.44 975 ASN A C 1
ATOM 7820 O O . ASN A 1 975 ? -11.231 2.089 -12.892 1.00 92.44 975 ASN A O 1
ATOM 7824 N N . VAL A 1 976 ? -11.952 2.067 -14.994 1.00 87.00 976 VAL A N 1
ATOM 7825 C CA . VAL A 1 976 ? -11.429 0.719 -15.291 1.00 87.00 976 VAL A CA 1
ATOM 7826 C C . VAL A 1 976 ? -10.039 0.819 -15.928 1.00 87.00 976 VAL A C 1
ATOM 7828 O O . VAL A 1 976 ? -9.874 1.522 -16.928 1.00 87.00 976 VAL A O 1
ATOM 7831 N N . LYS A 1 977 ? -9.052 0.080 -15.391 1.00 84.88 977 LYS A N 1
ATOM 7832 C CA . LYS A 1 977 ? -7.692 -0.066 -15.953 1.00 84.88 977 LYS A CA 1
ATOM 7833 C C . LYS A 1 977 ? -7.779 -0.370 -17.460 1.00 84.88 977 LYS A C 1
ATOM 7835 O O . LYS A 1 977 ? -8.465 -1.308 -17.856 1.00 84.88 977 LYS A O 1
ATOM 7840 N N . GLU A 1 978 ? -7.060 0.373 -18.310 1.00 83.38 978 GLU A N 1
ATOM 7841 C CA . GLU A 1 978 ? -7.226 0.315 -19.781 1.00 83.38 978 GLU A CA 1
ATOM 7842 C C . GLU A 1 978 ? -7.135 -1.111 -20.358 1.00 83.38 978 GLU A C 1
ATOM 7844 O O . GLU A 1 978 ? -8.032 -1.545 -21.080 1.00 83.38 978 GLU A O 1
ATOM 7849 N N . LYS A 1 979 ? -6.105 -1.876 -19.957 1.00 79.00 979 LYS A N 1
ATOM 7850 C CA . LYS A 1 979 ? -5.891 -3.279 -20.370 1.00 79.00 979 LYS A CA 1
ATOM 7851 C C . LYS A 1 979 ? -7.008 -4.243 -19.911 1.00 79.00 979 LYS A C 1
ATOM 7853 O O . LYS A 1 979 ? -7.095 -5.341 -20.444 1.00 79.00 979 LYS A O 1
ATOM 7858 N N . ALA A 1 980 ? -7.853 -3.851 -18.953 1.00 82.25 980 ALA A N 1
ATOM 7859 C CA . ALA A 1 980 ? -8.903 -4.681 -18.356 1.00 82.25 980 ALA A CA 1
ATOM 7860 C C . ALA A 1 980 ? -10.329 -4.342 -18.834 1.00 82.25 980 ALA A C 1
ATOM 7862 O O . ALA A 1 980 ? -11.279 -5.027 -18.459 1.00 82.25 980 ALA A O 1
ATOM 7863 N N . LYS A 1 981 ? -10.530 -3.327 -19.690 1.00 85.00 981 LYS A N 1
ATOM 7864 C CA . LYS A 1 981 ? -11.876 -2.954 -20.184 1.00 85.00 981 LYS A CA 1
ATOM 7865 C C . LYS A 1 981 ? -12.610 -4.097 -20.902 1.00 85.00 981 LYS A C 1
ATOM 7867 O O . LYS A 1 981 ? -13.838 -4.164 -20.859 1.00 85.00 981 LYS A O 1
ATOM 7872 N N . SER A 1 982 ? -11.870 -5.021 -21.516 1.00 83.19 982 SER A N 1
ATOM 7873 C CA . SER A 1 982 ? -12.388 -6.255 -22.124 1.00 83.19 982 SER A CA 1
ATOM 7874 C C . SER A 1 982 ? -13.080 -7.190 -21.125 1.00 83.19 982 SER A C 1
ATOM 7876 O O . SER A 1 982 ? -14.031 -7.874 -21.504 1.00 83.19 982 SER A O 1
ATOM 7878 N N . ASN A 1 983 ? -12.673 -7.189 -19.853 1.00 86.69 983 ASN A N 1
ATOM 7879 C CA . ASN A 1 983 ? -13.249 -8.046 -18.812 1.00 86.69 983 ASN A CA 1
ATOM 7880 C C . ASN A 1 983 ? -14.713 -7.677 -18.504 1.00 86.69 983 ASN A C 1
ATOM 7882 O O . ASN A 1 983 ? -15.522 -8.524 -18.128 1.00 86.69 983 ASN A O 1
ATOM 7886 N N . PHE A 1 984 ? -15.101 -6.429 -18.772 1.00 90.06 984 PHE A N 1
ATOM 7887 C CA . PHE A 1 984 ? -16.461 -5.925 -18.575 1.00 90.06 984 PHE A CA 1
ATOM 7888 C C . PHE A 1 984 ? -17.366 -6.090 -19.809 1.00 90.06 984 PHE A C 1
ATOM 7890 O O . PHE A 1 984 ? -18.491 -5.577 -19.824 1.00 90.06 984 PHE A O 1
ATOM 7897 N N . LEU A 1 985 ? -16.929 -6.793 -20.858 1.00 84.50 985 LEU A N 1
ATOM 7898 C CA . LEU A 1 985 ? -17.777 -7.082 -22.017 1.00 84.50 985 LEU A CA 1
ATOM 7899 C C . LEU A 1 985 ? -18.943 -8.012 -21.642 1.00 84.50 985 LEU A C 1
ATOM 7901 O O . LEU A 1 985 ? -18.817 -8.900 -20.800 1.00 84.50 985 LEU A O 1
ATOM 7905 N N . LYS A 1 986 ? -20.100 -7.804 -22.282 1.00 86.81 986 LYS A N 1
ATOM 7906 C CA . LYS A 1 986 ? -21.247 -8.711 -22.144 1.00 86.81 986 LYS A CA 1
ATOM 7907 C C . LYS A 1 986 ? -21.077 -9.920 -23.050 1.00 86.81 986 LYS A C 1
ATOM 7909 O O . LYS A 1 986 ? -20.774 -9.777 -24.235 1.00 86.81 986 LYS A O 1
ATOM 7914 N N . LEU A 1 987 ? -21.361 -11.091 -22.502 1.00 83.69 987 LEU A N 1
ATOM 7915 C CA . LEU A 1 987 ? -21.513 -12.333 -23.238 1.00 83.69 987 LEU A CA 1
ATOM 7916 C C . LEU A 1 987 ? -22.981 -12.495 -23.655 1.00 83.69 987 LEU A C 1
ATOM 7918 O O . LEU A 1 987 ? -23.906 -12.086 -22.952 1.00 83.69 987 LEU A O 1
ATOM 7922 N N . TYR A 1 988 ? -23.202 -13.108 -24.817 1.00 78.94 988 TYR A N 1
ATOM 7923 C CA . TYR A 1 988 ? -24.531 -13.285 -25.406 1.00 78.94 988 TYR A CA 1
ATOM 7924 C C . TYR A 1 988 ? -24.798 -14.759 -25.749 1.00 78.94 988 TYR A C 1
ATOM 7926 O O . TYR A 1 988 ? -23.851 -15.523 -25.958 1.00 78.94 988 TYR A O 1
ATOM 7934 N N . PRO A 1 989 ? -26.068 -15.191 -25.853 1.00 70.06 989 PRO A N 1
ATOM 7935 C CA . PRO A 1 989 ? -26.400 -16.509 -26.386 1.00 70.06 989 PRO A CA 1
ATOM 7936 C C . PRO A 1 989 ? -25.780 -16.727 -27.783 1.00 70.06 989 PRO A C 1
ATOM 7938 O O . PRO A 1 989 ? -25.801 -15.808 -28.601 1.00 70.06 989 PRO A O 1
ATOM 7941 N N . PRO A 1 990 ? -25.247 -17.925 -28.094 1.00 65.81 990 PRO A N 1
ATOM 7942 C CA . PRO A 1 990 ? -25.328 -19.160 -27.315 1.00 65.81 990 PRO A CA 1
ATOM 7943 C C . PRO A 1 990 ? -24.202 -19.349 -26.278 1.00 65.81 990 PRO A C 1
ATOM 7945 O O . PRO A 1 990 ? -24.081 -20.447 -25.757 1.00 65.81 990 PRO A O 1
ATOM 7948 N N . ILE A 1 991 ? -23.355 -18.352 -25.998 1.00 69.31 991 ILE A N 1
ATOM 7949 C CA . ILE A 1 991 ? -22.189 -18.503 -25.097 1.00 69.31 991 ILE A CA 1
ATOM 7950 C C . ILE A 1 991 ? -22.610 -18.502 -23.625 1.00 69.31 991 ILE A C 1
ATOM 7952 O O . ILE A 1 991 ? -22.081 -19.274 -22.835 1.00 69.31 991 ILE A O 1
ATOM 7956 N N . VAL A 1 992 ? -23.598 -17.679 -23.269 1.00 74.94 992 VAL A N 1
ATOM 7957 C CA . VAL A 1 992 ? -24.237 -17.653 -21.945 1.00 74.94 992 VAL A CA 1
ATOM 7958 C C . VAL A 1 992 ? -25.755 -17.713 -22.082 1.00 74.94 992 VAL A C 1
ATOM 7960 O O . VAL A 1 992 ? -26.319 -17.371 -23.122 1.00 74.94 992 VAL A O 1
ATOM 7963 N N . SER A 1 993 ? -26.433 -18.122 -21.011 1.00 75.44 993 SER A N 1
ATOM 7964 C CA . SER A 1 993 ? -27.888 -18.035 -20.888 1.00 75.44 993 SER A CA 1
ATOM 7965 C C . SER A 1 993 ? -28.254 -17.619 -19.474 1.00 75.44 993 SER A C 1
ATOM 7967 O O . SER A 1 993 ? -27.670 -18.111 -18.513 1.00 75.44 993 SER A O 1
ATOM 7969 N N . THR A 1 994 ? -29.277 -16.777 -19.346 1.00 80.50 994 THR A N 1
ATOM 7970 C CA . THR A 1 994 ? -29.884 -16.433 -18.053 1.00 80.50 994 THR A CA 1
ATOM 7971 C C . THR A 1 994 ? -30.643 -17.613 -17.435 1.00 80.50 994 THR A C 1
ATOM 7973 O O . THR A 1 994 ? -31.061 -17.533 -16.285 1.00 80.50 994 THR A O 1
ATOM 7976 N N . GLN A 1 995 ? -30.876 -18.697 -18.194 1.00 81.19 995 GLN A N 1
ATOM 7977 C CA . GLN A 1 995 ? -31.689 -19.862 -17.805 1.00 81.19 995 GLN A CA 1
ATOM 7978 C C . GLN A 1 995 ? -33.118 -19.505 -17.324 1.00 81.19 995 GLN A C 1
ATOM 7980 O O . GLN A 1 995 ? -33.759 -20.271 -16.592 1.00 81.19 995 GLN A O 1
ATOM 7985 N N . GLY A 1 996 ? -33.620 -18.332 -17.732 1.00 82.62 996 GLY A N 1
ATOM 7986 C CA . GLY A 1 996 ? -34.896 -17.776 -17.273 1.00 82.62 996 GLY A CA 1
ATOM 7987 C C . GLY A 1 996 ? -34.894 -17.330 -15.806 1.00 82.62 996 GLY A C 1
ATOM 7988 O O . GLY A 1 996 ? -35.961 -17.259 -15.205 1.00 82.62 996 GLY A O 1
ATOM 7989 N N . LEU A 1 997 ? -33.720 -17.086 -15.214 1.00 86.81 997 LEU A N 1
ATOM 7990 C CA . LEU A 1 997 ? -33.554 -16.643 -13.830 1.00 86.81 997 LEU A CA 1
ATOM 7991 C C . LEU A 1 997 ? -33.268 -15.129 -13.753 1.00 86.81 997 LEU A C 1
ATOM 7993 O O . LEU A 1 997 ? -32.640 -14.578 -14.667 1.00 86.81 997 LEU A O 1
ATOM 7997 N N . PRO A 1 998 ? -33.704 -14.448 -12.674 1.00 89.06 998 PRO A N 1
ATOM 7998 C CA . PRO A 1 998 ? -33.398 -13.034 -12.444 1.00 89.06 998 PRO A CA 1
ATOM 7999 C C . PRO A 1 998 ? -31.889 -12.798 -12.285 1.00 89.06 998 PRO A C 1
ATOM 8001 O O . PRO A 1 998 ? -31.112 -13.748 -12.178 1.00 89.06 998 PRO A O 1
ATOM 8004 N N . TYR A 1 999 ? -31.470 -11.532 -12.319 1.00 90.94 999 TYR A N 1
ATOM 8005 C CA . TYR A 1 999 ? -30.097 -11.130 -12.000 1.00 90.94 999 TYR A CA 1
ATOM 8006 C C . TYR A 1 999 ? -29.807 -11.311 -10.514 1.00 90.94 999 TYR A C 1
ATOM 8008 O O . TYR A 1 999 ? -30.652 -10.973 -9.681 1.00 90.94 999 TYR A O 1
ATOM 8016 N N . ASP A 1 1000 ? -28.625 -11.828 -10.202 1.00 90.12 1000 ASP A N 1
ATOM 8017 C CA . ASP A 1 1000 ? -28.236 -12.170 -8.842 1.00 90.12 1000 ASP A CA 1
ATOM 8018 C C . ASP A 1 1000 ? -27.084 -11.302 -8.323 1.00 90.12 1000 ASP A C 1
ATOM 8020 O O . ASP A 1 1000 ? -25.907 -11.597 -8.513 1.00 90.12 1000 ASP A O 1
ATOM 8024 N N . TYR A 1 1001 ? -27.432 -10.235 -7.608 1.00 85.81 1001 TYR A N 1
ATOM 8025 C CA . TYR A 1 1001 ? -26.454 -9.368 -6.947 1.00 85.81 1001 TYR A CA 1
ATOM 8026 C C . TYR A 1 1001 ? -25.584 -10.102 -5.911 1.00 85.81 1001 TYR A C 1
ATOM 8028 O O . TYR A 1 1001 ? -24.477 -9.652 -5.627 1.00 85.81 1001 TYR A O 1
ATOM 8036 N N . ASN A 1 1002 ? -26.076 -11.211 -5.350 1.00 83.56 1002 ASN A N 1
ATOM 8037 C CA . ASN A 1 1002 ? -25.400 -11.967 -4.303 1.00 83.56 1002 ASN A CA 1
ATOM 8038 C C . ASN A 1 1002 ? -24.713 -13.240 -4.837 1.00 83.56 1002 ASN A C 1
ATOM 8040 O O . ASN A 1 1002 ? -24.183 -14.029 -4.054 1.00 83.56 1002 ASN A O 1
ATOM 8044 N N . SER A 1 1003 ? -24.680 -13.438 -6.159 1.00 90.62 1003 SER A N 1
ATOM 8045 C CA . SER A 1 1003 ? -23.973 -14.561 -6.779 1.00 90.62 1003 SER A CA 1
ATOM 8046 C C . SER A 1 1003 ? -22.505 -14.551 -6.365 1.00 90.62 1003 SER A C 1
ATOM 8048 O O . SER A 1 1003 ? -21.835 -13.516 -6.425 1.00 90.62 1003 SER A O 1
ATOM 8050 N N . ILE A 1 1004 ? -21.982 -15.722 -6.004 1.00 89.81 1004 ILE A N 1
ATOM 8051 C CA . ILE A 1 1004 ? -20.551 -15.886 -5.728 1.00 89.81 1004 ILE A CA 1
ATOM 8052 C C . ILE A 1 1004 ? -19.704 -15.633 -6.987 1.00 89.81 1004 ILE A C 1
ATOM 8054 O O . ILE A 1 1004 ? -18.532 -15.286 -6.883 1.00 89.81 1004 ILE A O 1
ATOM 8058 N N . MET A 1 1005 ? -20.324 -15.735 -8.171 1.00 94.25 1005 MET A N 1
ATOM 8059 C CA . MET A 1 1005 ? -19.739 -15.437 -9.480 1.00 94.25 1005 MET A CA 1
ATOM 8060 C C . MET A 1 1005 ? -19.857 -13.951 -9.865 1.00 94.25 1005 MET A C 1
ATOM 8062 O O . MET A 1 1005 ? -19.741 -13.619 -11.042 1.00 94.25 1005 MET A O 1
ATOM 8066 N N . HIS A 1 1006 ? -20.161 -13.038 -8.942 1.00 94.38 1006 HIS A N 1
ATOM 8067 C CA . HIS A 1 1006 ? -20.193 -11.600 -9.227 1.00 94.38 1006 HIS A CA 1
ATOM 8068 C C . HIS A 1 1006 ? -18.852 -10.942 -8.856 1.00 94.38 1006 HIS A C 1
ATOM 8070 O O . HIS A 1 1006 ? -18.290 -11.231 -7.797 1.00 94.38 1006 HIS A O 1
ATOM 8076 N N . TYR A 1 1007 ? -18.358 -10.017 -9.685 1.00 92.12 1007 TYR A N 1
ATOM 8077 C CA . TYR A 1 1007 ? -17.253 -9.120 -9.309 1.00 92.12 1007 TYR A CA 1
ATOM 8078 C C . TYR A 1 1007 ? -17.577 -8.299 -8.060 1.00 92.12 1007 TYR A C 1
ATOM 8080 O O . TYR A 1 1007 ? -18.737 -7.940 -7.821 1.00 92.12 1007 TYR A O 1
ATOM 8088 N N . ASN A 1 1008 ? -16.535 -7.938 -7.310 1.00 85.19 1008 ASN A N 1
ATOM 8089 C CA . ASN A 1 1008 ? -16.637 -6.910 -6.279 1.00 85.19 1008 ASN A CA 1
ATOM 8090 C C . ASN A 1 1008 ? -16.802 -5.504 -6.914 1.00 85.19 1008 ASN A C 1
ATOM 8092 O O . ASN A 1 1008 ? -16.618 -5.338 -8.125 1.00 85.19 1008 ASN A O 1
ATOM 8096 N N . PRO A 1 1009 ? -17.177 -4.469 -6.136 1.00 86.75 1009 PRO A N 1
ATOM 8097 C CA . PRO A 1 1009 ? -17.456 -3.140 -6.686 1.00 86.75 1009 PRO A CA 1
ATOM 8098 C C . PRO A 1 1009 ? -16.241 -2.407 -7.276 1.00 86.75 1009 PRO A C 1
ATOM 8100 O O . PRO A 1 1009 ? -16.434 -1.382 -7.928 1.00 86.75 1009 PRO A O 1
ATOM 8103 N N . TYR A 1 1010 ? -15.017 -2.881 -7.024 1.00 89.69 1010 TYR A N 1
ATOM 8104 C CA . TYR A 1 1010 ? -13.748 -2.192 -7.292 1.00 89.69 1010 TYR A CA 1
ATOM 8105 C C . TYR A 1 1010 ? -12.803 -3.000 -8.199 1.00 89.69 1010 TYR A C 1
ATOM 8107 O O . TYR A 1 1010 ? -11.619 -2.665 -8.309 1.00 89.69 1010 TYR A O 1
ATOM 8115 N N . GLU A 1 1011 ? -13.310 -4.051 -8.849 1.00 84.94 1011 GLU A N 1
ATOM 8116 C CA . GLU A 1 1011 ? -12.536 -4.914 -9.742 1.00 84.94 1011 GLU A CA 1
ATOM 8117 C C . GLU A 1 1011 ? -11.852 -4.091 -10.834 1.00 84.94 1011 GLU A C 1
ATOM 8119 O O . GLU A 1 1011 ? -12.491 -3.233 -11.457 1.00 84.94 1011 GLU A O 1
ATOM 8124 N N . PHE A 1 1012 ? -10.561 -4.333 -11.072 1.00 88.69 1012 PHE A N 1
ATOM 8125 C CA . PHE A 1 1012 ? -9.758 -3.611 -12.064 1.00 88.69 1012 PHE A CA 1
ATOM 8126 C C . PHE A 1 1012 ? -9.833 -2.069 -11.983 1.00 88.69 1012 PHE A C 1
ATOM 8128 O O . PHE A 1 1012 ? -9.653 -1.396 -13.004 1.00 88.69 1012 PHE A O 1
ATOM 8135 N N . ALA A 1 1013 ? -10.083 -1.487 -10.805 1.00 85.06 1013 ALA A N 1
ATOM 8136 C CA . ALA A 1 1013 ? -10.171 -0.036 -10.643 1.00 85.06 1013 ALA A CA 1
ATOM 8137 C C . ALA A 1 1013 ? -8.828 0.692 -10.868 1.00 85.06 1013 ALA A C 1
ATOM 8139 O O . ALA A 1 1013 ? -7.756 0.167 -10.559 1.00 85.06 1013 ALA A O 1
ATOM 8140 N N . ILE A 1 1014 ? -8.892 1.924 -11.383 1.00 84.25 1014 ILE A N 1
ATOM 8141 C CA . ILE A 1 1014 ? -7.774 2.881 -11.420 1.00 84.25 1014 ILE A CA 1
ATOM 8142 C C . ILE A 1 1014 ? -7.627 3.529 -10.037 1.00 84.25 1014 ILE A C 1
ATOM 8144 O O . ILE A 1 1014 ? -6.533 3.553 -9.479 1.00 84.25 1014 ILE A O 1
ATOM 8148 N N . ASP A 1 1015 ? -8.744 3.996 -9.481 1.00 84.38 1015 ASP A N 1
ATOM 8149 C CA . ASP A 1 1015 ? -8.894 4.479 -8.112 1.00 84.38 1015 ASP A CA 1
ATOM 8150 C C . ASP A 1 1015 ? -9.858 3.545 -7.361 1.00 84.38 1015 ASP A C 1
ATOM 8152 O O . ASP A 1 1015 ? -11.054 3.507 -7.663 1.00 84.38 1015 ASP A O 1
ATOM 8156 N N . ARG A 1 1016 ? -9.346 2.772 -6.390 1.00 79.69 1016 ARG A N 1
ATOM 8157 C CA . ARG A 1 1016 ? -10.147 1.822 -5.591 1.00 79.69 1016 ARG A CA 1
ATOM 8158 C C . ARG A 1 1016 ? -11.080 2.511 -4.573 1.00 79.69 1016 ARG A C 1
ATOM 8160 O O . ARG A 1 1016 ? -11.872 1.819 -3.945 1.00 79.69 1016 ARG A O 1
ATOM 8167 N N . SER A 1 1017 ? -11.061 3.842 -4.435 1.00 81.31 1017 SER A N 1
ATOM 8168 C CA . SER A 1 1017 ? -12.103 4.587 -3.702 1.00 81.31 1017 SER A CA 1
ATOM 8169 C C . SER A 1 1017 ? -13.387 4.790 -4.525 1.00 81.31 1017 SER A C 1
ATOM 8171 O O . SER A 1 1017 ? -14.453 5.062 -3.969 1.00 81.31 1017 SER A O 1
ATOM 8173 N N . ILE A 1 1018 ? -13.312 4.609 -5.849 1.00 83.56 1018 ILE A N 1
ATOM 8174 C CA . ILE A 1 1018 ? -14.419 4.779 -6.795 1.00 83.56 1018 ILE A CA 1
ATOM 8175 C C . ILE A 1 1018 ? -14.846 3.403 -7.324 1.00 83.56 1018 ILE A C 1
ATOM 8177 O O . ILE A 1 1018 ? -14.026 2.603 -7.765 1.00 83.56 1018 ILE A O 1
ATOM 8181 N N . GLN A 1 1019 ? -16.149 3.117 -7.342 1.00 88.75 1019 GLN A N 1
ATOM 8182 C CA . GLN A 1 1019 ? -16.648 1.836 -7.855 1.00 88.75 1019 GLN A CA 1
ATOM 8183 C C . GLN A 1 1019 ? -16.489 1.729 -9.383 1.00 88.75 1019 GLN A C 1
ATOM 8185 O O . GLN A 1 1019 ? -16.798 2.672 -10.122 1.00 88.75 1019 GLN A O 1
ATOM 8190 N N . THR A 1 1020 ? -16.025 0.569 -9.860 1.00 93.06 1020 THR A N 1
ATOM 8191 C CA . THR A 1 1020 ? -16.069 0.142 -11.269 1.00 93.06 1020 THR A CA 1
ATOM 8192 C C . THR A 1 1020 ? -17.389 -0.543 -11.611 1.00 93.06 1020 THR A C 1
ATOM 8194 O O . THR A 1 1020 ? -17.860 -0.403 -12.743 1.00 93.06 1020 THR A O 1
ATOM 8197 N N . VAL A 1 1021 ? -18.022 -1.212 -10.640 1.00 93.88 1021 VAL A N 1
ATOM 8198 C CA . VAL A 1 1021 ? -19.357 -1.816 -10.766 1.00 93.88 1021 VAL A CA 1
ATOM 8199 C C . VAL A 1 1021 ? -20.291 -1.225 -9.709 1.00 93.88 1021 VAL A C 1
ATOM 8201 O O . VAL A 1 1021 ? -20.159 -1.498 -8.521 1.00 93.88 1021 VAL A O 1
ATOM 8204 N N . GLU A 1 1022 ? -21.246 -0.412 -10.153 1.00 92.69 1022 GLU A N 1
ATOM 8205 C CA . GLU A 1 1022 ? -22.216 0.297 -9.311 1.00 92.69 1022 GLU A CA 1
ATOM 8206 C C . GLU A 1 1022 ? -23.583 -0.411 -9.378 1.00 92.69 1022 GLU A C 1
ATOM 8208 O O . GLU A 1 1022 ? -24.103 -0.658 -10.470 1.00 92.69 1022 GLU A O 1
ATOM 8213 N N . SER A 1 1023 ? -24.189 -0.744 -8.233 1.00 88.81 1023 SER A N 1
ATOM 8214 C CA . SER A 1 1023 ? -25.549 -1.313 -8.181 1.00 88.81 1023 SER A CA 1
ATOM 8215 C C . SER A 1 1023 ? -26.602 -0.240 -8.470 1.00 88.81 1023 SER A C 1
ATOM 8217 O O . SER A 1 1023 ? -26.628 0.795 -7.809 1.00 88.81 1023 SER A O 1
ATOM 8219 N N . LEU A 1 1024 ? -27.538 -0.510 -9.388 1.00 90.00 1024 LEU A N 1
ATOM 8220 C CA . LEU A 1 1024 ? -28.704 0.359 -9.618 1.00 90.00 1024 LEU A CA 1
ATOM 8221 C C . LEU A 1 1024 ? -29.789 0.207 -8.537 1.00 90.00 1024 LEU A C 1
ATOM 8223 O O . LEU A 1 1024 ? -30.778 0.941 -8.543 1.00 90.00 1024 LEU A O 1
ATOM 8227 N N . LYS A 1 1025 ? -29.633 -0.755 -7.621 1.00 81.56 1025 LYS A N 1
ATOM 8228 C CA . LYS A 1 1025 ? -30.526 -0.982 -6.485 1.00 81.56 1025 LYS A CA 1
ATOM 8229 C C . LYS A 1 1025 ? -29.844 -0.538 -5.190 1.00 81.56 1025 LYS A C 1
ATOM 8231 O O . LYS A 1 1025 ? -28.825 -1.109 -4.799 1.00 81.56 1025 LYS A O 1
ATOM 8236 N N . GLU A 1 1026 ? -30.441 0.445 -4.519 1.00 74.38 1026 GLU A N 1
ATOM 8237 C CA . GLU A 1 1026 ? -29.974 0.956 -3.225 1.00 74.38 1026 GLU A CA 1
ATOM 8238 C C . GLU A 1 1026 ? -29.933 -0.141 -2.146 1.00 74.38 1026 GLU A C 1
ATOM 8240 O O . GLU A 1 1026 ? -30.767 -1.052 -2.123 1.00 74.38 1026 GLU A O 1
ATOM 8245 N N . GLY A 1 1027 ? -28.961 -0.036 -1.234 1.00 68.06 1027 GLY A N 1
ATOM 8246 C CA . GLY A 1 1027 ? -28.818 -0.939 -0.086 1.00 68.06 1027 GLY A CA 1
ATOM 8247 C C . GLY A 1 1027 ? -28.372 -2.367 -0.425 1.00 68.06 1027 GLY A C 1
ATOM 8248 O O . GLY A 1 1027 ? -28.548 -3.258 0.401 1.00 68.06 1027 GLY A O 1
ATOM 8249 N N . VAL A 1 1028 ? -27.825 -2.605 -1.623 1.00 70.88 1028 VAL A N 1
ATOM 8250 C CA . VAL A 1 1028 ? -27.336 -3.922 -2.063 1.00 70.88 1028 VAL A CA 1
ATOM 8251 C C . VAL A 1 1028 ? -25.825 -3.900 -2.275 1.00 70.88 1028 VAL A C 1
ATOM 8253 O O . VAL A 1 1028 ? -25.311 -3.075 -3.029 1.00 70.88 1028 VAL A O 1
ATOM 8256 N N . THR A 1 1029 ? -25.138 -4.847 -1.640 1.00 75.25 1029 THR A N 1
ATOM 8257 C CA . THR A 1 1029 ? -23.706 -5.128 -1.824 1.00 75.25 1029 THR A CA 1
ATOM 8258 C C . THR A 1 1029 ? -23.528 -6.253 -2.848 1.00 75.25 1029 THR A C 1
ATOM 8260 O O . THR A 1 1029 ? -24.371 -7.144 -2.931 1.00 75.25 1029 THR A O 1
ATOM 8263 N N . ILE A 1 1030 ? -22.438 -6.214 -3.618 1.00 81.69 1030 ILE A N 1
ATOM 8264 C CA . ILE A 1 1030 ? -22.079 -7.205 -4.646 1.00 81.69 1030 ILE A CA 1
ATOM 8265 C C . ILE A 1 1030 ? -20.677 -7.777 -4.389 1.00 81.69 1030 ILE A C 1
ATOM 8267 O O . ILE A 1 1030 ? -19.854 -7.122 -3.749 1.00 81.69 1030 ILE A O 1
ATOM 8271 N N . GLY A 1 1031 ? -20.399 -8.973 -4.917 1.00 80.88 1031 GLY A N 1
ATOM 8272 C CA . GLY A 1 1031 ? -19.068 -9.597 -4.879 1.00 80.88 1031 GLY A CA 1
ATOM 8273 C C . GLY A 1 1031 ? -18.695 -10.277 -3.562 1.00 80.88 1031 GLY A C 1
ATOM 8274 O O . GLY A 1 1031 ? -17.547 -10.213 -3.132 1.00 80.88 1031 GLY A O 1
ATOM 8275 N N . GLN A 1 1032 ? -19.660 -10.923 -2.907 1.00 81.56 1032 GLN A N 1
ATOM 8276 C CA . GLN A 1 1032 ? -19.391 -11.750 -1.729 1.00 81.56 1032 GLN A CA 1
ATOM 8277 C C . GLN A 1 1032 ? -18.542 -12.992 -2.070 1.00 81.56 1032 GLN A C 1
ATOM 8279 O O . GLN A 1 1032 ? -18.609 -13.527 -3.179 1.00 81.56 1032 GLN A O 1
ATOM 8284 N N . ARG A 1 1033 ? -17.758 -13.457 -1.088 1.00 78.94 1033 ARG A N 1
ATOM 8285 C CA . ARG A 1 1033 ? -16.911 -14.666 -1.152 1.00 78.94 1033 ARG A CA 1
ATOM 8286 C C . ARG A 1 1033 ? -17.143 -15.590 0.055 1.00 78.94 1033 ARG A C 1
ATOM 8288 O O . ARG A 1 1033 ? -16.212 -16.167 0.606 1.00 78.94 1033 ARG A O 1
ATOM 8295 N N . ILE A 1 1034 ? -18.396 -15.711 0.493 1.00 69.75 1034 ILE A N 1
ATOM 8296 C CA . ILE A 1 1034 ? -18.825 -16.519 1.649 1.00 69.75 1034 ILE A CA 1
ATOM 8297 C C . ILE A 1 1034 ? -19.319 -17.901 1.188 1.00 69.75 1034 ILE A C 1
ATOM 8299 O O . ILE A 1 1034 ? -18.960 -18.927 1.781 1.00 69.75 1034 ILE A O 1
ATOM 8303 N N . GLY A 1 1035 ? -20.115 -17.937 0.111 1.00 73.88 1035 GLY A N 1
ATOM 8304 C CA . GLY A 1 1035 ? -20.628 -19.166 -0.500 1.00 73.88 1035 GLY A CA 1
ATOM 8305 C C . GLY A 1 1035 ? -21.786 -18.936 -1.482 1.00 73.88 1035 GLY A C 1
ATOM 8306 O O . GLY A 1 1035 ? -22.335 -17.846 -1.566 1.00 73.88 1035 GLY A O 1
ATOM 8307 N N . MET A 1 1036 ? -22.154 -19.977 -2.235 1.00 85.62 1036 MET A N 1
ATOM 8308 C CA . MET A 1 1036 ? -23.219 -19.947 -3.258 1.00 85.62 1036 MET A CA 1
ATOM 8309 C C . MET A 1 1036 ? -24.561 -19.345 -2.794 1.00 85.62 1036 MET A C 1
ATOM 8311 O O . MET A 1 1036 ? -25.081 -19.731 -1.743 1.00 85.62 1036 MET A O 1
ATOM 8315 N N . SER A 1 1037 ? -25.163 -18.509 -3.646 1.00 87.31 1037 SER A N 1
ATOM 8316 C CA . SER A 1 1037 ? -26.546 -18.023 -3.514 1.00 87.31 1037 SER A CA 1
ATOM 8317 C C . SER A 1 1037 ? -27.591 -19.101 -3.844 1.00 87.31 1037 SER A C 1
ATOM 8319 O O . SER A 1 1037 ? -27.285 -20.140 -4.444 1.00 87.31 1037 SER A O 1
ATOM 8321 N N . GLN A 1 1038 ? -28.873 -18.839 -3.560 1.00 86.88 1038 GLN A N 1
ATOM 8322 C CA . GLN A 1 1038 ? -29.965 -19.678 -4.078 1.00 86.88 1038 GLN A CA 1
ATOM 8323 C C . GLN A 1 1038 ? -29.981 -19.779 -5.609 1.00 86.88 1038 GLN A C 1
ATOM 8325 O O . GLN A 1 1038 ? -30.346 -20.825 -6.156 1.00 86.88 1038 GLN A O 1
ATOM 8330 N N . LEU A 1 1039 ? -29.630 -18.698 -6.311 1.00 89.00 1039 LEU A N 1
ATOM 8331 C CA . LEU A 1 1039 ? -29.688 -18.650 -7.770 1.00 89.00 1039 LEU A CA 1
ATOM 8332 C C . LEU A 1 1039 ? -28.478 -19.351 -8.401 1.00 89.00 1039 LEU A C 1
ATOM 8334 O O . LEU A 1 1039 ? -28.660 -20.022 -9.416 1.00 89.00 1039 LEU A O 1
ATOM 8338 N N . ASP A 1 1040 ? -27.301 -19.317 -7.771 1.00 92.56 1040 ASP A N 1
ATOM 8339 C CA . ASP A 1 1040 ? -26.140 -20.144 -8.127 1.00 92.56 1040 ASP A CA 1
ATOM 8340 C C . ASP A 1 1040 ? -26.486 -21.638 -8.021 1.00 92.56 1040 ASP A C 1
ATOM 8342 O O . ASP A 1 1040 ? -26.275 -22.409 -8.960 1.00 92.56 1040 ASP A O 1
ATOM 8346 N N . ILE A 1 1041 ? -27.096 -22.057 -6.906 1.00 91.12 1041 ILE A N 1
ATOM 8347 C CA . ILE A 1 1041 ? -27.524 -23.449 -6.682 1.00 91.12 1041 ILE A CA 1
ATOM 8348 C C . ILE A 1 1041 ? -28.531 -23.884 -7.750 1.00 91.12 1041 ILE A C 1
ATOM 8350 O O . ILE A 1 1041 ? -28.370 -24.935 -8.379 1.00 91.12 1041 ILE A O 1
ATOM 8354 N N . LEU A 1 1042 ? -29.557 -23.063 -7.983 1.00 90.06 1042 LEU A N 1
ATOM 8355 C CA . LEU A 1 1042 ? -30.601 -23.343 -8.964 1.00 90.06 1042 LEU A CA 1
ATOM 8356 C C . LEU A 1 1042 ? -30.044 -23.391 -10.395 1.00 90.06 1042 LEU A C 1
ATOM 8358 O O . LEU A 1 1042 ? -30.494 -24.204 -11.203 1.00 90.06 1042 LEU A O 1
ATOM 8362 N N . ARG A 1 1043 ? -29.028 -22.579 -10.704 1.00 90.81 1043 ARG A N 1
ATOM 8363 C CA . ARG A 1 1043 ? -28.297 -22.627 -11.975 1.00 90.81 1043 ARG A CA 1
ATOM 8364 C C . ARG A 1 1043 ? -27.523 -23.916 -12.170 1.00 90.81 1043 ARG A C 1
ATOM 8366 O O . ARG A 1 1043 ? -27.594 -24.490 -13.256 1.00 90.81 1043 ARG A O 1
ATOM 8373 N N . VAL A 1 1044 ? -26.809 -24.392 -11.148 1.00 92.88 1044 VAL A N 1
ATOM 8374 C CA . VAL A 1 1044 ? -26.120 -25.691 -11.207 1.00 92.88 1044 VAL A CA 1
ATOM 8375 C C . VAL A 1 1044 ? -27.140 -26.815 -11.392 1.00 92.88 1044 VAL A C 1
ATOM 8377 O O . VAL A 1 1044 ? -26.958 -27.659 -12.269 1.00 92.88 1044 VAL A O 1
ATOM 8380 N N . GLN A 1 1045 ? -28.256 -26.791 -10.656 1.00 91.25 1045 GLN A N 1
ATOM 8381 C CA . GLN A 1 1045 ? -29.319 -27.794 -10.778 1.00 91.25 1045 GLN A CA 1
ATOM 8382 C C . GLN A 1 1045 ? -29.952 -27.806 -12.179 1.00 91.25 1045 GLN A C 1
ATOM 8384 O O . GLN A 1 1045 ? -30.018 -28.866 -12.805 1.00 91.25 1045 GLN A O 1
ATOM 8389 N N . LYS A 1 1046 ? -30.322 -26.638 -12.723 1.00 90.12 1046 LYS A N 1
ATOM 8390 C CA . LYS A 1 1046 ? -30.810 -26.492 -14.107 1.00 90.12 1046 LYS A CA 1
ATOM 8391 C C . LYS A 1 1046 ? -29.779 -26.918 -15.146 1.00 90.12 1046 LYS A C 1
ATOM 8393 O O . LYS A 1 1046 ? -30.131 -27.553 -16.141 1.00 90.12 1046 LYS A O 1
ATOM 8398 N N . LEU A 1 1047 ? -28.505 -26.582 -14.932 1.00 90.00 1047 LEU A N 1
ATOM 8399 C CA . LEU A 1 1047 ? -27.427 -26.970 -15.832 1.00 90.00 1047 LEU A CA 1
ATOM 8400 C C . LEU A 1 1047 ? -27.249 -28.490 -15.840 1.00 90.00 1047 LEU A C 1
ATOM 8402 O O . LEU A 1 1047 ? -27.219 -29.076 -16.912 1.00 90.00 1047 LEU A O 1
ATOM 8406 N N . TYR A 1 1048 ? -27.190 -29.156 -14.692 1.00 91.31 1048 TYR A N 1
ATOM 8407 C CA . TYR A 1 1048 ? -26.930 -30.599 -14.635 1.00 91.31 1048 TYR A CA 1
ATOM 8408 C C . TYR A 1 1048 ? -28.194 -31.476 -14.724 1.00 91.31 1048 TYR A C 1
ATOM 8410 O O . TYR A 1 1048 ? -28.091 -32.701 -14.752 1.00 91.31 1048 TYR A O 1
ATOM 8418 N N . GLY A 1 1049 ? -29.383 -30.877 -14.871 1.00 87.19 1049 GLY A N 1
ATOM 8419 C CA . GLY A 1 1049 ? -30.654 -31.605 -15.006 1.00 87.19 1049 GLY A CA 1
ATOM 8420 C C . GLY A 1 1049 ? -31.124 -32.246 -13.696 1.00 87.19 1049 GLY A C 1
ATOM 8421 O O . GLY A 1 1049 ? -31.806 -33.272 -13.704 1.00 87.19 1049 GLY A O 1
ATOM 8422 N N . CYS A 1 1050 ? -30.722 -31.662 -12.570 1.00 86.88 1050 CYS A N 1
ATOM 8423 C CA . CYS A 1 1050 ? -31.080 -32.098 -11.230 1.00 86.88 1050 CYS A CA 1
ATOM 8424 C C . CYS A 1 1050 ? -32.466 -31.568 -10.819 1.00 86.88 1050 CYS A C 1
ATOM 8426 O O . CYS A 1 1050 ? -32.936 -30.576 -11.374 1.00 86.88 1050 CYS A O 1
ATOM 8428 N N . PRO A 1 1051 ? -33.115 -32.173 -9.807 1.00 83.94 1051 PRO A N 1
ATOM 8429 C CA . PRO A 1 1051 ? -34.288 -31.584 -9.167 1.00 83.94 1051 PRO A CA 1
ATOM 8430 C C . PRO A 1 1051 ? -34.008 -30.159 -8.662 1.00 83.94 1051 PRO A C 1
ATOM 8432 O O . PRO A 1 1051 ? -33.088 -29.950 -7.875 1.00 83.94 1051 PRO A O 1
ATOM 8435 N N . GLU A 1 1052 ? -34.810 -29.196 -9.115 1.00 83.06 1052 GLU A N 1
ATOM 8436 C CA . GLU A 1 1052 ? -34.671 -27.771 -8.791 1.00 83.06 1052 GLU A CA 1
ATOM 8437 C C . GLU A 1 1052 ? -35.221 -27.441 -7.388 1.00 83.06 1052 GLU A C 1
ATOM 8439 O O . GLU A 1 1052 ? -36.347 -27.819 -7.042 1.00 83.06 1052 GLU A O 1
ATOM 8444 N N . ARG A 1 1053 ? -34.458 -26.689 -6.579 1.00 79.00 1053 ARG A N 1
ATOM 8445 C CA . ARG A 1 1053 ? -34.964 -26.044 -5.353 1.00 79.00 1053 ARG A CA 1
ATOM 8446 C C . ARG A 1 1053 ? -35.938 -24.916 -5.726 1.00 79.00 1053 ARG A C 1
ATOM 8448 O O . ARG A 1 1053 ? -35.724 -24.179 -6.685 1.00 79.00 1053 ARG A O 1
ATOM 8455 N N . LYS A 1 1054 ? -37.014 -24.754 -4.949 1.00 77.06 1054 LYS A N 1
ATOM 8456 C CA . LYS A 1 1054 ? -37.907 -23.591 -5.075 1.00 77.06 1054 LYS A CA 1
ATOM 8457 C C . LYS A 1 1054 ? -37.220 -22.352 -4.504 1.00 77.06 1054 LYS A C 1
ATOM 8459 O O . LYS A 1 1054 ? -36.745 -22.409 -3.377 1.00 77.06 1054 LYS A O 1
ATOM 8464 N N . ILE A 1 1055 ? -37.237 -21.249 -5.249 1.00 74.06 1055 ILE A N 1
ATOM 8465 C CA . ILE A 1 1055 ? -36.833 -19.930 -4.741 1.00 74.06 1055 ILE A CA 1
ATOM 8466 C C . ILE A 1 1055 ? -37.786 -19.547 -3.603 1.00 74.06 1055 ILE A C 1
ATOM 8468 O O . ILE A 1 1055 ? -39.007 -19.571 -3.793 1.00 74.06 1055 ILE A O 1
ATOM 8472 N N . VAL A 1 1056 ? -37.238 -19.201 -2.440 1.00 76.38 1056 VAL A N 1
ATOM 8473 C CA . VAL A 1 1056 ? -38.012 -18.690 -1.303 1.00 76.38 1056 VAL A CA 1
ATOM 8474 C C . VAL A 1 1056 ? -37.996 -17.160 -1.365 1.00 76.38 1056 VAL A C 1
ATOM 8476 O O . VAL A 1 1056 ? -36.978 -16.545 -1.671 1.00 76.38 1056 VAL A O 1
ATOM 8479 N N . VAL A 1 1057 ? -39.152 -16.527 -1.153 1.00 69.31 1057 VAL A N 1
ATOM 8480 C CA . VAL A 1 1057 ? -39.302 -15.068 -1.277 1.00 69.31 1057 VAL A CA 1
ATOM 8481 C C . VAL A 1 1057 ? -39.126 -14.425 0.095 1.00 69.31 1057 VAL A C 1
ATOM 8483 O O . VAL A 1 1057 ? -39.897 -14.723 1.006 1.00 69.31 1057 VAL A O 1
ATOM 8486 N N . ARG A 1 1058 ? -38.148 -13.519 0.219 1.00 71.12 1058 ARG A N 1
ATOM 8487 C CA . ARG A 1 1058 ? -37.837 -12.812 1.471 1.00 71.12 1058 ARG A CA 1
ATOM 8488 C C . ARG A 1 1058 ? -39.052 -12.044 2.010 1.00 71.12 1058 ARG A C 1
ATOM 8490 O O . ARG A 1 1058 ? -39.749 -11.361 1.255 1.00 71.12 1058 ARG A O 1
ATOM 8497 N N . GLN A 1 1059 ? -39.292 -12.140 3.318 1.00 74.44 1059 GLN A N 1
ATOM 8498 C CA . GLN A 1 1059 ? -40.401 -11.455 3.991 1.00 74.44 1059 GLN A CA 1
ATOM 8499 C C . GLN A 1 1059 ? -40.231 -9.916 3.969 1.00 74.44 1059 GLN A C 1
ATOM 8501 O O . GLN A 1 1059 ? -39.097 -9.433 3.997 1.00 74.44 1059 GLN A O 1
ATOM 8506 N N . PRO A 1 1060 ? -41.312 -9.109 3.948 1.00 74.25 1060 PRO A N 1
ATOM 8507 C CA . PRO A 1 1060 ? -41.205 -7.650 4.046 1.00 74.25 1060 PRO A CA 1
ATOM 8508 C C . PRO A 1 1060 ? -40.652 -7.198 5.406 1.00 74.25 1060 PRO A C 1
ATOM 8510 O O . PRO A 1 1060 ? -41.123 -7.658 6.443 1.00 74.25 1060 PRO A O 1
ATOM 8513 N N . ALA A 1 1061 ? -39.704 -6.257 5.407 1.00 71.75 1061 ALA A N 1
ATOM 8514 C CA . ALA A 1 1061 ? -39.226 -5.616 6.634 1.00 71.75 1061 ALA A CA 1
ATOM 8515 C C . ALA A 1 1061 ? -40.334 -4.770 7.298 1.00 71.75 1061 ALA A C 1
ATOM 8517 O O . ALA A 1 1061 ? -41.167 -4.168 6.616 1.00 71.75 1061 ALA A O 1
ATOM 8518 N N . GLY A 1 1062 ? -40.338 -4.720 8.630 1.00 73.31 1062 GLY A N 1
ATOM 8519 C CA . GLY A 1 1062 ? -41.352 -4.063 9.457 1.00 73.31 1062 GLY A CA 1
ATOM 8520 C C . GLY A 1 1062 ? -42.616 -4.897 9.708 1.00 73.31 1062 GLY A C 1
ATOM 8521 O O . GLY A 1 1062 ? -43.575 -4.388 10.294 1.00 73.31 1062 GLY A O 1
ATOM 8522 N N . LEU A 1 1063 ? -42.656 -6.163 9.278 1.00 80.44 1063 LEU A N 1
ATOM 8523 C CA . LEU A 1 1063 ? -43.808 -7.043 9.476 1.00 80.44 1063 LEU A CA 1
ATOM 8524 C C . LEU A 1 1063 ? -43.872 -7.549 10.927 1.00 80.44 1063 LEU A C 1
ATOM 8526 O O . LEU A 1 1063 ? -43.070 -8.375 11.345 1.00 80.44 1063 LEU A O 1
ATOM 8530 N N . VAL A 1 1064 ? -44.870 -7.109 11.696 1.00 87.88 1064 VAL A N 1
ATOM 8531 C CA . VAL A 1 1064 ? -45.106 -7.620 13.059 1.00 87.88 1064 VAL A CA 1
ATOM 8532 C C . VAL A 1 1064 ? -45.908 -8.922 12.991 1.00 87.88 1064 VAL A C 1
ATOM 8534 O O . VAL A 1 1064 ? -47.108 -8.900 12.715 1.00 87.88 1064 VAL A O 1
ATOM 8537 N N . THR A 1 1065 ? -45.259 -10.063 13.234 1.00 89.31 1065 THR A N 1
ATOM 8538 C CA . THR A 1 1065 ? -45.847 -11.400 13.035 1.00 89.31 1065 THR A CA 1
ATOM 8539 C C . THR A 1 1065 ? -45.239 -12.466 13.965 1.00 89.31 1065 THR A C 1
ATOM 8541 O O . THR A 1 1065 ? -44.040 -12.434 14.244 1.00 89.31 1065 THR A O 1
ATOM 8544 N N . PRO A 1 1066 ? -46.024 -13.448 14.453 1.00 87.62 1066 PRO A N 1
ATOM 8545 C CA . PRO A 1 1066 ? -45.480 -14.630 15.127 1.00 87.62 1066 PRO A CA 1
ATOM 8546 C C . PRO A 1 1066 ? -44.765 -15.600 14.165 1.00 87.62 1066 PRO A C 1
ATOM 8548 O O . PRO A 1 1066 ? -44.058 -16.486 14.634 1.00 87.62 1066 PRO A O 1
ATOM 8551 N N . ASN A 1 1067 ? -44.939 -15.439 12.847 1.00 91.06 1067 ASN A N 1
ATOM 8552 C CA . ASN A 1 1067 ? -44.346 -16.300 11.822 1.00 91.06 1067 ASN A CA 1
ATOM 8553 C C . ASN A 1 1067 ? -43.124 -15.600 11.218 1.00 91.06 1067 ASN A C 1
ATOM 8555 O O . ASN A 1 1067 ? -43.308 -14.661 10.445 1.00 91.06 1067 ASN A O 1
ATOM 8559 N N . CYS A 1 1068 ? -41.913 -16.034 11.566 1.00 91.94 1068 CYS A N 1
ATOM 8560 C CA . CYS A 1 1068 ? -40.673 -15.319 11.277 1.00 91.94 1068 CYS A CA 1
ATOM 8561 C C . CYS A 1 1068 ? -39.580 -16.246 10.732 1.00 91.94 1068 CYS A C 1
ATOM 8563 O O . CYS A 1 1068 ? -39.269 -17.259 11.356 1.00 91.94 1068 CYS A O 1
ATOM 8565 N N . THR A 1 1069 ? -38.979 -15.852 9.607 1.00 90.75 1069 THR A N 1
ATOM 8566 C CA . THR A 1 1069 ? -37.756 -16.456 9.035 1.00 90.75 1069 THR A CA 1
ATOM 8567 C C . THR A 1 1069 ? -36.499 -15.651 9.366 1.00 90.75 1069 THR A C 1
ATOM 8569 O O . THR A 1 1069 ? -35.444 -15.892 8.810 1.00 90.75 1069 THR A O 1
ATOM 8572 N N . PHE A 1 1070 ? -36.634 -14.599 10.182 1.00 92.81 1070 PHE A N 1
ATOM 8573 C CA . PHE A 1 1070 ? -35.604 -13.626 10.578 1.00 92.81 1070 PHE A CA 1
ATOM 8574 C C . PHE A 1 1070 ? -34.837 -12.899 9.446 1.00 92.81 1070 PHE A C 1
ATOM 8576 O O . PHE A 1 1070 ? -34.125 -11.934 9.719 1.00 92.81 1070 PHE A O 1
ATOM 8583 N N . ASP A 1 1071 ? -35.028 -13.245 8.170 1.00 87.94 1071 ASP A N 1
ATOM 8584 C CA . ASP A 1 1071 ? -34.270 -12.740 7.011 1.00 87.94 1071 ASP A CA 1
ATOM 8585 C C . ASP A 1 1071 ? -34.245 -11.223 6.817 1.00 87.94 1071 ASP A C 1
ATOM 8587 O O . ASP A 1 1071 ? -33.301 -10.686 6.234 1.00 87.94 1071 ASP A O 1
ATOM 8591 N N . SER A 1 1072 ? -35.284 -10.532 7.285 1.00 84.06 1072 SER A N 1
ATOM 8592 C CA . SER A 1 1072 ? -35.438 -9.082 7.129 1.00 84.06 1072 SER A CA 1
ATOM 8593 C C . SER A 1 1072 ? -35.243 -8.324 8.439 1.00 84.06 1072 SER A C 1
ATOM 8595 O O . SER A 1 1072 ? -34.562 -7.303 8.447 1.00 84.06 1072 SER A O 1
ATOM 8597 N N . ASP A 1 1073 ? -35.807 -8.821 9.541 1.00 88.56 1073 ASP A N 1
ATOM 8598 C CA . ASP A 1 1073 ? -35.678 -8.268 10.892 1.00 88.56 1073 ASP A CA 1
ATOM 8599 C C . ASP A 1 1073 ? -36.140 -9.309 11.939 1.00 88.56 1073 ASP A C 1
ATOM 8601 O O . ASP A 1 1073 ? -36.199 -10.503 11.655 1.00 88.56 1073 ASP A O 1
ATOM 8605 N N . LEU A 1 1074 ? -36.447 -8.876 13.167 1.00 92.31 1074 LEU A N 1
ATOM 8606 C CA . LEU A 1 1074 ? -36.964 -9.731 14.243 1.00 92.31 1074 LEU A CA 1
ATOM 8607 C C . LEU A 1 1074 ? -38.493 -9.939 14.199 1.00 92.31 1074 LEU A C 1
ATOM 8609 O O . LEU A 1 1074 ? -39.070 -10.374 15.187 1.00 92.31 1074 LEU A O 1
ATOM 8613 N N . CYS A 1 1075 ? -39.190 -9.567 13.125 1.00 92.25 1075 CYS A N 1
ATOM 8614 C CA . CYS A 1 1075 ? -40.645 -9.668 12.965 1.00 92.25 1075 CYS A CA 1
ATOM 8615 C C . CYS A 1 1075 ? -41.481 -9.018 14.093 1.00 92.25 1075 CYS A C 1
ATOM 8617 O O . CYS A 1 1075 ? -42.581 -9.470 14.435 1.00 92.25 1075 CYS A O 1
ATOM 8619 N N . GLY A 1 1076 ? -40.941 -7.978 14.739 1.00 89.56 1076 GLY A N 1
ATOM 8620 C CA . GLY A 1 1076 ? -41.534 -7.345 15.925 1.00 89.56 1076 GLY A CA 1
ATOM 8621 C C . GLY A 1 1076 ? -41.458 -8.176 17.217 1.00 89.56 1076 GLY A C 1
ATOM 8622 O O . GLY A 1 1076 ? -42.198 -7.899 18.164 1.00 89.56 1076 GLY A O 1
ATOM 8623 N N . TRP A 1 1077 ? -40.603 -9.200 17.268 1.00 94.31 1077 TRP A N 1
ATOM 8624 C CA . TRP A 1 1077 ? -40.308 -9.967 18.477 1.00 94.31 1077 TRP A CA 1
ATOM 8625 C C . TRP A 1 1077 ? -39.461 -9.141 19.452 1.00 94.31 1077 TRP A C 1
ATOM 8627 O O . TRP A 1 1077 ? -38.731 -8.231 19.063 1.00 94.31 1077 TRP A O 1
ATOM 8637 N N . THR A 1 1078 ? -39.556 -9.466 20.741 1.00 93.56 1078 THR A N 1
ATOM 8638 C CA . THR A 1 1078 ? -38.902 -8.710 21.822 1.00 93.56 1078 THR A CA 1
ATOM 8639 C C . THR A 1 1078 ? -38.143 -9.639 22.756 1.00 93.56 1078 THR A C 1
ATOM 8641 O O . THR A 1 1078 ? -38.717 -10.637 23.204 1.00 93.56 1078 THR A O 1
ATOM 8644 N N . HIS A 1 1079 ? -36.905 -9.300 23.118 1.00 91.25 1079 HIS A N 1
ATOM 8645 C CA . HIS A 1 1079 ? -36.160 -10.009 24.164 1.00 91.25 1079 HIS A CA 1
ATOM 8646 C C . HIS A 1 1079 ? -36.929 -10.019 25.494 1.00 91.25 1079 HIS A C 1
ATOM 8648 O O . HIS A 1 1079 ? -37.684 -9.098 25.815 1.00 91.25 1079 HIS A O 1
ATOM 8654 N N . GLY A 1 1080 ? -36.799 -11.113 26.241 1.00 83.50 1080 GLY A N 1
ATOM 8655 C CA . GLY A 1 1080 ? -37.498 -11.323 27.505 1.00 83.50 1080 GLY A CA 1
ATOM 8656 C C . GLY A 1 1080 ? -36.665 -10.915 28.717 1.00 83.50 1080 GLY A C 1
ATOM 8657 O O . GLY A 1 1080 ? -35.456 -11.111 28.739 1.00 83.50 1080 GLY A O 1
ATOM 8658 N N . GLU A 1 1081 ? -37.329 -10.402 29.752 1.00 77.50 1081 GLU A N 1
ATOM 8659 C CA . GLU A 1 1081 ? -36.706 -10.141 31.057 1.00 77.50 1081 GLU A CA 1
ATOM 8660 C C . GLU A 1 1081 ? -36.152 -11.431 31.686 1.00 77.50 1081 GLU A C 1
ATOM 8662 O O . GLU A 1 1081 ? -36.819 -12.473 31.687 1.00 77.50 1081 GLU A O 1
ATOM 8667 N N . ILE A 1 1082 ? -34.946 -11.336 32.250 1.00 78.00 1082 ILE A N 1
ATOM 8668 C CA . ILE A 1 1082 ? -34.211 -12.429 32.897 1.00 78.00 1082 ILE A CA 1
ATOM 8669 C C . ILE A 1 1082 ? -33.952 -12.048 34.360 1.00 78.00 1082 ILE A C 1
ATOM 8671 O O . ILE A 1 1082 ? -33.699 -10.889 34.683 1.00 78.00 1082 ILE A O 1
ATOM 8675 N N . SER A 1 1083 ? -34.083 -13.022 35.264 1.00 69.19 1083 SER A N 1
ATOM 8676 C CA . SER A 1 1083 ? -33.987 -12.795 36.710 1.00 69.19 1083 SER A CA 1
ATOM 8677 C C . SER A 1 1083 ? -32.576 -12.351 37.131 1.00 69.19 1083 SER A C 1
ATOM 8679 O O . SER A 1 1083 ? -31.616 -12.962 36.665 1.00 69.19 1083 SER A O 1
ATOM 8681 N N . PRO A 1 1084 ? -32.420 -11.415 38.093 1.00 62.88 1084 PRO A N 1
ATOM 8682 C CA . PRO A 1 1084 ? -31.107 -10.889 38.506 1.00 62.88 1084 PRO A CA 1
ATOM 8683 C C . PRO A 1 1084 ? -30.091 -11.937 38.988 1.00 62.88 1084 PRO A C 1
ATOM 8685 O O . PRO A 1 1084 ? -28.891 -11.703 38.940 1.00 62.88 1084 PRO A O 1
ATOM 8688 N N . ASN A 1 1085 ? -30.570 -13.095 39.453 1.00 65.00 1085 ASN A N 1
ATOM 8689 C CA . ASN A 1 1085 ? -29.744 -14.176 39.997 1.00 65.00 1085 ASN A CA 1
ATOM 8690 C C . ASN A 1 1085 ? -29.310 -15.207 38.930 1.00 65.00 1085 ASN A C 1
ATOM 8692 O O . ASN A 1 1085 ? -28.885 -16.305 39.285 1.00 65.00 1085 ASN A O 1
ATOM 8696 N N . VAL A 1 1086 ? -29.483 -14.907 37.638 1.00 67.38 1086 VAL A N 1
ATOM 8697 C CA . VAL A 1 1086 ? -29.132 -15.782 36.508 1.00 67.38 1086 VAL A CA 1
ATOM 8698 C C . VAL A 1 1086 ? -28.263 -14.993 35.533 1.00 67.38 1086 VAL A C 1
ATOM 8700 O O . VAL A 1 1086 ? -28.583 -13.849 35.214 1.00 67.38 1086 VAL A O 1
ATOM 8703 N N . LYS A 1 1087 ? -27.175 -15.598 35.038 1.00 71.19 1087 LYS A N 1
ATOM 8704 C CA . LYS A 1 1087 ? -26.311 -14.965 34.032 1.00 71.19 1087 LYS A CA 1
ATOM 8705 C C . LYS A 1 1087 ? -27.131 -14.696 32.761 1.00 71.19 1087 LYS A C 1
ATOM 8707 O O . LYS A 1 1087 ? -27.757 -15.603 32.213 1.00 71.19 1087 LYS A O 1
ATOM 8712 N N . ASN A 1 1088 ? -27.172 -13.436 32.342 1.00 76.12 1088 ASN A N 1
ATOM 8713 C CA . ASN A 1 1088 ? -28.010 -12.959 31.244 1.00 76.12 1088 ASN A CA 1
ATOM 8714 C C . ASN A 1 1088 ? -27.294 -13.139 29.894 1.00 76.12 1088 ASN A C 1
ATOM 8716 O O . ASN A 1 1088 ? -26.085 -12.937 29.816 1.00 76.12 1088 ASN A O 1
ATOM 8720 N N . ASN A 1 1089 ? -28.038 -13.508 28.855 1.00 80.69 1089 ASN A N 1
ATOM 8721 C CA . ASN A 1 1089 ? -27.579 -13.635 27.475 1.00 80.69 1089 ASN A CA 1
ATOM 8722 C C . ASN A 1 1089 ? -28.722 -13.227 26.525 1.00 80.69 1089 ASN A C 1
ATOM 8724 O O . ASN A 1 1089 ? -29.891 -13.171 26.915 1.00 80.69 1089 ASN A O 1
ATOM 8728 N N . THR A 1 1090 ? -28.409 -12.925 25.271 1.00 85.06 1090 THR A N 1
ATOM 8729 C CA . THR A 1 1090 ? -29.375 -12.457 24.273 1.00 85.06 1090 THR A CA 1
ATOM 8730 C C . THR A 1 1090 ? -29.438 -13.394 23.073 1.00 85.06 1090 THR A C 1
ATOM 8732 O O . THR A 1 1090 ? -28.501 -14.122 22.762 1.00 85.06 1090 THR A O 1
ATOM 8735 N N . TRP A 1 1091 ? -30.586 -13.386 22.392 1.00 91.62 1091 TRP A N 1
ATOM 8736 C CA . TRP A 1 1091 ? -30.683 -13.961 21.055 1.00 91.62 1091 TRP A CA 1
ATOM 8737 C C . TRP A 1 1091 ? -30.096 -12.961 20.057 1.00 91.62 1091 TRP A C 1
ATOM 8739 O O . TRP A 1 1091 ? -30.551 -11.814 19.998 1.00 91.62 1091 TRP A O 1
ATOM 8749 N N . ILE A 1 1092 ? -29.091 -13.405 19.313 1.00 90.06 1092 ILE A N 1
ATOM 8750 C CA . ILE A 1 1092 ? -28.343 -12.671 18.295 1.00 90.06 1092 ILE A CA 1
ATOM 8751 C C . ILE A 1 1092 ? -28.842 -13.127 16.924 1.00 90.06 1092 ILE A C 1
ATOM 8753 O O . ILE A 1 1092 ? -29.139 -14.305 16.730 1.00 90.06 1092 ILE A O 1
ATOM 8757 N N . ARG A 1 1093 ? -28.965 -12.187 15.985 1.00 91.25 1093 ARG A N 1
ATOM 8758 C CA . ARG A 1 1093 ? -29.407 -12.436 14.611 1.00 91.25 1093 ARG A CA 1
ATOM 8759 C C . ARG A 1 1093 ? -28.198 -12.474 13.690 1.00 91.25 1093 ARG A C 1
ATOM 8761 O O . ARG A 1 1093 ? -27.511 -11.464 13.587 1.00 91.25 1093 ARG A O 1
ATOM 8768 N N . GLU A 1 1094 ? -27.993 -13.598 13.017 1.00 85.62 1094 GLU A N 1
ATOM 8769 C CA . GLU A 1 1094 ? -26.767 -13.906 12.275 1.00 85.62 1094 GLU A CA 1
ATOM 8770 C C . GLU A 1 1094 ? -27.087 -14.612 10.948 1.00 85.62 1094 GLU A C 1
ATOM 8772 O O . GLU A 1 1094 ? -28.114 -15.284 10.852 1.00 85.62 1094 GLU A O 1
ATOM 8777 N N . ASN A 1 1095 ? -26.252 -14.421 9.922 1.00 77.88 1095 ASN A N 1
ATOM 8778 C CA . ASN A 1 1095 ? -26.343 -15.099 8.619 1.00 77.88 1095 ASN A CA 1
ATOM 8779 C C . ASN A 1 1095 ? -25.096 -15.931 8.271 1.00 77.88 1095 ASN A C 1
ATOM 8781 O O . ASN A 1 1095 ? -25.094 -16.641 7.263 1.00 77.88 1095 ASN A O 1
ATOM 8785 N N . GLU A 1 1096 ? -24.045 -15.849 9.086 1.00 72.00 1096 GLU A N 1
ATOM 8786 C CA . GLU A 1 1096 ? -22.804 -16.607 8.928 1.00 72.00 1096 GLU A CA 1
ATOM 8787 C C . GLU A 1 1096 ? -22.711 -17.797 9.907 1.00 72.00 1096 GLU A C 1
ATOM 8789 O O . GLU A 1 1096 ? -23.702 -18.230 10.495 1.00 72.00 1096 GLU A O 1
ATOM 8794 N N . GLU A 1 1097 ? -21.529 -18.398 10.023 1.00 71.44 1097 GLU A N 1
ATOM 8795 C CA . GLU A 1 1097 ? -21.256 -19.491 10.958 1.00 71.44 1097 GLU A CA 1
ATOM 8796 C C . GLU A 1 1097 ? -21.080 -18.956 12.385 1.00 71.44 1097 GLU A C 1
ATOM 8798 O O . GLU A 1 1097 ? -20.522 -17.876 12.586 1.00 71.44 1097 GLU A O 1
ATOM 8803 N N . THR A 1 1098 ? -21.574 -19.693 13.385 1.00 71.25 1098 THR A N 1
ATOM 8804 C CA . THR A 1 1098 ? -21.496 -19.248 14.783 1.00 71.25 1098 THR A CA 1
ATOM 8805 C C . THR A 1 1098 ? -20.053 -19.123 15.272 1.00 71.25 1098 THR A C 1
ATOM 8807 O O . THR A 1 1098 ? -19.184 -19.918 14.926 1.00 71.25 1098 THR A O 1
ATOM 8810 N N . PHE A 1 1099 ? -19.830 -18.121 16.120 1.00 57.09 1099 PHE A N 1
ATOM 8811 C CA . PHE A 1 1099 ? -18.548 -17.683 16.684 1.00 57.09 1099 PHE A CA 1
ATOM 8812 C C . PHE A 1 1099 ? -17.671 -18.815 17.245 1.00 57.09 1099 PHE A C 1
ATOM 8814 O O . PHE A 1 1099 ? -16.451 -18.806 17.062 1.00 57.09 1099 PHE A O 1
ATOM 8821 N N . THR A 1 1100 ? -18.279 -19.797 17.918 1.00 59.19 1100 THR A N 1
ATOM 8822 C CA . THR A 1 1100 ? -17.551 -20.914 18.527 1.00 59.19 1100 THR A CA 1
ATOM 8823 C C . THR A 1 1100 ? -17.281 -22.024 17.503 1.00 59.19 1100 THR A C 1
ATOM 8825 O O . THR A 1 1100 ? -18.174 -22.500 16.809 1.00 59.19 1100 THR A O 1
ATOM 8828 N N . TRP A 1 1101 ? -16.039 -22.507 17.416 1.00 49.06 1101 TRP A N 1
ATOM 8829 C CA . TRP A 1 1101 ? -15.695 -23.577 16.471 1.00 49.06 1101 TRP A CA 1
ATOM 8830 C C . TRP A 1 1101 ? -16.385 -24.907 16.820 1.00 49.06 1101 TRP A C 1
ATOM 8832 O O . TRP A 1 1101 ? -16.348 -25.363 17.967 1.00 49.06 1101 TRP A O 1
ATOM 8842 N N . LYS A 1 1102 ? -16.928 -25.586 15.796 1.00 67.69 1102 LYS A N 1
ATOM 8843 C CA . LYS A 1 1102 ? -17.630 -26.886 15.895 1.00 67.69 1102 LYS A CA 1
ATOM 8844 C C . LYS A 1 1102 ? -18.875 -26.857 16.800 1.00 67.69 1102 LYS A C 1
ATOM 8846 O O . LYS A 1 1102 ? -19.205 -27.854 17.451 1.00 67.69 1102 LYS A O 1
ATOM 8851 N N . THR A 1 1103 ? -19.598 -25.743 16.790 1.00 78.31 1103 THR A N 1
ATOM 8852 C CA . THR A 1 1103 ? -20.931 -25.582 17.387 1.00 78.31 1103 THR A CA 1
ATOM 8853 C C . THR A 1 1103 ? -21.894 -24.952 16.379 1.00 78.31 1103 THR A C 1
ATOM 8855 O O . THR A 1 1103 ? -21.472 -24.558 15.297 1.00 78.31 1103 THR A O 1
ATOM 8858 N N . GLY A 1 1104 ? -23.184 -24.891 16.737 1.00 83.06 1104 GLY A N 1
ATOM 8859 C CA . GLY A 1 1104 ? -24.195 -24.107 16.018 1.00 83.06 1104 GLY A CA 1
ATOM 8860 C C . GLY A 1 1104 ? -24.361 -24.428 14.519 1.00 83.06 1104 GLY A C 1
ATOM 8861 O O . GLY A 1 1104 ? -23.790 -25.392 13.998 1.00 83.06 1104 GLY A O 1
ATOM 8862 N N . PRO A 1 1105 ? -25.233 -23.686 13.816 1.00 86.19 1105 PRO A N 1
ATOM 8863 C CA . PRO A 1 1105 ? -25.385 -23.793 12.371 1.00 86.19 1105 PRO A CA 1
ATOM 8864 C C . PRO A 1 1105 ? -24.312 -22.986 11.624 1.00 86.19 1105 PRO A C 1
ATOM 8866 O O . PRO A 1 1105 ? -23.958 -21.879 12.014 1.00 86.19 1105 PRO A O 1
ATOM 8869 N N . SER A 1 1106 ? -23.871 -23.503 10.474 1.00 78.44 1106 SER A N 1
ATOM 8870 C CA . SER A 1 1106 ? -22.963 -22.780 9.569 1.00 78.44 1106 SER A CA 1
ATOM 8871 C C . SER A 1 1106 ? -23.683 -21.827 8.599 1.00 78.44 1106 SER A C 1
ATOM 8873 O O . SER A 1 1106 ? -23.031 -21.286 7.711 1.00 78.44 1106 SER A O 1
ATOM 8875 N N . ARG A 1 1107 ? -25.023 -21.801 8.615 1.00 79.81 1107 ARG A N 1
ATOM 8876 C CA . ARG A 1 1107 ? -25.918 -21.148 7.640 1.00 79.81 1107 ARG A CA 1
ATOM 8877 C C . ARG A 1 1107 ? -27.374 -21.259 8.089 1.00 79.81 1107 ARG A C 1
ATOM 8879 O O . ARG A 1 1107 ? -27.705 -22.158 8.869 1.00 79.81 1107 ARG A O 1
ATOM 8886 N N . ASP A 1 1108 ? -28.238 -20.402 7.555 1.00 89.06 1108 ASP A N 1
ATOM 8887 C CA . ASP A 1 1108 ? -29.675 -20.403 7.847 1.00 89.06 1108 ASP A CA 1
ATOM 8888 C C . ASP A 1 1108 ? -30.376 -21.726 7.472 1.00 89.06 1108 ASP A C 1
ATOM 8890 O O . ASP A 1 1108 ? -29.802 -22.614 6.830 1.00 89.06 1108 ASP A O 1
ATOM 8894 N N . HIS A 1 1109 ? -31.629 -21.881 7.896 1.00 89.38 1109 HIS A N 1
ATOM 8895 C CA . HIS A 1 1109 ? -32.494 -22.957 7.423 1.00 89.38 1109 HIS A CA 1
ATOM 8896 C C . HIS A 1 1109 ? -33.327 -22.522 6.210 1.00 89.38 1109 HIS A C 1
ATOM 8898 O O . HIS A 1 1109 ? -33.463 -23.300 5.261 1.00 89.38 1109 HIS A O 1
ATOM 8904 N N . THR A 1 1110 ? -33.869 -21.299 6.244 1.00 85.12 1110 THR A N 1
ATOM 8905 C CA . THR A 1 1110 ? -34.875 -20.785 5.296 1.00 85.12 1110 THR A CA 1
ATOM 8906 C C . THR A 1 1110 ? -34.453 -20.931 3.830 1.00 85.12 1110 THR A C 1
ATOM 8908 O O . THR A 1 1110 ? -35.170 -21.521 3.012 1.00 85.12 1110 THR A O 1
ATOM 8911 N N . TYR A 1 1111 ? -33.265 -20.440 3.483 1.00 80.25 1111 TYR A N 1
ATOM 8912 C CA . TYR A 1 1111 ? -32.642 -20.626 2.175 1.00 80.25 1111 TYR A CA 1
ATOM 8913 C C . TYR A 1 1111 ? -31.624 -21.761 2.179 1.00 80.25 1111 TYR A C 1
ATOM 8915 O O . TYR A 1 1111 ? -31.364 -22.333 1.117 1.00 80.25 1111 TYR A O 1
ATOM 8923 N N . GLY A 1 1112 ? -31.045 -22.089 3.335 1.00 74.44 1112 GLY A N 1
ATOM 8924 C CA . GLY A 1 1112 ? -29.921 -23.007 3.477 1.00 74.44 1112 GLY A CA 1
ATOM 8925 C C . GLY A 1 1112 ? -28.615 -22.428 2.933 1.00 74.44 1112 GLY A C 1
ATOM 8926 O O . GLY A 1 1112 ? -27.831 -23.197 2.383 1.00 74.44 1112 GLY A O 1
ATOM 8927 N N . THR A 1 1113 ? -28.426 -21.105 3.002 1.00 75.19 1113 THR A N 1
ATOM 8928 C CA . THR A 1 1113 ? -27.329 -20.305 2.418 1.00 75.19 1113 THR A CA 1
ATOM 8929 C C . THR A 1 1113 ? -26.880 -19.187 3.380 1.00 75.19 1113 THR A C 1
ATOM 8931 O O . THR A 1 1113 ? -27.323 -19.125 4.520 1.00 75.19 1113 THR A O 1
ATOM 8934 N N . PHE A 1 1114 ? -26.015 -18.279 2.922 1.00 71.56 1114 PHE A N 1
ATOM 8935 C CA . PHE A 1 1114 ? -25.595 -17.086 3.678 1.00 71.56 1114 PHE A CA 1
ATOM 8936 C C . PHE A 1 1114 ? -26.495 -15.855 3.428 1.00 71.56 1114 PHE A C 1
ATOM 8938 O O . PHE A 1 1114 ? -26.194 -14.756 3.887 1.00 71.56 1114 PHE A O 1
ATOM 8945 N N . GLU A 1 1115 ? -27.584 -16.022 2.665 1.00 76.94 1115 GLU A N 1
ATOM 8946 C CA . GLU A 1 1115 ? -28.545 -14.962 2.297 1.00 76.94 1115 GLU A CA 1
ATOM 8947 C C . GLU A 1 1115 ? -29.613 -14.697 3.358 1.00 76.94 1115 GLU A C 1
ATOM 8949 O O . GLU A 1 1115 ? -30.266 -13.643 3.353 1.00 76.94 1115 GLU A O 1
ATOM 8954 N N . GLY A 1 1116 ? -29.836 -15.692 4.211 1.00 81.50 1116 GLY A N 1
ATOM 8955 C CA . GLY A 1 1116 ? -30.867 -15.695 5.234 1.00 81.50 1116 GLY A CA 1
ATOM 8956 C C . GLY A 1 1116 ? -30.271 -15.598 6.608 1.00 81.50 1116 GLY A C 1
ATOM 8957 O O . GLY A 1 1116 ? -29.074 -15.792 6.799 1.00 81.50 1116 GLY A O 1
ATOM 8958 N N . TYR A 1 1117 ? -31.127 -15.258 7.554 1.00 89.75 1117 TYR A N 1
ATOM 8959 C CA . TYR A 1 1117 ? -30.718 -15.022 8.925 1.00 89.75 1117 TYR A CA 1
ATOM 8960 C C . TYR A 1 1117 ? -31.430 -15.993 9.842 1.00 89.75 1117 TYR A C 1
ATOM 8962 O O . TYR A 1 1117 ? -32.616 -16.235 9.688 1.00 89.75 1117 TYR A O 1
ATOM 8970 N N . PHE A 1 1118 ? -30.726 -16.467 10.855 1.00 93.75 1118 PHE A N 1
ATOM 8971 C CA . PHE A 1 1118 ? -31.295 -17.220 11.959 1.00 93.75 1118 PHE A CA 1
ATOM 8972 C C . PHE A 1 1118 ? -31.087 -16.451 13.268 1.00 93.75 1118 PHE A C 1
ATOM 8974 O O . PHE A 1 1118 ? -30.358 -15.454 13.326 1.00 93.75 1118 PHE A O 1
ATOM 8981 N N . LEU A 1 1119 ? -31.732 -16.908 14.341 1.00 94.81 1119 LEU A N 1
ATOM 8982 C CA . LEU A 1 1119 ? -31.411 -16.469 15.696 1.00 94.81 1119 LEU A CA 1
ATOM 8983 C C . LEU A 1 1119 ? -30.584 -17.528 16.407 1.00 94.81 1119 LEU A C 1
ATOM 8985 O O . LEU A 1 1119 ? -30.931 -18.704 16.357 1.00 94.81 1119 LEU A O 1
ATOM 8989 N N . TYR A 1 1120 ? -29.557 -17.126 17.147 1.00 93.25 1120 TYR A N 1
ATOM 8990 C CA . TYR A 1 1120 ? -28.837 -18.020 18.052 1.00 93.25 1120 TYR A CA 1
ATOM 8991 C C . TYR A 1 1120 ? -28.492 -17.351 19.381 1.00 93.25 1120 TYR A C 1
ATOM 8993 O O . TYR A 1 1120 ? -28.542 -16.129 19.504 1.00 93.25 1120 TYR A O 1
ATOM 9001 N N . SER A 1 1121 ? -28.187 -18.151 20.399 1.00 89.62 1121 SER A N 1
ATOM 9002 C CA . SER A 1 1121 ? -27.631 -17.665 21.661 1.00 89.62 1121 SER A CA 1
ATOM 9003 C C . SER A 1 1121 ? -26.171 -18.082 21.782 1.00 89.62 1121 SER A C 1
ATOM 9005 O O . SER A 1 1121 ? -25.900 -19.282 21.882 1.00 89.62 1121 SER A O 1
ATOM 9007 N N . GLU A 1 1122 ? -25.287 -17.087 21.812 1.00 83.50 1122 GLU A N 1
ATOM 9008 C CA . GLU A 1 1122 ? -23.832 -17.238 21.885 1.00 83.50 1122 GLU A CA 1
ATOM 9009 C C . GLU A 1 1122 ? -23.385 -17.912 23.185 1.00 83.50 1122 GLU A C 1
ATOM 9011 O O . GLU A 1 1122 ? -23.808 -17.510 24.276 1.00 83.50 1122 GLU A O 1
ATOM 9016 N N . ALA A 1 1123 ? -22.508 -18.907 23.072 1.00 79.19 1123 ALA A N 1
ATOM 9017 C CA . ALA A 1 1123 ? -22.067 -19.750 24.168 1.00 79.19 1123 ALA A CA 1
ATOM 9018 C C . ALA A 1 1123 ? -20.676 -19.429 24.738 1.00 79.19 1123 ALA A C 1
ATOM 9020 O O . ALA A 1 1123 ? -20.496 -19.612 25.947 1.00 79.19 1123 ALA A O 1
ATOM 9021 N N . SER A 1 1124 ? -19.728 -18.930 23.936 1.00 67.62 1124 SER A N 1
ATOM 9022 C CA . SER A 1 1124 ? -18.286 -18.901 24.251 1.00 67.62 1124 SER A CA 1
ATOM 9023 C C . SER A 1 1124 ? -17.938 -18.280 25.606 1.00 67.62 1124 SER A C 1
ATOM 9025 O O . SER A 1 1124 ? -17.208 -18.873 26.392 1.00 67.62 1124 SER A O 1
ATOM 9027 N N . SER A 1 1125 ? -18.519 -17.131 25.955 1.00 65.44 1125 SER A N 1
ATOM 9028 C CA . SER A 1 1125 ? -18.312 -16.469 27.257 1.00 65.44 1125 SER A CA 1
ATOM 9029 C C . SER A 1 1125 ? -19.468 -16.688 28.245 1.00 65.44 1125 SER A C 1
ATOM 9031 O O . SER A 1 1125 ? -19.499 -16.120 29.340 1.00 65.44 1125 SER A O 1
ATOM 9033 N N . ASN A 1 1126 ? -20.437 -17.530 27.882 1.00 68.19 1126 ASN A N 1
ATOM 9034 C CA . ASN A 1 1126 ? -21.815 -17.494 28.366 1.00 68.19 1126 ASN A CA 1
ATOM 9035 C C . ASN A 1 1126 ? -22.312 -18.820 28.965 1.00 68.19 1126 ASN A C 1
ATOM 9037 O O . ASN A 1 1126 ? -23.515 -18.989 29.169 1.00 68.19 1126 ASN A O 1
ATOM 9041 N N . ALA A 1 1127 ? -21.418 -19.743 29.321 1.00 79.06 1127 ALA A N 1
ATOM 9042 C CA . ALA A 1 1127 ? -21.770 -20.971 30.041 1.00 79.06 1127 ALA A CA 1
ATOM 9043 C C . ALA A 1 1127 ? -22.675 -20.702 31.268 1.00 79.06 1127 ALA A C 1
ATOM 9045 O O . ALA A 1 1127 ? -22.407 -19.809 32.077 1.00 79.06 1127 ALA A O 1
ATOM 9046 N N . GLY A 1 1128 ? -23.768 -21.463 31.390 1.00 78.75 1128 GLY A N 1
ATOM 9047 C CA . GLY A 1 1128 ? -24.782 -21.322 32.441 1.00 78.75 1128 GLY A CA 1
ATOM 9048 C C . GLY A 1 1128 ? -25.759 -20.150 32.268 1.00 78.75 1128 GLY A C 1
ATOM 9049 O O . GLY A 1 1128 ? -26.638 -19.975 33.112 1.00 78.75 1128 GLY A O 1
ATOM 9050 N N . SER A 1 1129 ? -25.624 -19.342 31.211 1.00 86.38 1129 SER A N 1
ATOM 9051 C CA . SER A 1 1129 ? -26.524 -18.215 30.941 1.00 86.38 1129 SER A CA 1
ATOM 9052 C C . SER A 1 1129 ? -27.857 -18.636 30.321 1.00 86.38 1129 SER A C 1
ATOM 9054 O O . SER A 1 1129 ? -27.999 -19.742 29.792 1.00 86.38 1129 SER A O 1
ATOM 9056 N N . VAL A 1 1130 ? -28.832 -17.728 30.365 1.00 91.50 1130 VAL A N 1
ATOM 9057 C CA . VAL A 1 1130 ? -30.155 -17.886 29.747 1.00 91.50 1130 VAL A CA 1
ATOM 9058 C C . VAL A 1 1130 ? -30.409 -16.746 28.766 1.00 91.50 1130 VAL A C 1
ATOM 9060 O O . VAL A 1 1130 ? -30.155 -15.599 29.116 1.00 91.50 1130 VAL A O 1
ATOM 9063 N N . ALA A 1 1131 ? -30.968 -17.042 27.588 1.00 92.31 1131 ALA A N 1
ATOM 9064 C CA . ALA A 1 1131 ? -31.462 -16.037 26.644 1.00 92.31 1131 ALA A CA 1
ATOM 9065 C C . ALA A 1 1131 ? -32.950 -16.245 26.335 1.00 92.31 1131 ALA A C 1
ATOM 9067 O O . ALA A 1 1131 ? -33.390 -17.359 26.048 1.00 92.31 1131 ALA A O 1
ATOM 9068 N N . LYS A 1 1132 ? -33.744 -15.167 26.363 1.00 94.00 1132 LYS A N 1
ATOM 9069 C CA . LYS A 1 1132 ? -35.198 -15.197 26.117 1.00 94.00 1132 LYS A CA 1
ATOM 9070 C C . LYS A 1 1132 ? -35.588 -14.281 24.962 1.00 94.00 1132 LYS A C 1
ATOM 9072 O O . LYS A 1 1132 ? -35.205 -13.113 24.959 1.00 94.00 1132 LYS A O 1
ATOM 9077 N N . ILE A 1 1133 ? -36.418 -14.759 24.036 1.00 95.56 1133 ILE A N 1
ATOM 9078 C CA . ILE A 1 1133 ? -37.084 -13.923 23.024 1.00 95.56 1133 ILE A CA 1
ATOM 9079 C C . ILE A 1 1133 ? -38.560 -14.309 22.885 1.00 95.56 1133 ILE A C 1
ATOM 9081 O O . ILE A 1 1133 ? -38.922 -15.475 23.038 1.00 95.56 1133 ILE A O 1
ATOM 9085 N N . ARG A 1 1134 ? -39.427 -13.315 22.667 1.00 95.06 1134 ARG A N 1
ATOM 9086 C CA . ARG A 1 1134 ? -40.890 -13.433 22.743 1.00 95.06 1134 ARG A CA 1
ATOM 9087 C C . ARG A 1 1134 ? -41.566 -12.984 21.455 1.00 95.06 1134 ARG A C 1
ATOM 9089 O O . ARG A 1 1134 ? -41.269 -11.900 20.952 1.00 95.06 1134 ARG A O 1
ATOM 9096 N N . THR A 1 1135 ? -42.549 -13.755 20.999 1.00 94.56 1135 THR A N 1
ATOM 9097 C CA . THR A 1 1135 ? -43.380 -13.419 19.836 1.00 94.56 1135 THR A CA 1
ATOM 9098 C C . THR A 1 1135 ? -44.298 -12.209 20.093 1.00 94.56 1135 THR A C 1
ATOM 9100 O O . THR A 1 1135 ? -44.589 -11.845 21.246 1.00 94.56 1135 THR A O 1
ATOM 9103 N N . PRO A 1 1136 ? -44.867 -11.618 19.028 1.00 93.06 1136 PRO A N 1
ATOM 9104 C CA . PRO A 1 1136 ? -46.138 -10.903 19.087 1.00 93.06 1136 PRO A CA 1
ATOM 9105 C C . PRO A 1 1136 ? -47.261 -11.753 19.707 1.00 93.06 1136 PRO A C 1
ATOM 9107 O O . PRO A 1 1136 ? -47.157 -12.977 19.822 1.00 93.06 1136 PRO A O 1
ATOM 9110 N N . THR A 1 1137 ? -48.334 -11.092 20.141 1.00 91.94 1137 THR A N 1
ATOM 9111 C CA . THR A 1 1137 ? -49.454 -11.738 20.844 1.00 91.94 1137 THR A CA 1
ATOM 9112 C C . THR A 1 1137 ? -50.272 -12.632 19.909 1.00 91.94 1137 THR A C 1
ATOM 9114 O O . THR A 1 1137 ? -50.825 -12.158 18.918 1.00 91.94 1137 THR A O 1
ATOM 9117 N N . LEU A 1 1138 ? -50.398 -13.907 20.273 1.00 90.94 1138 LEU A N 1
ATOM 9118 C CA . LEU A 1 1138 ? -51.309 -14.882 19.681 1.00 90.94 1138 LEU A CA 1
ATOM 9119 C C . LEU A 1 1138 ? -52.696 -14.780 20.323 1.00 90.94 1138 LEU A C 1
ATOM 9121 O O . LEU A 1 1138 ? -52.823 -14.477 21.511 1.00 90.94 1138 LEU A O 1
ATOM 9125 N N . LYS A 1 1139 ? -53.742 -15.072 19.548 1.00 91.50 1139 LYS A N 1
ATOM 9126 C CA . LYS A 1 1139 ? -55.121 -15.135 20.050 1.00 91.50 1139 LYS A CA 1
ATOM 9127 C C . LYS A 1 1139 ? -55.415 -16.449 20.766 1.00 91.50 1139 LYS A C 1
ATOM 9129 O O . LYS A 1 1139 ? -54.812 -17.472 20.451 1.00 91.50 1139 LYS A O 1
ATOM 9134 N N . ALA A 1 1140 ? -56.370 -16.428 21.695 1.00 91.38 1140 ALA A N 1
ATOM 9135 C CA . ALA A 1 1140 ? -56.930 -17.653 22.268 1.00 91.38 1140 ALA A CA 1
ATOM 9136 C C . ALA A 1 1140 ? -57.434 -18.591 21.148 1.00 91.38 1140 ALA A C 1
ATOM 9138 O O . ALA A 1 1140 ? -58.154 -18.152 20.249 1.00 91.38 1140 ALA A O 1
ATOM 9139 N N . GLY A 1 1141 ? -57.049 -19.868 21.182 1.00 91.25 1141 GLY A N 1
ATOM 9140 C CA . GLY A 1 1141 ? -57.275 -20.794 20.070 1.00 91.25 1141 GLY A CA 1
ATOM 9141 C C . GLY A 1 1141 ? -56.463 -22.086 20.157 1.00 91.25 1141 GLY A C 1
ATOM 9142 O O . GLY A 1 1141 ? -55.682 -22.294 21.085 1.00 91.25 1141 GLY A O 1
ATOM 9143 N N . VAL A 1 1142 ? -56.665 -22.972 19.181 1.00 90.81 1142 VAL A N 1
ATOM 9144 C CA . VAL A 1 1142 ? -55.860 -24.189 18.997 1.00 90.81 1142 VAL A CA 1
ATOM 9145 C C . VAL A 1 1142 ? -54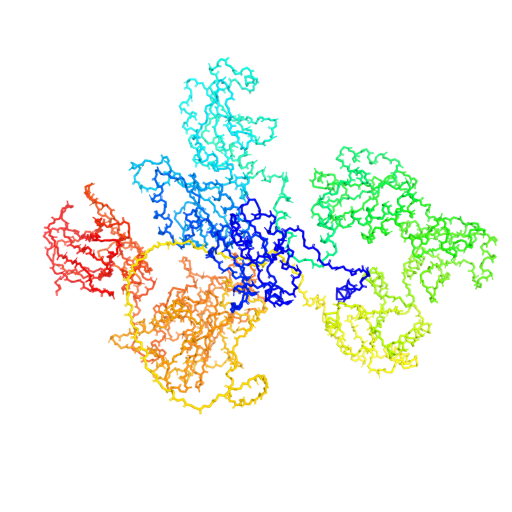.768 -23.879 17.983 1.00 90.81 1142 VAL A C 1
ATOM 9147 O O . VAL A 1 1142 ? -55.084 -23.453 16.877 1.00 90.81 1142 VAL A O 1
ATOM 9150 N N . HIS A 1 1143 ? -53.513 -24.113 18.363 1.00 92.38 1143 HIS A N 1
ATOM 9151 C CA . HIS A 1 1143 ? -52.341 -23.663 17.616 1.00 92.38 1143 HIS A CA 1
ATOM 9152 C C . HIS A 1 1143 ? -51.362 -24.797 17.330 1.00 92.38 1143 HIS A C 1
ATOM 9154 O O . HIS A 1 1143 ? -51.120 -25.657 18.180 1.00 92.38 1143 HIS A O 1
ATOM 9160 N N . CYS A 1 1144 ? -50.745 -24.735 16.154 1.00 90.31 1144 CYS A N 1
ATOM 9161 C CA . CYS A 1 1144 ? -49.633 -25.570 15.733 1.00 90.31 1144 CYS A CA 1
ATOM 9162 C C . CYS A 1 1144 ? -48.410 -24.676 15.576 1.00 90.31 1144 CYS A C 1
ATOM 9164 O O . CYS A 1 1144 ? -48.353 -23.868 14.651 1.00 90.31 1144 CYS A O 1
ATOM 9166 N N . LEU A 1 1145 ? -47.445 -24.825 16.480 1.00 94.50 1145 LEU A N 1
ATOM 9167 C CA . LEU A 1 1145 ? -46.139 -24.188 16.384 1.00 94.50 1145 LEU A CA 1
ATOM 9168 C C . LEU A 1 1145 ? -45.174 -25.155 15.690 1.00 94.50 1145 LEU A C 1
ATOM 9170 O O . LEU A 1 1145 ? -44.927 -26.249 16.197 1.00 94.50 1145 LEU A O 1
ATOM 9174 N N . SER A 1 1146 ? -44.629 -24.751 14.544 1.00 93.62 1146 SER A N 1
ATOM 9175 C CA . SER A 1 1146 ? -43.512 -25.404 13.857 1.00 93.62 1146 SER A CA 1
ATOM 9176 C C . SER A 1 1146 ? -42.327 -24.439 13.850 1.00 93.62 1146 SER A C 1
ATOM 9178 O O . SER A 1 1146 ? -42.513 -23.257 13.598 1.00 93.62 1146 SER A O 1
ATOM 9180 N N . PHE A 1 1147 ? -41.123 -24.921 14.123 1.00 96.19 1147 PHE A N 1
ATOM 9181 C CA . PHE A 1 1147 ? -39.889 -24.138 14.020 1.00 96.19 1147 PHE A CA 1
ATOM 9182 C C . PHE A 1 1147 ? -38.722 -25.070 13.730 1.00 96.19 1147 PHE A C 1
ATOM 9184 O O . PHE A 1 1147 ? -38.805 -26.271 14.000 1.00 96.19 1147 PHE A O 1
ATOM 9191 N N . TRP A 1 1148 ? -37.625 -24.533 13.219 1.00 96.81 1148 TRP A N 1
ATOM 9192 C CA . TRP A 1 1148 ? -36.371 -25.261 13.114 1.00 96.81 1148 TRP A CA 1
ATOM 9193 C C . TRP A 1 1148 ? -35.432 -24.835 14.228 1.00 96.81 1148 TRP A C 1
ATOM 9195 O O . TRP A 1 1148 ? -35.452 -23.693 14.678 1.00 96.81 1148 TRP A O 1
ATOM 9205 N N . TYR A 1 1149 ? -34.643 -25.783 14.717 1.00 96.69 1149 TYR A N 1
ATOM 9206 C CA . TYR A 1 1149 ? -33.628 -25.539 15.727 1.00 96.69 1149 TYR A CA 1
ATOM 9207 C C . TYR A 1 1149 ? -32.345 -26.302 15.404 1.00 96.69 1149 TYR A C 1
ATOM 9209 O O . TYR A 1 1149 ? -32.380 -27.365 14.777 1.00 96.69 1149 TYR A O 1
ATOM 9217 N N . HIS A 1 1150 ? -31.215 -25.768 15.853 1.00 95.69 1150 HIS A N 1
ATOM 9218 C CA . HIS A 1 1150 ? -29.897 -26.386 15.733 1.00 95.69 1150 HIS A CA 1
ATOM 9219 C C . HIS A 1 1150 ? -29.217 -26.377 17.106 1.00 95.69 1150 HIS A C 1
ATOM 9221 O O . HIS A 1 1150 ? -29.338 -25.415 17.864 1.00 95.69 1150 HIS A O 1
ATOM 9227 N N . MET A 1 1151 ? -28.593 -27.498 17.469 1.00 94.50 1151 MET A N 1
ATOM 9228 C CA . MET A 1 1151 ? -27.986 -27.732 18.783 1.00 94.50 1151 MET A CA 1
ATOM 9229 C C . MET A 1 1151 ? -26.793 -28.680 18.624 1.00 94.50 1151 MET A C 1
ATOM 9231 O O . MET A 1 1151 ? -26.930 -29.902 18.751 1.00 94.50 1151 MET A O 1
ATOM 9235 N N . TYR A 1 1152 ? -25.621 -28.116 18.356 1.00 91.00 1152 TYR A N 1
ATOM 9236 C CA . TYR A 1 1152 ? -24.377 -28.844 18.119 1.00 91.00 1152 TYR A CA 1
ATOM 9237 C C . TYR A 1 1152 ? -23.254 -28.245 18.966 1.00 91.00 1152 TYR A C 1
ATOM 9239 O O . TYR A 1 1152 ? -23.178 -27.027 19.101 1.00 91.00 1152 TYR A O 1
ATOM 9247 N N . GLY A 1 1153 ? -22.418 -29.106 19.551 1.00 87.25 1153 GLY A N 1
ATOM 9248 C CA . GLY A 1 1153 ? -21.339 -28.701 20.453 1.00 87.25 1153 GLY A CA 1
ATOM 9249 C C . GLY A 1 1153 ? -21.098 -29.670 21.618 1.00 87.25 1153 GLY A C 1
ATOM 9250 O O . GLY A 1 1153 ? -21.603 -30.801 21.636 1.00 87.25 1153 GLY A O 1
ATOM 9251 N N . HIS A 1 1154 ? -20.312 -29.239 22.601 1.00 84.88 1154 HIS A N 1
ATOM 9252 C CA . HIS A 1 1154 ? -19.915 -30.025 23.769 1.00 84.88 1154 HIS A CA 1
ATOM 9253 C C . HIS A 1 1154 ? -20.639 -29.553 25.039 1.00 84.88 1154 HIS A C 1
ATOM 9255 O O . HIS A 1 1154 ? -20.834 -28.360 25.255 1.00 84.88 1154 HIS A O 1
ATOM 9261 N N . ASN A 1 1155 ? -21.049 -30.491 25.904 1.00 87.56 1155 ASN A N 1
ATOM 9262 C CA . ASN A 1 1155 ? -21.805 -30.199 27.134 1.00 87.56 1155 ASN A CA 1
ATOM 9263 C C . ASN A 1 1155 ? -22.972 -29.212 26.911 1.00 87.56 1155 ASN A C 1
ATOM 9265 O O . ASN A 1 1155 ? -23.148 -28.250 27.655 1.00 87.56 1155 ASN A O 1
ATOM 9269 N N . MET A 1 1156 ? -23.750 -29.455 25.849 1.00 90.88 1156 MET A N 1
ATOM 9270 C CA . MET A 1 1156 ? -24.883 -28.616 25.452 1.00 90.88 1156 MET A CA 1
ATOM 9271 C C . MET A 1 1156 ? -25.886 -28.416 26.589 1.00 90.88 1156 MET A C 1
ATOM 9273 O O . MET A 1 1156 ? -26.268 -29.375 27.264 1.00 90.88 1156 MET A O 1
ATOM 9277 N N . GLY A 1 1157 ? -26.390 -27.190 26.710 1.00 91.62 1157 GLY A N 1
ATOM 9278 C CA . GLY A 1 1157 ? -27.490 -26.849 27.607 1.00 91.62 1157 GLY A CA 1
ATOM 9279 C C . GLY A 1 1157 ? -28.851 -27.263 27.042 1.00 91.62 1157 GLY A C 1
ATOM 9280 O O . GLY A 1 1157 ? -29.023 -28.398 26.586 1.00 91.62 1157 GLY A O 1
ATOM 9281 N N . SER A 1 1158 ? -29.842 -26.368 27.088 1.00 95.50 1158 SER A N 1
ATOM 9282 C CA . SER A 1 1158 ? -31.222 -26.689 26.707 1.00 95.50 1158 SER A CA 1
ATOM 9283 C C . SER A 1 1158 ? -31.971 -25.566 26.000 1.00 95.50 1158 SER A C 1
ATOM 9285 O O . SER A 1 1158 ? -31.922 -24.424 26.438 1.00 95.50 1158 SER A O 1
ATOM 9287 N N . LEU A 1 1159 ? -32.766 -25.919 24.991 1.00 97.25 1159 LEU A N 1
ATOM 9288 C CA . LEU A 1 1159 ? -33.776 -25.060 24.378 1.00 97.25 1159 LEU A CA 1
ATOM 9289 C C . LEU A 1 1159 ? -35.152 -25.408 24.956 1.00 97.25 1159 LEU A C 1
ATOM 9291 O O . LEU A 1 1159 ? -35.580 -26.560 24.874 1.00 97.25 1159 LEU A O 1
ATOM 9295 N N . SER A 1 1160 ? -35.856 -24.429 25.516 1.00 96.38 1160 SER A N 1
ATOM 9296 C CA . SER A 1 1160 ? -37.246 -24.531 25.968 1.00 96.38 1160 SER A CA 1
ATOM 9297 C C . SER A 1 1160 ? -38.151 -23.565 25.206 1.00 96.38 1160 SER A C 1
ATOM 9299 O O . SER A 1 1160 ? -37.748 -22.456 24.866 1.00 96.38 1160 SER A O 1
ATOM 9301 N N . VAL A 1 1161 ? -39.398 -23.974 24.982 1.00 96.88 1161 VAL A N 1
ATOM 9302 C CA . VAL A 1 1161 ? -40.458 -23.122 24.429 1.00 96.88 1161 VAL A CA 1
ATOM 9303 C C . VAL A 1 1161 ? -41.593 -23.044 25.442 1.00 96.88 1161 VAL A C 1
ATOM 9305 O O . VAL A 1 1161 ? -42.108 -24.074 25.885 1.00 96.88 1161 VAL A O 1
ATOM 9308 N N . ASN A 1 1162 ? -41.974 -21.826 25.816 1.00 95.19 1162 ASN A N 1
ATOM 9309 C CA . ASN A 1 1162 ? -42.904 -21.535 26.902 1.00 95.19 1162 ASN A CA 1
ATOM 9310 C C . ASN A 1 1162 ? -44.101 -20.709 26.399 1.00 95.19 1162 ASN A C 1
ATOM 9312 O O . ASN A 1 1162 ? -43.940 -19.769 25.626 1.00 95.19 1162 ASN A O 1
ATOM 9316 N N . GLU A 1 1163 ? -45.297 -21.026 26.884 1.00 94.12 1163 GLU A N 1
ATOM 9317 C CA . GLU A 1 1163 ? -46.512 -20.224 26.732 1.00 94.12 1163 GLU A CA 1
ATOM 9318 C C . GLU A 1 1163 ? -46.594 -19.184 27.861 1.00 94.12 1163 GLU A C 1
ATOM 9320 O O . GLU A 1 1163 ? -46.517 -19.545 29.040 1.00 94.12 1163 GLU A O 1
ATOM 9325 N N . LEU A 1 1164 ? -46.774 -17.905 27.519 1.00 90.50 1164 LEU A N 1
ATOM 9326 C CA . LEU A 1 1164 ? -46.840 -16.788 28.463 1.00 90.50 1164 LEU A CA 1
ATOM 9327 C C . LEU A 1 1164 ? -48.196 -16.068 28.425 1.00 90.50 1164 LEU A C 1
ATOM 9329 O O . LEU A 1 1164 ? -48.506 -15.360 27.465 1.00 90.50 1164 LEU A O 1
ATOM 9333 N N . VAL A 1 1165 ? -48.937 -16.106 29.534 1.00 86.50 1165 VAL A N 1
ATOM 9334 C CA . VAL A 1 1165 ? -50.155 -15.301 29.729 1.00 86.50 1165 VAL A CA 1
ATOM 9335 C C . VAL A 1 1165 ? -49.873 -14.192 30.740 1.00 86.50 1165 VAL A C 1
ATOM 9337 O O . VAL A 1 1165 ? -49.355 -14.437 31.829 1.00 86.50 1165 VAL A O 1
ATOM 9340 N N . LYS A 1 1166 ? -50.195 -12.940 30.377 1.00 78.31 1166 LYS A N 1
ATOM 9341 C CA . LYS A 1 1166 ? -49.982 -11.738 31.219 1.00 78.31 1166 LYS A CA 1
ATOM 9342 C C . LYS A 1 1166 ? -48.542 -11.635 31.774 1.00 78.31 1166 LYS A C 1
ATOM 9344 O O . LYS A 1 1166 ? -48.331 -11.220 32.910 1.00 78.31 1166 LYS A O 1
ATOM 9349 N N . GLY A 1 1167 ? -47.554 -12.043 30.969 1.00 67.69 1167 GLY A N 1
ATOM 9350 C CA . GLY A 1 1167 ? -46.125 -12.010 31.311 1.00 67.69 1167 GLY A CA 1
ATOM 9351 C C . GLY A 1 1167 ? -45.632 -13.137 32.229 1.00 67.69 1167 GLY A C 1
ATOM 9352 O O . GLY A 1 1167 ? -44.465 -13.126 32.605 1.00 67.69 1167 GLY A O 1
ATOM 9353 N N . LYS A 1 1168 ? -46.479 -14.112 32.586 1.00 76.81 1168 LYS A N 1
ATOM 9354 C CA . LYS A 1 1168 ? -46.098 -15.280 33.396 1.00 76.81 1168 LYS A CA 1
ATOM 9355 C C . LYS A 1 1168 ? -46.181 -16.562 32.578 1.00 76.81 1168 LYS A C 1
ATOM 9357 O O . LYS A 1 1168 ? -47.116 -16.736 31.799 1.00 76.81 1168 LYS A O 1
ATOM 9362 N N . THR A 1 1169 ? -45.237 -17.472 32.802 1.00 78.69 1169 THR A N 1
ATOM 9363 C CA . THR A 1 1169 ? -45.253 -18.811 32.203 1.00 78.69 1169 THR A CA 1
ATOM 9364 C C . THR A 1 1169 ? -46.480 -19.584 32.669 1.00 78.69 1169 THR A C 1
ATOM 9366 O O . THR A 1 1169 ? -46.628 -19.848 33.862 1.00 78.69 1169 THR A O 1
ATOM 9369 N N . LEU A 1 1170 ? -47.349 -19.937 31.723 1.00 78.69 1170 LEU A N 1
ATOM 9370 C CA . LEU A 1 1170 ? -48.515 -20.789 31.945 1.00 78.69 1170 LEU A CA 1
ATOM 9371 C C . LEU A 1 1170 ? -48.146 -22.261 31.727 1.00 78.69 1170 LEU A C 1
ATOM 9373 O O . LEU A 1 1170 ? -48.373 -23.093 32.604 1.00 78.69 1170 LEU A O 1
ATOM 9377 N N . THR A 1 1171 ? -47.517 -22.557 30.585 1.00 86.81 1171 THR A N 1
ATOM 9378 C CA . THR A 1 1171 ? -47.229 -23.926 30.137 1.00 86.81 1171 THR A CA 1
ATOM 9379 C C . THR A 1 1171 ? -45.838 -24.003 29.507 1.00 86.81 1171 THR A C 1
ATOM 9381 O O . THR A 1 1171 ? -45.476 -23.157 28.694 1.00 86.81 1171 THR A O 1
ATOM 9384 N N . LYS A 1 1172 ? -45.052 -25.037 29.827 1.00 92.38 1172 LYS A N 1
ATOM 9385 C CA . LYS A 1 1172 ? -43.825 -25.379 29.086 1.00 92.38 1172 LYS A CA 1
ATOM 9386 C C . LYS A 1 1172 ? -44.204 -26.338 27.955 1.00 92.38 1172 LYS A C 1
ATOM 9388 O O . LYS A 1 1172 ? -44.638 -27.455 28.220 1.00 92.38 1172 LYS A O 1
ATOM 9393 N N . LEU A 1 1173 ? -44.099 -25.872 26.713 1.00 93.19 1173 LEU A N 1
ATOM 9394 C CA . LEU A 1 1173 ? -44.608 -26.550 25.516 1.00 93.19 1173 LEU A CA 1
ATOM 9395 C C . LEU A 1 1173 ? -43.599 -27.542 24.919 1.00 93.19 1173 LEU A C 1
ATOM 9397 O O . LEU A 1 1173 ? -43.990 -28.559 24.351 1.00 93.19 1173 LEU A O 1
ATOM 9401 N N . PHE A 1 1174 ? -42.302 -27.255 25.046 1.00 95.62 1174 PHE A N 1
ATOM 9402 C CA . PHE A 1 1174 ? -41.219 -28.085 24.515 1.00 95.62 1174 PHE A CA 1
ATOM 9403 C C . PHE A 1 1174 ? -39.927 -27.855 25.290 1.00 95.62 1174 PHE A C 1
ATOM 9405 O O . PHE A 1 1174 ? -39.652 -26.736 25.721 1.00 95.62 1174 PHE A O 1
ATOM 9412 N N . THR A 1 1175 ? -39.113 -28.905 25.410 1.00 95.81 1175 THR A N 1
ATOM 9413 C CA . THR A 1 1175 ? -37.717 -28.809 25.846 1.00 95.81 1175 THR A CA 1
ATOM 9414 C C . THR A 1 1175 ? -36.862 -29.838 25.112 1.00 95.81 1175 THR A C 1
ATOM 9416 O O . THR A 1 1175 ? -37.258 -30.998 24.964 1.00 95.81 1175 THR A O 1
ATOM 9419 N N . LYS A 1 1176 ? -35.662 -29.425 24.702 1.00 96.81 1176 LYS A N 1
ATOM 9420 C CA . LYS A 1 1176 ? -34.563 -30.292 24.265 1.00 96.81 1176 LYS A CA 1
ATOM 9421 C C . LYS A 1 1176 ? -33.278 -29.895 24.971 1.00 96.81 1176 LYS A C 1
ATOM 9423 O O . LYS A 1 1176 ? -33.065 -28.716 25.224 1.00 96.81 1176 LYS A O 1
ATOM 9428 N N . SER A 1 1177 ? -32.434 -30.882 25.245 1.00 94.50 1177 SER A N 1
ATOM 9429 C CA . SER A 1 1177 ? -31.131 -30.709 25.889 1.00 94.50 1177 SER A CA 1
ATOM 9430 C C . SER A 1 1177 ? -30.122 -31.688 25.292 1.00 94.50 1177 SER A C 1
ATOM 9432 O O . SER A 1 1177 ? -30.525 -32.730 24.765 1.00 94.50 1177 SER A O 1
ATOM 9434 N N . GLY A 1 1178 ? -28.826 -31.393 25.406 1.00 91.12 1178 GLY A N 1
ATOM 9435 C CA . GLY A 1 1178 ? -27.771 -32.236 24.831 1.00 91.12 1178 GLY A CA 1
ATOM 9436 C C . GLY A 1 1178 ? -27.558 -32.011 23.324 1.00 91.12 1178 GLY A C 1
ATOM 9437 O O . GLY A 1 1178 ? -28.387 -31.404 22.647 1.00 91.12 1178 GLY A O 1
ATOM 9438 N N . ASN A 1 1179 ? -26.443 -32.512 22.788 1.00 91.56 1179 ASN A N 1
ATOM 9439 C CA . ASN A 1 1179 ? -26.086 -32.399 21.366 1.00 91.56 1179 ASN A CA 1
ATOM 9440 C C . ASN A 1 1179 ? -27.054 -33.213 20.482 1.00 91.56 1179 ASN A C 1
ATOM 9442 O O . ASN A 1 1179 ? -27.343 -34.373 20.774 1.00 91.56 1179 ASN A O 1
ATOM 9446 N N . GLN A 1 1180 ? -27.567 -32.590 19.417 1.00 93.56 1180 GLN A N 1
ATOM 9447 C CA . GLN A 1 1180 ? -28.537 -33.160 18.472 1.00 93.56 1180 GLN A CA 1
ATOM 9448 C C . GLN A 1 1180 ? -27.928 -33.431 17.073 1.00 93.56 1180 GLN A C 1
ATOM 9450 O O . GLN A 1 1180 ? -28.608 -33.948 16.178 1.00 93.56 1180 GLN A O 1
ATOM 9455 N N . GLY A 1 1181 ? -26.634 -33.137 16.905 1.00 84.88 1181 GLY A N 1
ATOM 9456 C CA . GLY A 1 1181 ? -25.851 -33.225 15.671 1.00 84.88 1181 GLY A CA 1
ATOM 9457 C C . GLY A 1 1181 ? -25.818 -31.911 14.884 1.00 84.88 1181 GLY A C 1
ATOM 9458 O O . GLY A 1 1181 ? -26.703 -31.074 15.035 1.00 84.88 1181 GLY A O 1
ATOM 9459 N N . ASN A 1 1182 ? -24.814 -31.751 14.013 1.00 86.62 1182 ASN A N 1
ATOM 9460 C CA . ASN A 1 1182 ? -24.710 -30.600 13.111 1.00 86.62 1182 ASN A CA 1
ATOM 9461 C C . ASN A 1 1182 ? -25.754 -30.697 11.981 1.00 86.62 1182 ASN A C 1
ATOM 9463 O O . ASN A 1 1182 ? -25.473 -31.209 10.898 1.00 86.62 1182 ASN A O 1
ATOM 9467 N N . LYS A 1 1183 ? -26.994 -30.304 12.282 1.00 87.31 1183 LYS A N 1
ATOM 9468 C CA . LYS A 1 1183 ? -28.120 -30.221 11.344 1.00 87.31 1183 LYS A CA 1
ATOM 9469 C C . LYS A 1 1183 ? -29.270 -29.425 11.957 1.00 87.31 1183 LYS A C 1
ATOM 9471 O O . LYS A 1 1183 ? -29.536 -29.521 13.154 1.00 87.31 1183 LYS A O 1
ATOM 9476 N N . TRP A 1 1184 ? -30.029 -28.751 11.103 1.00 91.31 1184 TRP A N 1
ATOM 9477 C CA . TRP A 1 1184 ? -31.336 -28.210 11.457 1.00 91.31 1184 TRP A CA 1
ATOM 9478 C C . TRP A 1 1184 ? -32.358 -29.337 11.698 1.00 91.31 1184 TRP A C 1
ATOM 9480 O O . TRP A 1 1184 ? -32.420 -30.318 10.949 1.00 91.31 1184 TRP A O 1
ATOM 9490 N N . ILE A 1 1185 ? -33.169 -29.207 12.751 1.00 94.06 1185 ILE A N 1
ATOM 9491 C CA . ILE A 1 1185 ? -34.207 -30.171 13.150 1.00 94.06 1185 ILE A CA 1
ATOM 9492 C C . ILE A 1 1185 ? -35.533 -29.435 13.357 1.00 94.06 1185 ILE A C 1
ATOM 9494 O O . ILE A 1 1185 ? -35.579 -28.409 14.024 1.00 94.06 1185 ILE A O 1
ATOM 9498 N N . ASN A 1 1186 ? -36.626 -29.975 12.816 1.00 93.50 1186 ASN A N 1
ATOM 9499 C CA . ASN A 1 1186 ? -37.956 -29.381 12.954 1.00 93.50 1186 ASN A CA 1
ATOM 9500 C C . ASN A 1 1186 ? -38.614 -29.790 14.287 1.00 93.50 1186 ASN A C 1
ATOM 9502 O O . ASN A 1 1186 ? -38.848 -30.976 14.535 1.00 93.50 1186 ASN A O 1
ATOM 9506 N N . GLY A 1 1187 ? -38.938 -28.812 15.130 1.00 92.25 1187 GLY A N 1
ATOM 9507 C CA . GLY A 1 1187 ? -39.819 -28.960 16.284 1.00 92.25 1187 GLY A CA 1
ATOM 9508 C C . GLY A 1 1187 ? -41.266 -28.630 15.910 1.00 92.25 1187 GLY A C 1
ATOM 9509 O O . GLY A 1 1187 ? -41.538 -27.548 15.397 1.00 92.25 1187 GLY A O 1
ATOM 9510 N N . ARG A 1 1188 ? -42.207 -29.541 16.199 1.00 92.31 1188 ARG A N 1
ATOM 9511 C CA . ARG A 1 1188 ? -43.659 -29.324 16.038 1.00 92.31 1188 ARG A CA 1
ATOM 9512 C C . ARG A 1 1188 ? -44.417 -29.580 17.327 1.00 92.31 1188 ARG A C 1
ATOM 9514 O O . ARG A 1 1188 ? -44.203 -30.607 17.968 1.00 92.31 1188 ARG A O 1
ATOM 9521 N N . ILE A 1 1189 ? -45.310 -28.659 17.683 1.00 93.62 1189 ILE A N 1
ATOM 9522 C CA . ILE A 1 1189 ? -46.060 -28.682 18.939 1.00 93.62 1189 ILE A CA 1
ATOM 9523 C C . ILE A 1 1189 ? -47.497 -28.205 18.705 1.00 93.62 1189 ILE A C 1
ATOM 9525 O O . ILE A 1 1189 ? -47.722 -27.071 18.285 1.00 93.62 1189 ILE A O 1
ATOM 9529 N N . SER A 1 1190 ? -48.467 -29.051 19.051 1.00 92.06 1190 SER A N 1
ATOM 9530 C CA . SER A 1 1190 ? -49.882 -28.677 19.146 1.00 92.06 1190 SER A CA 1
ATOM 9531 C C . SER A 1 1190 ? -50.196 -28.202 20.564 1.00 92.06 1190 SER A C 1
ATOM 9533 O O . SER A 1 1190 ? -50.004 -28.962 21.513 1.00 92.06 1190 SER A O 1
ATOM 9535 N N . PHE A 1 1191 ? -50.716 -26.984 20.722 1.00 92.94 1191 PHE A N 1
ATOM 9536 C CA . PHE A 1 1191 ? -51.149 -26.441 22.015 1.00 92.94 1191 PHE A CA 1
ATOM 9537 C C . PHE A 1 1191 ? -52.512 -25.737 21.914 1.00 92.94 1191 PHE A C 1
ATOM 9539 O O . PHE A 1 1191 ? -53.126 -25.659 20.848 1.00 92.94 1191 PHE A O 1
ATOM 9546 N N . THR A 1 1192 ? -53.069 -25.307 23.046 1.00 92.44 1192 THR A N 1
ATOM 9547 C CA . THR A 1 1192 ? -54.378 -24.639 23.093 1.00 92.44 1192 THR A CA 1
ATOM 9548 C C . THR A 1 1192 ? -54.332 -23.496 24.093 1.00 92.44 1192 THR A C 1
ATOM 9550 O O . THR A 1 1192 ? -54.331 -23.730 25.299 1.00 92.44 1192 THR A O 1
ATOM 9553 N N . ALA A 1 1193 ? -54.306 -22.274 23.569 1.00 89.88 1193 ALA A N 1
ATOM 9554 C CA . ALA A 1 1193 ? -54.282 -21.044 24.341 1.00 89.88 1193 ALA A CA 1
ATOM 9555 C C . ALA A 1 1193 ? -55.700 -20.698 24.819 1.00 89.88 1193 ALA A C 1
ATOM 9557 O O . ALA A 1 1193 ? -56.612 -20.529 24.006 1.00 89.88 1193 ALA A O 1
ATOM 9558 N N . THR A 1 1194 ? -55.897 -20.596 26.134 1.00 88.12 1194 THR A N 1
ATOM 9559 C CA . THR A 1 1194 ? -57.198 -20.266 26.749 1.00 88.12 1194 THR A CA 1
ATOM 9560 C C . THR A 1 1194 ? -57.489 -18.764 26.798 1.00 88.12 1194 THR A C 1
ATOM 9562 O O . THR A 1 1194 ? -58.651 -18.367 26.845 1.00 88.12 1194 THR A O 1
ATOM 9565 N N . GLU A 1 1195 ? -56.447 -17.935 26.754 1.00 91.00 1195 GLU A N 1
ATOM 9566 C CA . GLU A 1 1195 ? -56.491 -16.474 26.651 1.00 91.00 1195 GLU A CA 1
ATOM 9567 C C . GLU A 1 1195 ? -55.471 -16.011 25.588 1.00 91.00 1195 GLU A C 1
ATOM 9569 O O . GLU A 1 1195 ? -54.671 -16.810 25.098 1.00 91.00 1195 GLU A O 1
ATOM 9574 N N . ASP A 1 1196 ? -55.480 -14.722 25.232 1.00 91.88 1196 ASP A N 1
ATOM 9575 C CA . ASP A 1 1196 ? -54.425 -14.125 24.402 1.00 91.88 1196 ASP A CA 1
ATOM 9576 C C . ASP A 1 1196 ? -53.047 -14.304 25.075 1.00 91.88 1196 ASP A C 1
ATOM 9578 O O . ASP A 1 1196 ? -52.858 -13.962 26.248 1.00 91.88 1196 ASP A O 1
ATOM 9582 N N . THR A 1 1197 ? -52.081 -14.841 24.328 1.00 93.00 1197 THR A N 1
ATOM 9583 C CA . THR A 1 1197 ? -50.821 -15.391 24.857 1.00 93.00 1197 THR A CA 1
ATOM 9584 C C . THR A 1 1197 ? -49.609 -14.960 24.024 1.00 93.00 1197 THR A C 1
ATOM 9586 O O . THR A 1 1197 ? -49.753 -14.408 22.934 1.00 93.00 1197 THR A O 1
ATOM 9589 N N . LYS A 1 1198 ? -48.394 -15.205 24.512 1.00 93.88 1198 LYS A N 1
ATOM 9590 C CA . LYS A 1 1198 ? -47.142 -15.082 23.743 1.00 93.88 1198 LYS A CA 1
ATOM 9591 C C . LYS A 1 1198 ? -46.333 -16.366 23.855 1.00 93.88 1198 LYS A C 1
ATOM 9593 O O . LYS A 1 1198 ? -46.394 -17.034 24.883 1.00 93.88 1198 LYS A O 1
ATOM 9598 N N . ILE A 1 1199 ? -45.535 -16.674 22.838 1.00 95.44 1199 ILE A N 1
ATOM 9599 C CA . ILE A 1 1199 ? -44.539 -17.743 22.918 1.00 95.44 1199 ILE A CA 1
ATOM 9600 C C . ILE A 1 1199 ? -43.186 -17.135 23.276 1.00 95.44 1199 ILE A C 1
ATOM 9602 O O . ILE A 1 1199 ? -42.797 -16.111 22.718 1.00 95.44 1199 ILE A O 1
ATOM 9606 N N . GLU A 1 1200 ? -42.484 -17.754 24.220 1.00 95.75 1200 GLU A N 1
ATOM 9607 C CA . GLU A 1 1200 ? -41.112 -17.424 24.598 1.00 95.75 1200 GLU A CA 1
ATOM 9608 C C . GLU A 1 1200 ? -40.183 -18.590 24.260 1.00 95.75 1200 GLU A C 1
ATOM 9610 O O . GLU A 1 1200 ? -40.388 -19.709 24.733 1.00 95.75 1200 GLU A O 1
ATOM 9615 N N . PHE A 1 1201 ? -39.151 -18.308 23.468 1.00 97.00 1201 PHE A N 1
ATOM 9616 C CA . PHE A 1 1201 ? -38.015 -19.197 23.258 1.00 97.00 1201 PHE A CA 1
ATOM 9617 C C . PHE A 1 1201 ? -36.949 -18.861 24.300 1.00 97.00 1201 PHE A C 1
ATOM 9619 O O . PHE A 1 1201 ? -36.462 -17.732 24.369 1.00 97.00 1201 PHE A O 1
ATOM 9626 N N . GLU A 1 1202 ? -36.625 -19.843 25.132 1.00 95.31 1202 GLU A N 1
ATOM 9627 C CA . GLU A 1 1202 ? -35.664 -19.765 26.228 1.00 95.31 1202 GLU A CA 1
ATOM 9628 C C . GLU A 1 1202 ? -34.523 -20.740 25.934 1.00 95.31 1202 GLU A C 1
ATOM 9630 O O . GLU A 1 1202 ? -34.720 -21.954 26.007 1.00 95.31 1202 GLU A O 1
ATOM 9635 N N . SER A 1 1203 ? -33.336 -20.239 25.600 1.00 94.50 1203 SER A N 1
ATOM 9636 C CA . SER A 1 1203 ? -32.131 -21.067 25.603 1.00 94.50 1203 SER A CA 1
ATOM 9637 C C . SER A 1 1203 ? -31.449 -20.993 26.966 1.00 94.50 1203 SER A C 1
ATOM 9639 O O . SER A 1 1203 ? -31.540 -20.003 27.691 1.00 94.50 1203 SER A O 1
ATOM 9641 N N . THR A 1 1204 ? -30.772 -22.071 27.332 1.00 93.81 1204 THR A N 1
ATOM 9642 C CA . THR A 1 1204 ? -29.830 -22.142 28.445 1.00 93.81 1204 THR A CA 1
ATOM 9643 C C . THR A 1 1204 ? -28.542 -22.703 27.878 1.00 93.81 1204 THR A C 1
ATOM 9645 O O . THR A 1 1204 ? -28.558 -23.800 27.318 1.00 93.81 1204 THR A O 1
ATOM 9648 N N . VAL A 1 1205 ? -27.445 -21.967 28.000 1.00 88.75 1205 VAL A N 1
ATOM 9649 C CA . VAL A 1 1205 ? -26.127 -22.376 27.505 1.00 88.75 1205 VAL A CA 1
ATOM 9650 C C . VAL A 1 1205 ? -25.497 -23.338 28.517 1.00 88.75 1205 VAL A C 1
ATOM 9652 O O . VAL A 1 1205 ? -25.445 -23.035 29.706 1.00 88.75 1205 VAL A O 1
ATOM 9655 N N . GLY A 1 1206 ? -25.025 -24.507 28.078 1.00 85.19 1206 GLY A N 1
ATOM 9656 C CA . GLY A 1 1206 ? -24.473 -25.527 28.983 1.00 85.19 1206 GLY A CA 1
ATOM 9657 C C . GLY A 1 1206 ? -22.973 -25.384 29.243 1.00 85.19 1206 GLY A C 1
ATOM 9658 O O . GLY A 1 1206 ? -22.524 -25.513 30.379 1.00 85.19 1206 GLY A O 1
ATOM 9659 N N . SER A 1 1207 ? -22.204 -25.064 28.203 1.00 83.44 1207 SER A N 1
ATOM 9660 C CA . SER A 1 1207 ? -20.759 -24.819 28.257 1.00 83.44 1207 SER A CA 1
ATOM 9661 C C . SER A 1 1207 ? -20.365 -23.747 27.241 1.00 83.44 1207 SER A C 1
ATOM 9663 O O . SER A 1 1207 ? -21.229 -23.247 26.528 1.00 83.44 1207 SER A O 1
ATOM 9665 N N . VAL A 1 1208 ? -19.077 -23.418 27.142 1.00 77.94 1208 VAL A N 1
ATOM 9666 C CA . VAL A 1 1208 ? -18.567 -22.484 26.124 1.00 77.94 1208 VAL A CA 1
ATOM 9667 C C . VAL A 1 1208 ? -18.810 -22.976 24.689 1.00 77.94 1208 VAL A C 1
ATOM 9669 O O . VAL A 1 1208 ? -19.021 -22.173 23.796 1.00 77.94 1208 VAL A O 1
ATOM 9672 N N . GLN A 1 1209 ? -18.899 -24.293 24.469 1.00 83.50 1209 GLN A N 1
ATOM 9673 C CA . GLN A 1 1209 ? -19.209 -24.901 23.169 1.00 83.50 1209 GLN A CA 1
ATOM 9674 C C . GLN A 1 1209 ? -20.682 -25.336 23.079 1.00 83.50 1209 GLN A C 1
ATOM 9676 O O . GLN A 1 1209 ? -20.969 -26.511 22.854 1.00 83.50 1209 GLN A O 1
ATOM 9681 N N . SER A 1 1210 ? -21.632 -24.427 23.317 1.00 86.81 1210 SER A N 1
ATOM 9682 C CA . SER A 1 1210 ? -23.060 -24.768 23.463 1.00 86.81 1210 SER A CA 1
ATOM 9683 C C . SER A 1 1210 ? -24.025 -23.861 22.683 1.00 86.81 1210 SER A C 1
ATOM 9685 O O . SER A 1 1210 ? -25.108 -23.553 23.191 1.00 86.81 1210 SER A O 1
ATOM 9687 N N . ASP A 1 1211 ? -23.677 -23.454 21.464 1.00 89.62 1211 ASP A N 1
ATOM 9688 C CA . ASP A 1 1211 ? -24.544 -22.590 20.653 1.00 89.62 1211 ASP A CA 1
ATOM 9689 C C . ASP A 1 1211 ? -25.867 -23.275 20.276 1.00 89.62 1211 ASP A C 1
ATOM 9691 O O . ASP A 1 1211 ? -25.918 -24.421 19.815 1.00 89.62 1211 ASP A O 1
ATOM 9695 N N . ILE A 1 1212 ? -26.965 -22.552 20.500 1.00 94.69 1212 ILE A N 1
ATOM 9696 C CA . ILE A 1 1212 ? -28.336 -22.997 20.233 1.00 94.69 1212 ILE A CA 1
ATOM 9697 C C . ILE A 1 1212 ? -28.961 -21.994 19.274 1.00 94.69 1212 ILE A C 1
ATOM 9699 O O . ILE A 1 1212 ? -29.045 -20.815 19.609 1.00 94.69 1212 ILE A O 1
ATOM 9703 N N . ALA A 1 1213 ? -29.442 -22.467 18.125 1.00 96.25 1213 ALA A N 1
ATOM 9704 C CA . ALA A 1 1213 ? -30.095 -21.634 17.121 1.00 96.25 1213 ALA A CA 1
ATOM 9705 C C . ALA A 1 1213 ? -31.551 -22.040 16.857 1.00 96.25 1213 ALA A C 1
ATOM 9707 O O . ALA A 1 1213 ? -31.928 -23.199 17.058 1.00 96.25 1213 ALA A O 1
ATOM 9708 N N . ILE A 1 1214 ? -32.354 -21.082 16.389 1.00 97.38 1214 ILE A N 1
ATOM 9709 C CA . ILE A 1 1214 ? -33.729 -21.238 15.907 1.00 97.38 1214 ILE A CA 1
ATOM 9710 C C . ILE A 1 1214 ? -33.935 -20.467 14.596 1.00 97.38 1214 ILE A C 1
ATOM 9712 O O . ILE A 1 1214 ? -33.361 -19.396 14.402 1.00 97.38 1214 ILE A O 1
ATOM 9716 N N . ASP A 1 1215 ? -34.778 -21.006 13.720 1.00 96.25 1215 ASP A N 1
ATOM 9717 C CA . ASP A 1 1215 ? -35.147 -20.405 12.432 1.00 96.25 1215 ASP A CA 1
ATOM 9718 C C . ASP A 1 1215 ? -36.544 -20.892 11.972 1.00 96.25 1215 ASP A C 1
ATOM 9720 O O . ASP A 1 1215 ? -37.119 -21.806 12.576 1.00 96.25 1215 ASP A O 1
ATOM 9724 N N . ASP A 1 1216 ? -37.096 -20.294 10.911 1.00 91.75 1216 ASP A N 1
ATOM 9725 C CA . ASP A 1 1216 ? -38.315 -20.714 10.199 1.00 91.75 1216 ASP A CA 1
ATOM 9726 C C . ASP A 1 1216 ? -39.518 -20.968 11.142 1.00 91.75 1216 ASP A C 1
ATOM 9728 O O . ASP A 1 1216 ? -40.183 -22.016 11.125 1.00 91.75 1216 ASP A O 1
ATOM 9732 N N . VAL A 1 1217 ? -39.797 -20.010 12.030 1.00 95.00 1217 VAL A N 1
ATOM 9733 C CA . VAL A 1 1217 ? -40.869 -20.137 13.023 1.00 95.00 1217 VAL A CA 1
ATOM 9734 C C . VAL A 1 1217 ? -42.223 -19.852 12.380 1.00 95.00 1217 VAL A C 1
ATOM 9736 O O . VAL A 1 1217 ? -42.432 -18.813 11.760 1.00 95.00 1217 VAL A O 1
ATOM 9739 N N . MET A 1 1218 ? -43.178 -20.760 12.564 1.00 90.75 1218 MET A N 1
ATOM 9740 C CA . MET A 1 1218 ? -44.535 -20.681 12.033 1.00 90.75 1218 MET A CA 1
ATOM 9741 C C . MET A 1 1218 ? -45.567 -21.116 13.073 1.00 90.75 1218 MET A C 1
ATOM 9743 O O . MET A 1 1218 ? -45.471 -22.197 13.653 1.00 90.75 1218 MET A O 1
ATOM 9747 N N . VAL A 1 1219 ? -46.610 -20.309 13.234 1.00 89.25 1219 VAL A N 1
ATOM 9748 C CA . VAL A 1 1219 ? -47.829 -20.615 13.981 1.00 89.25 1219 VAL A CA 1
ATOM 9749 C C . VAL A 1 1219 ? -49.001 -20.709 13.003 1.00 89.25 1219 VAL A C 1
ATOM 9751 O O . VAL A 1 1219 ? -49.164 -19.862 12.121 1.00 89.25 1219 VAL A O 1
ATOM 9754 N N . LEU A 1 1220 ? -49.811 -21.757 13.155 1.00 83.62 1220 LEU A N 1
ATOM 9755 C CA . LEU A 1 1220 ? -51.049 -21.988 12.407 1.00 83.62 1220 LEU A CA 1
ATOM 9756 C C . LEU A 1 1220 ? -52.212 -22.196 13.386 1.00 83.62 1220 LEU A C 1
ATOM 9758 O O . LEU A 1 1220 ? -52.049 -22.950 14.346 1.00 83.62 1220 LEU A O 1
ATOM 9762 N N . ASP A 1 1221 ? -53.388 -21.627 13.100 1.00 85.25 1221 ASP A N 1
ATOM 9763 C CA . ASP A 1 1221 ? -54.634 -21.783 13.884 1.00 85.25 1221 ASP A CA 1
ATOM 9764 C C . ASP A 1 1221 ? -55.283 -23.181 13.699 1.00 85.25 1221 ASP A C 1
ATOM 9766 O O . ASP A 1 1221 ? -56.443 -23.329 13.302 1.00 85.25 1221 ASP A O 1
ATOM 9770 N N . ALA A 1 1222 ? -54.505 -24.243 13.907 1.00 81.69 1222 ALA A N 1
ATOM 9771 C CA . ALA A 1 1222 ? -54.898 -25.639 13.748 1.00 81.69 1222 ALA A CA 1
ATOM 9772 C C . ALA A 1 1222 ? -54.081 -26.545 14.685 1.00 81.69 1222 ALA A C 1
ATOM 9774 O O . ALA A 1 1222 ? -53.167 -26.095 15.365 1.00 81.69 1222 ALA A O 1
ATOM 9775 N N . LYS A 1 1223 ? -54.367 -27.852 14.706 1.00 81.75 1223 LYS A N 1
ATOM 9776 C CA . LYS A 1 1223 ? -53.432 -28.837 15.278 1.00 81.75 1223 LYS A CA 1
ATOM 9777 C C . LYS A 1 1223 ? -52.360 -29.210 14.252 1.00 81.75 1223 LYS A C 1
ATOM 9779 O O . LYS A 1 1223 ? -52.685 -29.357 13.074 1.00 81.75 1223 LYS A O 1
ATOM 9784 N N . CYS A 1 1224 ? -51.132 -29.414 14.725 1.00 77.38 1224 CYS A N 1
ATOM 9785 C CA . CYS A 1 1224 ? -50.170 -30.315 14.097 1.00 77.38 1224 CYS A CA 1
ATOM 9786 C C . CYS A 1 1224 ? -50.656 -31.769 14.257 1.00 77.38 1224 CYS A C 1
ATOM 9788 O O . CYS A 1 1224 ? -50.398 -32.559 13.326 1.00 77.38 1224 CYS A O 1
#